Protein AF-0000000085063834 (afdb_homodimer)

Structure (mmCIF, N/CA/C/O backbone):
data_AF-0000000085063834-model_v1
#
loop_
_entity.id
_entity.type
_entity.pdbx_description
1 polymer 'FAD-binding PCMH-type domain-containing protein'
#
loop_
_atom_site.group_PDB
_atom_site.id
_atom_site.type_symbol
_atom_site.label_atom_id
_atom_site.label_alt_id
_atom_site.label_comp_id
_atom_site.label_asym_id
_atom_site.label_entity_id
_atom_site.label_seq_id
_atom_site.pdbx_PDB_ins_code
_atom_site.Cartn_x
_atom_site.Cartn_y
_atom_site.Cartn_z
_atom_site.occupancy
_atom_site.B_iso_or_equiv
_atom_site.auth_seq_id
_atom_site.auth_comp_id
_atom_site.auth_asym_id
_atom_site.auth_atom_id
_atom_site.pdbx_PDB_model_num
ATOM 1 N N . MET A 1 1 ? -72.438 -1.535 16.312 1 21.97 1 MET A N 1
ATOM 2 C CA . MET A 1 1 ? -71.312 -2.232 15.625 1 21.97 1 MET A CA 1
ATOM 3 C C . MET A 1 1 ? -70.562 -1.274 14.742 1 21.97 1 MET A C 1
ATOM 5 O O . MET A 1 1 ? -71 -0.928 13.641 1 21.97 1 MET A O 1
ATOM 9 N N . LYS A 1 2 ? -70.062 -0.234 15.438 1 33.72 2 LYS A N 1
ATOM 10 C CA . LYS A 1 2 ? -69.188 0.801 14.844 1 33.72 2 LYS A CA 1
ATOM 11 C C . LYS A 1 2 ? -68 0.189 14.078 1 33.72 2 LYS A C 1
ATOM 13 O O . LYS A 1 2 ? -67.25 -0.582 14.648 1 33.72 2 LYS A O 1
ATOM 18 N N . SER A 1 3 ? -68.125 0.027 12.75 1 26.25 3 SER A N 1
ATOM 19 C CA . SER A 1 3 ? -67.188 -0.445 11.758 1 26.25 3 SER A CA 1
ATOM 20 C C . SER A 1 3 ? -65.938 0.391 11.781 1 26.25 3 SER A C 1
ATOM 22 O O . SER A 1 3 ? -65.938 1.598 11.531 1 26.25 3 SER A O 1
ATOM 24 N N . THR A 1 4 ? -65 0.09 12.641 1 26.97 4 THR A N 1
ATOM 25 C CA . THR A 1 4 ? -63.656 0.674 12.664 1 26.97 4 THR A CA 1
ATOM 26 C C . THR A 1 4 ? -62.906 0.353 11.375 1 26.97 4 THR A C 1
ATOM 28 O O . THR A 1 4 ? -62.688 -0.816 11.055 1 26.97 4 THR A O 1
ATOM 31 N N . ILE A 1 5 ? -62.938 1.281 10.336 1 27.12 5 ILE A N 1
ATOM 32 C CA . ILE A 1 5 ? -62.125 1.225 9.125 1 27.12 5 ILE A CA 1
ATOM 33 C C . ILE A 1 5 ? -60.656 1.293 9.484 1 27.12 5 ILE A C 1
ATOM 35 O O . ILE A 1 5 ? -60.188 2.277 10.062 1 27.12 5 ILE A O 1
ATOM 39 N N . ILE A 1 6 ? -60.031 0.13 9.633 1 27.23 6 ILE A N 1
ATOM 40 C CA . ILE A 1 6 ? -58.562 0.035 9.727 1 27.23 6 ILE A CA 1
ATOM 41 C C . ILE A 1 6 ? -57.938 0.484 8.406 1 27.23 6 ILE A C 1
ATOM 43 O O . ILE A 1 6 ? -58.156 -0.142 7.367 1 27.23 6 ILE A O 1
ATOM 47 N N . LEU A 1 7 ? -57.719 1.747 8.258 1 27.47 7 LEU A N 1
ATOM 48 C CA . LEU A 1 7 ? -56.875 2.229 7.176 1 27.47 7 LEU A CA 1
ATOM 49 C C . LEU A 1 7 ? -55.5 1.611 7.27 1 27.47 7 LEU A C 1
ATOM 51 O O . LEU A 1 7 ? -54.781 1.837 8.242 1 27.47 7 LEU A O 1
ATOM 55 N N . PHE A 1 8 ? -55.281 0.496 6.621 1 28.59 8 PHE A N 1
ATOM 56 C CA . PHE A 1 8 ? -53.969 -0.04 6.375 1 28.59 8 PHE A CA 1
ATOM 57 C C . PHE A 1 8 ? -53.156 0.919 5.516 1 28.59 8 PHE A C 1
ATOM 59 O O . PHE A 1 8 ? -53.469 1.133 4.344 1 28.59 8 PHE A O 1
ATOM 66 N N . ILE A 1 9 ? -52.625 1.895 6.066 1 27.58 9 ILE A N 1
ATOM 67 C CA . ILE A 1 9 ? -51.594 2.6 5.332 1 27.58 9 ILE A CA 1
ATOM 68 C C . ILE A 1 9 ? -50.469 1.626 4.965 1 27.58 9 ILE A C 1
ATOM 70 O O . ILE A 1 9 ? -49.781 1.085 5.844 1 27.58 9 ILE A O 1
ATOM 74 N N . VAL A 1 10 ? -50.625 0.896 3.92 1 29.36 10 VAL A N 1
ATOM 75 C CA . VAL A 1 10 ? -49.469 0.243 3.322 1 29.36 10 VAL A CA 1
ATOM 76 C C . VAL A 1 10 ? -48.406 1.279 3.029 1 29.36 10 VAL A C 1
ATOM 78 O O . VAL A 1 10 ? -48.594 2.158 2.186 1 29.36 10 VAL A O 1
ATOM 81 N N . GLY A 1 11 ? -47.719 1.734 4.004 1 30.09 11 GLY A N 1
ATOM 82 C CA . GLY A 1 11 ? -46.5 2.461 3.666 1 30.09 11 GLY A CA 1
ATOM 83 C C . GLY A 1 11 ? -45.719 1.794 2.568 1 30.09 11 GLY A C 1
ATOM 84 O O . GLY A 1 11 ? -45.312 0.633 2.699 1 30.09 11 GLY A O 1
ATOM 85 N N . MET A 1 12 ? -46.062 2.094 1.36 1 30.38 12 MET A N 1
ATOM 86 C CA . MET A 1 12 ? -45.156 1.734 0.282 1 30.38 12 MET A CA 1
ATOM 87 C C . MET A 1 12 ? -43.688 2.033 0.671 1 30.38 12 MET A C 1
ATOM 89 O O . MET A 1 12 ? -43.344 3.193 0.875 1 30.38 12 MET A O 1
ATOM 93 N N . LEU A 1 13 ? -43.094 1.219 1.408 1 33.69 13 LEU A N 1
ATOM 94 C CA . LEU A 1 13 ? -41.656 1.314 1.411 1 33.69 13 LEU A CA 1
ATOM 95 C C . LEU A 1 13 ? -41.125 1.522 -0.002 1 33.69 13 LEU A C 1
ATOM 97 O O . LEU A 1 13 ? -41.219 0.634 -0.85 1 33.69 13 LEU A O 1
ATOM 101 N N . VAL A 1 14 ? -41.344 2.625 -0.598 1 35.88 14 VAL A N 1
ATOM 102 C CA . VAL A 1 14 ? -40.562 2.889 -1.805 1 35.88 14 VAL A CA 1
ATOM 103 C C . VAL A 1 14 ? -39.156 2.297 -1.655 1 35.88 14 VAL A C 1
ATOM 105 O O . VAL A 1 14 ? -38.375 2.729 -0.799 1 35.88 14 VAL A O 1
ATOM 108 N N . VAL A 1 15 ? -38.969 1.115 -1.769 1 44.94 15 VAL A N 1
ATOM 109 C CA . VAL A 1 15 ? -37.656 0.524 -1.881 1 44.94 15 VAL A CA 1
ATOM 110 C C . VAL A 1 15 ? -36.781 1.356 -2.832 1 44.94 15 VAL A C 1
ATOM 112 O O . VAL A 1 15 ? -37.031 1.384 -4.039 1 44.94 15 VAL A O 1
ATOM 115 N N . CYS A 1 16 ? -36.469 2.555 -2.576 1 54.75 16 CYS A N 1
ATOM 116 C CA . CYS A 1 16 ? -35.531 3.316 -3.383 1 54.75 16 CYS A CA 1
ATOM 117 C C . CYS A 1 16 ? -34.344 2.449 -3.803 1 54.75 16 CYS A C 1
ATOM 119 O O . CYS A 1 16 ? -33.625 1.896 -2.953 1 54.75 16 CYS A O 1
ATOM 121 N N . ASN A 1 17 ? -34.312 1.91 -5.004 1 79.44 17 ASN A N 1
ATOM 122 C CA . ASN A 1 17 ? -33.281 1.091 -5.648 1 79.44 17 ASN A CA 1
ATOM 123 C C . ASN A 1 17 ? -31.906 1.727 -5.531 1 79.44 17 ASN A C 1
ATOM 125 O O . ASN A 1 17 ? -31.75 2.932 -5.742 1 79.44 17 ASN A O 1
ATOM 129 N N . ALA A 1 18 ? -31.016 1.009 -4.898 1 90.81 18 ALA A N 1
ATOM 130 C CA . ALA A 1 18 ? -29.641 1.456 -4.789 1 90.81 18 ALA A CA 1
ATOM 131 C C . ALA A 1 18 ? -29.109 1.941 -6.137 1 90.81 18 ALA A C 1
ATOM 133 O O . ALA A 1 18 ? -29.391 1.34 -7.176 1 90.81 18 ALA A O 1
ATOM 134 N N . LEU A 1 19 ? -28.547 3.182 -6.16 1 94.38 19 LEU A N 1
ATOM 135 C CA . LEU A 1 19 ? -27.859 3.682 -7.344 1 94.38 19 LEU A CA 1
ATOM 136 C C . LEU A 1 19 ? -26.75 2.725 -7.777 1 94.38 19 LEU A C 1
ATOM 138 O O . LEU A 1 19 ? -25.844 2.424 -6.996 1 94.38 19 LEU A O 1
ATOM 142 N N . THR A 1 20 ? -26.812 2.236 -9.023 1 95.5 20 THR A N 1
ATOM 143 C CA . THR A 1 20 ? -25.797 1.307 -9.508 1 95.5 20 THR A CA 1
ATOM 144 C C . THR A 1 20 ? -24.531 2.051 -9.906 1 95.5 20 THR A C 1
ATOM 146 O O . THR A 1 20 ? -24.562 3.26 -10.141 1 95.5 20 THR A O 1
ATOM 149 N N . LEU A 1 21 ? -23.469 1.318 -9.977 1 96.19 21 LEU A N 1
ATOM 150 C CA . LEU A 1 21 ? -22.203 1.906 -10.414 1 96.19 21 LEU A CA 1
ATOM 151 C C . LEU A 1 21 ? -22.328 2.467 -11.828 1 96.19 21 LEU A C 1
ATOM 153 O O . LEU A 1 21 ? -21.781 3.521 -12.133 1 96.19 21 LEU A O 1
ATOM 157 N N . THR A 1 22 ? -23.047 1.799 -12.688 1 96.06 22 THR A N 1
ATOM 158 C CA . THR A 1 22 ? -23.281 2.256 -14.047 1 96.06 22 THR A CA 1
ATOM 159 C C . THR A 1 22 ? -24.016 3.592 -14.055 1 96.06 22 THR A C 1
ATOM 161 O O . THR A 1 22 ? -23.672 4.5 -14.805 1 96.06 22 THR A O 1
ATOM 164 N N . GLN A 1 23 ? -25 3.686 -13.195 1 96.31 23 GLN A N 1
ATOM 165 C CA . GLN A 1 23 ? -25.75 4.93 -13.078 1 96.31 23 GLN A CA 1
ATOM 166 C C . GLN A 1 23 ? -24.891 6.059 -12.547 1 96.31 23 GLN A C 1
ATOM 168 O O . GLN A 1 23 ? -24.953 7.188 -13.031 1 96.31 23 GLN A O 1
ATOM 173 N N . LEU A 1 24 ? -24.078 5.766 -11.508 1 97.75 24 LEU A N 1
ATOM 174 C CA . LEU A 1 24 ? -23.156 6.766 -10.969 1 97.75 24 LEU A CA 1
ATOM 175 C C . LEU A 1 24 ? -22.25 7.309 -12.055 1 97.75 24 LEU A C 1
ATOM 177 O O . LEU A 1 24 ? -22.109 8.523 -12.211 1 97.75 24 LEU A O 1
ATOM 181 N N . LYS A 1 25 ? -21.656 6.43 -12.836 1 97.25 25 LYS A N 1
ATOM 182 C CA . LYS A 1 25 ? -20.734 6.809 -13.898 1 97.25 25 LYS A CA 1
ATOM 183 C C . LYS A 1 25 ? -21.422 7.648 -14.961 1 97.25 25 LYS A C 1
ATOM 185 O O . LYS A 1 25 ? -20.828 8.57 -15.523 1 97.25 25 LYS A O 1
ATOM 190 N N . ALA A 1 26 ? -22.625 7.344 -15.211 1 96.94 26 ALA A N 1
ATOM 191 C CA . ALA A 1 26 ? -23.391 8.055 -16.234 1 96.94 26 ALA A CA 1
ATOM 192 C C . ALA A 1 26 ? -23.75 9.461 -15.773 1 96.94 26 ALA A C 1
ATOM 194 O O . ALA A 1 26 ? -23.797 10.398 -16.578 1 96.94 26 ALA A O 1
ATOM 195 N N . GLN A 1 27 ? -24 9.633 -14.523 1 97.5 27 GLN A N 1
ATOM 196 C CA . GLN A 1 27 ? -24.531 10.891 -14 1 97.5 27 GLN A CA 1
ATOM 197 C C . GLN A 1 27 ? -23.406 11.797 -13.5 1 97.5 27 GLN A C 1
ATOM 199 O O . GLN A 1 27 ? -23.547 13.023 -13.5 1 97.5 27 GLN A O 1
ATOM 204 N N . LEU A 1 28 ? -22.328 11.188 -13.047 1 97.5 28 LEU A N 1
ATOM 205 C CA . LEU A 1 28 ? -21.219 11.938 -12.453 1 97.5 28 LEU A CA 1
ATOM 206 C C . LEU A 1 28 ? -20.422 12.672 -13.523 1 97.5 28 LEU A C 1
ATOM 208 O O . LEU A 1 28 ? -20.078 12.094 -14.555 1 97.5 28 LEU A O 1
ATOM 212 N N . SER A 1 29 ? -20.172 13.945 -13.32 1 97.81 29 SER A N 1
ATOM 213 C CA . SER A 1 29 ? -19.297 14.688 -14.219 1 97.81 29 SER A CA 1
ATOM 214 C C . SER A 1 29 ? -17.828 14.336 -13.992 1 97.81 29 SER A C 1
ATOM 216 O O . SER A 1 29 ? -17.016 14.414 -14.914 1 97.81 29 SER A O 1
ATOM 218 N N . GLY A 1 30 ? -17.531 13.938 -12.773 1 98.12 30 GLY A N 1
ATOM 219 C CA . GLY A 1 30 ? -16.172 13.656 -12.383 1 98.12 30 GLY A CA 1
ATOM 220 C C . GLY A 1 30 ? -15.711 12.258 -12.75 1 98.12 30 GLY A C 1
ATOM 221 O O . GLY A 1 30 ? -16.172 11.688 -13.742 1 98.12 30 GLY A O 1
ATOM 222 N N . LYS A 1 31 ? -14.742 11.797 -12.086 1 98.06 31 LYS A N 1
ATOM 223 C CA . LYS A 1 31 ? -14.141 10.5 -12.391 1 98.06 31 LYS A CA 1
ATOM 224 C C . LYS A 1 31 ? -14.508 9.461 -11.336 1 98.06 31 LYS A C 1
ATOM 226 O O . LYS A 1 31 ? -14.711 9.797 -10.164 1 98.06 31 LYS A O 1
ATOM 231 N N . VAL A 1 32 ? -14.656 8.266 -11.781 1 98.31 32 VAL A N 1
ATOM 232 C CA . VAL A 1 32 ? -14.828 7.094 -10.922 1 98.31 32 VAL A CA 1
ATOM 233 C C . VAL A 1 32 ? -13.672 6.117 -11.141 1 98.31 32 VAL A C 1
ATOM 235 O O . VAL A 1 32 ? -13.398 5.719 -12.273 1 98.31 32 VAL A O 1
ATOM 238 N N . ILE A 1 33 ? -12.945 5.781 -10.117 1 97.75 33 ILE A N 1
ATOM 239 C CA . ILE A 1 33 ? -11.812 4.867 -10.164 1 97.75 33 ILE A CA 1
ATOM 240 C C . ILE A 1 33 ? -12.117 3.615 -9.344 1 97.75 33 ILE A C 1
ATOM 242 O O . ILE A 1 33 ? -12.25 3.686 -8.125 1 97.75 33 ILE A O 1
ATOM 246 N N . GLY A 1 34 ? -12.258 2.545 -10.008 1 95.69 34 GLY A N 1
ATOM 247 C CA . GLY A 1 34 ? -12.469 1.27 -9.336 1 95.69 34 GLY A CA 1
ATOM 248 C C . GLY A 1 34 ? -11.172 0.561 -8.984 1 95.69 34 GLY A C 1
ATOM 249 O O . GLY A 1 34 ? -10.094 0.992 -9.391 1 95.69 34 GLY A O 1
ATOM 250 N N . GLN A 1 35 ? -11.289 -0.506 -8.219 1 92.81 35 GLN A N 1
ATOM 251 C CA . GLN A 1 35 ? -10.156 -1.248 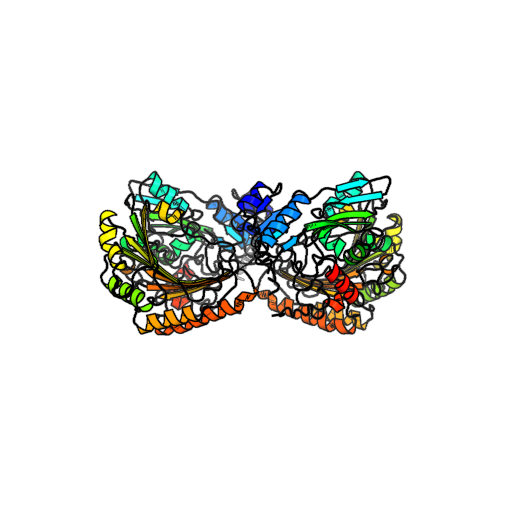-7.676 1 92.81 35 GLN A CA 1
ATOM 252 C C . GLN A 1 35 ? -9.281 -1.816 -8.789 1 92.81 35 GLN A C 1
ATOM 254 O O . GLN A 1 35 ? -8.102 -2.113 -8.57 1 92.81 35 GLN A O 1
ATOM 259 N N . ARG A 1 36 ? -9.789 -2.018 -10.008 1 89.25 36 ARG A N 1
ATOM 260 C CA . ARG A 1 36 ? -9.047 -2.611 -11.117 1 89.25 36 ARG A CA 1
ATOM 261 C C . ARG A 1 36 ? -8.484 -1.535 -12.039 1 89.25 36 ARG A C 1
ATOM 263 O O . ARG A 1 36 ? -7.727 -1.836 -12.961 1 89.25 36 ARG A O 1
ATOM 270 N N . ASP A 1 37 ? -8.852 -0.296 -11.797 1 92.81 37 ASP A N 1
ATOM 271 C CA . ASP A 1 37 ? -8.484 0.789 -12.695 1 92.81 37 ASP A CA 1
ATOM 272 C C . ASP A 1 37 ? -7.055 1.263 -12.438 1 92.81 37 ASP A C 1
ATOM 274 O O . ASP A 1 37 ? -6.605 1.289 -11.289 1 92.81 37 ASP A O 1
ATOM 278 N N . PRO A 1 38 ? -6.293 1.644 -13.562 1 90.5 38 PRO A N 1
ATOM 279 C CA . PRO A 1 38 ? -5.012 2.322 -13.352 1 90.5 38 PRO A CA 1
ATOM 280 C C . PRO A 1 38 ? -5.141 3.578 -12.492 1 90.5 38 PRO A C 1
ATOM 282 O O . PRO A 1 38 ? -6.125 4.312 -12.609 1 90.5 38 PRO A O 1
ATOM 285 N N . GLY A 1 39 ? -4.168 3.793 -11.75 1 94 39 GLY A N 1
ATOM 286 C CA . GLY A 1 39 ? -4.168 4.977 -10.906 1 94 39 GLY A CA 1
ATOM 287 C C . GLY A 1 39 ? -4.789 4.734 -9.539 1 94 39 GLY A C 1
ATOM 288 O O . GLY A 1 39 ? -4.613 5.535 -8.625 1 94 39 GLY A O 1
ATOM 289 N N . TYR A 1 40 ? -5.602 3.574 -9.367 1 96.31 40 TYR A N 1
ATOM 290 C CA . TYR A 1 40 ? -6.25 3.264 -8.094 1 96.31 40 TYR A CA 1
ATOM 291 C C . TYR A 1 40 ? -5.25 3.314 -6.949 1 96.31 40 TYR A C 1
ATOM 293 O O . TYR A 1 40 ? -5.496 3.975 -5.934 1 96.31 40 TYR A O 1
ATOM 301 N N . ASN A 1 41 ? -4.074 2.715 -7.152 1 95.19 41 ASN A N 1
ATOM 302 C CA . ASN A 1 41 ? -3.109 2.621 -6.059 1 95.19 41 ASN A CA 1
ATOM 303 C C . ASN A 1 41 ? -2.428 3.959 -5.797 1 95.19 41 ASN A C 1
ATOM 305 O O . ASN A 1 41 ? -2.088 4.273 -4.652 1 95.19 41 ASN A O 1
ATOM 309 N N . ASP A 1 42 ? -2.225 4.746 -6.758 1 94.44 42 ASP A N 1
ATOM 310 C CA . ASP A 1 42 ? -1.646 6.074 -6.559 1 94.44 42 ASP A CA 1
ATOM 311 C C . ASP A 1 42 ? -2.576 6.961 -5.734 1 94.44 42 ASP A C 1
ATOM 313 O O . ASP A 1 42 ? -2.125 7.684 -4.848 1 94.44 42 ASP A O 1
ATOM 317 N N . VAL A 1 43 ? -3.871 6.809 -6.012 1 95.31 43 VAL A N 1
ATOM 318 C CA . VAL A 1 43 ? -4.828 7.707 -5.375 1 95.31 43 VAL A CA 1
ATOM 319 C C . VAL A 1 43 ? -5.086 7.254 -3.939 1 95.31 43 VAL A C 1
ATOM 321 O O . VAL A 1 43 ? -5.25 8.078 -3.039 1 95.31 43 VAL A O 1
ATOM 324 N N . ARG A 1 44 ? -5.086 5.941 -3.717 1 95.94 44 ARG A N 1
ATOM 325 C CA . ARG A 1 44 ? -5.438 5.465 -2.383 1 95.94 44 ARG A CA 1
ATOM 326 C C . ARG A 1 44 ? -4.254 5.582 -1.429 1 95.94 44 ARG A C 1
ATOM 328 O O . ARG A 1 44 ? -4.402 5.395 -0.219 1 95.94 44 ARG A O 1
ATOM 335 N N . THR A 1 45 ? -3.057 5.77 -2.023 1 93.44 45 THR A N 1
ATOM 336 C CA . THR A 1 45 ? -1.874 5.875 -1.177 1 93.44 45 THR A CA 1
ATOM 337 C C . THR A 1 45 ? -1.711 7.301 -0.655 1 93.44 45 THR A C 1
ATOM 339 O O . THR A 1 45 ? -1.895 8.266 -1.4 1 93.44 45 THR A O 1
ATOM 342 N N . GLY A 1 46 ? -1.45 7.414 0.652 1 91.81 46 GLY A N 1
ATOM 343 C CA . GLY A 1 46 ? -1.208 8.711 1.264 1 91.81 46 GLY A CA 1
ATOM 344 C C . GLY A 1 46 ? 0.261 8.977 1.533 1 91.81 46 GLY A C 1
ATOM 345 O O . GLY A 1 46 ? 1.133 8.328 0.951 1 91.81 46 GLY A O 1
ATOM 346 N N . TYR A 1 47 ? 0.491 10 2.332 1 91.12 47 TYR A N 1
ATOM 347 C CA . TYR A 1 47 ? 1.837 10.422 2.709 1 91.12 47 TYR A CA 1
ATOM 348 C C . TYR A 1 47 ? 2.525 9.352 3.547 1 91.12 47 TYR A C 1
ATOM 350 O O . TYR A 1 47 ? 3.738 9.156 3.443 1 91.12 47 TYR A O 1
ATOM 358 N N . ASN A 1 48 ? 1.801 8.703 4.395 1 94.38 48 ASN A N 1
ATOM 359 C CA . ASN A 1 48 ? 2.305 7.695 5.32 1 94.38 48 ASN A CA 1
ATOM 360 C C . ASN A 1 48 ? 2.076 6.281 4.793 1 94.38 48 ASN A C 1
ATOM 362 O O . ASN A 1 48 ? 0.948 5.785 4.805 1 94.38 48 ASN A O 1
ATOM 366 N N . SER A 1 49 ? 3.145 5.598 4.469 1 93.31 49 SER A N 1
ATOM 367 C CA . SER A 1 49 ? 3.062 4.285 3.836 1 93.31 49 SER A CA 1
ATOM 368 C C . SER A 1 49 ? 2.846 3.188 4.871 1 93.31 49 SER A C 1
ATOM 370 O O . SER A 1 49 ? 2.846 2.002 4.531 1 93.31 49 SER A O 1
ATOM 372 N N . ARG A 1 50 ? 2.67 3.529 6.105 1 92.62 50 ARG A N 1
ATOM 373 C CA . ARG A 1 50 ? 2.27 2.549 7.109 1 92.62 50 ARG A CA 1
ATOM 374 C C . ARG A 1 50 ? 0.883 1.991 6.809 1 92.62 50 ARG A C 1
ATOM 376 O O . ARG A 1 50 ? 0.529 0.908 7.281 1 92.62 50 ARG A O 1
ATOM 383 N N . TYR A 1 51 ? 0.153 2.807 6.09 1 92.56 51 TYR A N 1
ATOM 384 C CA . TYR A 1 51 ? -1.23 2.436 5.816 1 92.56 51 TYR A CA 1
ATOM 385 C C . TYR A 1 51 ? -1.405 2.014 4.363 1 92.56 51 TYR A C 1
ATOM 387 O O . TYR A 1 51 ? -0.894 2.672 3.455 1 92.56 51 TYR A O 1
ATOM 395 N N . SER A 1 52 ? -2.086 0.916 4.145 1 91.62 52 SER A N 1
ATOM 396 C CA . SER A 1 52 ? -2.467 0.409 2.832 1 91.62 52 SER A CA 1
ATOM 397 C C . SER A 1 52 ? -3.93 -0.026 2.811 1 91.62 52 SER A C 1
ATOM 399 O O . SER A 1 52 ? -4.227 -1.207 2.619 1 91.62 52 SER A O 1
ATOM 401 N N . ARG A 1 53 ? -4.793 0.942 2.867 1 93.88 53 ARG A N 1
ATOM 402 C CA . ARG A 1 53 ? -6.219 0.651 2.959 1 93.88 53 ARG A CA 1
ATOM 403 C C . ARG A 1 53 ? -6.832 0.475 1.573 1 93.88 53 ARG A C 1
ATOM 405 O O . ARG A 1 53 ? -6.297 0.977 0.583 1 93.88 53 ARG A O 1
ATOM 412 N N . LEU A 1 54 ? -7.934 -0.222 1.562 1 95.06 54 LEU A N 1
ATOM 413 C CA . LEU A 1 54 ? -8.531 -0.632 0.294 1 95.06 54 LEU A CA 1
ATOM 414 C C . LEU A 1 54 ? -9.969 -0.147 0.188 1 95.06 54 LEU A C 1
ATOM 416 O O . LEU A 1 54 ? -10.906 -0.903 0.459 1 95.06 54 LEU A O 1
ATOM 420 N N . PRO A 1 55 ? -10.133 1.036 -0.334 1 95.81 55 PRO A N 1
ATOM 421 C CA . PRO A 1 55 ? -11.508 1.488 -0.581 1 95.81 55 PRO A CA 1
ATOM 422 C C . PRO A 1 55 ? -12.203 0.694 -1.686 1 95.81 55 PRO A C 1
ATOM 424 O O . PRO A 1 55 ? -11.539 0.178 -2.59 1 95.81 55 PRO A O 1
ATOM 427 N N . THR A 1 56 ? -13.562 0.664 -1.623 1 93.56 56 THR A N 1
ATOM 428 C CA . THR A 1 56 ? -14.352 -0.046 -2.625 1 93.56 56 THR A CA 1
ATOM 429 C C . THR A 1 56 ? -14.398 0.741 -3.932 1 93.56 56 THR A C 1
ATOM 431 O O . THR A 1 56 ? -14.461 0.154 -5.016 1 93.56 56 THR A O 1
ATOM 434 N N . LEU A 1 57 ? -14.391 2.031 -3.734 1 97.19 57 LEU A N 1
ATOM 435 C CA . LEU A 1 57 ? -14.516 2.939 -4.867 1 97.19 57 LEU A CA 1
ATOM 436 C C . LEU A 1 57 ? -13.922 4.305 -4.539 1 97.19 57 LEU A C 1
ATOM 438 O O . LEU A 1 57 ? -13.984 4.75 -3.391 1 97.19 57 LEU A O 1
ATOM 442 N N . ILE A 1 58 ? -13.289 4.898 -5.527 1 98.62 58 ILE A N 1
ATOM 443 C CA . ILE A 1 58 ? -12.812 6.273 -5.398 1 98.62 58 ILE A CA 1
ATOM 444 C C . ILE A 1 58 ? -13.555 7.168 -6.391 1 98.62 58 ILE A C 1
ATOM 446 O O . ILE A 1 58 ? -13.609 6.867 -7.586 1 98.62 58 ILE A O 1
ATOM 450 N N . VAL A 1 59 ? -14.148 8.195 -5.91 1 98.81 59 VAL A N 1
ATOM 451 C CA . VAL A 1 59 ? -14.828 9.188 -6.738 1 98.81 59 VAL A CA 1
ATOM 452 C C . VAL A 1 59 ? -14.062 10.516 -6.676 1 98.81 59 VAL A C 1
ATOM 454 O O . VAL A 1 59 ? -13.734 11 -5.59 1 98.81 59 VAL A O 1
ATOM 457 N N . GLN A 1 60 ? -13.742 11.078 -7.801 1 98.81 60 GLN A N 1
ATOM 458 C CA . GLN A 1 60 ? -13.133 12.398 -7.91 1 98.81 60 GLN A CA 1
ATOM 459 C C . GLN A 1 60 ? -14.109 13.406 -8.516 1 98.81 60 GLN A C 1
ATOM 461 O O . GLN A 1 60 ? -14.188 13.547 -9.734 1 98.81 60 GLN A O 1
ATOM 466 N N . PRO A 1 61 ? -14.789 14.141 -7.664 1 98.81 61 PRO A N 1
ATOM 467 C CA . PRO A 1 61 ? -15.812 15.078 -8.133 1 98.81 61 PRO A CA 1
ATOM 468 C C . PRO A 1 61 ? -15.219 16.297 -8.844 1 98.81 61 PRO A C 1
ATOM 470 O O . PRO A 1 61 ? -14.102 16.719 -8.531 1 98.81 61 PRO A O 1
ATOM 473 N N . TYR A 1 62 ? -16.031 16.844 -9.742 1 98.62 62 TYR A N 1
ATOM 474 C CA . TYR A 1 62 ? -15.672 18.094 -10.398 1 98.62 62 TYR A CA 1
ATOM 475 C C . TYR A 1 62 ? -16.391 19.281 -9.758 1 98.62 62 TYR A C 1
ATOM 477 O O . TYR A 1 62 ? -16.016 20.438 -9.969 1 98.62 62 TYR A O 1
ATOM 485 N N . ASN A 1 63 ? -17.469 18.922 -9.094 1 98.56 63 ASN A N 1
ATOM 486 C CA . ASN A 1 63 ? -18.297 19.953 -8.461 1 98.56 63 ASN A CA 1
ATOM 487 C C . ASN A 1 63 ? -19.094 19.391 -7.293 1 98.56 63 ASN A C 1
ATOM 489 O O . ASN A 1 63 ? -19.031 18.188 -7.008 1 98.56 63 ASN A O 1
ATOM 493 N N . THR A 1 64 ? -19.812 20.266 -6.602 1 98.75 64 THR A N 1
ATOM 494 C CA . THR A 1 64 ? -20.547 19.891 -5.398 1 98.75 64 THR A CA 1
ATOM 495 C C . THR A 1 64 ? -21.656 18.906 -5.738 1 98.75 64 THR A C 1
ATOM 497 O O . THR A 1 64 ? -21.969 18 -4.953 1 98.75 64 THR A O 1
ATOM 500 N N . ALA A 1 65 ? -22.25 19.031 -6.867 1 98.62 65 ALA A N 1
ATOM 501 C CA . ALA A 1 65 ? -23.297 18.094 -7.285 1 98.62 65 ALA A CA 1
ATOM 502 C C . ALA A 1 65 ? -22.75 16.672 -7.371 1 98.62 65 ALA A C 1
ATOM 504 O O . ALA A 1 65 ? -23.438 15.711 -7.02 1 98.62 65 ALA A O 1
ATOM 505 N N . ASP A 1 66 ? -21.531 16.531 -7.895 1 98.75 66 ASP A N 1
ATOM 506 C CA . ASP A 1 66 ? -20.875 15.234 -7.941 1 98.75 66 ASP A CA 1
ATOM 507 C C . ASP A 1 66 ? -20.703 14.656 -6.539 1 98.75 66 ASP A C 1
ATOM 509 O O . ASP A 1 66 ? -20.797 13.445 -6.348 1 98.75 66 ASP A O 1
ATOM 513 N N . VAL A 1 67 ? -20.391 15.508 -5.559 1 98.81 67 VAL A N 1
ATOM 514 C CA . VAL A 1 67 ? -20.234 15.07 -4.176 1 98.81 67 VAL A CA 1
ATOM 515 C C . VAL A 1 67 ? -21.547 14.508 -3.648 1 98.81 67 VAL A C 1
ATOM 517 O O . VAL A 1 67 ? -21.578 13.461 -3 1 98.81 67 VAL A O 1
ATOM 520 N N . VAL A 1 68 ? -22.609 15.195 -3.932 1 98.75 68 VAL A N 1
ATOM 521 C CA . VAL A 1 68 ? -23.938 14.758 -3.52 1 98.75 68 VAL A CA 1
ATOM 522 C C . VAL A 1 68 ? -24.234 13.391 -4.137 1 98.75 68 VAL A C 1
ATOM 524 O O . VAL A 1 68 ? -24.75 12.5 -3.457 1 98.75 68 VAL A O 1
ATOM 527 N N . LEU A 1 69 ? -23.906 13.234 -5.371 1 98.5 69 LEU A N 1
ATOM 528 C CA . LEU A 1 69 ? -24.141 11.977 -6.074 1 98.5 69 LEU A CA 1
ATOM 529 C C . LEU A 1 69 ? -23.297 10.859 -5.477 1 98.5 69 LEU A C 1
ATOM 531 O O . LEU A 1 69 ? -23.766 9.727 -5.348 1 98.5 69 LEU A O 1
ATOM 535 N N . ALA A 1 70 ? -22.062 11.125 -5.211 1 98.62 70 ALA A N 1
ATOM 536 C CA . ALA A 1 70 ? -21.188 10.133 -4.574 1 98.62 70 ALA A CA 1
ATOM 537 C C . ALA A 1 70 ? -21.766 9.688 -3.234 1 98.62 70 ALA A C 1
ATOM 539 O O . ALA A 1 70 ? -21.719 8.492 -2.904 1 98.62 70 ALA A O 1
ATOM 540 N N . LEU A 1 71 ? -22.25 10.625 -2.455 1 98.44 71 LEU A N 1
ATOM 541 C CA . LEU A 1 71 ? -22.859 10.305 -1.17 1 98.44 71 LEU A CA 1
ATOM 542 C C . LEU A 1 71 ? -24.109 9.445 -1.362 1 98.44 71 LEU A C 1
ATOM 544 O O . LEU A 1 71 ? -24.344 8.5 -0.61 1 98.44 71 LEU A O 1
ATOM 548 N N . GLU A 1 72 ? -24.922 9.789 -2.316 1 98.12 72 GLU A N 1
ATOM 549 C CA . GLU A 1 72 ? -26.109 9 -2.613 1 98.12 72 GLU A CA 1
ATOM 550 C C . GLU A 1 72 ? -25.75 7.559 -2.951 1 98.12 72 GLU A C 1
ATOM 552 O O . GLU A 1 72 ? -26.375 6.621 -2.459 1 98.12 72 GLU A O 1
ATOM 557 N N . TYR A 1 73 ? -24.766 7.41 -3.791 1 98.19 73 TYR A N 1
ATOM 558 C CA . TYR A 1 73 ? -24.312 6.07 -4.156 1 98.19 73 TYR A CA 1
ATOM 559 C C . TYR A 1 73 ? -23.891 5.289 -2.922 1 98.19 73 TYR A C 1
ATOM 561 O O . TYR A 1 73 ? -24.297 4.145 -2.729 1 98.19 73 TYR A O 1
ATOM 569 N N . ALA A 1 74 ? -23.016 5.887 -2.156 1 98.12 74 ALA A N 1
ATOM 570 C CA . ALA A 1 74 ? -22.531 5.203 -0.964 1 98.12 74 ALA A CA 1
ATOM 571 C C . ALA A 1 74 ? -23.672 4.801 -0.045 1 98.12 74 ALA A C 1
ATOM 573 O O . ALA A 1 74 ? -23.781 3.637 0.348 1 98.12 74 ALA A O 1
ATOM 574 N N . GLN A 1 75 ? -24.562 5.715 0.214 1 97.62 75 GLN A N 1
ATOM 575 C CA . GLN A 1 75 ? -25.641 5.5 1.166 1 97.62 75 GLN A CA 1
ATOM 576 C C . GLN A 1 75 ? -26.625 4.457 0.65 1 97.62 75 GLN A C 1
ATOM 578 O O . GLN A 1 75 ? -27.047 3.564 1.394 1 97.62 75 GLN A O 1
ATOM 583 N N . SER A 1 76 ? -26.953 4.551 -0.613 1 96.94 76 SER A N 1
ATOM 584 C CA . SER A 1 76 ? -27.938 3.621 -1.172 1 96.94 76 SER A CA 1
ATOM 585 C C . SER A 1 76 ? -27.359 2.213 -1.285 1 96.94 76 SER A C 1
ATOM 587 O O . SER A 1 76 ? -28.094 1.243 -1.444 1 96.94 76 SER A O 1
ATOM 589 N N . ASN A 1 77 ? -26.047 2.154 -1.201 1 94.81 77 ASN A N 1
ATOM 590 C CA . ASN A 1 77 ? -25.406 0.845 -1.256 1 94.81 77 ASN A CA 1
ATOM 591 C C . ASN A 1 77 ? -24.906 0.412 0.117 1 94.81 77 ASN A C 1
ATOM 593 O O . ASN A 1 77 ? -24.094 -0.518 0.221 1 94.81 77 ASN A O 1
ATOM 597 N N . GLY A 1 78 ? -25.297 1.146 1.138 1 93.44 78 GLY A N 1
ATOM 598 C CA . GLY A 1 78 ? -24.953 0.772 2.5 1 93.44 78 GLY A CA 1
ATOM 599 C C . GLY A 1 78 ? -23.484 0.967 2.818 1 93.44 78 GLY A C 1
ATOM 600 O O . GLY A 1 78 ? -22.922 0.268 3.668 1 93.44 78 GLY A O 1
ATOM 601 N N . LEU A 1 79 ? -22.859 1.815 2.1 1 94.69 79 LEU A N 1
ATOM 602 C CA . LEU A 1 79 ? -21.438 2.092 2.305 1 94.69 79 LEU A CA 1
ATOM 603 C C . LEU A 1 79 ? -21.234 3.408 3.049 1 94.69 79 LEU A C 1
ATOM 605 O O . LEU A 1 79 ? -22.078 4.305 2.969 1 94.69 79 LEU A O 1
ATOM 609 N N . GLN A 1 80 ? -20.156 3.479 3.77 1 96.06 80 GLN A N 1
ATOM 610 C CA . GLN A 1 80 ? -19.688 4.742 4.34 1 96.06 80 GLN A CA 1
ATOM 611 C C . GLN A 1 80 ? -18.75 5.469 3.383 1 96.06 80 GLN A C 1
ATOM 613 O O . GLN A 1 80 ? -18.406 4.934 2.328 1 96.06 80 GLN A O 1
ATOM 618 N N . VAL A 1 81 ? -18.359 6.68 3.742 1 98 81 VAL A N 1
ATOM 619 C CA . VAL A 1 81 ? -17.469 7.449 2.889 1 98 81 VAL A CA 1
ATOM 620 C C . VAL A 1 81 ? -16.266 7.914 3.699 1 98 81 VAL A C 1
ATOM 622 O O . VAL A 1 81 ? -16.312 7.961 4.93 1 98 81 VAL A O 1
ATOM 625 N N . SER A 1 82 ? -15.211 8.125 3.125 1 97.56 82 SER A N 1
ATOM 626 C CA . SER A 1 82 ? -14.086 8.906 3.623 1 97.56 82 SER A CA 1
ATOM 627 C C . SER A 1 82 ? -13.703 10.008 2.637 1 97.56 82 SER A C 1
ATOM 629 O O . SER A 1 82 ? -13.961 9.891 1.438 1 97.56 82 SER A O 1
ATOM 631 N N . VAL A 1 83 ? -13.188 11.062 3.141 1 97.94 83 VAL A N 1
ATOM 632 C CA . VAL A 1 83 ? -12.984 12.273 2.359 1 97.94 83 VAL A CA 1
ATOM 633 C C . VAL A 1 83 ? -11.5 12.625 2.33 1 97.94 83 VAL A C 1
ATOM 635 O O . VAL A 1 83 ? -10.852 12.695 3.377 1 97.94 83 VAL A O 1
ATOM 638 N N . LYS A 1 84 ? -11.008 12.844 1.074 1 97.69 84 LYS A N 1
ATOM 639 C CA . LYS A 1 84 ? -9.578 13.109 0.902 1 97.69 84 LYS A CA 1
ATOM 640 C C . LYS A 1 84 ? -9.344 14.453 0.219 1 97.69 84 LYS A C 1
ATOM 642 O O . LYS A 1 84 ? -9.805 14.672 -0.902 1 97.69 84 LYS A O 1
ATOM 647 N N . SER A 1 85 ? -8.672 15.344 0.874 1 96.31 85 SER A N 1
ATOM 648 C CA . SER A 1 85 ? -8.141 16.562 0.267 1 96.31 85 SER A CA 1
ATOM 649 C C . SER A 1 85 ? -6.723 16.344 -0.254 1 96.31 85 SER A C 1
ATOM 651 O O . SER A 1 85 ? -6.527 15.688 -1.278 1 96.31 85 SER A O 1
ATOM 653 N N . GLY A 1 86 ? -5.734 16.547 0.576 1 93.25 86 GLY A N 1
ATOM 654 C CA . GLY A 1 86 ? -4.359 16.391 0.125 1 93.25 86 GLY A CA 1
ATOM 655 C C . GLY A 1 86 ? -3.789 15.008 0.412 1 93.25 86 GLY A C 1
ATOM 656 O O . GLY A 1 86 ? -2.797 14.602 -0.194 1 93.25 86 GLY A O 1
ATOM 657 N N . GLY A 1 87 ? -4.379 14.312 1.355 1 92.5 87 GLY A N 1
ATOM 658 C CA . GLY A 1 87 ? -3.879 12.992 1.699 1 92.5 87 GLY A CA 1
ATOM 659 C C . GLY A 1 87 ? -2.588 13.031 2.494 1 92.5 87 GLY A C 1
ATOM 660 O O . GLY A 1 87 ? -1.829 12.055 2.506 1 92.5 87 GLY A O 1
ATOM 661 N N . HIS A 1 88 ? -2.312 14.086 3.166 1 91.94 88 HIS A N 1
ATOM 662 C CA . HIS A 1 88 ? -1.05 14.297 3.863 1 91.94 88 HIS A CA 1
ATOM 663 C C . HIS A 1 88 ? -1.167 13.93 5.34 1 91.94 88 HIS A C 1
ATOM 665 O O . HIS A 1 88 ? -0.191 14.016 6.086 1 91.94 88 HIS A O 1
ATOM 671 N N . SER A 1 89 ? -2.266 13.359 5.727 1 91.62 89 SER A N 1
ATOM 672 C CA . SER A 1 89 ? -2.504 13.016 7.125 1 91.62 89 SER A CA 1
ATOM 673 C C . SER A 1 89 ? -1.543 11.93 7.594 1 91.62 89 SER A C 1
ATOM 675 O O . SER A 1 89 ? -1.216 11.008 6.84 1 91.62 89 SER A O 1
ATOM 677 N N . ALA A 1 90 ? -1.187 12.023 8.891 1 93.69 90 ALA A N 1
ATOM 678 C CA . ALA A 1 90 ? -0.268 11.062 9.5 1 93.69 90 ALA A CA 1
ATOM 679 C C . ALA A 1 90 ? -0.913 9.688 9.617 1 93.69 90 ALA A C 1
ATOM 681 O O . ALA A 1 90 ? -0.216 8.672 9.703 1 93.69 90 ALA A O 1
ATOM 682 N N . SER A 1 91 ? -2.219 9.609 9.625 1 94 91 SER A N 1
ATOM 683 C CA . SER A 1 91 ? -2.885 8.328 9.844 1 94 91 SER A CA 1
ATOM 684 C C . SER A 1 91 ? -3.717 7.93 8.633 1 94 91 SER A C 1
ATOM 686 O O . SER A 1 91 ? -4.355 6.875 8.625 1 94 91 SER A O 1
ATOM 688 N N . LEU A 1 92 ? -3.758 8.758 7.66 1 94.12 92 LEU A N 1
ATOM 689 C CA . LEU A 1 92 ? -4.469 8.523 6.406 1 94.12 92 LEU A CA 1
ATOM 690 C C . LEU A 1 92 ? -5.914 8.109 6.668 1 94.12 92 LEU A C 1
ATOM 692 O O . LEU A 1 92 ? -6.391 7.113 6.121 1 94.12 92 LEU A O 1
ATOM 696 N N . LEU A 1 93 ? -6.602 8.805 7.492 1 94.56 93 LEU A N 1
ATOM 697 C CA . LEU A 1 93 ? -7.996 8.516 7.797 1 94.56 93 LEU A CA 1
ATOM 698 C C . LEU A 1 93 ? -8.906 9.008 6.676 1 94.56 93 LEU A C 1
ATOM 700 O O . LEU A 1 93 ? -10.109 8.742 6.688 1 94.56 93 LEU A O 1
ATOM 704 N N . SER A 1 94 ? -8.297 9.656 5.664 1 96.31 94 SER A N 1
ATOM 705 C CA . SER A 1 94 ? -9.031 10.102 4.488 1 96.31 94 SER A CA 1
ATOM 706 C C . SER A 1 94 ? -9.289 8.953 3.521 1 96.31 94 SER A C 1
ATOM 708 O O . SER A 1 94 ? -10.102 9.078 2.602 1 96.31 94 SER A O 1
ATOM 710 N N . VAL A 1 95 ? -8.602 7.902 3.654 1 96.62 95 VAL A N 1
ATOM 711 C CA . VAL A 1 95 ? -8.773 6.684 2.871 1 96.62 95 VAL A CA 1
ATOM 712 C C . VAL A 1 95 ? -8.977 5.492 3.807 1 96.62 95 VAL A C 1
ATOM 714 O O . VAL A 1 95 ? -8.062 5.117 4.547 1 96.62 95 VAL A O 1
ATOM 717 N N . LEU A 1 96 ? -10.164 4.875 3.781 1 95.62 96 LEU A N 1
ATOM 718 C CA . LEU A 1 96 ? -10.469 3.77 4.68 1 95.62 96 LEU A CA 1
ATOM 719 C C . LEU A 1 96 ? -10.984 2.562 3.898 1 95.62 96 LEU A C 1
ATOM 721 O O . LEU A 1 96 ? -11.469 2.707 2.773 1 95.62 96 LEU A O 1
ATOM 725 N N . ASP A 1 97 ? -10.828 1.389 4.492 1 94 97 ASP A N 1
ATOM 726 C CA . ASP A 1 97 ? -11.242 0.131 3.885 1 94 97 ASP A CA 1
ATOM 727 C C . ASP A 1 97 ? -12.758 0.095 3.686 1 94 97 ASP A C 1
ATOM 729 O O . ASP A 1 97 ? -13.516 0.58 4.531 1 94 97 ASP A O 1
ATOM 733 N N . ASP A 1 98 ? -13.172 -0.5 2.578 1 93 98 ASP A N 1
ATOM 734 C CA . ASP A 1 98 ? -14.57 -0.86 2.328 1 93 98 ASP A CA 1
ATOM 735 C C . ASP A 1 98 ? -15.461 0.378 2.307 1 93 98 ASP A C 1
ATOM 737 O O . ASP A 1 98 ? -16.594 0.342 2.787 1 93 98 ASP A O 1
ATOM 741 N N . ARG A 1 99 ? -14.875 1.48 1.815 1 96.38 99 ARG A N 1
ATOM 742 C CA . ARG A 1 99 ? -15.625 2.73 1.742 1 96.38 99 ARG A CA 1
ATOM 743 C C . ARG A 1 99 ? -15.547 3.334 0.343 1 96.38 99 ARG A C 1
ATOM 745 O O . ARG A 1 99 ? -14.797 2.848 -0.507 1 96.38 99 ARG A O 1
ATOM 752 N N . VAL A 1 100 ? -16.453 4.285 0.089 1 98.12 100 VAL A N 1
ATOM 753 C CA . VAL A 1 100 ? -16.297 5.184 -1.05 1 98.12 100 VAL A CA 1
ATOM 754 C C . VAL A 1 100 ? -15.438 6.383 -0.647 1 98.12 100 VAL A C 1
ATOM 756 O O . VAL A 1 100 ? -15.789 7.117 0.282 1 98.12 100 VAL A O 1
ATOM 759 N N . VAL A 1 101 ? -14.312 6.539 -1.293 1 98.62 101 VAL A N 1
ATOM 760 C CA . VAL A 1 101 ? -13.461 7.695 -1.029 1 98.62 101 VAL A CA 1
ATOM 761 C C . VAL A 1 101 ? -13.852 8.844 -1.949 1 98.62 101 VAL A C 1
ATOM 763 O O . VAL A 1 101 ? -13.898 8.688 -3.172 1 98.62 101 VAL A O 1
ATOM 766 N N . ILE A 1 102 ? -14.219 9.93 -1.402 1 98.75 102 ILE A N 1
ATOM 767 C CA . ILE A 1 102 ? -14.398 11.164 -2.152 1 98.75 102 ILE A CA 1
ATOM 768 C C . ILE A 1 102 ? -13.094 11.953 -2.18 1 98.75 102 ILE A C 1
ATOM 770 O O . ILE A 1 102 ? -12.688 12.539 -1.173 1 98.75 102 ILE A O 1
ATOM 774 N N . ASP A 1 103 ? -12.398 11.922 -3.295 1 98.69 103 ASP A N 1
ATOM 775 C CA . ASP A 1 103 ? -11.086 12.523 -3.506 1 98.69 103 ASP A CA 1
ATOM 776 C C . ASP A 1 103 ? -11.203 13.852 -4.246 1 98.69 103 ASP A C 1
ATOM 778 O O . ASP A 1 103 ? -11.578 13.891 -5.418 1 98.69 103 ASP A O 1
ATOM 782 N N . PHE A 1 104 ? -10.789 14.922 -3.693 1 98.44 104 PHE A N 1
ATOM 783 C CA . PHE A 1 104 ? -11.055 16.266 -4.191 1 98.44 104 PHE A CA 1
ATOM 784 C C . PHE A 1 104 ? -9.977 16.703 -5.172 1 98.44 104 PHE A C 1
ATOM 786 O O . PHE A 1 104 ? -9.938 17.859 -5.586 1 98.44 104 PHE A O 1
ATOM 793 N N . SER A 1 105 ? -9.156 15.828 -5.594 1 96.94 105 SER A N 1
ATOM 794 C CA . SER A 1 105 ? -7.992 16.172 -6.395 1 96.94 105 SER A CA 1
ATOM 795 C C . SER A 1 105 ? -8.391 16.922 -7.66 1 96.94 105 SER A C 1
ATOM 797 O O . SER A 1 105 ? -7.562 17.578 -8.289 1 96.94 105 SER A O 1
ATOM 799 N N . GLN A 1 106 ? -9.703 16.906 -8.023 1 97.69 106 GLN A N 1
ATOM 800 C CA . GLN A 1 106 ? -10.125 17.562 -9.258 1 97.69 106 GLN A CA 1
ATOM 801 C C . GLN A 1 106 ? -10.867 18.859 -8.969 1 97.69 106 GLN A C 1
ATOM 803 O O . GLN A 1 106 ? -11.188 19.609 -9.891 1 97.69 106 GLN A O 1
ATOM 808 N N . MET A 1 107 ? -11.211 19.141 -7.797 1 98.38 107 MET A N 1
ATOM 809 C CA . MET A 1 107 ? -11.867 20.391 -7.402 1 98.38 107 MET A CA 1
ATOM 810 C C . MET A 1 107 ? -10.844 21.406 -6.887 1 98.38 107 MET A C 1
ATOM 812 O O . MET A 1 107 ? -10.664 21.547 -5.676 1 98.38 107 MET A O 1
ATOM 816 N N . LYS A 1 108 ? -10.281 22.203 -7.816 1 98.06 108 LYS A N 1
ATOM 817 C CA . LYS A 1 108 ? -9.156 23.078 -7.496 1 98.06 108 LYS A CA 1
ATOM 818 C C . LYS A 1 108 ? -9.477 24.531 -7.809 1 98.06 108 LYS A C 1
ATOM 820 O O . LYS A 1 108 ? -8.57 25.359 -7.941 1 98.06 108 LYS A O 1
ATOM 825 N N . GLY A 1 109 ? -10.734 24.844 -7.895 1 98.25 109 GLY A N 1
ATOM 826 C CA . GLY A 1 109 ? -11.125 26.219 -8.156 1 98.25 109 GLY A CA 1
ATOM 827 C C . GLY A 1 109 ? -10.719 27.172 -7.055 1 98.25 109 GLY A C 1
ATOM 828 O O . GLY A 1 109 ? -10.766 26.828 -5.871 1 98.25 109 GLY A O 1
ATOM 829 N N . LYS A 1 110 ? -10.305 28.391 -7.445 1 98 110 LYS A N 1
ATOM 830 C CA . LYS A 1 110 ? -9.984 29.484 -6.539 1 98 110 LYS A CA 1
ATOM 831 C C . LYS A 1 110 ? -10.406 30.828 -7.137 1 98 110 LYS A C 1
ATOM 833 O O . LYS A 1 110 ? -10.242 31.062 -8.336 1 98 110 LYS A O 1
ATOM 838 N N . THR A 1 111 ? -10.93 31.672 -6.305 1 98.56 111 THR A N 1
ATOM 839 C CA . THR A 1 111 ? -11.312 33 -6.754 1 98.56 111 THR A CA 1
ATOM 840 C C . THR A 1 111 ? -10.953 34.062 -5.707 1 98.56 111 THR A C 1
ATOM 842 O O . THR A 1 111 ? -11.305 33.906 -4.531 1 98.56 111 THR A O 1
ATOM 845 N N . PHE A 1 112 ? -10.281 35.125 -6.133 1 98.69 112 PHE A N 1
ATOM 846 C CA . PHE A 1 112 ? -9.914 36.25 -5.273 1 98.69 112 PHE A CA 1
ATOM 847 C C . PHE A 1 112 ? -10.898 37.406 -5.445 1 98.69 112 PHE A C 1
ATOM 849 O O . PHE A 1 112 ? -11.234 37.781 -6.566 1 98.69 112 PHE A O 1
ATOM 856 N N . ASP A 1 113 ? -11.336 37.906 -4.359 1 98.69 113 ASP A N 1
ATOM 857 C CA . ASP A 1 113 ? -12.125 39.125 -4.32 1 98.69 113 ASP A CA 1
ATOM 858 C C . ASP A 1 113 ? -11.344 40.25 -3.658 1 98.69 113 ASP A C 1
ATOM 860 O O . ASP A 1 113 ? -11.227 40.312 -2.432 1 98.69 113 ASP A O 1
ATOM 864 N N . ASN A 1 114 ? -10.961 41.156 -4.41 1 97.88 114 ASN A N 1
ATOM 865 C CA . ASN A 1 114 ? -10.109 42.25 -3.936 1 97.88 114 ASN A CA 1
ATOM 866 C C . ASN A 1 114 ? -10.867 43.188 -2.982 1 97.88 114 ASN A C 1
ATOM 868 O O . ASN A 1 114 ? -10.289 43.688 -2.02 1 97.88 114 ASN A O 1
ATOM 872 N N . ALA A 1 115 ? -12.055 43.438 -3.229 1 98 115 ALA A N 1
ATOM 873 C CA . ALA A 1 115 ? -12.844 44.344 -2.42 1 98 115 ALA A CA 1
ATOM 874 C C . ALA A 1 115 ? -12.984 43.844 -0.989 1 98 115 ALA A C 1
ATOM 876 O O . ALA A 1 115 ? -12.82 44.594 -0.033 1 98 115 ALA A O 1
ATOM 877 N N . SER A 1 116 ? -13.242 42.594 -0.853 1 98.25 116 SER A N 1
ATOM 878 C CA . SER A 1 116 ? -13.461 42.031 0.475 1 98.25 116 SER A CA 1
ATOM 879 C C . SER A 1 116 ? -12.195 41.375 1.012 1 98.25 116 SER A C 1
ATOM 881 O O . SER A 1 116 ? -12.156 40.938 2.162 1 98.25 116 SER A O 1
ATOM 883 N N . MET A 1 117 ? -11.141 41.281 0.212 1 98.62 117 MET A N 1
ATOM 884 C CA . MET A 1 117 ? -9.883 40.625 0.581 1 98.62 117 MET A CA 1
ATOM 885 C C . MET A 1 117 ? -10.125 39.188 1.039 1 98.62 117 MET A C 1
ATOM 887 O O . MET A 1 117 ? -9.695 38.812 2.131 1 98.62 117 MET A O 1
ATOM 891 N N . THR A 1 118 ? -10.727 38.5 0.141 1 98.88 118 THR A N 1
ATOM 892 C CA . THR A 1 118 ? -11.031 37.094 0.426 1 98.88 118 THR A CA 1
ATOM 893 C C . THR A 1 118 ? -10.656 36.219 -0.76 1 98.88 118 THR A C 1
ATOM 895 O O . THR A 1 118 ? -10.609 36.688 -1.899 1 98.88 118 THR A O 1
ATOM 898 N N . ILE A 1 119 ? -10.312 35 -0.499 1 98.88 119 ILE A N 1
ATOM 899 C CA . ILE A 1 119 ? -10.156 33.969 -1.517 1 98.88 119 ILE A CA 1
ATOM 900 C C . ILE A 1 119 ? -11.078 32.812 -1.206 1 98.88 119 ILE A C 1
ATOM 902 O O . ILE A 1 119 ? -11.062 32.25 -0.095 1 98.88 119 ILE A O 1
ATOM 906 N N . THR A 1 120 ? -11.938 32.5 -2.113 1 98.81 120 THR A N 1
ATOM 907 C CA . THR A 1 120 ? -12.742 31.281 -2.061 1 98.81 120 THR A CA 1
ATOM 908 C C . THR A 1 120 ? -12.055 30.141 -2.814 1 98.81 120 THR A C 1
ATOM 910 O O . THR A 1 120 ? -11.68 30.297 -3.979 1 98.81 120 THR A O 1
ATOM 913 N N . ALA A 1 121 ? -11.859 29 -2.146 1 98.75 121 ALA A N 1
ATOM 914 C CA . ALA A 1 121 ? -11.086 27.922 -2.744 1 98.75 121 ALA A CA 1
ATOM 915 C C . ALA A 1 121 ? -11.734 26.562 -2.484 1 98.75 121 ALA A C 1
ATOM 917 O O . ALA A 1 121 ? -12.359 26.359 -1.438 1 98.75 121 ALA A O 1
ATOM 918 N N . GLN A 1 122 ? -11.602 25.672 -3.471 1 98.81 122 GLN A N 1
ATOM 919 C CA . GLN A 1 122 ? -12.055 24.281 -3.334 1 98.81 122 GLN A CA 1
ATOM 920 C C . GLN A 1 122 ? -11 23.422 -2.639 1 98.81 122 GLN A C 1
ATOM 922 O O . GLN A 1 122 ? -9.812 23.75 -2.682 1 98.81 122 GLN A O 1
ATOM 927 N N . PRO A 1 123 ? -11.461 22.359 -1.961 1 97.88 123 PRO A N 1
ATOM 928 C CA . PRO A 1 123 ? -10.578 21.641 -1.045 1 97.88 123 PRO A CA 1
ATOM 929 C C . PRO A 1 123 ? -9.5 20.844 -1.771 1 97.88 123 PRO A C 1
ATOM 931 O O . PRO A 1 123 ? -8.57 20.328 -1.138 1 97.88 123 PRO A O 1
ATOM 934 N N . GLY A 1 124 ? -9.547 20.734 -3.07 1 97.94 124 GLY A N 1
ATOM 935 C CA . GLY A 1 124 ? -8.555 19.984 -3.82 1 97.94 124 GLY A CA 1
ATOM 936 C C . GLY A 1 124 ? -7.238 20.719 -3.969 1 97.94 124 GLY A C 1
ATOM 937 O O . GLY A 1 124 ? -6.234 20.125 -4.379 1 97.94 124 GLY A O 1
ATOM 938 N N . ASN A 1 125 ? -7.172 21.953 -3.582 1 97.81 125 ASN A N 1
ATOM 939 C CA . ASN A 1 125 ? -5.957 22.75 -3.699 1 97.81 125 ASN A CA 1
ATOM 940 C C . ASN A 1 125 ? -4.914 22.344 -2.664 1 97.81 125 ASN A C 1
ATOM 942 O O . ASN A 1 125 ? -5.258 22.031 -1.522 1 97.81 125 ASN A O 1
ATOM 946 N N . ARG A 1 126 ? -3.645 22.359 -3.098 1 96.94 126 ARG A N 1
ATOM 947 C CA . ARG A 1 126 ? -2.508 22.328 -2.184 1 96.94 126 ARG A CA 1
ATOM 948 C C . ARG A 1 126 ? -2.098 23.734 -1.769 1 96.94 126 ARG A C 1
ATOM 950 O O . ARG A 1 126 ? -2.318 24.703 -2.51 1 96.94 126 ARG A O 1
ATOM 957 N N . TRP A 1 127 ? -1.53 23.812 -0.659 1 96.5 127 TRP A N 1
ATOM 958 C CA . TRP A 1 127 ? -1.143 25.125 -0.185 1 96.5 127 TRP A CA 1
ATOM 959 C C . TRP A 1 127 ? -0.123 25.766 -1.124 1 96.5 127 TRP A C 1
ATOM 961 O O . TRP A 1 127 ? -0.136 26.984 -1.33 1 96.5 127 TRP A O 1
ATOM 971 N N . VAL A 1 128 ? 0.804 24.984 -1.719 1 96.5 128 VAL A N 1
ATOM 972 C CA . VAL A 1 128 ? 1.792 25.547 -2.639 1 96.5 128 VAL A CA 1
ATOM 973 C C . VAL A 1 128 ? 1.087 26.172 -3.84 1 96.5 128 VAL A C 1
ATOM 975 O O . VAL A 1 128 ? 1.482 27.234 -4.312 1 96.5 128 VAL A O 1
ATOM 978 N N . ASP A 1 129 ? 0.051 25.578 -4.328 1 96.94 129 ASP A N 1
ATOM 979 C CA . ASP A 1 129 ? -0.73 26.109 -5.441 1 96.94 129 ASP A CA 1
ATOM 980 C C . ASP A 1 129 ? -1.528 27.344 -5.016 1 96.94 129 ASP A C 1
ATOM 982 O O . ASP A 1 129 ? -1.664 28.297 -5.781 1 96.94 129 ASP A O 1
ATOM 986 N N . PHE A 1 130 ? -2.078 27.219 -3.844 1 97.69 130 PHE A N 1
ATOM 987 C CA . PHE A 1 130 ? -2.793 28.359 -3.277 1 97.69 130 PHE A CA 1
ATOM 988 C C . PHE A 1 130 ? -1.885 29.594 -3.197 1 97.69 130 PHE A C 1
ATOM 990 O O . PHE A 1 130 ? -2.256 30.672 -3.646 1 97.69 130 PHE A O 1
ATOM 997 N N . TYR A 1 131 ? -0.694 29.438 -2.686 1 97.81 131 TYR A N 1
ATOM 998 C CA . TYR A 1 131 ? 0.243 30.531 -2.514 1 97.81 131 TYR A CA 1
ATOM 999 C C . TYR A 1 131 ? 0.765 31.031 -3.859 1 97.81 131 TYR A C 1
ATOM 1001 O O . TYR A 1 131 ? 1.019 32.219 -4.039 1 97.81 131 TYR A O 1
ATOM 1009 N N . ASN A 1 132 ? 1.018 30.078 -4.77 1 98.12 132 ASN A N 1
ATOM 1010 C CA . ASN A 1 132 ? 1.381 30.516 -6.117 1 98.12 132 ASN A CA 1
ATOM 1011 C C . ASN A 1 132 ? 0.341 31.469 -6.703 1 98.12 132 ASN A C 1
ATOM 1013 O O . ASN A 1 132 ? 0.689 32.5 -7.242 1 98.12 132 ASN A O 1
ATOM 1017 N N . TYR A 1 133 ? -0.894 31.094 -6.527 1 98.19 133 TYR A N 1
ATOM 1018 C CA . TYR A 1 133 ? -2.01 31.891 -7.023 1 98.19 133 TYR A CA 1
ATOM 1019 C C . TYR A 1 133 ? -2.123 33.219 -6.262 1 98.19 133 TYR A C 1
ATOM 1021 O O . TYR A 1 133 ? -2.197 34.281 -6.867 1 98.19 133 TYR A O 1
ATOM 1029 N N . SER A 1 134 ? -2.125 33.219 -4.953 1 98.38 134 SER A N 1
ATOM 1030 C CA . SER A 1 134 ? -2.453 34.344 -4.121 1 98.38 134 SER A CA 1
ATOM 1031 C C . SER A 1 134 ? -1.282 35.344 -4.039 1 98.38 134 SER A C 1
ATOM 1033 O O . SER A 1 134 ? -1.468 36.531 -4.164 1 98.38 134 SER A O 1
ATOM 1035 N N . ILE A 1 135 ? -0.097 34.812 -3.902 1 98.12 135 ILE A N 1
ATOM 1036 C CA . ILE A 1 135 ? 1.063 35.656 -3.672 1 98.12 135 ILE A CA 1
ATOM 1037 C C . ILE A 1 135 ? 1.596 36.188 -5.004 1 98.12 135 ILE A C 1
ATOM 1039 O O . ILE A 1 135 ? 1.761 37.375 -5.184 1 98.12 135 ILE A O 1
ATOM 1043 N N . ASN A 1 136 ? 1.828 35.312 -5.914 1 97.94 136 ASN A N 1
ATOM 1044 C CA . ASN A 1 136 ? 2.484 35.688 -7.16 1 97.94 136 ASN A CA 1
ATOM 1045 C C . ASN A 1 136 ? 1.56 36.5 -8.047 1 97.94 136 ASN A C 1
ATOM 1047 O O . ASN A 1 136 ? 2.025 37.344 -8.836 1 97.94 136 ASN A O 1
ATOM 1051 N N . THR A 1 137 ? 0.254 36.344 -7.922 1 97.44 137 THR A N 1
ATOM 1052 C CA . THR A 1 137 ? -0.68 37.062 -8.766 1 97.44 137 THR A CA 1
ATOM 1053 C C . THR A 1 137 ? -1.167 38.344 -8.062 1 97.44 137 THR A C 1
ATOM 1055 O O . THR A 1 137 ? -1.363 39.375 -8.703 1 97.44 137 THR A O 1
ATOM 1058 N N . TYR A 1 138 ? -1.383 38.25 -6.703 1 98.19 138 TYR A N 1
ATOM 1059 C CA . TYR A 1 138 ? -2.139 39.344 -6.078 1 98.19 138 TYR A CA 1
ATOM 1060 C C . TYR A 1 138 ? -1.376 39.906 -4.895 1 98.19 138 TYR A C 1
ATOM 1062 O O . TYR A 1 138 ? -1.766 40.969 -4.348 1 98.19 138 TYR A O 1
ATOM 1070 N N . GLY A 1 139 ? -0.298 39.25 -4.438 1 98.06 139 GLY A N 1
ATOM 1071 C CA . GLY A 1 139 ? 0.477 39.75 -3.307 1 98.06 139 GLY A CA 1
ATOM 1072 C C . GLY A 1 139 ? -0.245 39.594 -1.98 1 98.06 139 GLY A C 1
ATOM 1073 O O . GLY A 1 139 ? -0.056 40.406 -1.07 1 98.06 139 GLY A O 1
ATOM 1074 N N . VAL A 1 140 ? -1.132 38.594 -1.888 1 98.56 140 VAL A N 1
ATOM 1075 C CA . VAL A 1 140 ? -1.879 38.375 -0.656 1 98.56 140 VAL A CA 1
ATOM 1076 C C . VAL A 1 140 ? -1.67 36.938 -0.187 1 98.56 140 VAL A C 1
ATOM 1078 O O . VAL A 1 140 ? -1.247 36.062 -0.965 1 98.56 140 VAL A O 1
ATOM 1081 N N . ALA A 1 141 ? -1.898 36.719 1.085 1 98.06 141 ALA A N 1
ATOM 1082 C CA . ALA A 1 141 ? -1.796 35.375 1.627 1 98.06 141 ALA A CA 1
ATOM 1083 C C . ALA A 1 141 ? -2.584 35.25 2.928 1 98.06 141 ALA A C 1
ATOM 1085 O O . ALA A 1 141 ? -3.088 36.25 3.459 1 98.06 141 ALA A O 1
ATOM 1086 N N . THR A 1 142 ? -2.826 34.094 3.32 1 98.06 142 THR A N 1
ATOM 1087 C CA . THR A 1 142 ? -3.371 33.719 4.617 1 98.06 142 THR A CA 1
ATOM 1088 C C . THR A 1 142 ? -2.562 32.594 5.234 1 98.06 142 THR A C 1
ATOM 1090 O O . THR A 1 142 ? -1.761 31.938 4.551 1 98.06 142 THR A O 1
ATOM 1093 N N . PRO A 1 143 ? -2.643 32.438 6.578 1 97.19 143 PRO A N 1
ATOM 1094 C CA . PRO A 1 143 ? -1.912 31.312 7.184 1 97.19 143 PRO A CA 1
ATOM 1095 C C . PRO A 1 143 ? -2.365 29.953 6.656 1 97.19 143 PRO A C 1
ATOM 1097 O O . PRO A 1 143 ? -3.561 29.734 6.434 1 97.19 143 PRO A O 1
ATOM 1100 N N . GLY A 1 144 ? -1.418 29.016 6.461 1 95.75 144 GLY A N 1
ATOM 1101 C CA . GLY A 1 144 ? -1.674 27.688 5.941 1 95.75 144 GLY A CA 1
ATOM 1102 C C . GLY A 1 144 ? -0.563 26.703 6.254 1 95.75 144 GLY A C 1
ATOM 1103 O O . GLY A 1 144 ? -0.089 26.625 7.391 1 95.75 144 GLY A O 1
ATOM 1104 N N . GLY A 1 145 ? -0.313 25.875 5.277 1 92.69 145 GLY A N 1
ATOM 1105 C CA . GLY A 1 145 ? 0.726 24.875 5.473 1 92.69 145 GLY A CA 1
ATOM 1106 C C . GLY A 1 145 ? 2.062 25.281 4.883 1 92.69 145 GLY A C 1
ATOM 1107 O O . GLY A 1 145 ? 2.121 26.125 3.988 1 92.69 145 GLY A O 1
ATOM 1108 N N . ASN A 1 146 ? 3.105 24.656 5.461 1 90.25 146 ASN A N 1
ATOM 1109 C CA . ASN A 1 146 ? 4.438 25 4.98 1 90.25 146 ASN A CA 1
ATOM 1110 C C . ASN A 1 146 ? 5.07 23.844 4.203 1 90.25 146 ASN A C 1
ATOM 1112 O O . ASN A 1 146 ? 6.203 23.969 3.723 1 90.25 146 ASN A O 1
ATOM 1116 N N . CYS A 1 147 ? 4.441 22.734 4.109 1 89.69 147 CYS A N 1
ATOM 1117 C CA . CYS A 1 147 ? 4.871 21.656 3.225 1 89.69 147 CYS A CA 1
ATOM 1118 C C . CYS A 1 147 ? 4.113 21.719 1.902 1 89.69 147 CYS A C 1
ATOM 1120 O O . CYS A 1 147 ? 2.893 21.891 1.888 1 89.69 147 CYS A O 1
ATOM 1122 N N . PRO A 1 148 ? 4.785 21.516 0.855 1 88.25 148 PRO A N 1
ATOM 1123 C CA . PRO A 1 148 ? 4.199 21.734 -0.466 1 88.25 148 PRO A CA 1
ATOM 1124 C C . PRO A 1 148 ? 2.994 20.844 -0.736 1 88.25 148 PRO A C 1
ATOM 1126 O O . PRO A 1 148 ? 2.037 21.266 -1.39 1 88.25 148 PRO A O 1
ATOM 1129 N N . SER A 1 149 ? 2.955 19.641 -0.233 1 89.38 149 SER A N 1
ATOM 1130 C CA . SER A 1 149 ? 1.936 18.688 -0.645 1 89.38 149 SER A CA 1
ATOM 1131 C C . SER A 1 149 ? 0.727 18.734 0.283 1 89.38 149 SER A C 1
ATOM 1133 O O . SER A 1 149 ? -0.261 18.031 0.059 1 89.38 149 SER A O 1
ATOM 1135 N N . VAL A 1 150 ? 0.735 19.578 1.253 1 94.62 150 VAL A N 1
ATOM 1136 C CA . VAL A 1 150 ? -0.377 19.672 2.193 1 94.62 150 VAL A CA 1
ATOM 1137 C C . VAL A 1 150 ? -1.591 20.281 1.502 1 94.62 150 VAL A C 1
ATOM 1139 O O . VAL A 1 150 ? -1.469 21.281 0.795 1 94.62 150 VAL A O 1
ATOM 1142 N N . GLY A 1 151 ? -2.748 19.672 1.642 1 96 151 GLY A N 1
ATOM 1143 C CA . GLY A 1 151 ? -3.996 20.203 1.118 1 96 151 GLY A CA 1
ATOM 1144 C C . GLY A 1 151 ? -4.598 21.281 1.991 1 96 151 GLY A C 1
ATOM 1145 O O . GLY A 1 151 ? -4.359 21.328 3.201 1 96 151 GLY A O 1
ATOM 1146 N N . ILE A 1 152 ? -5.438 22.078 1.387 1 97.31 152 ILE A N 1
ATOM 1147 C CA . ILE A 1 152 ? -5.969 23.203 2.154 1 97.31 152 ILE A CA 1
ATOM 1148 C C . ILE A 1 152 ? -7.109 22.719 3.047 1 97.31 152 ILE A C 1
ATOM 1150 O O . ILE A 1 152 ? -7.379 23.312 4.094 1 97.31 152 ILE A O 1
ATOM 1154 N N . GLY A 1 153 ? -7.766 21.547 2.641 1 96.56 153 GLY A N 1
ATOM 1155 C CA . GLY A 1 153 ? -8.945 21.109 3.367 1 96.56 153 GLY A CA 1
ATOM 1156 C C . GLY A 1 153 ? -8.641 20.641 4.781 1 96.56 153 GLY A C 1
ATOM 1157 O O . GLY A 1 153 ? -8.961 21.344 5.746 1 96.56 153 GLY A O 1
ATOM 1158 N N . GLY A 1 154 ? -7.914 19.562 4.918 1 95.19 154 GLY A N 1
ATOM 1159 C CA . GLY A 1 154 ? -7.621 18.969 6.211 1 95.19 154 GLY A CA 1
ATOM 1160 C C . GLY A 1 154 ? -6.91 19.922 7.156 1 95.19 154 GLY A C 1
ATOM 1161 O O . GLY A 1 154 ? -7.312 20.078 8.312 1 95.19 154 GLY A O 1
ATOM 1162 N N . LEU A 1 155 ? -5.93 20.594 6.668 1 96.62 155 LEU A N 1
ATOM 1163 C CA . LEU A 1 155 ? -5.145 21.484 7.512 1 96.62 155 LEU A CA 1
ATOM 1164 C C . LEU A 1 155 ? -6.016 22.594 8.078 1 96.62 155 LEU A C 1
ATOM 1166 O O . LEU A 1 155 ? -5.98 22.859 9.281 1 96.62 155 LEU A O 1
ATOM 1170 N N . SER A 1 156 ? -6.852 23.203 7.266 1 96.81 156 SER A N 1
ATOM 1171 C CA . SER A 1 156 ? -7.645 24.375 7.668 1 96.81 156 SER A CA 1
ATOM 1172 C C . SER A 1 156 ? -8.711 23.984 8.688 1 96.81 156 SER A C 1
ATOM 1174 O O . SER A 1 156 ? -9.023 24.75 9.594 1 96.81 156 SER A O 1
ATOM 1176 N N . LEU A 1 157 ? -9.211 22.812 8.523 1 97.5 157 LEU A N 1
ATOM 1177 C CA . LEU A 1 157 ? -10.352 22.406 9.336 1 97.5 157 LEU A CA 1
ATOM 1178 C C . LEU A 1 157 ? -9.898 21.922 10.711 1 97.5 157 LEU A C 1
ATOM 1180 O O . LEU A 1 157 ? -10.719 21.766 11.617 1 97.5 157 LEU A O 1
ATOM 1184 N N . GLY A 1 158 ? -8.609 21.688 10.852 1 96.62 158 GLY A N 1
ATOM 1185 C CA . GLY A 1 158 ? -8.094 21.188 12.117 1 96.62 158 GLY A CA 1
ATOM 1186 C C . GLY A 1 158 ? -7.262 22.219 12.867 1 96.62 158 GLY A C 1
ATOM 1187 O O . GLY A 1 158 ? -6.777 21.938 13.969 1 96.62 158 GLY A O 1
ATOM 1188 N N . GLY A 1 159 ? -7.074 23.328 12.336 1 95.88 159 GLY A N 1
ATOM 1189 C CA . GLY A 1 159 ? -6.223 24.375 12.875 1 95.88 159 GLY A CA 1
ATOM 1190 C C . GLY A 1 159 ? -5.391 25.062 11.805 1 95.88 159 GLY A C 1
ATOM 1191 O O . GLY A 1 159 ? -5.883 25.953 11.094 1 95.88 159 GLY A O 1
ATOM 1192 N N . GLY A 1 160 ? -4.266 24.516 11.75 1 91.06 160 GLY A N 1
ATOM 1193 C CA . GLY A 1 160 ? -3.359 25 10.727 1 91.06 160 GLY A CA 1
ATOM 1194 C C . GLY A 1 160 ? -2.504 26.172 11.188 1 91.06 160 GLY A C 1
ATOM 1195 O O . GLY A 1 160 ? -3.025 27.219 11.547 1 91.06 160 GLY A O 1
ATOM 1196 N N . ALA A 1 161 ? -1.195 25.938 11.219 1 86.5 161 ALA A N 1
ATOM 1197 C CA . ALA A 1 161 ? -0.283 27 11.625 1 86.5 161 ALA A CA 1
ATOM 1198 C C . ALA A 1 161 ? 1.039 26.906 10.867 1 86.5 161 ALA A C 1
ATOM 1200 O O . ALA A 1 161 ? 1.684 25.859 10.859 1 86.5 161 ALA A O 1
ATOM 1201 N N . ASN A 1 162 ? 1.322 27.938 10.125 1 89.31 162 ASN A N 1
ATOM 1202 C CA . ASN A 1 162 ? 2.645 28.125 9.539 1 89.31 162 ASN A CA 1
ATOM 1203 C C . ASN A 1 162 ? 3.309 29.406 10.047 1 89.31 162 ASN A C 1
ATOM 1205 O O . ASN A 1 162 ? 2.926 29.938 11.094 1 89.31 162 ASN A O 1
ATOM 1209 N N . GLU A 1 163 ? 4.297 29.875 9.406 1 94.38 163 GLU A N 1
ATOM 1210 C CA . GLU A 1 163 ? 5.078 31.016 9.867 1 94.38 163 GLU A CA 1
ATOM 1211 C C . GLU A 1 163 ? 4.219 32.281 9.945 1 94.38 163 GLU A C 1
ATOM 1213 O O . GLU A 1 163 ? 4.441 33.125 10.805 1 94.38 163 GLU A O 1
ATOM 1218 N N . LEU A 1 164 ? 3.211 32.344 9.141 1 96.06 164 LEU A N 1
ATOM 1219 C CA . LEU A 1 164 ? 2.361 33.531 9.094 1 96.06 164 LEU A CA 1
ATOM 1220 C C . LEU A 1 164 ? 1.401 33.562 10.273 1 96.06 164 LEU A C 1
ATOM 1222 O O . LEU A 1 164 ? 0.839 34.625 10.602 1 96.06 164 LEU A O 1
ATOM 1226 N N . ALA A 1 165 ? 1.234 32.5 10.938 1 96.56 165 ALA A N 1
ATOM 1227 C CA . ALA A 1 165 ? 0.204 32.344 11.961 1 96.56 165 ALA A CA 1
ATOM 1228 C C . ALA A 1 165 ? 0.524 33.188 13.18 1 96.56 165 ALA A C 1
ATOM 1230 O O . ALA A 1 165 ? -0.38 33.594 13.914 1 96.56 165 ALA A O 1
ATOM 1231 N N . SER A 1 166 ? 1.837 33.438 13.438 1 96 166 SER A N 1
ATOM 1232 C CA . SER A 1 166 ? 2.211 34.25 14.609 1 96 166 SER A CA 1
ATOM 1233 C C . SER A 1 166 ? 1.665 35.656 14.516 1 96 166 SER A C 1
ATOM 1235 O O . SER A 1 166 ? 1.485 36.312 15.539 1 96 166 SER A O 1
ATOM 1237 N N . VAL A 1 167 ? 1.363 36.094 13.289 1 96.81 167 VAL A N 1
ATOM 1238 C CA . VAL A 1 167 ? 0.899 37.469 13.086 1 96.81 167 VAL A CA 1
ATOM 1239 C C . VAL A 1 167 ? -0.598 37.469 12.781 1 96.81 167 VAL A C 1
ATOM 1241 O O . VAL A 1 167 ? -1.334 38.344 13.25 1 96.81 167 VAL A O 1
ATOM 1244 N N . TYR A 1 168 ? -1.066 36.469 12.047 1 97.12 168 TYR A N 1
ATOM 1245 C CA . TYR A 1 168 ? -2.418 36.562 11.508 1 97.12 168 TYR A CA 1
ATOM 1246 C C . TYR A 1 168 ? -3.336 35.531 12.172 1 97.12 168 TYR A C 1
ATOM 1248 O O . TYR A 1 168 ? -4.52 35.438 11.836 1 97.12 168 TYR A O 1
ATOM 1256 N N . GLY A 1 169 ? -2.824 34.75 13.117 1 96.81 169 GLY A N 1
ATOM 1257 C CA . GLY A 1 169 ? -3.607 33.688 13.703 1 96.81 169 GLY A CA 1
ATOM 1258 C C . GLY A 1 169 ? -3.557 32.406 12.906 1 96.81 169 GLY A C 1
ATOM 1259 O O . GLY A 1 169 ? -2.982 32.375 11.812 1 96.81 169 GLY A O 1
ATOM 1260 N N . ALA A 1 170 ? -4.18 31.359 13.484 1 97.12 170 ALA A N 1
ATOM 1261 C CA . ALA A 1 170 ? -4.203 30.062 12.812 1 97.12 170 ALA A CA 1
ATOM 1262 C C . ALA A 1 170 ? -5.07 30.109 11.562 1 97.12 170 ALA A C 1
ATOM 1264 O O . ALA A 1 170 ? -5.836 31.047 11.359 1 97.12 170 ALA A O 1
ATOM 1265 N N . ALA A 1 171 ? -4.945 29.109 10.688 1 97.44 171 ALA A N 1
ATOM 1266 C CA . ALA A 1 171 ? -5.758 29.016 9.477 1 97.44 171 ALA A CA 1
ATOM 1267 C C . ALA A 1 171 ? -7.246 29.047 9.805 1 97.44 171 ALA A C 1
ATOM 1269 O O . ALA A 1 171 ? -8.023 29.734 9.133 1 97.44 171 ALA A O 1
ATOM 1270 N N . VAL A 1 172 ? -7.664 28.375 10.82 1 96.62 172 VAL A N 1
ATOM 1271 C CA . VAL A 1 172 ? -9.062 28.281 11.227 1 96.62 172 VAL A CA 1
ATOM 1272 C C . VAL A 1 172 ? -9.594 29.672 11.578 1 96.62 172 VAL A C 1
ATOM 1274 O O . VAL A 1 172 ? -10.781 29.953 11.414 1 96.62 172 VAL A O 1
ATOM 1277 N N . ASP A 1 173 ? -8.773 30.547 12.062 1 97.62 173 ASP A N 1
ATOM 1278 C CA . ASP A 1 173 ? -9.188 31.891 12.461 1 97.62 173 ASP A CA 1
ATOM 1279 C C . ASP A 1 173 ? -9.477 32.781 11.25 1 97.62 173 ASP A C 1
ATOM 1281 O O . ASP A 1 173 ? -10.086 33.844 11.375 1 97.62 173 ASP A O 1
ATOM 1285 N N . ASN A 1 174 ? -9.016 32.281 10.141 1 98.44 174 ASN A N 1
ATOM 1286 C CA . ASN A 1 174 ? -9.117 33.125 8.938 1 98.44 174 ASN A CA 1
ATOM 1287 C C . ASN A 1 174 ? -10.133 32.562 7.957 1 98.44 174 ASN A C 1
ATOM 1289 O O . ASN A 1 174 ? -10.219 33 6.816 1 98.44 174 ASN A O 1
ATOM 1293 N N . ILE A 1 175 ? -10.836 31.547 8.344 1 98.75 175 ILE A N 1
ATOM 1294 C CA . ILE A 1 175 ? -11.961 31.047 7.559 1 98.75 175 ILE A CA 1
ATOM 1295 C C . ILE A 1 175 ? -13.203 31.891 7.84 1 98.75 175 ILE A C 1
ATOM 1297 O O . ILE A 1 175 ? -13.57 32.094 9 1 98.75 175 ILE A O 1
ATOM 1301 N N . LEU A 1 176 ? -13.883 32.281 6.758 1 98.88 176 LEU A N 1
ATOM 1302 C CA . LEU A 1 176 ? -15.031 33.188 6.91 1 98.88 176 LEU A CA 1
ATOM 1303 C C . LEU A 1 176 ? -16.328 32.438 6.574 1 98.88 176 LEU A C 1
ATOM 1305 O O . LEU A 1 176 ? -17.406 32.812 7.031 1 98.88 176 LEU A O 1
ATOM 1309 N N . GLU A 1 177 ? -16.203 31.5 5.758 1 98.81 177 GLU A N 1
ATOM 1310 C CA . GLU A 1 177 ? -17.359 30.75 5.273 1 98.81 177 GLU A CA 1
ATOM 1311 C C . GLU A 1 177 ? -16.953 29.359 4.785 1 98.81 177 GLU A C 1
ATOM 1313 O O . GLU A 1 177 ? -15.875 29.188 4.215 1 98.81 177 GLU A O 1
ATOM 1318 N N . ILE A 1 178 ? -17.875 28.375 5.027 1 98.88 178 ILE A N 1
ATOM 1319 C CA . ILE A 1 178 ? -17.641 27 4.594 1 98.88 178 ILE A CA 1
ATOM 1320 C C . ILE A 1 178 ? -18.906 26.453 3.926 1 98.88 178 ILE A C 1
ATOM 1322 O O . ILE A 1 178 ? -20.016 26.609 4.445 1 98.88 178 ILE A O 1
ATOM 1326 N N . GLU A 1 179 ? -18.781 25.906 2.719 1 98.88 179 GLU A N 1
ATOM 1327 C CA . GLU A 1 179 ? -19.828 25.094 2.121 1 98.88 179 GLU A CA 1
ATOM 1328 C C . GLU A 1 179 ? -19.641 23.625 2.461 1 98.88 179 GLU A C 1
ATOM 1330 O O . GLU A 1 179 ? -18.531 23.094 2.359 1 98.88 179 GLU A O 1
ATOM 1335 N N . ILE A 1 180 ? -20.719 22.953 2.844 1 98.81 180 ILE A N 1
ATOM 1336 C CA . ILE A 1 180 ? -20.609 21.578 3.297 1 98.81 180 ILE A CA 1
ATOM 1337 C C . ILE A 1 180 ? -21.844 20.797 2.865 1 98.81 180 ILE A C 1
ATOM 1339 O O . ILE A 1 180 ? -22.969 21.328 2.869 1 98.81 180 ILE A O 1
ATOM 1343 N N . VAL A 1 181 ? -21.625 19.578 2.375 1 98.88 181 VAL A N 1
ATOM 1344 C CA . VAL A 1 181 ? -22.703 18.625 2.102 1 98.88 181 VAL A CA 1
ATOM 1345 C C . VAL A 1 181 ? -22.953 17.75 3.332 1 98.88 181 VAL A C 1
ATOM 1347 O O . VAL A 1 181 ? -22.047 17.047 3.797 1 98.88 181 VAL A O 1
ATOM 1350 N N . LEU A 1 182 ? -24.156 17.766 3.865 1 98.69 182 LEU A N 1
ATOM 1351 C CA . LEU A 1 182 ? -24.5 17.031 5.086 1 98.69 182 LEU A CA 1
ATOM 1352 C C . LEU A 1 182 ? -24.938 15.609 4.766 1 98.69 182 LEU A C 1
ATOM 1354 O O . LEU A 1 182 ? -25.031 15.234 3.598 1 98.69 182 LEU A O 1
ATOM 1358 N N . ALA A 1 183 ? -25.188 14.812 5.801 1 97.94 183 ALA A N 1
ATOM 1359 C CA . ALA A 1 183 ? -25.531 13.398 5.648 1 97.94 183 ALA A CA 1
ATOM 1360 C C . ALA A 1 183 ? -26.844 13.242 4.895 1 97.94 183 ALA A C 1
ATOM 1362 O O . ALA A 1 183 ? -27.047 12.258 4.176 1 97.94 183 ALA A O 1
ATOM 1363 N N . ASN A 1 184 ? -27.766 14.203 5.047 1 97.5 184 ASN A N 1
ATOM 1364 C CA . ASN A 1 184 ? -29.031 14.148 4.316 1 97.5 184 ASN A CA 1
ATOM 1365 C C . ASN A 1 184 ? -28.875 14.672 2.891 1 97.5 184 ASN A C 1
ATOM 1367 O O . ASN A 1 184 ? -29.859 14.852 2.18 1 97.5 184 ASN A O 1
ATOM 1371 N N . ARG A 1 185 ? -27.656 15.039 2.477 1 97.94 185 ARG A N 1
ATOM 1372 C CA . ARG A 1 185 ? -27.219 15.391 1.128 1 97.94 185 ARG A CA 1
ATOM 1373 C C . ARG A 1 185 ? -27.625 16.828 0.785 1 97.94 185 ARG A C 1
ATOM 1375 O O . ARG A 1 185 ? -27.5 17.25 -0.367 1 97.94 185 ARG A O 1
ATOM 1382 N N . SER A 1 186 ? -28.062 17.594 1.84 1 98.56 186 SER A N 1
ATOM 1383 C CA . SER A 1 186 ? -28.25 19.016 1.628 1 98.56 186 SER A CA 1
ATOM 1384 C C . SER A 1 186 ? -26.906 19.75 1.585 1 98.56 186 SER A C 1
ATOM 1386 O O . SER A 1 186 ? -25.984 19.406 2.32 1 98.56 186 SER A O 1
ATOM 1388 N N . VAL A 1 187 ? -26.875 20.734 0.696 1 98.81 187 VAL A N 1
ATOM 1389 C CA . VAL A 1 187 ? -25.734 21.625 0.627 1 98.81 187 VAL A CA 1
ATOM 1390 C C . VAL A 1 187 ? -26.016 22.891 1.441 1 98.81 187 VAL A C 1
ATOM 1392 O O . VAL A 1 187 ? -26.953 23.625 1.147 1 98.81 187 VAL A O 1
ATOM 1395 N N . VAL A 1 188 ? -25.188 23.172 2.482 1 98.69 188 VAL A N 1
ATOM 1396 C CA . VAL A 1 188 ? -25.453 24.328 3.32 1 98.69 188 VAL A CA 1
ATOM 1397 C C . VAL A 1 188 ? -24.188 25.172 3.461 1 98.69 188 VAL A C 1
ATOM 1399 O O . VAL A 1 188 ? -23.094 24.703 3.166 1 98.69 188 VAL A O 1
ATOM 1402 N N . THR A 1 189 ? -24.406 26.391 3.84 1 98.69 189 THR A N 1
ATOM 1403 C CA . THR A 1 189 ? -23.344 27.328 4.16 1 98.69 189 THR A CA 1
ATOM 1404 C C . THR A 1 189 ? -23.234 27.547 5.668 1 98.69 189 THR A C 1
ATOM 1406 O O . THR A 1 189 ? -24.25 27.656 6.355 1 98.69 189 THR A O 1
ATOM 1409 N N . ALA A 1 190 ? -22.062 27.531 6.18 1 98.81 190 ALA A N 1
ATOM 1410 C CA . ALA A 1 190 ? -21.781 27.859 7.57 1 98.81 190 ALA A CA 1
ATOM 1411 C C . ALA A 1 190 ? -20.875 29.094 7.672 1 98.81 190 ALA A C 1
ATOM 1413 O O . ALA A 1 190 ? -19.859 29.172 6.984 1 98.81 190 ALA A O 1
ATOM 1414 N N . SER A 1 191 ? -21.266 30.031 8.422 1 98.81 191 SER A N 1
ATOM 1415 C CA . SER A 1 191 ? -20.531 31.266 8.703 1 98.81 191 SER A CA 1
ATOM 1416 C C . SER A 1 191 ? -20.875 31.812 10.078 1 98.81 191 SER A C 1
ATOM 1418 O O . SER A 1 191 ? -21.625 31.188 10.836 1 98.81 191 SER A O 1
ATOM 1420 N N . ALA A 1 192 ? -20.312 33 10.367 1 98.31 192 ALA A N 1
ATOM 1421 C CA . ALA A 1 192 ? -20.594 33.594 11.672 1 98.31 192 ALA A CA 1
ATOM 1422 C C . ALA A 1 192 ? -22.078 33.875 11.828 1 98.31 192 ALA A C 1
ATOM 1424 O O . ALA A 1 192 ? -22.609 33.875 12.945 1 98.31 192 ALA A O 1
ATOM 1425 N N . THR A 1 193 ? -22.828 34 10.75 1 98.31 193 THR A N 1
ATOM 1426 C CA . THR A 1 193 ? -24.219 34.406 10.82 1 98.31 193 THR A CA 1
ATOM 1427 C C . THR A 1 193 ? -25.141 33.312 10.305 1 98.31 193 THR A C 1
ATOM 1429 O O . THR A 1 193 ? -26.344 33.312 10.57 1 98.31 193 THR A O 1
ATOM 1432 N N . THR A 1 194 ? -24.656 32.438 9.508 1 98.62 194 THR A N 1
ATOM 1433 C CA . THR A 1 194 ? -25.422 31.328 8.953 1 98.62 194 THR A CA 1
ATOM 1434 C C . THR A 1 194 ? -24.938 30 9.516 1 98.62 194 THR A C 1
ATOM 1436 O O . THR A 1 194 ? -23.797 29.594 9.266 1 98.62 194 THR A O 1
ATOM 1439 N N . ASN A 1 195 ? -25.828 29.281 10.227 1 98.69 195 ASN A N 1
ATOM 1440 C CA . ASN A 1 195 ? -25.453 28.047 10.906 1 98.69 195 ASN A CA 1
ATOM 1441 C C . ASN A 1 195 ? -24.188 28.234 11.742 1 98.69 195 ASN A C 1
ATOM 1443 O O . ASN A 1 195 ? -23.219 27.5 11.586 1 98.69 195 ASN A O 1
ATOM 1447 N N . PRO A 1 196 ? -24.234 29.188 12.711 1 98.75 196 PRO A N 1
ATOM 1448 C CA . PRO A 1 196 ? -23.016 29.578 13.438 1 98.75 196 PRO A CA 1
ATOM 1449 C C . PRO A 1 196 ? -22.469 28.453 14.305 1 98.75 196 PRO A C 1
ATOM 1451 O O . PRO A 1 196 ? -21.25 28.375 14.531 1 98.75 196 PRO A O 1
ATOM 1454 N N . ASP A 1 197 ? -23.328 27.516 14.766 1 98.75 197 ASP A N 1
ATOM 1455 C CA . ASP A 1 197 ? -22.844 26.375 15.555 1 98.75 197 ASP A CA 1
ATOM 1456 C C . ASP A 1 197 ? -22.016 25.422 14.695 1 98.75 197 ASP A C 1
ATOM 1458 O O . ASP A 1 197 ? -20.938 24.984 15.117 1 98.75 197 ASP A O 1
ATOM 1462 N N . LEU A 1 198 ? -22.5 25.141 13.492 1 98.88 198 LEU A N 1
ATOM 1463 C CA . LEU A 1 198 ? -21.75 24.312 12.555 1 98.88 198 LEU A CA 1
ATOM 1464 C C . LEU A 1 198 ? -20.438 24.984 12.164 1 98.88 198 LEU A C 1
ATOM 1466 O O . LEU A 1 198 ? -19.406 24.328 12.07 1 98.88 198 LEU A O 1
ATOM 1470 N N . PHE A 1 199 ? -20.516 26.312 11.93 1 98.81 199 PHE A N 1
ATOM 1471 C CA . PHE A 1 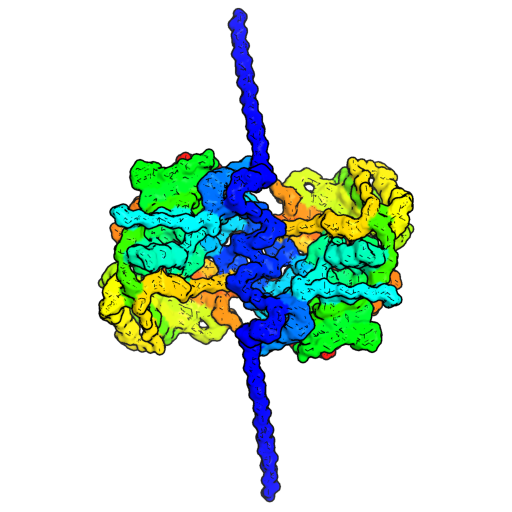199 ? -19.328 27.078 11.594 1 98.81 199 PHE A CA 1
ATOM 1472 C C . PHE A 1 199 ? -18.281 26.953 12.688 1 98.81 199 PHE A C 1
ATOM 1474 O O . PHE A 1 199 ? -17.094 26.75 12.398 1 98.81 199 PHE A O 1
ATOM 1481 N N . TRP A 1 200 ? -18.703 27.078 13.922 1 98.88 200 TRP A N 1
ATOM 1482 C CA . TRP A 1 200 ? -17.812 26.953 15.07 1 98.88 200 TRP A CA 1
ATOM 1483 C C . TRP A 1 200 ? -17.156 25.562 15.109 1 98.88 200 TRP A C 1
ATOM 1485 O O . TRP A 1 200 ? -15.938 25.453 15.25 1 98.88 200 TRP A O 1
ATOM 1495 N N . ALA A 1 201 ? -17.922 2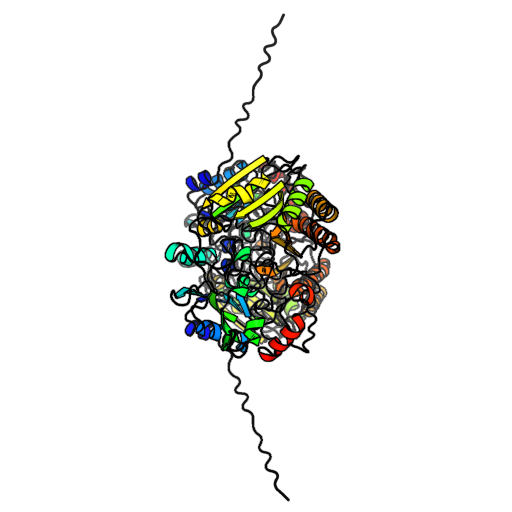4.531 14.922 1 98.81 201 ALA A N 1
ATOM 1496 C CA . ALA A 1 201 ? -17.453 23.156 15.008 1 98.81 201 ALA A CA 1
ATOM 1497 C C . ALA A 1 201 ? -16.453 22.844 13.898 1 98.81 201 ALA A C 1
ATOM 1499 O O . ALA A 1 201 ? -15.43 22.188 14.133 1 98.81 201 ALA A O 1
ATOM 1500 N N . LEU A 1 202 ? -16.719 23.328 12.703 1 98.75 202 LEU A N 1
ATOM 1501 C CA . LEU A 1 202 ? -15.898 23.016 11.539 1 98.75 202 LEU A CA 1
ATOM 1502 C C . LEU A 1 202 ? -14.523 23.672 11.656 1 98.75 202 LEU A C 1
ATOM 1504 O O . LEU A 1 202 ? -13.57 23.234 11 1 98.75 202 LEU A O 1
ATOM 1508 N N . ARG A 1 203 ? -14.453 24.734 12.406 1 98.62 203 ARG A N 1
ATOM 1509 C CA . ARG A 1 203 ? -13.18 25.406 12.617 1 98.62 203 ARG A CA 1
ATOM 1510 C C . ARG A 1 203 ? -12.438 24.812 13.812 1 98.62 203 ARG A C 1
ATOM 1512 O O . ARG A 1 203 ? -12.242 25.484 14.828 1 98.62 203 ARG A O 1
ATOM 1519 N N . GLY A 1 204 ? -11.922 23.688 13.617 1 98 204 GLY A N 1
ATOM 1520 C CA . GLY A 1 204 ? -11.164 22.984 14.633 1 98 204 GLY A CA 1
ATOM 1521 C C . GLY A 1 204 ? -11.531 21.516 14.734 1 98 204 GLY A C 1
ATOM 1522 O O . GLY A 1 204 ? -10.703 20.688 15.133 1 98 204 GLY A O 1
ATOM 1523 N N . ALA A 1 205 ? -12.703 21.141 14.453 1 98 205 ALA A N 1
ATOM 1524 C CA . ALA A 1 205 ? -13.172 19.766 14.477 1 98 205 ALA A CA 1
ATOM 1525 C C . ALA A 1 205 ? -13.852 19.391 13.164 1 98 205 ALA A C 1
ATOM 1527 O O . ALA A 1 205 ? -14.844 18.656 13.148 1 98 205 ALA A O 1
ATOM 1528 N N . GLY A 1 206 ? -13.32 19.828 12.102 1 95.56 206 GLY A N 1
ATOM 1529 C CA . GLY A 1 206 ? -14.016 19.734 10.828 1 95.56 206 GLY A CA 1
ATOM 1530 C C . GLY A 1 206 ? -13.609 18.516 10.023 1 95.56 206 GLY A C 1
ATOM 1531 O O . GLY A 1 206 ? -14.07 18.344 8.891 1 95.56 206 GLY A O 1
ATOM 1532 N N . HIS A 1 207 ? -12.758 17.641 10.594 1 94.06 207 HIS A N 1
ATOM 1533 C CA . HIS A 1 207 ? -12.312 16.469 9.844 1 94.06 207 HIS A CA 1
ATOM 1534 C C . HIS A 1 207 ? -13.43 15.445 9.711 1 94.06 207 HIS A C 1
ATOM 1536 O O . HIS A 1 207 ? -13.586 14.57 10.562 1 94.06 207 HIS A O 1
ATOM 1542 N N . GLN A 1 208 ? -14.141 15.5 8.711 1 92.75 208 GLN A N 1
ATOM 1543 C CA . GLN A 1 208 ? -15.102 14.516 8.227 1 92.75 208 GLN A CA 1
ATOM 1544 C C . GLN A 1 208 ? -16.078 14.117 9.336 1 92.75 208 GLN A C 1
ATOM 1546 O O . GLN A 1 208 ? -16.453 12.945 9.445 1 92.75 208 GLN A O 1
ATOM 1551 N N . SER A 1 209 ? -16.375 14.922 10.258 1 95 209 SER A N 1
ATOM 1552 C CA . SER A 1 209 ? -17.281 14.562 11.336 1 95 209 SER A CA 1
ATOM 1553 C C . SER A 1 209 ? -18.703 15.055 11.047 1 95 209 SER A C 1
ATOM 1555 O O . SER A 1 209 ? -19.672 14.5 11.562 1 95 209 SER A O 1
ATOM 1557 N N . TYR A 1 210 ? -18.828 16.031 10.242 1 98.06 210 TYR A N 1
ATOM 1558 C CA . TYR A 1 210 ? -20.141 16.688 10.133 1 98.06 210 TYR A CA 1
ATOM 1559 C C . TYR A 1 210 ? -20.641 16.656 8.695 1 98.06 210 TYR A C 1
ATOM 1561 O O . TYR A 1 210 ? -21.797 16.984 8.43 1 98.06 210 TYR A O 1
ATOM 1569 N N . GLY A 1 211 ? -19.844 16.328 7.816 1 98.38 211 GLY A N 1
ATOM 1570 C CA . GLY A 1 211 ? -20.188 16.312 6.402 1 98.38 211 GLY A CA 1
ATOM 1571 C C . GLY A 1 211 ? -18.969 16.406 5.496 1 98.38 211 GLY A C 1
ATOM 1572 O O . GLY A 1 211 ? -17.844 16.109 5.914 1 98.38 211 GLY A O 1
ATOM 1573 N N . VAL A 1 212 ? -19.188 16.734 4.23 1 98.75 212 VAL A N 1
ATOM 1574 C CA . VAL A 1 212 ? -18.141 16.875 3.221 1 98.75 212 VAL A CA 1
ATOM 1575 C C . VAL A 1 212 ? -18.016 18.328 2.811 1 98.75 212 VAL A C 1
ATOM 1577 O O . VAL A 1 212 ? -18.859 18.859 2.092 1 98.75 212 VAL A O 1
ATOM 1580 N N . VAL A 1 213 ? -16.938 18.953 3.221 1 98.81 213 VAL A N 1
ATOM 1581 C CA . VAL A 1 213 ? -16.688 20.359 2.908 1 98.81 213 VAL A CA 1
ATOM 1582 C C . VAL A 1 213 ? -16.281 20.5 1.443 1 98.81 213 VAL A C 1
ATOM 1584 O O . VAL A 1 213 ? -15.352 19.828 0.983 1 98.81 213 VAL A O 1
ATOM 1587 N N . THR A 1 214 ? -16.922 21.422 0.707 1 98.81 214 THR A N 1
ATOM 1588 C CA . THR A 1 214 ? -16.688 21.516 -0.728 1 98.81 214 THR A CA 1
ATOM 1589 C C . THR A 1 214 ? -16.078 22.875 -1.08 1 98.81 214 THR A C 1
ATOM 1591 O O . THR A 1 214 ? -15.57 23.062 -2.188 1 98.81 214 THR A O 1
ATOM 1594 N N . GLN A 1 215 ? -16.125 23.797 -0.113 1 98.75 215 GLN A N 1
ATOM 1595 C CA . GLN A 1 215 ? -15.562 25.125 -0.365 1 98.75 215 GLN A CA 1
ATOM 1596 C C . GLN A 1 215 ? -15.203 25.812 0.94 1 98.75 215 GLN A C 1
ATOM 1598 O O . GLN A 1 215 ? -15.922 25.703 1.934 1 98.75 215 GLN A O 1
ATOM 1603 N N . LEU A 1 216 ? -14.125 26.594 0.891 1 98.81 216 LEU A N 1
ATOM 1604 C CA . LEU A 1 216 ? -13.68 27.422 2.01 1 98.81 216 LEU A CA 1
ATOM 1605 C C . LEU A 1 216 ? -13.391 28.844 1.553 1 98.81 216 LEU A C 1
ATOM 1607 O O . LEU A 1 216 ? -12.758 29.047 0.518 1 98.81 216 LEU A O 1
ATOM 1611 N N . LYS A 1 217 ? -13.883 29.812 2.289 1 98.88 217 LYS A N 1
ATOM 1612 C CA . LYS A 1 217 ? -13.562 31.219 2.059 1 98.88 217 LYS A CA 1
ATOM 1613 C C . LYS A 1 217 ? -12.617 31.75 3.129 1 98.88 217 LYS A C 1
ATOM 1615 O O . LYS A 1 217 ? -12.922 31.688 4.32 1 98.88 217 LYS A O 1
ATOM 1620 N N . TYR A 1 218 ? -11.492 32.281 2.646 1 98.81 218 TYR A N 1
ATOM 1621 C CA . TYR A 1 218 ? -10.453 32.75 3.555 1 98.81 218 TYR A CA 1
ATOM 1622 C C . TYR A 1 218 ? -10.344 34.281 3.529 1 98.81 218 TYR A C 1
ATOM 1624 O O . TYR A 1 218 ? -10.445 34.906 2.467 1 98.81 218 TYR A O 1
ATOM 1632 N N . ARG A 1 219 ? -10.117 34.875 4.703 1 98.81 219 ARG A N 1
ATOM 1633 C CA . ARG A 1 219 ? -9.555 36.219 4.766 1 98.81 219 ARG A CA 1
ATOM 1634 C C . ARG A 1 219 ? -8.094 36.219 4.32 1 98.81 219 ARG A C 1
ATOM 1636 O O . ARG A 1 219 ? -7.32 35.344 4.707 1 98.81 219 ARG A O 1
ATOM 1643 N N . VAL A 1 220 ? -7.742 37.188 3.473 1 98.75 220 VAL A N 1
ATOM 1644 C CA . VAL A 1 220 ? -6.348 37.281 3.051 1 98.75 220 VAL A CA 1
ATOM 1645 C C . VAL A 1 220 ? -5.812 38.688 3.377 1 98.75 220 VAL A C 1
ATOM 1647 O O . VAL A 1 220 ? -6.586 39.625 3.611 1 98.75 220 VAL A O 1
ATOM 1650 N N . TYR A 1 221 ? -4.52 38.75 3.422 1 98.38 221 TYR A N 1
ATOM 1651 C CA . TYR A 1 221 ? -3.816 40 3.801 1 98.38 221 TYR A CA 1
ATOM 1652 C C . TYR A 1 221 ? -2.771 40.375 2.758 1 98.38 221 TYR A C 1
ATOM 1654 O O . TYR A 1 221 ? -2.211 39.5 2.09 1 98.38 221 TYR A O 1
ATOM 1662 N N . ASN A 1 222 ? -2.527 41.656 2.693 1 97.69 222 ASN A N 1
ATOM 1663 C CA . ASN A 1 222 ? -1.342 42.062 1.952 1 97.69 222 ASN A CA 1
ATOM 1664 C C . ASN A 1 222 ? -0.06 41.625 2.648 1 97.69 222 ASN A C 1
ATOM 1666 O O . ASN A 1 222 ? 0.108 41.844 3.85 1 97.69 222 ASN A O 1
ATOM 1670 N N . ILE A 1 223 ? 0.762 40.969 1.862 1 96.19 223 ILE A N 1
ATOM 1671 C CA . ILE A 1 223 ? 1.967 40.5 2.518 1 96.19 223 ILE A CA 1
ATOM 1672 C C . ILE A 1 223 ? 3.201 41.125 1.877 1 96.19 223 ILE A C 1
ATOM 1674 O O . ILE A 1 223 ? 3.104 41.75 0.824 1 96.19 223 ILE A O 1
ATOM 1678 N N . ARG A 1 224 ? 4.312 40.969 2.527 1 94.44 224 ARG A N 1
ATOM 1679 C CA . ARG A 1 224 ? 5.582 41.469 2.008 1 94.44 224 ARG A CA 1
ATOM 1680 C C . ARG A 1 224 ? 6.055 40.625 0.828 1 94.44 224 ARG A C 1
ATOM 1682 O O . ARG A 1 224 ? 5.781 39.406 0.769 1 94.44 224 ARG A O 1
ATOM 1689 N N . PRO A 1 225 ? 6.824 41.25 -0.046 1 95.75 225 PRO A N 1
ATOM 1690 C CA . PRO A 1 225 ? 7.316 40.469 -1.192 1 95.75 225 PRO A CA 1
ATOM 1691 C C . PRO A 1 225 ? 8.352 39.438 -0.798 1 95.75 225 PRO A C 1
ATOM 1693 O O . PRO A 1 225 ? 8.484 38.406 -1.473 1 95.75 225 PRO A O 1
ATOM 1696 N N . THR A 1 226 ? 9.07 39.781 0.251 1 96.75 226 THR A N 1
ATOM 1697 C CA . THR A 1 226 ? 10.102 38.844 0.701 1 96.75 226 THR A CA 1
ATOM 1698 C C . THR A 1 226 ? 10.172 38.812 2.225 1 96.75 226 THR A C 1
ATOM 1700 O O . THR A 1 226 ? 9.75 39.781 2.891 1 96.75 226 THR A O 1
ATOM 1703 N N . TYR A 1 227 ? 10.656 37.75 2.672 1 96.25 227 TYR A N 1
ATOM 1704 C CA . TYR A 1 227 ? 10.836 37.531 4.102 1 96.25 227 TYR A CA 1
ATOM 1705 C C . TYR A 1 227 ? 12.234 37 4.398 1 96.25 227 TYR A C 1
ATOM 1707 O O . TYR A 1 227 ? 12.852 36.344 3.555 1 96.25 227 TYR A O 1
ATOM 1715 N N . TYR A 1 228 ? 12.711 37.406 5.605 1 96.62 228 TYR A N 1
ATOM 1716 C CA . TYR A 1 228 ? 13.961 36.844 6.125 1 96.62 228 TYR A CA 1
ATOM 1717 C C . TYR A 1 228 ? 13.727 35.562 6.867 1 96.62 228 TYR A C 1
ATOM 1719 O O . TYR A 1 228 ? 12.852 35.469 7.73 1 96.62 228 TYR A O 1
ATOM 1727 N N . SER A 1 229 ? 14.453 34.5 6.492 1 96.06 229 SER A N 1
ATOM 1728 C CA . SER A 1 229 ? 14.438 33.219 7.195 1 96.06 229 SER A CA 1
ATOM 1729 C C . SER A 1 229 ? 15.852 32.688 7.406 1 96.06 229 SER A C 1
ATOM 1731 O O . SER A 1 229 ? 16.672 32.719 6.48 1 96.06 229 SER A O 1
ATOM 1733 N N . ALA A 1 230 ? 16.188 32.281 8.602 1 96.69 230 ALA A N 1
ATOM 1734 C CA . ALA A 1 230 ? 17.5 31.703 8.906 1 96.69 230 ALA A CA 1
ATOM 1735 C C . ALA A 1 230 ? 17.375 30.234 9.312 1 96.69 230 ALA A C 1
ATOM 1737 O O . ALA A 1 230 ? 16.438 29.844 10.023 1 96.69 230 ALA A O 1
ATOM 1738 N N . TRP A 1 231 ? 18.219 29.422 8.75 1 97.12 231 TRP A N 1
ATOM 1739 C CA . TRP A 1 231 ? 18.453 28.047 9.172 1 97.12 231 TRP A CA 1
ATOM 1740 C C . TRP A 1 231 ? 19.812 27.922 9.867 1 97.12 231 TRP A C 1
ATOM 1742 O O . TRP A 1 231 ? 20.844 28.188 9.258 1 97.12 231 TR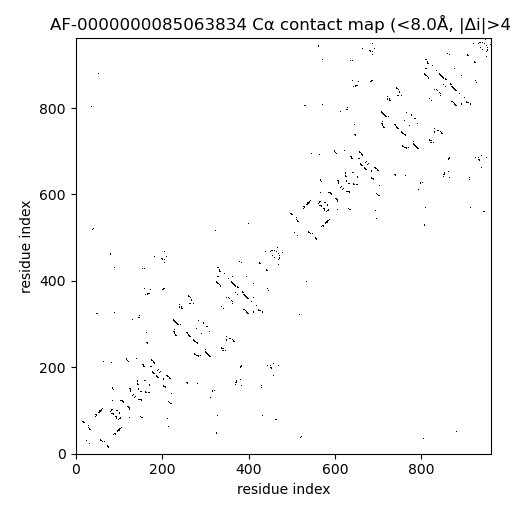P A O 1
ATOM 1752 N N . ILE A 1 232 ? 19.812 27.484 11.094 1 98.25 232 ILE A N 1
ATOM 1753 C CA . ILE A 1 232 ? 21 27.5 11.938 1 98.25 232 ILE A CA 1
ATOM 1754 C C . ILE A 1 232 ? 21.266 26.109 12.492 1 98.25 232 ILE A C 1
ATOM 1756 O O . ILE A 1 232 ? 20.375 25.484 13.07 1 98.25 232 ILE A O 1
ATOM 1760 N N . THR A 1 233 ? 22.469 25.594 12.328 1 98.44 233 THR A N 1
ATOM 1761 C CA . THR A 1 233 ? 22.844 24.297 12.875 1 98.44 233 THR A CA 1
ATOM 1762 C C . THR A 1 233 ? 23.891 24.453 13.977 1 98.44 233 THR A C 1
ATOM 1764 O O . THR A 1 233 ? 24.688 25.391 13.953 1 98.44 233 THR A O 1
ATOM 1767 N N . TYR A 1 234 ? 23.828 23.594 14.953 1 98.31 234 TYR A N 1
ATOM 1768 C CA . TYR A 1 234 ? 24.734 23.594 16.094 1 98.31 234 TYR A CA 1
ATOM 1769 C C . TYR A 1 234 ? 25.344 22.219 16.328 1 98.31 234 TYR A C 1
ATOM 1771 O O . TYR A 1 234 ? 24.922 21.234 15.695 1 98.31 234 TYR A O 1
ATOM 1779 N N . LYS A 1 235 ? 26.359 22.203 17.156 1 97.62 235 LYS A N 1
ATOM 1780 C CA . LYS A 1 235 ? 26.859 20.922 17.656 1 97.62 235 LYS A CA 1
ATOM 1781 C C . LYS A 1 235 ? 25.859 20.266 18.609 1 97.62 235 LYS A C 1
ATOM 1783 O O . LYS A 1 235 ? 25.219 20.969 19.406 1 97.62 235 LYS A O 1
ATOM 1788 N N . TRP A 1 236 ? 25.781 18.969 18.562 1 98.12 236 TRP A N 1
ATOM 1789 C CA . TRP A 1 236 ? 24.875 18.25 19.453 1 98.12 236 TRP A CA 1
ATOM 1790 C C . TRP A 1 236 ? 25.25 18.516 20.922 1 98.12 236 TRP A C 1
ATOM 1792 O O . TRP A 1 236 ? 24.375 18.578 21.781 1 98.12 236 TRP A O 1
ATOM 1802 N N . ALA A 1 237 ? 26.531 18.688 21.141 1 97.38 237 ALA A N 1
ATOM 1803 C CA . ALA A 1 237 ? 27.016 18.938 22.5 1 97.38 237 ALA A CA 1
ATOM 1804 C C . ALA A 1 237 ? 26.375 20.203 23.078 1 97.38 237 ALA A C 1
ATOM 1806 O O . ALA A 1 237 ? 26.281 20.344 24.312 1 97.38 237 ALA A O 1
ATOM 1807 N N . ASP A 1 238 ? 25.906 21.125 22.219 1 97.81 238 ASP A N 1
ATOM 1808 C CA . ASP A 1 238 ? 25.359 22.406 22.656 1 97.81 238 ASP A CA 1
ATOM 1809 C C . ASP A 1 238 ? 23.828 22.359 22.703 1 97.81 238 ASP A C 1
ATOM 1811 O O . ASP A 1 238 ? 23.188 23.391 22.906 1 97.81 238 ASP A O 1
ATOM 1815 N N . PHE A 1 239 ? 23.219 21.234 22.578 1 98.38 239 PHE A N 1
ATOM 1816 C CA . PHE A 1 239 ? 21.781 21.078 22.438 1 98.38 239 PHE A CA 1
ATOM 1817 C C . PHE A 1 239 ? 21.047 21.766 23.578 1 98.38 239 PHE A C 1
ATOM 1819 O O . PHE A 1 239 ? 20.141 22.578 23.344 1 98.38 239 PHE A O 1
ATOM 1826 N N . GLU A 1 240 ? 21.391 21.469 24.812 1 98.19 240 GLU A N 1
ATOM 1827 C CA . GLU A 1 240 ? 20.656 21.984 25.969 1 98.19 240 GLU A CA 1
ATOM 1828 C C . GLU A 1 240 ? 20.797 23.5 26.062 1 98.19 240 GLU A C 1
ATOM 1830 O O . GLU A 1 240 ? 19.812 24.188 26.359 1 98.19 240 GLU A O 1
ATOM 1835 N N . LYS A 1 241 ? 21.984 24.031 25.766 1 97.69 241 LYS A N 1
ATOM 1836 C CA . LYS A 1 241 ? 22.203 25.469 25.812 1 97.69 241 LYS A CA 1
ATOM 1837 C C . LYS A 1 241 ? 21.375 26.188 24.766 1 97.69 241 LYS A C 1
ATOM 1839 O O . LYS A 1 241 ? 20.766 27.234 25.047 1 97.69 241 LYS A O 1
ATOM 1844 N N . VAL A 1 242 ? 21.391 25.625 23.641 1 98.44 242 VAL A N 1
ATOM 1845 C CA . VAL A 1 242 ? 20.688 26.25 22.531 1 98.44 242 VAL A CA 1
ATOM 1846 C C . VAL A 1 242 ? 19.188 26.25 22.797 1 98.44 242 VAL A C 1
ATOM 1848 O O . VAL A 1 242 ? 18.547 27.297 22.688 1 98.44 242 VAL A O 1
ATOM 1851 N N . LEU A 1 243 ? 18.594 25.094 23.172 1 98.69 243 LEU A N 1
ATOM 1852 C CA . LEU A 1 243 ? 17.156 25.016 23.375 1 98.69 243 LEU A CA 1
ATOM 1853 C C . LEU A 1 243 ? 16.719 25.859 24.562 1 98.69 243 LEU A C 1
ATOM 1855 O O . LEU A 1 243 ? 15.633 26.453 24.562 1 98.69 243 LEU A O 1
ATOM 1859 N N . TYR A 1 244 ? 17.562 25.922 25.562 1 98.19 244 TYR A N 1
ATOM 1860 C CA . TYR A 1 244 ? 17.266 26.781 26.703 1 98.19 244 TYR A CA 1
ATOM 1861 C C . TYR A 1 244 ? 17.188 28.25 26.266 1 98.19 244 TYR A C 1
ATOM 1863 O O . TYR A 1 244 ? 16.266 28.969 26.625 1 98.19 244 TYR A O 1
ATOM 1871 N N . PHE A 1 245 ? 18.172 28.703 25.516 1 98 245 PHE A N 1
ATOM 1872 C CA . PHE A 1 245 ? 18.188 30.062 25.016 1 98 245 PHE A CA 1
ATOM 1873 C C . PHE A 1 245 ? 16.953 30.344 24.172 1 98 245 PHE A C 1
ATOM 1875 O O . PHE A 1 245 ? 16.328 31.406 24.281 1 98 245 PHE A O 1
ATOM 1882 N N . VAL A 1 246 ? 16.641 29.406 23.297 1 98.25 246 VAL A N 1
ATOM 1883 C CA . VAL A 1 246 ? 15.453 29.516 22.453 1 98.25 246 VAL A CA 1
ATOM 1884 C C . VAL A 1 246 ? 14.211 29.703 23.328 1 98.25 246 VAL A C 1
ATOM 1886 O O . VAL A 1 246 ? 13.359 30.547 23.047 1 98.25 246 VAL A O 1
ATOM 1889 N N . GLY A 1 247 ? 14.07 28.875 24.359 1 97.81 247 GLY A N 1
ATOM 1890 C CA . GLY A 1 247 ? 12.969 29 25.297 1 97.81 247 GLY A CA 1
ATOM 1891 C C . GLY A 1 247 ? 12.875 30.359 25.938 1 97.81 247 GLY A C 1
ATOM 1892 O O . GLY A 1 247 ? 11.789 30.938 26.031 1 97.81 247 GLY A O 1
ATOM 1893 N N . GLN A 1 248 ? 13.984 30.906 26.344 1 96.75 248 GLN A N 1
ATOM 1894 C CA . GLN A 1 248 ? 14.016 32.219 27 1 96.75 248 GLN A CA 1
ATOM 1895 C C . GLN A 1 248 ? 13.672 33.344 26 1 96.75 248 GLN A C 1
ATOM 1897 O O . GLN A 1 248 ? 12.875 34.219 26.312 1 96.75 248 GLN A O 1
ATOM 1902 N N . TYR A 1 249 ? 14.234 33.25 24.875 1 96.88 249 TYR A N 1
ATOM 1903 C CA . TYR A 1 249 ? 13.977 34.25 23.844 1 96.88 249 TYR A CA 1
ATOM 1904 C C . TYR A 1 249 ? 12.5 34.281 23.469 1 96.88 249 TYR A C 1
ATOM 1906 O O . TYR A 1 249 ? 11.93 35.344 23.266 1 96.88 249 TYR A O 1
ATOM 1914 N N . SER A 1 250 ? 11.859 33.156 23.391 1 96.5 250 SER A N 1
ATOM 1915 C CA . SER A 1 250 ? 10.484 33.031 22.922 1 96.5 250 SER A CA 1
ATOM 1916 C C . SER A 1 250 ? 9.508 33.688 23.906 1 96.5 250 SER A C 1
ATOM 1918 O O . SER A 1 250 ? 8.375 34 23.531 1 96.5 250 SER A O 1
ATOM 1920 N N . LYS A 1 251 ? 9.93 33.906 25.094 1 95.31 251 LYS A N 1
ATOM 1921 C CA . LYS A 1 251 ? 9.055 34.469 26.109 1 95.31 251 LYS A CA 1
ATOM 1922 C C . LYS A 1 251 ? 8.836 35.969 25.859 1 95.31 251 LYS A C 1
ATOM 1924 O O . LYS A 1 251 ? 7.832 36.531 26.297 1 95.31 251 LYS A O 1
ATOM 1929 N N . THR A 1 252 ? 9.773 36.594 25.078 1 94.56 252 THR A N 1
ATOM 1930 C CA . THR A 1 252 ? 9.688 38.062 24.953 1 94.56 252 THR A CA 1
ATOM 1931 C C . THR A 1 252 ? 9.742 38.469 23.484 1 94.56 252 THR A C 1
ATOM 1933 O O . THR A 1 252 ? 9.633 39.656 23.156 1 94.56 252 THR A O 1
ATOM 1936 N N . MET A 1 253 ? 9.922 37.531 22.625 1 94.12 253 MET A N 1
ATOM 1937 C CA . MET A 1 253 ? 10.062 37.875 21.203 1 94.12 253 MET A CA 1
ATOM 1938 C C . MET A 1 253 ? 8.773 38.469 20.672 1 94.12 253 MET A C 1
ATOM 1940 O O . MET A 1 253 ? 7.688 38.219 21.188 1 94.12 253 MET A O 1
ATOM 1944 N N . PRO A 1 254 ? 8.898 39.406 19.672 1 94.56 254 PRO A N 1
ATOM 1945 C CA . PRO A 1 254 ? 7.691 39.969 19.047 1 94.56 254 PRO A CA 1
ATOM 1946 C C . PRO A 1 254 ? 6.934 38.906 18.219 1 94.56 254 PRO A C 1
ATOM 1948 O O . PRO A 1 254 ? 7.512 37.906 17.797 1 94.56 254 PRO A O 1
ATOM 1951 N N . ASN A 1 255 ? 5.688 39.156 17.953 1 93.56 255 ASN A N 1
ATOM 1952 C CA . ASN A 1 255 ? 4.848 38.281 17.141 1 93.56 255 ASN A CA 1
ATOM 1953 C C . ASN A 1 255 ? 5.387 38.125 15.727 1 93.56 255 ASN A C 1
ATOM 1955 O O . ASN A 1 255 ? 5.043 37.156 15.023 1 93.56 255 ASN A O 1
ATOM 1959 N N . ASP A 1 256 ? 6.301 38.969 15.359 1 94 256 ASP A N 1
ATOM 1960 C CA . ASP A 1 256 ? 6.879 38.938 14.016 1 94 256 ASP A CA 1
ATOM 1961 C C . ASP A 1 256 ? 7.828 37.75 13.867 1 94 256 ASP A C 1
ATOM 1963 O O . ASP A 1 256 ? 8.195 37.375 12.75 1 94 256 ASP A O 1
ATOM 1967 N N . VAL A 1 257 ? 8.164 37.188 14.953 1 95.88 257 VAL A N 1
ATOM 1968 C CA . VAL A 1 257 ? 9.125 36.094 14.906 1 95.88 257 VAL A CA 1
ATOM 1969 C C . VAL A 1 257 ? 8.383 34.75 15.008 1 95.88 257 VAL A C 1
ATOM 1971 O O . VAL A 1 257 ? 7.465 34.594 15.82 1 95.88 257 VAL A O 1
ATOM 1974 N N . ASN A 1 258 ? 8.688 33.844 14.133 1 97 258 ASN A N 1
ATOM 1975 C CA . ASN A 1 258 ? 8.281 32.438 14.242 1 97 258 ASN A CA 1
ATOM 1976 C C . ASN A 1 258 ? 9.484 31.516 14.305 1 97 258 ASN A C 1
ATOM 1978 O O . ASN A 1 258 ? 10.445 31.688 13.562 1 97 258 ASN A O 1
ATOM 1982 N N . LEU A 1 259 ? 9.453 30.531 15.203 1 97.75 259 LEU A N 1
ATOM 1983 C CA . LEU A 1 259 ? 10.57 29.625 15.43 1 97.75 259 LEU A CA 1
ATOM 1984 C C . LEU A 1 259 ? 10.164 28.188 15.148 1 97.75 259 LEU A C 1
ATOM 1986 O O . LEU A 1 259 ? 9.008 27.812 15.367 1 97.75 259 LEU A O 1
ATOM 1990 N N . TYR A 1 260 ? 11.039 27.406 14.641 1 97.06 260 TYR A N 1
ATOM 1991 C CA . TYR A 1 260 ? 10.984 25.969 14.469 1 97.06 260 TYR A CA 1
ATOM 1992 C C . TYR A 1 260 ? 12.297 25.312 14.898 1 97.06 260 TYR A C 1
ATOM 1994 O O . TYR A 1 260 ? 13.344 25.562 14.297 1 97.06 260 TYR A O 1
ATOM 2002 N N . PHE A 1 261 ? 12.266 24.578 16.031 1 98.5 261 PHE A N 1
ATOM 2003 C CA . PHE A 1 261 ? 13.438 23.891 16.547 1 98.5 261 PHE A CA 1
ATOM 2004 C C . PHE A 1 261 ? 13.344 22.391 16.297 1 98.5 261 PHE A C 1
ATOM 2006 O O . PHE A 1 261 ? 12.289 21.781 16.484 1 98.5 261 PHE A O 1
ATOM 2013 N N . THR A 1 262 ? 14.484 21.766 15.859 1 98.44 262 THR A N 1
ATOM 2014 C CA . THR A 1 262 ? 14.406 20.344 15.547 1 98.44 262 THR A CA 1
ATOM 2015 C C . THR A 1 262 ? 15.68 19.625 15.977 1 98.44 262 THR A C 1
ATOM 2017 O O . THR A 1 262 ? 16.766 20.203 15.93 1 98.44 262 THR A O 1
ATOM 2020 N N . GLY A 1 263 ? 15.523 18.484 16.531 1 98.5 263 GLY A N 1
ATOM 2021 C CA . GLY A 1 263 ? 16.547 17.484 16.75 1 98.5 263 GLY A CA 1
ATOM 2022 C C . GLY A 1 263 ? 16.219 16.156 16.109 1 98.5 263 GLY A C 1
ATOM 2023 O O . GLY A 1 263 ? 15.07 15.727 16.094 1 98.5 263 GLY A O 1
ATOM 2024 N N . TRP A 1 264 ? 17.25 15.555 15.516 1 97.88 264 TRP A N 1
ATOM 2025 C CA . TRP A 1 264 ? 16.953 14.297 14.844 1 97.88 264 TRP A CA 1
ATOM 2026 C C . TRP A 1 264 ? 18.188 13.422 14.75 1 97.88 264 TRP A C 1
ATOM 2028 O O . TRP A 1 264 ? 19.312 13.906 14.867 1 97.88 264 TRP A O 1
ATOM 2038 N N . ARG A 1 265 ? 17.984 12.18 14.68 1 97.69 265 ARG A N 1
ATOM 2039 C CA . ARG A 1 265 ? 19 11.211 14.297 1 97.69 265 ARG A CA 1
ATOM 2040 C C . ARG A 1 265 ? 18.625 10.484 13.016 1 97.69 265 ARG A C 1
ATOM 2042 O O . ARG A 1 265 ? 17.516 9.953 12.906 1 97.69 265 ARG A O 1
ATOM 2049 N N . SER A 1 266 ? 19.5 10.5 12.07 1 94.81 266 SER A N 1
ATOM 2050 C CA . SER A 1 266 ? 19.297 9.812 10.805 1 94.81 266 SER A CA 1
ATOM 2051 C C . SER A 1 266 ? 20.312 8.695 10.602 1 94.81 266 SER A C 1
ATOM 2053 O O . SER A 1 266 ? 21.5 8.875 10.883 1 94.81 266 SER A O 1
ATOM 2055 N N . GLY A 1 267 ? 19.812 7.613 10.117 1 93.06 267 GLY A N 1
ATOM 2056 C CA . GLY A 1 267 ? 20.703 6.52 9.789 1 93.06 267 GLY A CA 1
ATOM 2057 C C . GLY A 1 267 ? 21.484 6.008 10.977 1 93.06 267 GLY A C 1
ATOM 2058 O O . GLY A 1 267 ? 20.922 5.727 12.031 1 93.06 267 GLY A O 1
ATOM 2059 N N . ASN A 1 268 ? 22.797 5.914 10.766 1 92.81 268 ASN A N 1
ATOM 2060 C CA . ASN A 1 268 ? 23.672 5.395 11.812 1 92.81 268 ASN A CA 1
ATOM 2061 C C . ASN A 1 268 ? 24.562 6.488 12.398 1 92.81 268 ASN A C 1
ATOM 2063 O O . ASN A 1 268 ? 25.656 6.211 12.883 1 92.81 268 ASN A O 1
ATOM 2067 N N . ALA A 1 269 ? 24.062 7.68 12.375 1 95.12 269 ALA A N 1
ATOM 2068 C CA . ALA A 1 269 ? 24.812 8.797 12.93 1 95.12 269 ALA A CA 1
ATOM 2069 C C . ALA A 1 269 ? 25.188 8.531 14.391 1 95.12 269 ALA A C 1
ATOM 2071 O O . ALA A 1 269 ? 24.359 8.008 15.156 1 95.12 269 ALA A O 1
ATOM 2072 N N . THR A 1 270 ? 26.344 8.859 14.789 1 94.94 270 THR A N 1
ATOM 2073 C CA . THR A 1 270 ? 26.828 8.633 16.141 1 94.94 270 THR A CA 1
ATOM 2074 C C . THR A 1 270 ? 26.031 9.453 17.156 1 94.94 270 THR A C 1
ATOM 2076 O O . THR A 1 270 ? 25.703 8.969 18.234 1 94.94 270 THR A O 1
ATOM 2079 N N . THR A 1 271 ? 25.828 10.719 16.812 1 95.94 271 THR A N 1
ATOM 2080 C CA . THR A 1 271 ? 25 11.586 17.641 1 95.94 271 THR A CA 1
ATOM 2081 C C . THR A 1 271 ? 23.875 12.211 16.797 1 95.94 271 THR A C 1
ATOM 2083 O O . THR A 1 271 ? 24 12.328 15.586 1 95.94 271 THR A O 1
ATOM 2086 N N . PRO A 1 272 ? 22.781 12.602 17.469 1 98.12 272 PRO A N 1
ATOM 2087 C CA . PRO A 1 272 ? 21.766 13.359 16.766 1 98.12 272 PRO A CA 1
ATOM 2088 C C . PRO A 1 272 ? 22.25 14.727 16.281 1 98.12 272 PRO A C 1
ATOM 2090 O O . PRO A 1 272 ? 23.375 15.117 16.578 1 98.12 272 PRO A O 1
ATOM 2093 N N . SER A 1 273 ? 21.469 15.32 15.445 1 97.94 273 SER A N 1
ATOM 2094 C CA . SER A 1 273 ? 21.688 16.672 14.945 1 97.94 273 SER A CA 1
ATOM 2095 C C . SER A 1 273 ? 20.656 17.641 15.516 1 97.94 273 SER A C 1
ATOM 2097 O O . SER A 1 273 ? 19.641 17.219 16.062 1 97.94 273 SER A O 1
ATOM 2099 N N . VAL A 1 274 ? 20.984 18.906 15.531 1 98.38 274 VAL A N 1
ATOM 2100 C CA . VAL A 1 274 ? 20.094 19.938 16.047 1 98.38 274 VAL A CA 1
ATOM 2101 C C . VAL A 1 274 ? 20.141 21.156 15.148 1 98.38 274 VAL A C 1
ATOM 2103 O O . VAL A 1 274 ? 21.203 21.531 14.641 1 98.38 274 VAL A O 1
ATOM 2106 N N . ALA A 1 275 ? 18.969 21.734 14.891 1 98.38 275 ALA A N 1
ATOM 2107 C CA . ALA A 1 275 ? 18.859 22.938 14.078 1 98.38 275 ALA A CA 1
ATOM 2108 C C . ALA A 1 275 ? 17.703 23.812 14.562 1 98.38 275 ALA A C 1
ATOM 2110 O O . ALA A 1 275 ? 16.844 23.359 15.312 1 98.38 275 ALA A O 1
ATOM 2111 N N . LEU A 1 276 ? 17.781 25.078 14.211 1 98.38 276 LEU A N 1
ATOM 2112 C CA . LEU A 1 276 ? 16.781 26.094 14.492 1 98.38 276 LEU A CA 1
ATOM 2113 C C . LEU A 1 276 ? 16.438 26.891 13.242 1 98.38 276 LEU A C 1
ATOM 2115 O O . LEU A 1 276 ? 17.344 27.312 12.516 1 98.38 276 LEU A O 1
ATOM 2119 N N . SER A 1 277 ? 15.188 26.953 12.961 1 97.31 277 SER A N 1
ATOM 2120 C CA . SER A 1 277 ? 14.719 27.922 11.969 1 97.31 277 SER A CA 1
ATOM 2121 C C . SER A 1 277 ? 14.109 29.141 12.633 1 97.31 277 SER A C 1
ATOM 2123 O O . SER A 1 277 ? 13.32 29.031 13.57 1 97.31 277 SER A O 1
ATOM 2125 N N . CYS A 1 278 ? 14.523 30.312 12.203 1 97.69 278 CYS A N 1
ATOM 2126 C CA . CYS A 1 278 ? 13.969 31.594 12.633 1 97.69 278 CYS A CA 1
ATOM 2127 C C . CYS A 1 278 ? 13.438 32.375 11.445 1 97.69 278 CYS A C 1
ATOM 2129 O O . CYS A 1 278 ? 14.195 32.719 10.531 1 97.69 278 CYS A O 1
ATOM 2131 N N . PHE A 1 279 ? 12.133 32.594 11.453 1 96.94 279 PHE A N 1
ATOM 2132 C CA . PHE A 1 279 ? 11.445 33.344 10.406 1 96.94 279 PHE A CA 1
ATOM 2133 C C . PHE A 1 279 ? 10.961 34.688 10.922 1 96.94 279 PHE A C 1
ATOM 2135 O O . PHE A 1 279 ? 10.398 34.781 12.016 1 96.94 279 PHE A O 1
ATOM 2142 N N . SER A 1 280 ? 11.164 35.75 10.078 1 95.69 280 SER A N 1
ATOM 2143 C CA . SER A 1 280 ? 10.719 37.094 10.453 1 95.69 280 SER A CA 1
ATOM 2144 C C . SER A 1 280 ? 9.625 37.594 9.516 1 95.69 280 SER A C 1
ATOM 2146 O O . SER A 1 280 ? 9.867 37.781 8.32 1 95.69 280 SER A O 1
ATOM 2148 N N . ASN A 1 281 ? 8.461 37.844 10.023 1 93 281 ASN A N 1
ATOM 2149 C CA . ASN A 1 281 ? 7.328 38.344 9.273 1 93 281 ASN A CA 1
ATOM 2150 C C . ASN A 1 281 ? 7.473 39.844 9.008 1 93 281 ASN A C 1
ATOM 2152 O O . ASN A 1 281 ? 6.715 40.438 8.227 1 93 281 ASN A O 1
ATOM 2156 N N . GLY A 1 282 ? 8.445 40.5 9.555 1 88.94 282 GLY A N 1
ATOM 2157 C CA . GLY A 1 282 ? 8.664 41.906 9.367 1 88.94 282 GLY A CA 1
ATOM 2158 C C . GLY A 1 282 ? 9.555 42.219 8.18 1 88.94 282 GLY A C 1
ATOM 2159 O O . GLY A 1 282 ? 9.734 41.406 7.293 1 88.94 282 GLY A O 1
ATOM 2160 N N . LEU A 1 283 ? 10.039 43.469 8.141 1 89.81 283 LEU A N 1
ATOM 2161 C CA . LEU A 1 283 ? 10.969 43.844 7.082 1 89.81 283 LEU A CA 1
ATOM 2162 C C . LEU A 1 283 ? 12.227 43 7.113 1 89.81 283 LEU A C 1
ATOM 2164 O O . LEU A 1 283 ? 12.781 42.75 8.18 1 89.81 283 LEU A O 1
ATOM 2168 N N . PRO A 1 284 ? 12.57 42.562 5.898 1 88.88 284 PRO A N 1
ATOM 2169 C CA . PRO A 1 284 ? 13.758 41.688 5.863 1 88.88 284 PRO A CA 1
ATOM 2170 C C . PRO A 1 284 ? 14.969 42.344 6.551 1 88.88 284 PRO A C 1
ATOM 2172 O O . PRO A 1 284 ? 15.789 41.625 7.145 1 88.88 284 PRO A O 1
ATOM 2175 N N . GLU A 1 285 ? 15.023 43.625 6.535 1 88.94 285 GLU A N 1
ATOM 2176 C CA . GLU A 1 285 ? 16.141 44.312 7.145 1 88.94 285 GLU A CA 1
ATOM 2177 C C . GLU A 1 285 ? 16.172 44.125 8.656 1 88.94 285 GLU A C 1
ATOM 2179 O O . GLU A 1 285 ? 17.234 44.188 9.281 1 88.94 285 GLU A O 1
ATOM 2184 N N . ASN A 1 286 ? 15.016 43.844 9.172 1 90.25 286 ASN A N 1
ATOM 2185 C CA . ASN A 1 286 ? 14.914 43.625 10.609 1 90.25 286 ASN A CA 1
ATOM 2186 C C . ASN A 1 286 ? 15.211 42.188 10.984 1 90.25 286 ASN A C 1
ATOM 2188 O O . ASN A 1 286 ? 15.398 41.875 12.156 1 90.25 286 ASN A O 1
ATOM 2192 N N . GLY A 1 287 ? 15.227 41.375 9.977 1 92.75 287 GLY A N 1
ATOM 2193 C CA . GLY A 1 287 ? 15.391 39.938 10.219 1 92.75 287 GLY A CA 1
ATOM 2194 C C . GLY A 1 287 ? 16.672 39.594 10.945 1 92.75 287 GLY A C 1
ATOM 2195 O O . GLY A 1 287 ? 16.672 38.781 11.859 1 92.75 287 GLY A O 1
ATOM 2196 N N . GLU A 1 288 ? 17.719 40.312 10.547 1 91.62 288 GLU A N 1
ATOM 2197 C CA . GLU A 1 288 ? 19.016 40.062 11.172 1 91.62 288 GLU A CA 1
ATOM 2198 C C . GLU A 1 288 ? 19.016 40.469 12.641 1 91.62 288 GLU A C 1
ATOM 2200 O O . GLU A 1 288 ? 19.625 39.812 13.484 1 91.62 288 GLU A O 1
ATOM 2205 N N . SER A 1 289 ? 18.328 41.531 12.961 1 93.12 289 SER A N 1
ATOM 2206 C CA . SER A 1 289 ? 18.266 42 14.344 1 93.12 289 SER A CA 1
ATOM 2207 C C . SER A 1 289 ? 17.469 41.031 15.211 1 93.12 289 SER A C 1
ATOM 2209 O O . SER A 1 289 ? 17.734 40.875 16.406 1 93.12 289 SER A O 1
ATOM 2211 N N . LEU A 1 290 ? 16.5 40.344 14.68 1 94.69 290 LEU A N 1
ATOM 2212 C CA . LEU A 1 290 ? 15.633 39.438 15.43 1 94.69 290 LEU A CA 1
ATOM 2213 C C . LEU A 1 290 ? 16.219 38.031 15.469 1 94.69 290 LEU A C 1
ATOM 2215 O O . LEU A 1 290 ? 16.312 37.438 16.531 1 94.69 290 LEU A O 1
ATOM 2219 N N . CYS A 1 291 ? 16.703 37.5 14.32 1 95.75 291 CYS A N 1
ATOM 2220 C CA . CYS A 1 291 ? 17.188 36.125 14.227 1 95.75 291 CYS A CA 1
ATOM 2221 C C . CYS A 1 291 ? 18.688 36.062 14.461 1 95.75 291 CYS A C 1
ATOM 2223 O O . CYS A 1 291 ? 19.219 35 14.789 1 95.75 291 CYS A O 1
ATOM 2225 N N . GLY A 1 292 ? 19.391 37.125 14.32 1 93.94 292 GLY A N 1
ATOM 2226 C CA . GLY A 1 292 ? 20.844 37.156 14.469 1 93.94 292 GLY A CA 1
ATOM 2227 C C . GLY A 1 292 ? 21.297 36.875 15.875 1 93.94 292 GLY A C 1
ATOM 2228 O O . GLY A 1 292 ? 22.469 36.5 16.094 1 93.94 292 GLY A O 1
ATOM 2229 N N . VAL A 1 293 ? 20.453 36.969 16.844 1 94.19 293 VAL A N 1
ATOM 2230 C CA . VAL A 1 293 ? 20.797 36.719 18.234 1 94.19 293 VAL A CA 1
ATOM 2231 C C . VAL A 1 293 ? 21.234 35.25 18.391 1 94.19 293 VAL A C 1
ATOM 2233 O O . VAL A 1 293 ? 22 34.938 19.312 1 94.19 293 VAL A O 1
ATOM 2236 N N . PHE A 1 294 ? 20.797 34.406 17.531 1 96.62 294 PHE A N 1
ATOM 2237 C CA . PHE A 1 294 ? 21.062 32.969 17.641 1 96.62 294 PHE A CA 1
ATOM 2238 C C . PHE A 1 294 ? 22.453 32.625 17.141 1 96.62 294 PHE A C 1
ATOM 2240 O O . PHE A 1 294 ? 22.922 31.5 17.266 1 96.62 294 PHE A O 1
ATOM 2247 N N . ARG A 1 295 ? 23.188 33.625 16.562 1 93.06 295 ARG A N 1
ATOM 2248 C CA . ARG A 1 295 ? 24.578 33.438 16.203 1 93.06 295 ARG A CA 1
ATOM 2249 C C . ARG A 1 295 ? 25.484 33.5 17.438 1 93.06 295 ARG A C 1
ATOM 2251 O O . ARG A 1 295 ? 26.578 32.938 17.422 1 93.06 295 ARG A O 1
ATOM 2258 N N . ASN A 1 296 ? 25.016 34.219 18.406 1 88.44 296 ASN A N 1
ATOM 2259 C CA . ASN A 1 296 ? 25.906 34.531 19.531 1 88.44 296 ASN A CA 1
ATOM 2260 C C . ASN A 1 296 ? 25.359 34 20.844 1 88.44 296 ASN A C 1
ATOM 2262 O O . ASN A 1 296 ? 25.297 34.719 21.844 1 88.44 296 ASN A O 1
ATOM 2266 N N . ILE A 1 297 ? 24.922 32.75 20.797 1 92.44 297 ILE A N 1
ATOM 2267 C CA . ILE A 1 297 ? 24.531 32.125 22.047 1 92.44 297 ILE A CA 1
ATOM 2268 C C . ILE A 1 297 ? 25.781 31.812 22.875 1 92.44 297 ILE A C 1
ATOM 2270 O O . ILE A 1 297 ? 26.703 31.156 22.391 1 92.44 297 ILE A O 1
ATOM 2274 N N . SER A 1 298 ? 25.859 32.344 24.047 1 90.06 298 SER A N 1
ATOM 2275 C CA . SER A 1 298 ? 27.031 32.156 24.891 1 90.06 298 SER A CA 1
ATOM 2276 C C . SER A 1 298 ? 27.375 30.672 25.031 1 90.06 298 SER A C 1
ATOM 2278 O O . SER A 1 298 ? 26.547 29.891 25.484 1 90.06 298 SER A O 1
ATOM 2280 N N . GLY A 1 299 ? 28.578 30.312 24.578 1 89.88 299 GLY A N 1
ATOM 2281 C CA . GLY A 1 299 ? 29.078 28.953 24.719 1 89.88 299 GLY A CA 1
ATOM 2282 C C . GLY A 1 299 ? 28.562 28.016 23.656 1 89.88 299 GLY A C 1
ATOM 2283 O O . GLY A 1 299 ? 28.766 26.797 23.75 1 89.88 299 GLY A O 1
ATOM 2284 N N . ALA A 1 300 ? 27.797 28.469 22.719 1 94.88 300 ALA A N 1
ATOM 2285 C CA . ALA A 1 300 ? 27.281 27.641 21.641 1 94.88 300 ALA A CA 1
ATOM 2286 C C . ALA A 1 300 ? 27.391 28.344 20.297 1 94.88 300 ALA A C 1
ATOM 2288 O O . ALA A 1 300 ? 26.484 29.078 19.906 1 94.88 300 ALA A O 1
ATOM 2289 N N . VAL A 1 301 ? 28.484 28.094 19.594 1 92.56 301 VAL A N 1
ATOM 2290 C CA . VAL A 1 301 ? 28.703 28.688 18.266 1 92.56 301 VAL A CA 1
ATOM 2291 C C . VAL A 1 301 ? 28.062 27.797 17.203 1 92.56 301 VAL A C 1
ATOM 2293 O O . VAL A 1 301 ? 28.297 26.594 17.156 1 92.56 301 VAL A O 1
ATOM 2296 N N . PRO A 1 302 ? 27.281 28.453 16.359 1 97.19 302 PRO A N 1
ATOM 2297 C CA . PRO A 1 302 ? 26.656 27.641 15.312 1 97.19 302 PRO A CA 1
ATOM 2298 C C . PRO A 1 302 ? 27.688 27.016 14.367 1 97.19 302 PRO A C 1
ATOM 2300 O O . PRO A 1 302 ? 28.734 27.625 14.102 1 97.19 302 PRO A O 1
ATOM 2303 N N . LEU A 1 303 ? 27.422 25.781 13.93 1 97.06 303 LEU A N 1
ATOM 2304 C CA . LEU A 1 303 ? 28.188 25.172 12.859 1 97.06 303 LEU A CA 1
ATOM 2305 C C . LEU A 1 303 ? 27.953 25.875 11.531 1 97.06 303 LEU A C 1
ATOM 2307 O O . LEU A 1 303 ? 28.859 26.016 10.719 1 97.06 303 LEU A O 1
ATOM 2311 N N . SER A 1 304 ? 26.703 26.266 11.359 1 97.56 304 SER A N 1
ATOM 2312 C CA . SER A 1 304 ? 26.328 27.031 10.172 1 97.56 304 SER A CA 1
ATOM 2313 C C . SER A 1 304 ? 25.172 27.984 10.477 1 97.56 304 SER A C 1
ATOM 2315 O O . SER A 1 304 ? 24.375 27.719 11.375 1 97.56 304 SER A O 1
ATOM 2317 N N . PHE A 1 305 ? 25.141 29.109 9.805 1 96.69 305 PHE A N 1
ATOM 2318 C CA . PHE A 1 305 ? 24.062 30.094 9.797 1 96.69 305 PHE A CA 1
ATOM 2319 C C . PHE A 1 305 ? 23.734 30.516 8.375 1 96.69 305 PHE A C 1
ATOM 2321 O O . PHE A 1 305 ? 24.359 31.438 7.832 1 96.69 305 PHE A O 1
ATOM 2328 N N . ASP A 1 306 ? 22.719 29.859 7.805 1 96.44 306 ASP A N 1
ATOM 2329 C CA . ASP A 1 306 ? 22.312 30.141 6.434 1 96.44 306 ASP A CA 1
ATOM 2330 C C . ASP A 1 306 ? 21 30.938 6.406 1 96.44 306 ASP A C 1
ATOM 2332 O O . ASP A 1 306 ? 20.031 30.578 7.082 1 96.44 306 ASP A O 1
ATOM 2336 N N . PHE A 1 307 ? 20.969 32.062 5.742 1 95 307 PHE A N 1
ATOM 2337 C CA . PHE A 1 307 ? 19.719 32.812 5.691 1 95 307 PHE A CA 1
ATOM 2338 C C . PHE A 1 307 ? 19.328 33.094 4.25 1 95 307 PHE A C 1
ATOM 2340 O O . PHE A 1 307 ? 20.156 33.062 3.346 1 95 307 PHE A O 1
ATOM 2347 N N . THR A 1 308 ? 18.078 33.25 4.039 1 95.56 308 THR A N 1
ATOM 2348 C CA . THR A 1 308 ? 17.484 33.625 2.756 1 95.56 308 THR A CA 1
ATOM 2349 C C . THR A 1 308 ? 16.594 34.844 2.91 1 95.56 308 THR A C 1
ATOM 2351 O O . THR A 1 308 ? 16.141 35.156 4.016 1 95.56 308 THR A O 1
ATOM 2354 N N . VAL A 1 309 ? 16.484 35.625 1.896 1 96.69 309 VAL A N 1
ATOM 2355 C CA . VAL A 1 309 ? 15.484 36.656 1.707 1 96.69 309 VAL A CA 1
ATOM 2356 C C . VAL A 1 309 ? 14.68 36.375 0.441 1 96.69 309 VAL A C 1
ATOM 2358 O O . VAL A 1 309 ? 15.141 36.656 -0.669 1 96.69 309 VAL A O 1
ATOM 2361 N N . GLN A 1 310 ? 13.516 35.812 0.633 1 96.44 310 GLN A N 1
ATOM 2362 C CA . GLN A 1 310 ? 12.734 35.344 -0.506 1 96.44 310 GLN A CA 1
ATOM 2363 C C . GLN A 1 310 ? 11.234 35.438 -0.213 1 96.44 310 GLN A C 1
ATOM 2365 O O . GLN A 1 310 ? 10.836 35.781 0.899 1 96.44 310 GLN A O 1
ATOM 2370 N N . SER A 1 311 ? 10.406 35.188 -1.313 1 96.81 311 SER A N 1
ATOM 2371 C CA . SER A 1 311 ? 8.961 35.219 -1.144 1 96.81 311 SER A CA 1
ATOM 2372 C C . SER A 1 311 ? 8.484 34.062 -0.27 1 96.81 311 SER A C 1
ATOM 2374 O O . SER A 1 311 ? 9.172 33.031 -0.156 1 96.81 311 SER A O 1
ATOM 2376 N N . TYR A 1 312 ? 7.371 34.281 0.32 1 95.94 312 TYR A N 1
ATOM 2377 C CA . TYR A 1 312 ? 6.832 33.188 1.12 1 95.94 312 TYR A CA 1
ATOM 2378 C C . TYR A 1 312 ? 6.469 32 0.242 1 95.94 312 TYR A C 1
ATOM 2380 O O . TYR A 1 312 ? 6.605 30.844 0.662 1 95.94 312 TYR A O 1
ATOM 2388 N N . TYR A 1 313 ? 6.023 32.219 -1.003 1 96.81 313 TYR A N 1
ATOM 2389 C CA . TYR A 1 313 ? 5.781 31.125 -1.945 1 96.81 313 TYR A CA 1
ATOM 2390 C C . TYR A 1 313 ? 7.039 30.281 -2.143 1 96.81 313 TYR A C 1
ATOM 2392 O O . TYR A 1 313 ? 6.984 29.062 -2.107 1 96.81 313 TYR A O 1
ATOM 2400 N N . THR A 1 314 ? 8.133 30.969 -2.359 1 96.25 314 THR A N 1
ATOM 2401 C CA . THR A 1 314 ? 9.391 30.266 -2.576 1 96.25 314 THR A CA 1
ATOM 2402 C C . THR A 1 314 ? 9.766 29.453 -1.345 1 96.25 314 THR A C 1
ATOM 2404 O O . THR A 1 314 ? 10.25 28.312 -1.466 1 96.25 314 THR A O 1
ATOM 2407 N N . THR A 1 315 ? 9.508 30.031 -0.23 1 92.94 315 THR A N 1
ATOM 2408 C CA . THR A 1 315 ? 9.789 29.344 1.022 1 92.94 315 THR A CA 1
ATOM 2409 C C . THR A 1 315 ? 9.008 28.031 1.103 1 92.94 315 THR A C 1
ATOM 2411 O O . THR A 1 315 ? 9.57 26.984 1.438 1 92.94 315 THR A O 1
ATOM 2414 N N . VAL A 1 316 ? 7.75 28.031 0.772 1 94 316 VAL A N 1
ATOM 2415 C CA . VAL A 1 316 ? 6.887 26.859 0.876 1 94 316 VAL A CA 1
ATOM 2416 C C . VAL A 1 316 ? 7.203 25.891 -0.257 1 94 316 VAL A C 1
ATOM 2418 O O . VAL A 1 316 ? 7.293 24.672 -0.035 1 94 316 VAL A O 1
ATOM 2421 N N . SER A 1 317 ? 7.414 26.328 -1.47 1 94.31 317 SER A N 1
ATOM 2422 C CA . SER A 1 317 ? 7.598 25.5 -2.652 1 94.31 317 SER A CA 1
ATOM 2423 C C . SER A 1 317 ? 8.906 24.719 -2.582 1 94.31 317 SER A C 1
ATOM 2425 O O . SER A 1 317 ? 9.039 23.656 -3.197 1 94.31 317 SER A O 1
ATOM 2427 N N . THR A 1 318 ? 9.812 25.188 -1.82 1 90.5 318 THR A N 1
ATOM 2428 C CA . THR A 1 318 ? 11.117 24.531 -1.742 1 90.5 318 THR A CA 1
ATOM 2429 C C . THR A 1 318 ? 11.227 23.703 -0.466 1 90.5 318 THR A C 1
ATOM 2431 O O . THR A 1 318 ? 12.297 23.172 -0.165 1 90.5 318 THR A O 1
ATOM 2434 N N . GLY A 1 319 ? 10.172 23.625 0.242 1 86.69 319 GLY A N 1
ATOM 2435 C CA . GLY A 1 319 ? 10.164 22.844 1.462 1 86.69 319 GLY A CA 1
ATOM 2436 C C . GLY A 1 319 ? 10.289 21.344 1.207 1 86.69 319 GLY A C 1
ATOM 2437 O O . GLY A 1 319 ? 10.062 20.891 0.086 1 86.69 319 GLY A O 1
ATOM 2438 N N . SER A 1 320 ? 10.695 20.594 2.285 1 79.44 320 SER A N 1
ATOM 2439 C CA . SER A 1 320 ? 10.883 19.141 2.199 1 79.44 320 SER A CA 1
ATOM 2440 C C . SER A 1 320 ? 9.547 18.406 2.242 1 79.44 320 SER A C 1
ATOM 2442 O O . SER A 1 320 ? 8.641 18.797 2.977 1 79.44 320 SER A O 1
ATOM 2444 N N . ASP A 1 321 ? 9.438 17.375 1.407 1 81.56 321 ASP A N 1
ATOM 2445 C CA . ASP A 1 321 ? 8.258 16.516 1.338 1 81.56 321 ASP A CA 1
ATOM 2446 C C . ASP A 1 321 ? 8.641 15.078 1.017 1 81.56 321 ASP A C 1
ATOM 2448 O O . ASP A 1 321 ? 8.391 14.594 -0.087 1 81.56 321 ASP A O 1
ATOM 2452 N N . PRO A 1 322 ? 9.258 14.398 2.068 1 78.62 322 PRO A N 1
ATOM 2453 C CA . PRO A 1 322 ? 9.711 13.039 1.777 1 78.62 322 PRO A CA 1
ATOM 2454 C C . PRO A 1 322 ? 8.555 12.086 1.481 1 78.62 322 PRO A C 1
ATOM 2456 O O . PRO A 1 322 ? 7.488 12.195 2.094 1 78.62 322 PRO A O 1
ATOM 2459 N N . LYS A 1 323 ? 8.805 11.242 0.445 1 81.69 323 LYS A N 1
ATOM 2460 C CA . LYS A 1 323 ? 7.785 10.273 0.043 1 81.69 323 LYS A CA 1
ATOM 2461 C C . LYS A 1 323 ? 8.234 8.844 0.34 1 81.69 323 LYS A C 1
ATOM 2463 O O . LYS A 1 323 ? 9.406 8.609 0.634 1 81.69 323 LYS A O 1
ATOM 2468 N N . ALA A 1 324 ? 7.297 7.957 0.403 1 88.19 324 ALA A N 1
ATOM 2469 C CA . ALA A 1 324 ? 7.531 6.52 0.499 1 88.19 324 ALA A CA 1
ATOM 2470 C C . ALA A 1 324 ? 8.219 6.16 1.812 1 88.19 324 ALA A C 1
ATOM 2472 O O . ALA A 1 324 ? 9.258 5.496 1.813 1 88.19 324 ALA A O 1
ATOM 2473 N N . ARG A 1 325 ? 7.652 6.645 2.857 1 92 325 ARG A N 1
ATOM 2474 C CA . ARG A 1 325 ? 8.109 6.328 4.207 1 92 325 ARG A CA 1
ATOM 2475 C C . ARG A 1 325 ? 6.941 5.902 5.094 1 92 325 ARG A C 1
ATOM 2477 O O . ARG A 1 325 ? 5.801 6.312 4.867 1 92 325 ARG A O 1
ATOM 2484 N N . ARG A 1 326 ? 7.273 5.012 5.965 1 94.62 326 ARG A N 1
ATOM 2485 C CA . ARG A 1 326 ? 6.391 4.738 7.094 1 94.62 326 ARG A CA 1
ATOM 2486 C C . ARG A 1 326 ? 6.719 5.645 8.273 1 94.62 326 ARG A C 1
ATOM 2488 O O . ARG A 1 326 ? 7.883 5.973 8.508 1 94.62 326 ARG A O 1
ATOM 2495 N N . SER A 1 327 ? 5.676 6.078 8.961 1 95.19 327 SER A N 1
ATOM 2496 C CA . SER A 1 327 ? 6.004 6.98 10.062 1 95.19 327 SER A CA 1
ATOM 2497 C C . SER A 1 327 ? 4.984 6.871 11.188 1 95.19 327 SER A C 1
ATOM 2499 O O . SER A 1 327 ? 3.844 6.457 10.969 1 95.19 327 SER A O 1
ATOM 2501 N N . TYR A 1 328 ? 5.445 7.059 12.391 1 96.38 328 TYR A N 1
ATOM 2502 C CA . TYR A 1 328 ? 4.605 7.402 13.531 1 96.38 328 TYR A CA 1
ATOM 2503 C C . TYR A 1 328 ? 4.758 8.875 13.898 1 96.38 328 TYR A C 1
ATOM 2505 O O . TYR A 1 328 ? 5.852 9.438 13.805 1 96.38 328 TYR A O 1
ATOM 2513 N N . THR A 1 329 ? 3.676 9.461 14.195 1 96.94 329 THR A N 1
ATOM 2514 C CA . THR A 1 329 ? 3.656 10.844 14.672 1 96.94 329 THR A CA 1
ATOM 2515 C C . THR A 1 329 ? 2.893 10.953 15.984 1 96.94 329 THR A C 1
ATOM 2517 O O . THR A 1 329 ? 1.794 10.414 16.125 1 96.94 329 THR A O 1
ATOM 2520 N N . LYS A 1 330 ? 3.471 11.555 16.969 1 96.88 330 LYS A N 1
ATOM 2521 C CA . LYS A 1 330 ? 2.84 11.906 18.234 1 96.88 330 LYS A CA 1
ATOM 2522 C C . LYS A 1 330 ? 3.164 13.344 18.625 1 96.88 330 LYS A C 1
ATOM 2524 O O . LYS A 1 330 ? 4.242 13.852 18.312 1 96.88 330 LYS A O 1
ATOM 2529 N N . ASN A 1 331 ? 2.189 13.953 19.219 1 96.5 331 ASN A N 1
ATOM 2530 C CA . ASN A 1 331 ? 2.475 15.336 19.578 1 96.5 331 ASN A CA 1
ATOM 2531 C C . ASN A 1 331 ? 1.807 15.719 20.906 1 96.5 331 ASN A C 1
ATOM 2533 O O . ASN A 1 331 ? 0.889 15.039 21.359 1 96.5 331 ASN A O 1
ATOM 2537 N N . THR A 1 332 ? 2.314 16.75 21.484 1 96.12 332 THR A N 1
ATOM 2538 C CA . THR A 1 332 ? 1.781 17.344 22.719 1 96.12 332 THR A CA 1
ATOM 2539 C C . THR A 1 332 ? 2.234 18.797 22.844 1 96.12 332 THR A C 1
ATOM 2541 O O . THR A 1 332 ? 3.258 19.188 22.281 1 96.12 332 THR A O 1
ATOM 2544 N N . PHE A 1 333 ? 1.437 19.578 23.516 1 96.94 333 PHE A N 1
ATOM 2545 C CA . PHE A 1 333 ? 1.849 20.922 23.875 1 96.94 333 PHE A CA 1
ATOM 2546 C C . PHE A 1 333 ? 2.611 20.938 25.188 1 96.94 333 PHE A C 1
ATOM 2548 O O . PHE A 1 333 ? 2.154 20.359 26.188 1 96.94 333 PHE A O 1
ATOM 2555 N N . LEU A 1 334 ? 3.809 21.578 25.141 1 96.94 334 LEU A N 1
ATOM 2556 C CA . LEU A 1 334 ? 4.637 21.656 26.344 1 96.94 334 LEU A CA 1
ATOM 2557 C C . LEU A 1 334 ? 4.246 22.859 27.203 1 96.94 334 LEU A C 1
ATOM 2559 O O . LEU A 1 334 ? 3.951 23.938 26.672 1 96.94 334 LEU A O 1
ATOM 2563 N N . ARG A 1 335 ? 4.312 22.672 28.5 1 95.31 335 ARG A N 1
ATOM 2564 C CA . ARG A 1 335 ? 4.043 23.766 29.438 1 95.31 335 ARG A CA 1
ATOM 2565 C C . ARG A 1 335 ? 5.152 24.812 29.375 1 95.31 335 ARG A C 1
ATOM 2567 O O . ARG A 1 335 ? 4.883 26.016 29.453 1 95.31 335 ARG A O 1
ATOM 2574 N N . ASP A 1 336 ? 6.34 24.297 29.328 1 94.38 336 ASP A N 1
ATOM 2575 C CA . ASP A 1 336 ? 7.527 25.156 29.312 1 94.38 336 ASP A CA 1
ATOM 2576 C C . ASP A 1 336 ? 8.758 24.359 28.875 1 94.38 336 ASP A C 1
ATOM 2578 O O . ASP A 1 336 ? 8.727 23.141 28.797 1 94.38 336 ASP A O 1
ATOM 2582 N N . LEU A 1 337 ? 9.766 25.156 28.469 1 97.25 337 LEU A N 1
ATOM 2583 C CA . LEU A 1 337 ? 11.062 24.562 28.156 1 97.25 337 LEU A CA 1
ATOM 2584 C C . LEU A 1 337 ? 12.023 24.719 29.328 1 97.25 337 LEU A C 1
ATOM 2586 O O . LEU A 1 337 ? 13.047 25.406 29.203 1 97.25 337 LEU A O 1
ATOM 2590 N N . THR A 1 338 ? 11.781 23.984 30.422 1 97 338 THR A N 1
ATOM 2591 C CA . THR A 1 338 ? 12.648 24 31.594 1 97 338 THR A CA 1
ATOM 2592 C C . THR A 1 338 ? 13.898 23.141 31.344 1 97 338 THR A C 1
ATOM 2594 O O . THR A 1 338 ? 13.93 22.344 30.422 1 97 338 THR A O 1
ATOM 2597 N N . PRO A 1 339 ? 14.898 23.312 32.188 1 97.38 339 PRO A N 1
ATOM 2598 C CA . PRO A 1 339 ? 16.078 22.469 32.031 1 97.38 339 PRO A CA 1
ATOM 2599 C C . PRO A 1 339 ? 15.758 20.984 32.094 1 97.38 339 PRO A C 1
ATOM 2601 O O . PRO A 1 339 ? 16.344 20.188 31.359 1 97.38 339 PRO A O 1
ATOM 2604 N N . LEU A 1 340 ? 14.812 20.641 32.906 1 97.38 340 LEU A N 1
ATOM 2605 C CA . LEU A 1 340 ? 14.445 19.234 33 1 97.38 340 LEU A CA 1
ATOM 2606 C C . LEU A 1 340 ? 13.75 18.766 31.734 1 97.38 340 LEU A C 1
ATOM 2608 O O . LEU A 1 340 ? 14 17.641 31.266 1 97.38 340 LEU A O 1
ATOM 2612 N N . THR A 1 341 ? 12.766 19.578 31.188 1 97.5 341 THR A N 1
ATOM 2613 C CA . THR A 1 341 ? 12.125 19.25 29.922 1 97.5 341 THR A CA 1
ATOM 2614 C C . THR A 1 341 ? 13.172 19.062 28.828 1 97.5 341 THR A C 1
ATOM 2616 O O . THR A 1 341 ? 13.125 18.078 28.078 1 97.5 341 THR A O 1
ATOM 2619 N N . ILE A 1 342 ? 14.117 19.922 28.781 1 98.44 342 ILE A N 1
ATOM 2620 C CA . ILE A 1 342 ? 15.141 19.953 27.734 1 98.44 342 ILE A CA 1
ATOM 2621 C C . ILE A 1 342 ? 16.047 18.734 27.844 1 98.44 342 ILE A C 1
ATOM 2623 O O . ILE A 1 342 ? 16.344 18.078 26.844 1 98.44 342 ILE A O 1
ATOM 2627 N N . ARG A 1 343 ? 16.484 18.422 29 1 98.06 343 ARG A N 1
ATOM 2628 C CA . ARG A 1 343 ? 17.328 17.25 29.219 1 98.06 343 ARG A CA 1
ATOM 2629 C C . ARG A 1 343 ? 16.609 15.961 28.844 1 98.06 343 ARG A C 1
ATOM 2631 O O . ARG A 1 343 ? 17.219 15.039 28.312 1 98.06 343 ARG A O 1
ATOM 2638 N N . THR A 1 344 ? 15.328 15.914 29.188 1 97.75 344 THR A N 1
ATOM 2639 C CA . THR A 1 344 ? 14.531 14.742 28.828 1 97.75 344 THR A CA 1
ATOM 2640 C C . THR A 1 344 ? 14.43 14.586 27.312 1 97.75 344 THR A C 1
ATOM 2642 O O . THR A 1 344 ? 14.531 13.477 26.797 1 97.75 344 THR A O 1
ATOM 2645 N N . ILE A 1 345 ? 14.25 15.68 26.625 1 98.25 345 ILE A N 1
ATOM 2646 C CA . ILE A 1 345 ? 14.211 15.664 25.156 1 98.25 345 ILE A CA 1
ATOM 2647 C C . ILE A 1 345 ? 15.547 15.156 24.625 1 98.25 345 ILE A C 1
ATOM 2649 O O . ILE A 1 345 ? 15.578 14.273 23.766 1 98.25 345 ILE A O 1
ATOM 2653 N N . ARG A 1 346 ? 16.625 15.688 25.156 1 98.5 346 ARG A N 1
ATOM 2654 C CA . ARG A 1 346 ? 17.953 15.289 24.688 1 98.5 346 ARG A CA 1
ATOM 2655 C C . ARG A 1 346 ? 18.172 13.789 24.859 1 98.5 346 ARG A C 1
ATOM 2657 O O . ARG A 1 346 ? 18.609 13.109 23.938 1 98.5 346 ARG A O 1
ATOM 2664 N N . ARG A 1 347 ? 17.875 13.32 26.016 1 97.88 347 ARG A N 1
ATOM 2665 C CA . ARG A 1 347 ? 18.078 11.906 26.312 1 97.88 347 ARG A CA 1
ATOM 2666 C C . ARG A 1 347 ? 17.234 11.016 25.406 1 97.88 347 ARG A C 1
ATOM 2668 O O . ARG A 1 347 ? 17.672 9.945 25 1 97.88 347 ARG A O 1
ATOM 2675 N N . SER A 1 348 ? 16 11.461 25.172 1 97.81 348 SER A N 1
ATOM 2676 C CA . SER A 1 348 ? 15.117 10.711 24.281 1 97.81 348 SER A CA 1
ATOM 2677 C C . SER A 1 348 ? 15.703 10.602 22.875 1 97.81 348 SER A C 1
ATOM 2679 O O . SER A 1 348 ? 15.656 9.531 22.266 1 97.81 348 SER A O 1
ATOM 2681 N N . LEU A 1 349 ? 16.25 11.68 22.375 1 98.5 349 LEU A N 1
ATOM 2682 C CA . LEU A 1 349 ? 16.844 11.688 21.047 1 98.5 349 LEU A CA 1
ATOM 2683 C C . LEU A 1 349 ? 18.109 10.844 21 1 98.5 349 LEU A C 1
ATOM 2685 O O . LEU A 1 349 ? 18.375 10.164 20 1 98.5 349 LEU A O 1
ATOM 2689 N N . GLU A 1 350 ? 18.859 10.844 22.047 1 98 350 GLU A N 1
ATOM 2690 C CA . GLU A 1 350 ? 20.078 10.055 22.109 1 98 350 GLU A CA 1
ATOM 2691 C C . GLU A 1 350 ? 19.766 8.562 22.156 1 98 350 GLU A C 1
ATOM 2693 O O . GLU A 1 350 ? 20.578 7.746 21.719 1 98 350 GLU A O 1
ATOM 2698 N N . ALA A 1 351 ? 18.594 8.219 22.625 1 97.25 351 ALA A N 1
ATOM 2699 C CA . ALA A 1 351 ? 18.188 6.82 22.719 1 97.25 351 ALA A CA 1
ATOM 2700 C C . ALA A 1 351 ? 17.531 6.34 21.438 1 97.25 351 ALA A C 1
ATOM 2702 O O . ALA A 1 351 ? 17.047 5.207 21.359 1 97.25 351 ALA A O 1
ATOM 2703 N N . SER A 1 352 ? 17.484 7.137 20.406 1 97.31 352 SER A N 1
ATOM 2704 C CA . SER A 1 352 ? 16.812 6.801 19.172 1 97.31 352 SER A CA 1
ATOM 2705 C C . SER A 1 352 ? 17.469 5.617 18.469 1 97.31 352 SER A C 1
ATOM 2707 O O . SER A 1 352 ? 18.672 5.395 18.625 1 97.31 352 SER A O 1
ATOM 2709 N N . PRO A 1 353 ? 16.656 4.867 17.719 1 95.31 353 PRO A N 1
ATOM 2710 C CA . PRO A 1 353 ? 17.234 3.744 16.984 1 95.31 353 PRO A CA 1
ATOM 2711 C C . PRO A 1 353 ? 18.188 4.195 15.875 1 95.31 353 PRO A C 1
ATOM 2713 O O . PRO A 1 353 ? 18.141 5.352 15.453 1 95.31 353 PRO A O 1
ATOM 2716 N N . ILE A 1 354 ? 19.031 3.27 15.453 1 92.69 354 ILE A N 1
ATOM 2717 C CA . ILE A 1 354 ? 19.938 3.504 14.344 1 92.69 354 ILE A CA 1
ATOM 2718 C C . ILE A 1 354 ? 19.578 2.592 13.172 1 92.69 354 ILE A C 1
ATOM 2720 O O . ILE A 1 354 ? 18.891 1.58 13.359 1 92.69 354 ILE A O 1
ATOM 2724 N N . SER A 1 355 ? 19.891 3.008 12.039 1 90.25 355 SER A N 1
ATOM 2725 C CA . SER A 1 355 ? 19.641 2.307 10.789 1 90.25 355 SER A CA 1
ATOM 2726 C C . SER A 1 355 ? 20.766 2.562 9.781 1 90.25 355 SER A C 1
ATOM 2728 O O . SER A 1 355 ? 21.422 3.602 9.828 1 90.25 355 SER A O 1
ATOM 2730 N N . PRO A 1 356 ? 21.016 1.593 8.914 1 87.06 356 PRO A N 1
ATOM 2731 C CA . PRO A 1 356 ? 22 1.854 7.871 1 87.06 356 PRO A CA 1
ATOM 2732 C C . PRO A 1 356 ? 21.5 2.836 6.812 1 87.06 356 PRO A C 1
ATOM 2734 O O . PRO A 1 356 ? 22.281 3.289 5.973 1 87.06 356 PRO A O 1
ATOM 2737 N N . PHE A 1 357 ? 20.266 3.158 6.871 1 86.81 357 PHE A N 1
ATOM 2738 C CA . PHE A 1 357 ? 19.703 4.035 5.855 1 86.81 357 PHE A CA 1
ATOM 2739 C C . PHE A 1 357 ? 19.422 5.422 6.43 1 86.81 357 PHE A C 1
ATOM 2741 O O . PHE A 1 357 ? 18.656 5.562 7.379 1 86.81 357 PHE A O 1
ATOM 2748 N N . ASN A 1 358 ? 19.844 6.457 5.742 1 88.25 358 ASN A N 1
ATOM 2749 C CA . ASN A 1 358 ? 19.797 7.816 6.27 1 88.25 358 ASN A CA 1
ATOM 2750 C C . ASN A 1 358 ? 18.391 8.383 6.242 1 88.25 358 ASN A C 1
ATOM 2752 O O . ASN A 1 358 ? 18.094 9.359 6.938 1 88.25 358 ASN A O 1
ATOM 2756 N N . TYR A 1 359 ? 17.609 7.754 5.445 1 87.88 359 TYR A N 1
ATOM 2757 C CA . TYR A 1 359 ? 16.234 8.273 5.375 1 87.88 359 TYR A CA 1
ATOM 2758 C C . TYR A 1 359 ? 15.391 7.734 6.52 1 87.88 359 TYR A C 1
ATOM 2760 O O . TYR A 1 359 ? 14.273 8.203 6.746 1 87.88 359 TYR A O 1
ATOM 2768 N N . ASN A 1 360 ? 15.859 6.742 7.227 1 91.44 360 ASN A N 1
ATOM 2769 C CA . ASN A 1 360 ? 15.25 6.375 8.5 1 91.44 360 ASN A CA 1
ATOM 2770 C C . ASN A 1 360 ? 15.617 7.367 9.602 1 91.44 360 ASN A C 1
ATOM 2772 O O . ASN A 1 360 ? 16.797 7.602 9.867 1 91.44 360 ASN A O 1
ATOM 2776 N N . THR A 1 361 ? 14.57 7.938 10.211 1 95.38 361 THR A N 1
ATOM 2777 C CA . THR A 1 361 ? 14.859 9.055 11.102 1 95.38 361 THR A CA 1
ATOM 2778 C C . THR A 1 361 ? 14 8.977 12.359 1 95.38 361 THR A C 1
ATOM 2780 O O . THR A 1 361 ? 12.898 8.414 12.328 1 95.38 361 THR A O 1
ATOM 2783 N N . ALA A 1 362 ? 14.539 9.391 13.5 1 97.5 362 ALA A N 1
ATOM 2784 C CA . ALA A 1 362 ? 13.844 9.773 14.727 1 97.5 362 ALA A CA 1
ATOM 2785 C C . ALA A 1 362 ? 14.023 11.258 15.023 1 97.5 362 ALA A C 1
ATOM 2787 O O . ALA A 1 362 ? 15.148 11.758 15.07 1 97.5 362 ALA A O 1
ATOM 2788 N N . ARG A 1 363 ? 12.883 11.906 15.203 1 97.62 363 ARG A N 1
ATOM 2789 C CA . ARG A 1 363 ? 12.969 13.359 15.164 1 97.62 363 ARG A CA 1
ATOM 2790 C C . ARG A 1 363 ? 12.008 13.992 16.156 1 97.62 363 ARG A C 1
ATOM 2792 O O . ARG A 1 363 ? 10.938 13.453 16.438 1 97.62 363 ARG A O 1
ATOM 2799 N N . LEU A 1 364 ? 12.445 15.086 16.734 1 98.12 364 LEU A N 1
ATOM 2800 C CA . LEU A 1 364 ? 11.57 16.047 17.406 1 98.12 364 LEU A CA 1
ATOM 2801 C C . LEU A 1 364 ? 11.477 17.344 16.609 1 98.12 364 LEU A C 1
ATOM 2803 O O . LEU A 1 364 ? 12.492 17.891 16.188 1 98.12 364 LEU A O 1
ATOM 2807 N N . ASN A 1 365 ? 10.305 17.766 16.375 1 97.25 365 ASN A N 1
ATOM 2808 C CA . ASN A 1 365 ? 10.023 19.109 15.891 1 97.25 365 ASN A CA 1
ATOM 2809 C C . ASN A 1 365 ? 9.273 19.938 16.938 1 97.25 365 ASN A C 1
ATOM 2811 O O . ASN A 1 365 ? 8.203 19.531 17.391 1 97.25 365 ASN A O 1
ATOM 2815 N N . LEU A 1 366 ? 9.844 20.984 17.344 1 97.75 366 LEU A N 1
ATOM 2816 C CA . LEU A 1 366 ? 9.164 21.984 18.172 1 97.75 366 LEU A CA 1
ATOM 2817 C C . LEU A 1 366 ? 8.688 23.156 17.344 1 97.75 366 LEU A C 1
ATOM 2819 O O . LEU A 1 366 ? 9.492 24 16.906 1 97.75 366 LEU A O 1
ATOM 2823 N N . TYR A 1 367 ? 7.426 23.203 17.219 1 97.19 367 TYR A N 1
ATOM 2824 C CA . TYR A 1 367 ? 6.832 24.281 16.438 1 97.19 367 TYR A CA 1
ATOM 2825 C C . TYR A 1 367 ? 6.297 25.391 17.344 1 97.19 367 TYR A C 1
ATOM 2827 O O . TYR A 1 367 ? 5.578 25.125 18.297 1 97.19 367 TYR A O 1
ATOM 2835 N N . TRP A 1 368 ? 6.656 26.578 16.984 1 96.69 368 TRP A N 1
ATOM 2836 C CA . TRP A 1 368 ? 6.086 27.734 17.688 1 96.69 368 TRP A CA 1
ATOM 2837 C C . TRP A 1 368 ? 4.668 28.016 17.203 1 96.69 368 TRP A C 1
ATOM 2839 O O . TRP A 1 368 ? 4.469 28.422 16.047 1 96.69 368 TRP A O 1
ATOM 2849 N N . THR A 1 369 ? 3.729 27.75 18.062 1 94.62 369 THR A N 1
ATOM 2850 C CA . THR A 1 369 ? 2.328 28.078 17.812 1 94.62 369 THR A CA 1
ATOM 2851 C C . THR A 1 369 ? 1.859 29.203 18.75 1 94.62 369 THR A C 1
ATOM 2853 O O . THR A 1 369 ? 0.888 29.031 19.484 1 94.62 369 THR A O 1
ATOM 2856 N N . GLY A 1 370 ? 2.531 30.328 18.641 1 94.38 370 GLY A N 1
ATOM 2857 C CA . GLY A 1 370 ? 2.256 31.469 19.516 1 94.38 370 GLY A CA 1
ATOM 2858 C C . GLY A 1 370 ? 1.815 32.719 18.766 1 94.38 370 GLY A C 1
ATOM 2859 O O . GLY A 1 370 ? 1.215 32.625 17.688 1 94.38 370 GLY A O 1
ATOM 2860 N N . GLY A 1 371 ? 2.035 33.844 19.469 1 95 371 GLY A N 1
ATOM 2861 C CA . GLY A 1 371 ? 1.62 35.094 18.859 1 95 371 GLY A CA 1
ATOM 2862 C C . GLY A 1 371 ? 0.113 35.25 18.781 1 95 371 GLY A C 1
ATOM 2863 O O . GLY A 1 371 ? -0.598 35.031 19.75 1 95 371 GLY A O 1
ATOM 2864 N N . ALA A 1 372 ? -0.317 35.625 17.609 1 96.19 372 ALA A N 1
ATOM 2865 C CA . ALA A 1 372 ? -1.729 35.938 17.391 1 96.19 372 ALA A CA 1
ATOM 2866 C C . ALA A 1 372 ? -2.596 34.688 17.609 1 96.19 372 ALA A C 1
ATOM 2868 O O . ALA A 1 372 ? -3.787 34.812 17.906 1 96.19 372 ALA A O 1
ATOM 2869 N N . VAL A 1 373 ? -2.049 33.531 17.562 1 96.06 373 VAL A N 1
ATOM 2870 C CA . VAL A 1 373 ? -2.799 32.312 17.781 1 96.06 373 VAL A CA 1
ATOM 2871 C C . VAL A 1 373 ? -3.314 32.281 19.219 1 96.06 373 VAL A C 1
ATOM 2873 O O . VAL A 1 373 ? -4.402 31.75 19.484 1 96.06 373 VAL A O 1
ATOM 2876 N N . LEU A 1 374 ? -2.559 32.844 20.109 1 95.88 374 LEU A N 1
ATOM 2877 C CA . LEU A 1 374 ? -2.883 32.781 21.531 1 95.88 374 LEU A CA 1
ATOM 2878 C C . LEU A 1 374 ? -3.785 33.938 21.938 1 95.88 374 LEU A C 1
ATOM 2880 O O . LEU A 1 374 ? -4.25 34 23.078 1 95.88 374 LEU A O 1
ATOM 2884 N N . ASP A 1 375 ? -4.09 34.844 21.047 1 95.62 375 ASP A N 1
ATOM 2885 C CA . ASP A 1 375 ? -4.816 36.062 21.391 1 95.62 375 ASP A CA 1
ATOM 2886 C C . ASP A 1 375 ? -6.32 35.781 21.453 1 95.62 375 ASP A C 1
ATOM 2888 O O . ASP A 1 375 ? -7.086 36.656 21.859 1 95.62 375 ASP A O 1
ATOM 2892 N N . LYS A 1 376 ? -6.766 34.688 21.047 1 95.88 376 LYS A N 1
ATOM 2893 C CA . LYS A 1 376 ? -8.18 34.344 21.078 1 95.88 376 LYS A CA 1
ATOM 2894 C C . LYS A 1 376 ? -8.477 33.344 22.203 1 95.88 376 LYS A C 1
ATOM 2896 O O . LYS A 1 376 ? -7.617 32.562 22.594 1 95.88 376 LYS A O 1
ATOM 2901 N N . PRO A 1 377 ? -9.664 33.5 22.75 1 97 377 PRO A N 1
ATOM 2902 C CA . PRO A 1 377 ? -10.008 32.531 23.797 1 97 377 PRO A CA 1
ATOM 2903 C C . PRO A 1 377 ? -10.094 31.109 23.25 1 97 377 PRO A C 1
ATOM 2905 O O . PRO A 1 377 ? -10.242 30.906 22.047 1 97 377 PRO A O 1
ATOM 2908 N N . ARG A 1 378 ? -10.047 30.109 24.125 1 97.56 378 ARG A N 1
ATOM 2909 C CA . ARG A 1 378 ? -9.977 28.688 23.797 1 97.56 378 ARG A CA 1
ATOM 2910 C C . ARG A 1 378 ? -11.266 28.219 23.109 1 97.56 378 ARG A C 1
ATOM 2912 O O . ARG A 1 378 ? -11.289 27.172 22.469 1 97.56 378 ARG A O 1
ATOM 2919 N N . ASN A 1 379 ? -12.375 28.953 23.219 1 97.69 379 ASN A N 1
ATOM 2920 C CA . ASN A 1 379 ? -13.633 28.562 22.625 1 97.69 379 ASN A CA 1
ATOM 2921 C C . ASN A 1 379 ? -14.016 29.484 21.469 1 97.69 379 ASN A C 1
ATOM 2923 O O . ASN A 1 379 ? -15.172 29.5 21.031 1 97.69 379 ASN A O 1
ATOM 2927 N N . TYR A 1 380 ? -13.055 30.281 20.984 1 97.56 380 TYR A N 1
ATOM 2928 C CA . TYR A 1 380 ? -13.305 31.141 19.828 1 97.56 380 TYR A CA 1
ATOM 2929 C C . TYR A 1 380 ? -13.727 30.328 18.609 1 97.56 380 TYR A C 1
ATOM 2931 O O . TYR A 1 380 ? -14.609 30.75 17.859 1 97.56 380 TYR A O 1
ATOM 2939 N N . THR A 1 381 ? -13.109 29.281 18.359 1 97.69 381 THR A N 1
ATOM 2940 C CA . THR A 1 381 ? -13.445 28.172 17.469 1 97.69 381 THR A CA 1
ATOM 2941 C C . THR A 1 381 ? -13.336 26.844 18.188 1 97.69 381 THR A C 1
ATOM 2943 O O . THR A 1 381 ? -13.047 26.797 19.391 1 97.69 381 THR A O 1
ATOM 2946 N N . ALA A 1 382 ? -13.586 25.797 17.469 1 98.31 382 ALA A N 1
ATOM 2947 C CA . ALA A 1 382 ? -13.438 24.469 18.094 1 98.31 382 ALA A CA 1
ATOM 2948 C C . ALA A 1 382 ? -11.969 24.141 18.328 1 98.31 382 ALA A C 1
ATOM 2950 O O . ALA A 1 382 ? -11.648 23.203 19.062 1 98.31 382 ALA A O 1
ATOM 2951 N N . PHE A 1 383 ? -11.055 24.812 17.672 1 97.94 383 PHE A N 1
ATOM 2952 C CA . PHE A 1 383 ? -9.625 24.672 17.938 1 97.94 383 PHE A CA 1
ATOM 2953 C C . PHE A 1 383 ? -9.273 25.219 19.312 1 97.94 383 PHE A C 1
ATOM 2955 O O . PHE A 1 383 ? -9.266 26.422 19.516 1 97.94 383 PHE A O 1
ATOM 2962 N N . VAL A 1 384 ? -8.852 24.391 20.219 1 97.88 384 VAL A N 1
ATOM 2963 C CA . VAL A 1 384 ? -8.828 24.719 21.625 1 97.88 384 VAL A CA 1
ATOM 2964 C C . VAL A 1 384 ? -7.398 25.031 22.062 1 97.88 384 VAL A C 1
ATOM 2966 O O . VAL A 1 384 ? -7.18 25.625 23.125 1 97.88 384 VAL A O 1
ATOM 2969 N N . HIS A 1 385 ? -6.402 24.766 21.266 1 96.75 385 HIS A N 1
ATOM 2970 C CA . HIS A 1 385 ? -5 24.828 21.672 1 96.75 385 HIS A CA 1
ATOM 2971 C C . HIS A 1 385 ? -4.457 26.25 21.578 1 96.75 385 HIS A C 1
ATOM 2973 O O . HIS A 1 385 ? -3.689 26.562 20.672 1 96.75 385 HIS A O 1
ATOM 2979 N N . ARG A 1 386 ? -4.82 27.031 22.609 1 96.31 386 ARG A N 1
ATOM 2980 C CA . ARG A 1 386 ? -4.504 28.453 22.578 1 96.31 386 ARG A CA 1
ATOM 2981 C C . ARG A 1 386 ? -3.863 28.906 23.891 1 96.31 386 ARG A C 1
ATOM 2983 O O . ARG A 1 386 ? -3.934 30.094 24.234 1 96.31 386 ARG A O 1
ATOM 2990 N N . THR A 1 387 ? -3.234 28.047 24.562 1 95.5 387 THR A N 1
ATOM 2991 C CA . THR A 1 387 ? -2.68 28.391 25.859 1 95.5 387 THR A CA 1
ATOM 2992 C C . THR A 1 387 ? -1.158 28.281 25.844 1 95.5 387 THR A C 1
ATOM 2994 O O . THR A 1 387 ? -0.465 29.141 26.391 1 95.5 387 THR A O 1
ATOM 2997 N N . TYR A 1 388 ? -0.645 27.234 25.359 1 94.81 388 TYR A N 1
ATOM 2998 C CA . TYR A 1 388 ? 0.789 26.969 25.344 1 94.81 388 TYR A CA 1
ATOM 2999 C C . TYR A 1 388 ? 1.343 27.016 23.922 1 94.81 388 TYR A C 1
ATOM 3001 O O . TYR A 1 388 ? 0.787 26.406 23 1 94.81 388 TYR A O 1
ATOM 3009 N N . PRO A 1 389 ? 2.459 27.656 23.734 1 95.19 389 PRO A N 1
ATOM 3010 C CA . PRO A 1 389 ? 2.891 27.984 22.375 1 95.19 389 PRO A CA 1
ATOM 3011 C C . PRO A 1 389 ? 3.73 26.875 21.734 1 95.19 389 PRO A C 1
ATOM 3013 O O . PRO A 1 389 ? 3.879 26.844 20.516 1 95.19 389 PRO A O 1
ATOM 3016 N N . TRP A 1 390 ? 4.395 26.016 22.547 1 96.69 390 TRP A N 1
ATOM 3017 C CA . TRP A 1 390 ? 5.32 25.047 21.969 1 96.69 390 TRP A CA 1
ATOM 3018 C C . TRP A 1 390 ? 4.621 23.703 21.734 1 96.69 390 TRP A C 1
ATOM 3020 O O . TRP A 1 390 ? 4.305 22.984 22.688 1 96.69 390 TRP A O 1
ATOM 3030 N N . ASN A 1 391 ? 4.387 23.375 20.469 1 96.94 391 ASN A N 1
ATOM 3031 C CA . ASN A 1 391 ? 3.904 22.062 20.062 1 96.94 391 ASN A CA 1
ATOM 3032 C C . ASN A 1 391 ? 5.059 21.109 19.766 1 96.94 391 ASN A C 1
ATOM 3034 O O . ASN A 1 391 ? 5.793 21.281 18.797 1 96.94 391 ASN A O 1
ATOM 3038 N N . ALA A 1 392 ? 5.258 20.141 20.609 1 97.69 392 ALA A N 1
ATOM 3039 C CA . ALA A 1 392 ? 6.289 19.125 20.406 1 97.69 392 ALA A CA 1
ATOM 3040 C C . ALA A 1 392 ? 5.762 17.953 19.578 1 97.69 392 ALA A C 1
ATOM 3042 O O . ALA A 1 392 ? 4.895 17.203 20.016 1 97.69 392 ALA A O 1
ATOM 3043 N N . VAL A 1 393 ? 6.25 17.812 18.375 1 97.12 393 VAL A N 1
ATOM 3044 C CA . VAL A 1 393 ? 5.852 16.75 17.469 1 97.12 393 VAL A CA 1
ATOM 3045 C C . VAL A 1 393 ? 6.988 15.75 17.312 1 97.12 393 VAL A C 1
ATOM 3047 O O . VAL A 1 393 ? 8.055 16.078 16.797 1 97.12 393 VAL A O 1
ATOM 3050 N N . TRP A 1 394 ? 6.75 14.609 17.781 1 97.5 394 TRP A N 1
ATOM 3051 C CA . TRP A 1 394 ? 7.688 13.508 17.609 1 97.5 394 TRP A CA 1
ATOM 3052 C C . TRP A 1 394 ? 7.367 12.719 16.344 1 97.5 394 TRP A C 1
ATOM 3054 O O . TRP A 1 394 ? 6.199 12.43 16.062 1 97.5 394 TRP A O 1
ATOM 3064 N N . LEU A 1 395 ? 8.422 12.438 15.625 1 96.75 395 LEU A N 1
ATOM 3065 C CA . LEU A 1 395 ? 8.273 11.711 14.375 1 96.75 395 LEU A CA 1
ATOM 3066 C C . LEU A 1 395 ? 9.32 10.602 14.266 1 96.75 395 LEU A C 1
ATOM 3068 O O . LEU A 1 395 ? 10.5 10.828 14.508 1 96.75 395 LEU A O 1
ATOM 3072 N N . SER A 1 396 ? 8.906 9.406 14.023 1 96.56 396 SER A N 1
ATOM 3073 C CA . SER A 1 396 ? 9.781 8.328 13.562 1 96.56 396 SER A CA 1
ATOM 3074 C C . SER A 1 396 ? 9.43 7.895 12.141 1 96.56 396 SER A C 1
ATOM 3076 O O . SER A 1 396 ? 8.25 7.777 11.797 1 96.56 396 SER A O 1
ATOM 3078 N N . SER A 1 397 ? 10.398 7.766 11.289 1 95 397 SER A N 1
ATOM 3079 C CA . SER A 1 397 ? 10.188 7.441 9.883 1 95 397 SER A CA 1
ATOM 3080 C C . SER A 1 397 ? 11.18 6.379 9.414 1 95 397 SER A C 1
ATOM 3082 O O . SER A 1 397 ? 12.367 6.441 9.742 1 95 397 SER A O 1
ATOM 3084 N N . TRP A 1 398 ? 10.641 5.41 8.656 1 92.69 398 TRP A N 1
ATOM 3085 C CA . TRP A 1 398 ? 11.469 4.32 8.148 1 92.69 398 TRP A CA 1
ATOM 3086 C C . TRP A 1 398 ? 10.859 3.721 6.887 1 92.69 398 TRP A C 1
ATOM 3088 O O . TRP A 1 398 ? 9.688 3.955 6.582 1 92.69 398 TRP A O 1
ATOM 3098 N N . ALA A 1 399 ? 11.695 2.996 6.125 1 86.06 399 ALA A N 1
ATOM 3099 C CA . ALA A 1 399 ? 11.164 2.305 4.949 1 86.06 399 ALA A CA 1
ATOM 3100 C C . ALA A 1 399 ? 10.938 0.825 5.242 1 86.06 399 ALA A C 1
ATOM 3102 O O . ALA A 1 399 ? 9.805 0.34 5.176 1 86.06 399 ALA A O 1
ATOM 3103 N N . SER A 1 400 ? 11.977 0.181 5.707 1 81.06 400 SER A N 1
ATOM 3104 C CA . SER A 1 400 ? 11.953 -1.272 5.832 1 81.06 400 SER A CA 1
ATOM 3105 C C . SER A 1 400 ? 11.102 -1.712 7.02 1 81.06 400 SER A C 1
ATOM 3107 O O . SER A 1 400 ? 11.227 -1.164 8.117 1 81.06 400 SER A O 1
ATOM 3109 N N . GLY A 1 401 ? 10.328 -2.672 6.801 1 75.44 401 GLY A N 1
ATOM 3110 C CA . GLY A 1 401 ? 9.422 -3.178 7.824 1 75.44 401 GLY A CA 1
ATOM 3111 C C . GLY A 1 401 ? 10.148 -3.75 9.023 1 75.44 401 GLY A C 1
ATOM 3112 O O . GLY A 1 401 ? 9.602 -3.773 10.133 1 75.44 401 GLY A O 1
ATOM 3113 N N . ASP A 1 402 ? 11.375 -4.145 8.859 1 75.88 402 ASP A N 1
ATOM 3114 C CA . ASP A 1 402 ? 12.109 -4.766 9.953 1 75.88 402 ASP A CA 1
ATOM 3115 C C . ASP A 1 402 ? 12.492 -3.738 11.016 1 75.88 402 ASP A C 1
ATOM 3117 O O . ASP A 1 402 ? 12.906 -4.098 12.117 1 75.88 402 ASP A O 1
ATOM 3121 N N . LYS A 1 403 ? 12.211 -2.557 10.734 1 82.69 403 LYS A N 1
ATOM 3122 C CA . LYS A 1 403 ? 12.562 -1.485 11.664 1 82.69 403 LYS A CA 1
ATOM 3123 C C . LYS A 1 403 ? 11.32 -0.974 12.398 1 82.69 403 LYS A C 1
ATOM 3125 O O . LYS A 1 403 ? 11.43 -0.14 13.297 1 82.69 403 LYS A O 1
ATOM 3130 N N . SER A 1 404 ? 10.273 -1.541 12.148 1 88.81 404 SER A N 1
ATOM 3131 C CA . SER A 1 404 ? 8.992 -1.02 12.625 1 88.81 404 SER A CA 1
ATOM 3132 C C . SER A 1 404 ? 8.93 -1.024 14.148 1 88.81 404 SER A C 1
ATOM 3134 O O . SER A 1 404 ? 8.594 -0.008 14.758 1 88.81 404 SER A O 1
ATOM 3136 N N . ASP A 1 405 ? 9.336 -2.064 14.766 1 92.62 405 ASP A N 1
ATOM 3137 C CA . ASP A 1 405 ? 9.203 -2.186 16.219 1 92.62 405 ASP A CA 1
ATOM 3138 C C . ASP A 1 405 ? 10.125 -1.205 16.938 1 92.62 405 ASP A C 1
ATOM 3140 O O . ASP A 1 405 ? 9.719 -0.545 17.891 1 92.62 405 ASP A O 1
ATOM 3144 N N . ALA A 1 406 ? 11.359 -1.079 16.438 1 95 406 ALA A N 1
ATOM 3145 C CA . ALA A 1 406 ? 12.336 -0.202 17.094 1 95 406 ALA A CA 1
ATOM 3146 C C . ALA A 1 406 ? 11.875 1.252 17.047 1 95 406 ALA A C 1
ATOM 3148 O O . ALA A 1 406 ? 11.922 1.954 18.062 1 95 406 ALA A O 1
ATOM 3149 N N . TYR A 1 407 ? 11.43 1.694 15.977 1 96.38 407 TYR A N 1
ATOM 3150 C CA . TYR A 1 407 ? 11.008 3.08 15.812 1 96.38 407 TYR A CA 1
ATOM 3151 C C . TYR A 1 407 ? 9.688 3.332 16.531 1 96.38 407 TYR A C 1
ATOM 3153 O O . TYR A 1 407 ? 9.461 4.418 17.062 1 96.38 407 TYR A O 1
ATOM 3161 N N . HIS A 1 408 ? 8.836 2.338 16.516 1 97.12 408 HIS A N 1
ATOM 3162 C CA . HIS A 1 408 ? 7.578 2.443 17.25 1 97.12 408 HIS A CA 1
ATOM 3163 C C . HIS A 1 408 ? 7.82 2.525 18.75 1 97.12 408 HIS A C 1
ATOM 3165 O O . HIS A 1 408 ? 7.254 3.387 19.438 1 97.12 408 HIS A O 1
ATOM 3171 N N . ASP A 1 409 ? 8.656 1.614 19.281 1 97.44 409 ASP A N 1
ATOM 3172 C CA . ASP A 1 409 ? 8.953 1.596 20.719 1 97.44 409 ASP A CA 1
ATOM 3173 C C . ASP A 1 409 ? 9.586 2.912 21.156 1 97.44 409 ASP A C 1
ATOM 3175 O O . ASP A 1 409 ? 9.273 3.43 22.234 1 97.44 409 ASP A O 1
ATOM 3179 N N . TRP A 1 410 ? 10.43 3.395 20.328 1 98 410 TRP A N 1
ATOM 3180 C CA . TRP A 1 410 ? 11.102 4.648 20.656 1 98 410 TRP A CA 1
ATOM 3181 C C . TRP A 1 410 ? 10.094 5.785 20.797 1 98 410 TRP A C 1
ATOM 3183 O O . TRP A 1 410 ? 10.117 6.535 21.766 1 98 410 TRP A O 1
ATOM 3193 N N . ILE A 1 411 ? 9.242 5.926 19.844 1 97.88 411 ILE A N 1
ATOM 3194 C CA . ILE A 1 411 ? 8.352 7.078 19.875 1 97.88 411 ILE A CA 1
ATOM 3195 C C . ILE A 1 411 ? 7.352 6.938 21.016 1 97.88 411 ILE A C 1
ATOM 3197 O O . ILE A 1 411 ? 6.957 7.934 21.625 1 97.88 411 ILE A O 1
ATOM 3201 N N . LEU A 1 412 ? 6.918 5.703 21.312 1 97.06 412 LEU A N 1
ATOM 3202 C CA . LEU A 1 412 ? 6.039 5.477 22.453 1 97.06 412 LEU A CA 1
ATOM 3203 C C . LEU A 1 412 ? 6.734 5.859 23.75 1 97.06 412 LEU A C 1
ATOM 3205 O O . LEU A 1 412 ? 6.137 6.516 24.609 1 97.06 412 LEU A O 1
ATOM 3209 N N . GLY A 1 413 ? 7.949 5.406 23.844 1 96.69 413 GLY A N 1
ATOM 3210 C CA . GLY A 1 413 ? 8.727 5.738 25.031 1 96.69 413 GLY A CA 1
ATOM 3211 C C . GLY A 1 413 ? 8.938 7.23 25.203 1 96.69 413 GLY A C 1
ATOM 3212 O O . GLY A 1 413 ? 8.82 7.754 26.312 1 96.69 413 GLY A O 1
ATOM 3213 N N . THR A 1 414 ? 9.25 7.902 24.141 1 96.25 414 THR A N 1
ATOM 3214 C CA . THR A 1 414 ? 9.5 9.344 24.188 1 96.25 414 THR A CA 1
ATOM 3215 C C . THR A 1 414 ? 8.219 10.102 24.531 1 96.25 414 THR A C 1
ATOM 3217 O O . THR A 1 414 ? 8.242 11.031 25.328 1 96.25 414 THR A O 1
ATOM 3220 N N . TYR A 1 415 ? 7.184 9.719 23.844 1 94.94 415 TYR A N 1
ATOM 3221 C CA . TYR A 1 415 ? 5.895 10.344 24.141 1 94.94 415 TYR A CA 1
ATOM 3222 C C . TYR A 1 415 ? 5.516 10.148 25.594 1 94.94 415 TYR A C 1
ATOM 3224 O O . TYR A 1 415 ? 5.035 11.078 26.25 1 94.94 415 TYR A O 1
ATOM 3232 N N . GLY A 1 416 ? 5.707 8.969 26.141 1 94.06 416 GLY A N 1
ATOM 3233 C CA . GLY A 1 416 ? 5.457 8.695 27.547 1 94.06 416 GLY A CA 1
ATOM 3234 C C . GLY A 1 416 ? 6.301 9.547 28.469 1 94.06 416 GLY A C 1
ATOM 3235 O O . GLY A 1 416 ? 5.805 10.039 29.484 1 94.06 416 GLY A O 1
ATOM 3236 N N . ALA A 1 417 ? 7.512 9.781 28.109 1 94.19 417 ALA A N 1
ATOM 3237 C CA . ALA A 1 417 ? 8.43 10.57 28.938 1 94.19 417 ALA A CA 1
ATOM 3238 C C . ALA A 1 417 ? 8.008 12.031 28.984 1 94.19 417 ALA A C 1
ATOM 3240 O O . ALA A 1 417 ? 8.266 12.734 29.969 1 94.19 417 ALA A O 1
ATOM 3241 N N . MET A 1 418 ? 7.383 12.516 27.938 1 93.56 418 MET A N 1
ATOM 3242 C CA . MET A 1 418 ? 7.02 13.922 27.828 1 93.56 418 MET A CA 1
ATOM 3243 C C . MET A 1 418 ? 5.738 14.211 28.609 1 93.56 418 MET A C 1
ATOM 3245 O O . MET A 1 418 ? 5.398 15.375 28.844 1 93.56 418 MET A O 1
ATOM 3249 N N . ARG A 1 419 ? 5.066 13.211 29.031 1 90.5 419 ARG A N 1
ATOM 3250 C CA . ARG A 1 419 ? 3.775 13.367 29.688 1 90.5 419 ARG A CA 1
ATOM 3251 C C . ARG A 1 419 ? 3.883 14.305 30.891 1 90.5 419 ARG A C 1
ATOM 3253 O O . ARG A 1 419 ? 2.965 15.078 31.156 1 90.5 419 ARG A O 1
ATOM 3260 N N . LEU A 1 420 ? 4.992 14.234 31.578 1 90.94 420 LEU A N 1
ATOM 3261 C CA . LEU A 1 420 ? 5.188 15.023 32.781 1 90.94 420 LEU A CA 1
ATOM 3262 C C . LEU A 1 420 ? 5.27 16.516 32.469 1 90.94 420 LEU A C 1
ATOM 3264 O O . LEU A 1 420 ? 5.051 17.344 33.344 1 90.94 420 LEU A O 1
ATOM 3268 N N . PHE A 1 421 ? 5.52 16.828 31.266 1 93.19 421 PHE A N 1
ATOM 3269 C CA . PHE A 1 421 ? 5.785 18.203 30.906 1 93.19 421 PHE A CA 1
ATOM 3270 C C . PHE A 1 421 ? 4.684 18.75 30 1 93.19 421 PHE A C 1
ATOM 3272 O O . PHE A 1 421 ? 4.719 19.922 29.609 1 93.19 421 PHE A O 1
ATOM 3279 N N . SER A 1 422 ? 3.74 17.922 29.719 1 89.75 422 SER A N 1
ATOM 3280 C CA . SER A 1 422 ? 2.691 18.25 28.75 1 89.75 422 SER A CA 1
ATOM 3281 C C . SER A 1 422 ? 1.398 18.641 29.453 1 89.75 422 SER A C 1
ATOM 3283 O O . SER A 1 422 ? 1.208 18.344 30.625 1 89.75 422 SER A O 1
ATOM 3285 N N . VAL A 1 423 ? 0.505 19.422 28.828 1 87.88 423 VAL A N 1
ATOM 3286 C CA . VAL A 1 423 ? -0.791 19.844 29.344 1 87.88 423 VAL A CA 1
ATOM 3287 C C . VAL A 1 423 ? -1.871 18.859 28.906 1 87.88 423 VAL A C 1
ATOM 3289 O O . VAL A 1 423 ? -3.064 19.156 28.969 1 87.88 423 VAL A O 1
ATOM 3292 N N . ARG A 1 424 ? -1.559 17.688 28.391 1 87.44 424 ARG A N 1
ATOM 3293 C CA . ARG A 1 424 ? -2.467 16.641 27.922 1 87.44 424 ARG A CA 1
ATOM 3294 C C . ARG A 1 424 ? -3.355 17.156 26.797 1 87.44 424 ARG A C 1
ATOM 3296 O O . ARG A 1 424 ? -4.578 17.016 26.844 1 87.44 424 ARG A O 1
ATOM 3303 N N . GLU A 1 425 ? -2.887 17.891 25.984 1 95.12 425 GLU A N 1
ATOM 3304 C CA . GLU A 1 425 ? -3.49 18.328 24.734 1 95.12 425 GLU A CA 1
ATOM 3305 C C . GLU A 1 425 ? -2.615 17.938 23.547 1 95.12 425 GLU A C 1
ATOM 3307 O O . GLU A 1 425 ? -1.387 17.922 23.656 1 95.12 425 GLU A O 1
ATOM 3312 N N . ALA A 1 426 ? -3.256 17.562 22.531 1 96.31 426 ALA A N 1
ATOM 3313 C CA . ALA A 1 426 ? -2.582 17.156 21.297 1 96.31 426 ALA A CA 1
ATOM 3314 C C . ALA A 1 426 ? -3.236 17.812 20.078 1 96.31 426 ALA A C 1
ATOM 3316 O O . ALA A 1 426 ? -4.461 17.922 20 1 96.31 426 ALA A O 1
ATOM 3317 N N . TYR A 1 427 ? -2.396 18.281 19.234 1 96.38 427 TYR A N 1
ATOM 3318 C CA . TYR A 1 427 ? -2.84 18.953 18.016 1 96.38 427 TYR A CA 1
ATOM 3319 C C . TYR A 1 427 ? -3.424 17.938 17.031 1 96.38 427 TYR A C 1
ATOM 3321 O O . TYR A 1 427 ? -2.725 17.031 16.562 1 96.38 427 TYR A O 1
ATOM 3329 N N . GLN A 1 428 ? -4.648 18.078 16.609 1 95.44 428 GLN A N 1
ATOM 3330 C CA . GLN A 1 428 ? -5.41 17.062 15.898 1 95.44 428 GLN A CA 1
ATOM 3331 C C . GLN A 1 428 ? -4.977 16.969 14.438 1 95.44 428 GLN A C 1
ATOM 3333 O O . GLN A 1 428 ? -5.32 16.016 13.742 1 95.44 428 GLN A O 1
ATOM 3338 N N . ASN A 1 429 ? -4.262 17.984 13.898 1 96.12 429 ASN A N 1
ATOM 3339 C CA . ASN A 1 429 ? -3.74 17.859 12.539 1 96.12 429 ASN A CA 1
ATOM 3340 C C . ASN A 1 429 ? -2.553 16.906 12.477 1 96.12 429 ASN A C 1
ATOM 3342 O O . ASN A 1 429 ? -2.141 16.484 11.391 1 96.12 429 ASN A O 1
ATOM 3346 N N . TYR A 1 430 ? -1.951 16.625 13.578 1 94.81 430 TYR A N 1
ATOM 3347 C CA . TYR A 1 430 ? -1.003 15.523 13.68 1 94.81 430 TYR A CA 1
ATOM 3348 C C . TYR A 1 430 ? -1.669 14.289 14.273 1 94.81 430 TYR A C 1
ATOM 3350 O O . TYR A 1 430 ? -1.385 13.906 15.414 1 94.81 430 TYR A O 1
ATOM 3358 N N . GLN A 1 431 ? -2.422 13.734 13.469 1 93.69 431 GLN A N 1
ATOM 3359 C CA . GLN A 1 431 ? -3.287 12.648 13.906 1 93.69 431 GLN A CA 1
ATOM 3360 C C . GLN A 1 431 ? -2.467 11.438 14.359 1 93.69 431 GLN A C 1
ATOM 3362 O O . GLN A 1 431 ? -1.463 11.102 13.734 1 93.69 431 GLN A O 1
ATOM 3367 N N . ASP A 1 432 ? -2.84 10.914 15.445 1 95.56 432 ASP A N 1
ATOM 3368 C CA . ASP A 1 432 ? -2.277 9.719 16.062 1 95.56 432 ASP A CA 1
ATOM 3369 C C . ASP A 1 432 ? -3.348 8.641 16.25 1 95.56 432 ASP A C 1
ATOM 3371 O O . ASP A 1 432 ? -4.168 8.734 17.156 1 95.56 432 ASP A O 1
ATOM 3375 N N . ASP A 1 433 ? -3.271 7.652 15.422 1 93 433 ASP A N 1
ATOM 3376 C CA . ASP A 1 433 ? -4.32 6.637 15.438 1 93 433 ASP A CA 1
ATOM 3377 C C . ASP A 1 433 ? -4.215 5.762 16.688 1 93 433 ASP A C 1
ATOM 3379 O O . ASP A 1 433 ? -5.137 5.004 17 1 93 433 ASP A O 1
ATOM 3383 N N . GLU A 1 434 ? -3.18 5.898 17.484 1 93.25 434 GLU A N 1
ATOM 3384 C CA . GLU A 1 434 ? -3 5.129 18.703 1 93.25 434 GLU A CA 1
ATOM 3385 C C . GLU A 1 434 ? -3.375 5.949 19.938 1 93.25 434 GLU A C 1
ATOM 3387 O O . GLU A 1 434 ? -3.279 5.469 21.062 1 93.25 434 GLU A O 1
ATOM 3392 N N . LEU A 1 435 ? -3.73 7.156 19.688 1 93.12 435 LEU A N 1
ATOM 3393 C CA . LEU A 1 435 ? -4.027 8.055 20.797 1 93.12 435 LEU A CA 1
ATOM 3394 C C . LEU A 1 435 ? -5.293 7.625 21.516 1 93.12 435 LEU A C 1
ATOM 3396 O O . LEU A 1 435 ? -6.387 7.672 20.953 1 93.12 435 LEU A O 1
ATOM 3400 N N . ARG A 1 436 ? -4.992 7.258 22.781 1 88.06 436 ARG A N 1
ATOM 3401 C CA . ARG A 1 436 ? -6.137 6.98 23.641 1 88.06 436 ARG A CA 1
ATOM 3402 C C . ARG A 1 436 ? -6.715 8.266 24.219 1 88.06 436 ARG A C 1
ATOM 3404 O O . ARG A 1 436 ? -6.031 9.289 24.266 1 88.06 436 ARG A O 1
ATOM 3411 N N . ASP A 1 437 ? -7.934 8.43 24.484 1 92.75 437 ASP A N 1
ATOM 3412 C CA . ASP A 1 437 ? -8.609 9.602 25.047 1 92.75 437 ASP A CA 1
ATOM 3413 C C . ASP A 1 437 ? -8.523 10.789 24.094 1 92.75 437 ASP A C 1
ATOM 3415 O O . ASP A 1 437 ? -8.289 11.922 24.516 1 92.75 437 ASP A O 1
ATOM 3419 N N . TRP A 1 438 ? -8.484 10.539 22.797 1 95.69 438 TRP A N 1
ATOM 3420 C CA . TRP A 1 438 ? -8.312 11.57 21.781 1 95.69 438 TRP A CA 1
ATOM 3421 C C . TRP A 1 438 ? -9.352 12.672 21.938 1 95.69 438 TRP A C 1
ATOM 3423 O O . TRP A 1 438 ? -9.086 13.836 21.625 1 95.69 438 TRP A O 1
ATOM 3433 N N . GLU A 1 439 ? -10.562 12.391 22.453 1 96.19 439 GLU A N 1
ATOM 3434 C CA . GLU A 1 439 ? -11.617 13.383 22.641 1 96.19 439 GLU A CA 1
ATOM 3435 C C . GLU A 1 439 ? -11.156 14.516 23.547 1 96.19 439 GLU A C 1
ATOM 3437 O O . GLU A 1 439 ? -11.328 15.695 23.203 1 96.19 439 GLU A O 1
ATOM 3442 N N . GLN A 1 440 ? -10.57 14.094 24.609 1 95.56 440 GLN A N 1
ATOM 3443 C CA . GLN A 1 440 ? -10.047 15.07 25.547 1 95.56 440 GLN A CA 1
ATOM 3444 C C . GLN A 1 440 ? -8.789 15.75 25.016 1 95.56 440 GLN A C 1
ATOM 3446 O O . GLN A 1 440 ? -8.625 16.969 25.141 1 95.56 440 GLN A O 1
ATOM 3451 N N . LEU A 1 441 ? -7.949 14.992 24.453 1 96.62 441 LEU A N 1
ATOM 3452 C CA . LEU A 1 441 ? -6.648 15.516 24.047 1 96.62 441 LEU A CA 1
ATOM 3453 C C . LEU A 1 441 ? -6.797 16.453 22.844 1 96.62 441 LEU A C 1
ATOM 3455 O O . LEU A 1 441 ? -6.098 17.469 22.766 1 96.62 441 LEU A O 1
ATOM 3459 N N . TYR A 1 442 ? -7.707 16.172 21.953 1 97.5 442 TYR A N 1
ATOM 3460 C CA . TYR A 1 442 ? -7.867 16.969 20.75 1 97.5 442 TYR A CA 1
ATOM 3461 C C . TYR A 1 442 ? -8.766 18.172 21 1 97.5 442 TYR A C 1
ATOM 3463 O O . TYR A 1 442 ? -8.562 19.25 20.438 1 97.5 442 TYR A O 1
ATOM 3471 N N . TYR A 1 443 ? -9.766 18.016 21.891 1 97.88 443 TYR A N 1
ATOM 3472 C CA . TYR A 1 443 ? -10.812 19.031 21.891 1 97.88 443 TYR A CA 1
ATOM 3473 C C . TYR A 1 443 ? -11.023 19.594 23.297 1 97.88 443 TYR A C 1
ATOM 3475 O O . TYR A 1 443 ? -11.672 20.641 23.453 1 97.88 443 TYR A O 1
ATOM 3483 N N . ALA A 1 444 ? -10.492 18.953 24.312 1 97.19 444 ALA A N 1
ATOM 3484 C CA . ALA A 1 444 ? -10.57 19.422 25.688 1 97.19 444 ALA A CA 1
ATOM 3485 C C . ALA A 1 444 ? -12 19.812 26.062 1 97.19 444 ALA A C 1
ATOM 3487 O O . ALA A 1 444 ? -12.93 19.031 25.875 1 97.19 444 ALA A O 1
ATOM 3488 N N . GLU A 1 445 ? -12.203 21.016 26.625 1 97.88 445 GLU A N 1
ATOM 3489 C CA . GLU A 1 445 ? -13.492 21.438 27.156 1 97.88 445 GLU A CA 1
ATOM 3490 C C . GLU A 1 445 ? -14.508 21.672 26.047 1 97.88 445 GLU A C 1
ATOM 3492 O O . GLU A 1 445 ? -15.703 21.828 26.312 1 97.88 445 GLU A O 1
ATOM 3497 N N . ASN A 1 446 ? -14.094 21.641 24.812 1 98.31 446 ASN A N 1
ATOM 3498 C CA . ASN A 1 446 ? -14.992 21.938 23.703 1 98.31 446 ASN A CA 1
ATOM 3499 C C . ASN A 1 446 ? -15.734 20.688 23.219 1 98.31 446 ASN A C 1
ATOM 3501 O O . ASN A 1 446 ? -16.703 20.781 22.484 1 98.31 446 ASN A O 1
ATOM 3505 N N . TYR A 1 447 ? -15.336 19.469 23.625 1 98 447 TYR A N 1
ATOM 3506 C CA . TYR A 1 447 ? -15.836 18.234 23.047 1 98 447 TYR A CA 1
ATOM 3507 C C . TYR A 1 447 ? -17.328 18.062 23.328 1 98 447 TYR A C 1
ATOM 3509 O O . TYR A 1 447 ? -18.094 17.672 22.438 1 98 447 TYR A O 1
ATOM 3517 N N . PRO A 1 448 ? -17.844 18.375 24.531 1 97.81 448 PRO A N 1
ATOM 3518 C CA . PRO A 1 448 ? -19.266 18.203 24.766 1 97.81 448 PRO A CA 1
ATOM 3519 C C . PRO A 1 448 ? -20.125 19 23.797 1 97.81 448 PRO A C 1
ATOM 3521 O O . PRO A 1 448 ? -21.141 18.5 23.281 1 97.81 448 PRO A O 1
ATOM 3524 N N . GLN A 1 449 ? -19.719 20.172 23.547 1 98.38 449 GLN A N 1
ATOM 3525 C CA . GLN A 1 449 ? -20.484 21 22.625 1 98.38 449 GLN A CA 1
ATOM 3526 C C . GLN A 1 449 ? -20.391 20.438 21.203 1 98.38 449 GLN A C 1
ATOM 3528 O O . GLN A 1 449 ? -21.359 20.516 20.438 1 98.38 449 GLN A O 1
ATOM 3533 N N . LEU A 1 450 ? -19.25 19.906 20.844 1 98.62 450 LEU A N 1
ATOM 3534 C CA . LEU A 1 450 ? -19.078 19.297 19.531 1 98.62 450 LEU A CA 1
ATOM 3535 C C . LEU A 1 450 ? -20.062 18.141 19.344 1 98.62 450 LEU A C 1
ATOM 3537 O O . LEU A 1 450 ? -20.625 17.953 18.266 1 98.62 450 LEU A O 1
ATOM 3541 N N . ARG A 1 451 ? -20.312 17.406 20.344 1 98.12 451 ARG A N 1
ATOM 3542 C CA . ARG A 1 451 ? -21.219 16.266 20.297 1 98.12 451 ARG A CA 1
ATOM 3543 C C . ARG A 1 451 ? -22.656 16.734 20.094 1 98.12 451 ARG A C 1
ATOM 3545 O O . ARG A 1 451 ? -23.438 16.094 19.375 1 98.12 451 ARG A O 1
ATOM 3552 N N . VAL A 1 452 ? -22.984 17.828 20.734 1 98.44 452 VAL A N 1
ATOM 3553 C CA . VAL A 1 452 ? -24.312 18.391 20.578 1 98.44 452 VAL A CA 1
ATOM 3554 C C . VAL A 1 452 ? -24.531 18.812 19.125 1 98.44 452 VAL A C 1
ATOM 3556 O O . VAL A 1 452 ? -25.562 18.516 18.531 1 98.44 452 VAL A O 1
ATOM 3559 N N . ILE A 1 453 ? -23.578 19.375 18.578 1 98.69 453 ILE A N 1
ATOM 3560 C CA . ILE A 1 453 ? -23.656 19.844 17.203 1 98.69 453 ILE A CA 1
ATOM 3561 C C . ILE A 1 453 ? -23.703 18.641 16.266 1 98.69 453 ILE A C 1
ATOM 3563 O O . ILE A 1 453 ? -24.469 18.641 15.289 1 98.69 453 ILE A O 1
ATOM 3567 N N . LYS A 1 454 ? -22.922 17.625 16.531 1 98.44 454 LYS A N 1
ATOM 3568 C CA . LYS A 1 454 ? -22.969 16.391 15.766 1 98.44 454 LYS A CA 1
ATOM 3569 C C . LYS A 1 454 ? -24.375 15.789 15.773 1 98.44 454 LYS A C 1
ATOM 3571 O O . LYS A 1 454 ? -24.875 15.352 14.734 1 98.44 454 LYS A O 1
ATOM 3576 N N . SER A 1 455 ? -25 15.805 16.859 1 97.81 455 SER A N 1
ATOM 3577 C CA . SER A 1 455 ? -26.344 15.258 17 1 97.81 455 SER A CA 1
ATOM 3578 C C . SER A 1 455 ? -27.344 16.016 16.141 1 97.81 455 SER A C 1
ATOM 3580 O O . SER A 1 455 ? -28.312 15.445 15.641 1 97.81 455 SER A O 1
ATOM 3582 N N . LYS A 1 456 ? -27.078 17.219 16.016 1 97.81 456 LYS A N 1
ATOM 3583 C CA . LYS A 1 456 ? -27.969 18.078 15.227 1 97.81 456 LYS A CA 1
ATOM 3584 C C . LYS A 1 456 ? -27.812 17.812 13.734 1 97.81 456 LYS A C 1
ATOM 3586 O O . LYS A 1 456 ? -28.797 17.734 13 1 97.81 456 LYS A O 1
ATOM 3591 N N . TYR A 1 457 ? -26.609 17.672 13.242 1 98.12 457 TYR A N 1
ATOM 3592 C CA . TYR A 1 457 ? -26.359 17.688 11.805 1 98.12 457 TYR A CA 1
ATOM 3593 C C . TYR A 1 457 ? -26.141 16.281 11.266 1 98.12 457 TYR A C 1
ATOM 3595 O O . TYR A 1 457 ? -26.266 16.047 10.062 1 98.12 457 TYR A O 1
ATOM 3603 N N . ASP A 1 458 ? -25.812 15.391 12.062 1 97.38 458 ASP A N 1
ATOM 3604 C CA . ASP A 1 458 ? -25.594 13.992 11.703 1 97.38 458 ASP A CA 1
ATOM 3605 C C . ASP A 1 458 ? -26.031 13.062 12.828 1 97.38 458 ASP A C 1
ATOM 3607 O O . ASP A 1 458 ? -25.219 12.32 13.383 1 97.38 458 ASP A O 1
ATOM 3611 N N . PRO A 1 459 ? -27.297 13.055 13.117 1 95.69 459 PRO A N 1
ATOM 3612 C CA . PRO A 1 459 ? -27.812 12.32 14.273 1 95.69 459 PRO A CA 1
ATOM 3613 C C . PRO A 1 459 ? -27.578 10.812 14.156 1 95.69 459 PRO A C 1
ATOM 3615 O O . PRO A 1 459 ? -27.484 10.117 15.172 1 95.69 459 PRO A O 1
ATOM 3618 N N . MET A 1 460 ? -27.453 10.297 12.93 1 95.06 460 MET A N 1
ATOM 3619 C CA . MET A 1 460 ? -27.281 8.859 12.742 1 95.06 460 MET A CA 1
ATOM 3620 C C . MET A 1 460 ? -25.797 8.492 12.688 1 95.06 460 MET A C 1
ATOM 3622 O O . MET A 1 460 ? -25.453 7.332 12.445 1 95.06 460 MET A O 1
ATOM 3626 N N . ASN A 1 461 ? -24.953 9.438 12.875 1 96.69 461 ASN A N 1
ATOM 3627 C CA . ASN A 1 461 ? -23.516 9.227 12.898 1 96.69 461 ASN A CA 1
ATOM 3628 C C . ASN A 1 461 ? -23.016 8.578 11.609 1 96.69 461 ASN A C 1
ATOM 3630 O O . ASN A 1 461 ? -22.219 7.641 11.648 1 96.69 461 ASN A O 1
ATOM 3634 N N . TYR A 1 462 ? -23.531 9.039 10.492 1 97 462 TYR A N 1
ATOM 3635 C CA . TYR A 1 462 ? -23.109 8.508 9.195 1 97 462 TYR A CA 1
ATOM 3636 C C . TYR A 1 462 ? -21.625 8.781 8.953 1 97 462 TYR A C 1
ATOM 3638 O O . TYR A 1 462 ? -20.891 7.895 8.531 1 97 462 TYR A O 1
ATOM 3646 N N . PHE A 1 463 ? -21.234 10.031 9.109 1 97.44 463 PHE A N 1
ATOM 3647 C CA . PHE A 1 463 ? -19.812 10.359 9.016 1 97.44 463 PHE A CA 1
ATOM 3648 C C . PHE A 1 463 ? -19.078 9.914 10.266 1 97.44 463 PHE A C 1
ATOM 3650 O O . PHE A 1 463 ? -19.047 10.625 11.273 1 97.44 463 PHE A O 1
ATOM 3657 N N . SER A 1 464 ? -18.516 8.75 10.148 1 95 464 SER A N 1
ATOM 3658 C CA . SER A 1 464 ? -17.875 8.148 11.312 1 95 464 SER A CA 1
ATOM 3659 C C . SER A 1 464 ? -16.562 7.473 10.938 1 95 464 SER A C 1
ATOM 3661 O O . SER A 1 464 ? -16.438 6.875 9.867 1 95 464 SER A O 1
ATOM 3663 N N . TYR A 1 465 ? -15.555 7.625 11.781 1 92.94 465 TYR A N 1
ATOM 3664 C CA . TYR A 1 465 ? -14.258 6.961 11.727 1 92.94 465 TYR A CA 1
ATOM 3665 C C . TYR A 1 465 ? -13.594 6.934 13.094 1 92.94 465 TYR A C 1
ATOM 3667 O O . TYR A 1 465 ? -14.18 7.395 14.078 1 92.94 465 TYR A O 1
ATOM 3675 N N . LEU A 1 466 ? -12.469 6.277 13.398 1 89.38 466 LEU A N 1
ATOM 3676 C CA . LEU A 1 466 ? -11.758 5.996 14.641 1 89.38 466 LEU A CA 1
ATOM 3677 C C . LEU A 1 466 ? -11.703 7.238 15.523 1 89.38 466 LEU A C 1
ATOM 3679 O O . LEU A 1 466 ? -11.805 7.141 16.75 1 89.38 466 LEU A O 1
ATOM 3683 N N . GLN A 1 467 ? -11.664 8.484 15.055 1 93.75 467 GLN A N 1
ATOM 3684 C CA . GLN A 1 467 ? -11.5 9.703 15.844 1 93.75 467 GLN A CA 1
ATOM 3685 C C . GLN A 1 467 ? -12.461 10.797 15.375 1 93.75 467 GLN A C 1
ATOM 3687 O O . GLN A 1 467 ? -12.133 11.984 15.414 1 93.75 467 GLN A O 1
ATOM 3692 N N . SER A 1 468 ? -13.602 10.328 14.93 1 95 468 SER A N 1
ATOM 3693 C CA . SER A 1 468 ? -14.633 11.289 14.562 1 95 468 SER A CA 1
ATOM 3694 C C . SER A 1 468 ? -15.492 11.672 15.766 1 95 468 SER A C 1
ATOM 3696 O O . SER A 1 468 ? -15.695 10.859 16.672 1 95 468 SER A O 1
ATOM 3698 N N . VAL A 1 469 ? -16.016 12.883 15.766 1 97.25 469 VAL A N 1
ATOM 3699 C CA . VAL A 1 469 ? -16.938 13.32 16.797 1 97.25 469 VAL A CA 1
ATOM 3700 C C . VAL A 1 469 ? -18.188 12.445 16.781 1 97.25 469 VAL A C 1
ATOM 3702 O O . VAL A 1 469 ? -18.719 12.148 15.703 1 97.25 469 VAL A O 1
ATOM 3705 N N . ARG A 1 470 ? -18.719 12.078 17.953 1 95.19 470 ARG A N 1
ATOM 3706 C CA . ARG A 1 470 ? -19.906 11.242 18.078 1 95.19 470 ARG A CA 1
ATOM 3707 C C . ARG A 1 470 ? -21.094 12.047 18.609 1 95.19 470 ARG A C 1
ATOM 3709 O O . ARG A 1 470 ? -20.922 12.953 19.422 1 95.19 470 ARG A O 1
ATOM 3716 N N . PRO A 1 471 ? -22.188 11.648 18.125 1 96.44 471 PRO A N 1
ATOM 3717 C CA . PRO A 1 471 ? -23.359 12.32 18.688 1 96.44 471 PRO A CA 1
ATOM 3718 C C . PRO A 1 471 ? -23.578 11.992 20.172 1 96.44 471 PRO A C 1
ATOM 3720 O O . PRO A 1 471 ? -23.031 11.016 20.672 1 96.44 471 PRO A O 1
ATOM 3723 N N . VAL A 1 472 ? -24.375 12.867 20.766 1 94.12 472 VAL A N 1
ATOM 3724 C CA . VAL A 1 472 ? -24.703 12.625 22.172 1 94.12 472 VAL A CA 1
ATOM 3725 C C . VAL A 1 472 ? -25.469 11.312 22.297 1 94.12 472 VAL A C 1
ATOM 3727 O O . VAL A 1 472 ? -26.375 11.023 21.5 1 94.12 472 VAL A O 1
ATOM 3730 N N . GLY A 1 473 ? -25.125 10.422 23.203 1 84.56 473 GLY A N 1
ATOM 3731 C CA . GLY A 1 473 ? -25.781 9.148 23.438 1 84.56 473 GLY A CA 1
ATOM 3732 C C . GLY A 1 473 ? -25.141 7.992 22.703 1 84.56 473 GLY A C 1
ATOM 3733 O O . GLY A 1 473 ? -25.422 6.828 23 1 84.56 473 GLY A O 1
ATOM 3734 N N . ALA A 1 474 ? -24.469 8.211 21.578 1 71.25 474 ALA A N 1
ATOM 3735 C CA . ALA A 1 474 ? -23.797 7.148 20.828 1 71.25 474 ALA A CA 1
ATOM 3736 C C . ALA A 1 474 ? -22.484 6.75 21.5 1 71.25 474 ALA A C 1
ATOM 3738 O O . ALA A 1 474 ? -21.578 7.57 21.625 1 71.25 474 ALA A O 1
ATOM 3739 N N . GLU A 1 475 ? -22.516 5.859 22.531 1 64.12 475 GLU A N 1
ATOM 3740 C CA . GLU A 1 475 ? -21.25 5.445 23.141 1 64.12 475 GLU A CA 1
ATOM 3741 C C . GLU A 1 475 ? -20.625 4.297 22.359 1 64.12 475 GLU A C 1
ATOM 3743 O O . GLU A 1 475 ? -21.281 3.291 22.078 1 64.12 475 GLU A O 1
ATOM 3748 N N . TYR A 1 476 ? -20.203 4.527 21.141 1 54.69 476 TYR A N 1
ATOM 3749 C CA . TYR A 1 476 ? -19.641 3.357 20.469 1 54.69 476 TYR A CA 1
ATOM 3750 C C . TYR A 1 476 ? -18.219 3.104 20.938 1 54.69 476 TYR A C 1
ATOM 3752 O O . TYR A 1 476 ? -17.469 4.047 21.203 1 54.69 476 TYR A O 1
ATOM 3760 N N . GLU A 1 477 ? -18.016 1.97 21.5 1 48.41 477 GLU A N 1
ATOM 3761 C CA . GLU A 1 477 ? -16.656 1.512 21.797 1 48.41 477 GLU A CA 1
ATOM 3762 C C . GLU A 1 477 ? -15.914 1.112 20.531 1 48.41 477 GLU A C 1
ATOM 3764 O O . GLU A 1 477 ? -16.375 0.245 19.781 1 48.41 477 GLU A O 1
ATOM 3769 N N . TRP A 1 478 ? -15.281 2.043 19.797 1 45.25 478 TRP A N 1
ATOM 3770 C CA . TRP A 1 478 ? -14.359 1.537 18.797 1 45.25 478 TRP A CA 1
ATOM 3771 C C . TRP A 1 478 ? -13.352 0.571 19.406 1 45.25 478 TRP A C 1
ATOM 3773 O O . TRP A 1 478 ? -12.781 0.851 20.469 1 45.25 478 TRP A O 1
ATOM 3783 N N . ASP A 1 479 ? -13.531 -0.597 19.219 1 39.5 479 ASP A N 1
ATOM 3784 C CA . ASP A 1 479 ? -12.531 -1.557 19.688 1 39.5 479 ASP A CA 1
ATOM 3785 C C . ASP A 1 479 ? -11.148 -1.224 19.125 1 39.5 479 ASP A C 1
ATOM 3787 O O . ASP A 1 479 ? -10.945 -1.233 17.922 1 39.5 479 ASP A O 1
ATOM 3791 N N . PHE A 1 480 ? -10.367 -0.432 19.875 1 36.69 480 PHE A N 1
ATOM 3792 C CA . PHE A 1 480 ? -8.938 -0.281 19.609 1 36.69 480 PHE A CA 1
ATOM 3793 C C . PHE A 1 480 ? -8.242 -1.638 19.594 1 36.69 480 PHE A C 1
ATOM 3795 O O . PHE A 1 480 ? -8.195 -2.33 20.609 1 36.69 480 PHE A O 1
ATOM 3802 N N . TYR A 1 481 ? -8.5 -2.449 18.609 1 30.45 481 TYR A N 1
ATOM 3803 C CA . TYR A 1 481 ? -7.664 -3.645 18.625 1 30.45 481 TYR A CA 1
ATOM 3804 C C . TYR A 1 481 ? -6.219 -3.305 18.281 1 30.45 481 TYR A C 1
ATOM 3806 O O . TYR A 1 481 ? -5.957 -2.379 17.516 1 30.45 481 TYR A O 1
ATOM 3814 N N . MET B 1 1 ? 74.438 -7.965 -0.007 1 22.44 1 MET B N 1
ATOM 3815 C CA . MET B 1 1 ? 73.375 -7.035 0.321 1 22.44 1 MET B CA 1
ATOM 3816 C C . MET B 1 1 ? 72.312 -7.055 -0.754 1 22.44 1 MET B C 1
ATOM 3818 O O . MET B 1 1 ? 72.438 -6.434 -1.808 1 22.44 1 MET B O 1
ATOM 3822 N N . LYS B 1 2 ? 71.75 -8.281 -0.958 1 31.72 2 LYS B N 1
ATOM 3823 C CA . LYS B 1 2 ? 70.625 -8.539 -1.888 1 31.72 2 LYS B CA 1
ATOM 3824 C C . LYS B 1 2 ? 69.438 -7.621 -1.597 1 31.72 2 LYS B C 1
ATOM 3826 O O . LYS B 1 2 ? 68.938 -7.613 -0.481 1 31.72 2 LYS B O 1
ATOM 3831 N N . SER B 1 3 ? 69.375 -6.496 -2.316 1 26.84 3 SER B N 1
ATOM 3832 C CA . SER B 1 3 ? 68.312 -5.492 -2.336 1 26.84 3 SER B CA 1
ATOM 3833 C C . SER B 1 3 ? 67 -6.125 -2.668 1 26.84 3 SER B C 1
ATOM 3835 O O . SER B 1 3 ? 66.812 -6.715 -3.738 1 26.84 3 SER B O 1
ATOM 3837 N N . THR B 1 4 ? 66.312 -6.637 -1.682 1 29.64 4 THR B N 1
ATOM 3838 C CA . THR B 1 4 ? 64.938 -7.09 -1.788 1 29.64 4 THR B CA 1
ATOM 3839 C C . THR B 1 4 ? 64 -5.949 -2.24 1 29.64 4 THR B C 1
ATOM 3841 O O . THR B 1 4 ? 63.906 -4.938 -1.548 1 29.64 4 THR B O 1
ATOM 3844 N N . ILE B 1 5 ? 63.812 -5.75 -3.561 1 28.47 5 ILE B N 1
ATOM 3845 C CA . ILE B 1 5 ? 62.844 -4.848 -4.164 1 28.47 5 ILE B CA 1
ATOM 3846 C C . ILE B 1 5 ? 61.438 -5.234 -3.711 1 28.47 5 ILE B C 1
ATOM 3848 O O . ILE B 1 5 ? 60.969 -6.34 -3.99 1 28.47 5 ILE B O 1
ATOM 3852 N N . ILE B 1 6 ? 60.969 -4.68 -2.6 1 29.73 6 ILE B N 1
ATOM 3853 C CA . ILE B 1 6 ? 59.562 -4.746 -2.203 1 29.73 6 ILE B CA 1
ATOM 3854 C C . ILE B 1 6 ? 58.719 -4.035 -3.244 1 29.73 6 ILE B C 1
ATOM 3856 O O . ILE B 1 6 ? 58.844 -2.824 -3.441 1 29.73 6 ILE B O 1
ATOM 3860 N N . LEU B 1 7 ? 58.344 -4.723 -4.273 1 27.92 7 LEU B N 1
ATOM 3861 C CA . LEU B 1 7 ? 57.312 -4.215 -5.164 1 27.92 7 LEU B CA 1
ATOM 3862 C C . LEU B 1 7 ? 56.031 -3.961 -4.398 1 27.92 7 LEU B C 1
ATOM 3864 O O . LEU B 1 7 ? 55.438 -4.891 -3.855 1 27.92 7 LEU B O 1
ATOM 3868 N N . PHE B 1 8 ? 55.875 -2.775 -3.906 1 29.09 8 PHE B N 1
ATOM 3869 C CA . PHE B 1 8 ? 54.562 -2.305 -3.418 1 29.09 8 PHE B CA 1
ATOM 3870 C C . PHE B 1 8 ? 53.531 -2.285 -4.539 1 29.09 8 PHE B C 1
ATOM 3872 O O . PHE B 1 8 ? 53.656 -1.493 -5.48 1 29.09 8 PHE B O 1
ATOM 3879 N N . ILE B 1 9 ? 53 -3.344 -4.848 1 27.88 9 ILE B N 1
ATOM 3880 C CA . ILE B 1 9 ? 51.781 -3.273 -5.672 1 27.88 9 ILE B CA 1
ATOM 3881 C C . ILE B 1 9 ? 50.719 -2.42 -4.973 1 27.88 9 ILE B C 1
ATOM 3883 O O . ILE B 1 9 ? 50.219 -2.787 -3.91 1 27.88 9 ILE B O 1
ATOM 3887 N N . VAL B 1 10 ? 50.844 -1.134 -5.082 1 29.91 10 VAL B N 1
ATOM 3888 C CA . VAL B 1 10 ? 49.688 -0.302 -4.766 1 29.91 10 VAL B CA 1
ATOM 3889 C C . VAL B 1 10 ? 48.469 -0.778 -5.562 1 29.91 10 VAL B C 1
ATOM 3891 O O . VAL B 1 10 ? 48.438 -0.681 -6.793 1 29.91 10 VAL B O 1
ATOM 3894 N N . GLY B 1 11 ? 47.875 -1.832 -5.168 1 29.88 11 GLY B N 1
ATOM 3895 C CA . GLY B 1 11 ? 46.562 -2.096 -5.73 1 29.88 11 GLY B CA 1
ATOM 3896 C C . GLY B 1 11 ? 45.688 -0.861 -5.793 1 29.88 11 GLY B C 1
ATOM 3897 O O . GLY B 1 11 ? 45.406 -0.235 -4.77 1 29.88 11 GLY B O 1
ATOM 3898 N N . MET B 1 12 ? 45.875 -0.086 -6.816 1 30.16 12 MET B N 1
ATOM 3899 C CA . MET B 1 12 ? 44.844 0.924 -7.086 1 30.16 12 MET B CA 1
ATOM 3900 C C . MET B 1 12 ? 43.469 0.355 -6.879 1 30.16 12 MET B C 1
ATOM 3902 O O . MET B 1 12 ? 43.031 -0.554 -7.602 1 30.16 12 MET B O 1
ATOM 3906 N N . LEU B 1 13 ? 43.031 0.261 -5.707 1 33.59 13 LEU B N 1
ATOM 3907 C CA . LEU B 1 13 ? 41.594 0.131 -5.578 1 33.59 13 LEU B CA 1
ATOM 3908 C C . LEU B 1 13 ? 40.875 1.074 -6.539 1 33.59 13 LEU B C 1
ATOM 3910 O O . LEU B 1 13 ? 40.969 2.295 -6.395 1 33.59 13 LEU B O 1
ATOM 3914 N N . VAL B 1 14 ? 40.938 0.857 -7.812 1 35.94 14 VAL B N 1
ATOM 3915 C CA . VAL B 1 14 ? 40 1.585 -8.656 1 35.94 14 VAL B CA 1
ATOM 3916 C C . VAL B 1 14 ? 38.688 1.789 -7.91 1 35.94 14 VAL B C 1
ATOM 3918 O O . VAL B 1 14 ? 37.969 0.823 -7.594 1 35.94 14 VAL B O 1
ATOM 3921 N N . VAL B 1 15 ? 38.625 2.619 -7.031 1 44.66 15 VAL B N 1
ATOM 3922 C CA . VAL B 1 15 ? 37.344 3.031 -6.48 1 44.66 15 VAL B CA 1
ATOM 3923 C C . VAL B 1 15 ? 36.312 3.203 -7.609 1 44.66 15 VAL B C 1
ATOM 3925 O O . VAL B 1 15 ? 36.438 4.133 -8.414 1 44.66 15 VAL B O 1
ATOM 3928 N N . CYS B 1 16 ? 35.969 2.227 -8.352 1 54.72 16 CYS B N 1
ATOM 3929 C CA . CYS B 1 16 ? 34.875 2.326 -9.328 1 54.72 16 CYS B CA 1
ATOM 3930 C C . CYS B 1 16 ? 33.719 3.135 -8.766 1 54.72 16 CYS B C 1
ATOM 3932 O O . CYS B 1 16 ? 33.156 2.785 -7.73 1 54.72 16 CYS B O 1
ATOM 3934 N N . ASN B 1 17 ? 33.562 4.41 -9.078 1 79.06 17 ASN B N 1
ATOM 3935 C CA . ASN B 1 17 ? 32.531 5.363 -8.719 1 79.06 17 ASN B CA 1
ATOM 3936 C C . ASN B 1 17 ? 31.141 4.797 -8.961 1 79.06 17 ASN B C 1
ATOM 3938 O O . ASN B 1 17 ? 30.891 4.188 -10 1 79.06 17 ASN B O 1
ATOM 3942 N N . ALA B 1 18 ? 30.391 4.695 -7.895 1 90.75 18 ALA B N 1
ATOM 3943 C CA . ALA B 1 18 ? 29 4.25 -8 1 90.75 18 ALA B CA 1
ATOM 3944 C C . ALA B 1 18 ? 28.281 4.957 -9.148 1 90.75 18 ALA B C 1
ATOM 3946 O O . ALA B 1 18 ? 28.469 6.156 -9.359 1 90.75 18 ALA B O 1
ATOM 3947 N N . LEU B 1 19 ? 27.641 4.164 -10.047 1 94.25 19 LEU B N 1
ATOM 3948 C CA . LEU B 1 19 ? 26.781 4.727 -11.078 1 94.25 19 LEU B CA 1
ATOM 3949 C C . LEU B 1 19 ? 25.703 5.598 -10.469 1 94.25 19 LEU B C 1
ATOM 3951 O O . LEU B 1 19 ? 24.906 5.125 -9.641 1 94.25 19 LEU B O 1
ATOM 3955 N N . THR B 1 20 ? 25.641 6.879 -10.875 1 95.5 20 THR B N 1
ATOM 3956 C CA . THR B 1 20 ? 24.625 7.777 -10.328 1 95.5 20 THR B CA 1
ATOM 3957 C C . THR B 1 20 ? 23.281 7.539 -10.992 1 95.5 20 THR B C 1
ATOM 3959 O O . THR B 1 20 ? 23.203 6.961 -12.078 1 95.5 20 THR B O 1
ATOM 3962 N N . LEU B 1 21 ? 22.266 7.988 -10.336 1 96.19 21 LEU B N 1
ATOM 3963 C CA . LEU B 1 21 ? 20.922 7.887 -10.898 1 96.19 21 LEU B CA 1
ATOM 3964 C C . LEU B 1 21 ? 20.844 8.633 -12.227 1 96.19 21 LEU B C 1
ATOM 3966 O O . LEU B 1 21 ? 20.188 8.172 -13.164 1 96.19 21 LEU B O 1
ATOM 3970 N N . THR B 1 22 ? 21.484 9.766 -12.328 1 96 22 THR B N 1
ATOM 3971 C CA . THR B 1 22 ? 21.516 10.555 -13.562 1 96 22 THR B CA 1
ATOM 3972 C C . THR B 1 22 ? 22.172 9.75 -14.688 1 96 22 THR B C 1
ATOM 3974 O O . THR B 1 22 ? 21.672 9.742 -15.812 1 96 22 THR B O 1
ATOM 3977 N N . GLN B 1 23 ? 23.234 9.078 -14.352 1 96.31 23 GLN B N 1
ATOM 3978 C CA . GLN B 1 23 ? 23.938 8.25 -15.336 1 96.31 23 GLN B CA 1
ATOM 3979 C C . GLN B 1 23 ? 23.062 7.07 -15.766 1 96.31 23 GLN B C 1
ATOM 3981 O O . GLN B 1 23 ? 23 6.734 -16.953 1 96.31 23 GLN B O 1
ATOM 3986 N N . LEU B 1 24 ? 22.406 6.402 -14.797 1 97.75 24 LEU B N 1
ATOM 3987 C CA . LEU B 1 24 ? 21.516 5.301 -15.117 1 97.75 24 LEU B CA 1
ATOM 3988 C C . LEU B 1 24 ? 20.438 5.75 -16.109 1 97.75 24 LEU B C 1
ATOM 3990 O O . LEU B 1 24 ? 20.219 5.098 -17.125 1 97.75 24 LEU B O 1
ATOM 3994 N N . LYS B 1 25 ? 19.812 6.875 -15.836 1 97.19 25 LYS B N 1
ATOM 3995 C CA . LYS B 1 25 ? 18.734 7.402 -16.672 1 97.19 25 LYS B CA 1
ATOM 3996 C C . LYS B 1 25 ? 19.234 7.738 -18.062 1 97.19 25 LYS B C 1
ATOM 3998 O O . LYS B 1 25 ? 18.516 7.562 -19.047 1 97.19 25 LYS B O 1
ATOM 4003 N N . ALA B 1 26 ? 20.422 8.211 -18.141 1 96.94 26 ALA B N 1
ATOM 4004 C CA . ALA B 1 26 ? 21 8.602 -19.422 1 96.94 26 ALA B CA 1
ATOM 4005 C C . ALA B 1 26 ? 21.328 7.371 -20.266 1 96.94 26 ALA B C 1
ATOM 4007 O O . ALA B 1 26 ? 21.219 7.41 -21.5 1 96.94 26 ALA B O 1
ATOM 4008 N N . GLN B 1 27 ? 21.719 6.297 -19.656 1 97.5 27 GLN B N 1
ATOM 4009 C CA . GLN B 1 27 ? 22.234 5.133 -20.375 1 97.5 27 GLN B CA 1
ATOM 4010 C C . GLN B 1 27 ? 21.141 4.109 -20.625 1 97.5 27 GLN B C 1
ATOM 4012 O O . GLN B 1 27 ? 21.188 3.352 -21.594 1 97.5 27 GLN B O 1
ATOM 4017 N N . LEU B 1 28 ? 20.156 4.082 -19.734 1 97.44 28 LEU B N 1
ATOM 4018 C CA . LEU B 1 28 ? 19.094 3.086 -19.812 1 97.44 28 LEU B CA 1
ATOM 4019 C C . LEU B 1 28 ? 18.109 3.408 -20.938 1 97.44 28 LEU B C 1
ATOM 4021 O O . LEU B 1 28 ? 17.688 4.555 -21.078 1 97.44 28 LEU B O 1
ATOM 4025 N N . SER B 1 29 ? 17.812 2.43 -21.766 1 97.81 29 SER B N 1
ATOM 4026 C CA . SER B 1 29 ? 16.797 2.613 -22.797 1 97.81 29 SER B CA 1
ATOM 4027 C C . SER B 1 29 ? 15.391 2.57 -22.188 1 97.81 29 SER B C 1
ATOM 4029 O O . SER B 1 29 ? 14.461 3.186 -22.719 1 97.81 29 SER B O 1
ATOM 4031 N N . GLY B 1 30 ? 15.273 1.869 -21.094 1 98.12 30 GLY B N 1
ATOM 4032 C CA . GLY B 1 30 ? 13.984 1.66 -20.453 1 98.12 30 GLY B CA 1
ATOM 4033 C C . GLY B 1 30 ? 13.57 2.799 -19.547 1 98.12 30 GLY B C 1
ATOM 4034 O O . GLY B 1 30 ? 13.938 3.953 -19.781 1 98.12 30 GLY B O 1
ATOM 4035 N N . LYS B 1 31 ? 12.734 2.512 -18.641 1 98.06 31 LYS B N 1
ATOM 4036 C CA . LYS B 1 31 ? 12.18 3.527 -17.75 1 98.06 31 LYS B CA 1
ATOM 4037 C C . LYS B 1 31 ? 12.734 3.383 -16.344 1 98.06 31 LYS B C 1
ATOM 4039 O O . LYS B 1 31 ? 13.062 2.275 -15.906 1 98.06 31 LYS B O 1
ATOM 4044 N N . VAL B 1 32 ? 12.891 4.492 -15.711 1 98.38 32 VAL B N 1
ATOM 4045 C CA . VAL B 1 32 ? 13.242 4.57 -14.289 1 98.38 32 VAL B CA 1
ATOM 4046 C C . VAL B 1 32 ? 12.133 5.289 -13.523 1 98.38 32 VAL B C 1
ATOM 4048 O O . VAL B 1 32 ? 11.742 6.402 -13.883 1 98.38 32 VAL B O 1
ATOM 4051 N N . ILE B 1 33 ? 11.555 4.668 -12.539 1 97.81 33 ILE B N 1
ATOM 4052 C CA . ILE B 1 33 ? 10.484 5.219 -11.719 1 97.81 33 ILE B CA 1
ATOM 4053 C C . ILE B 1 33 ? 10.961 5.387 -10.281 1 97.81 33 ILE B C 1
ATOM 4055 O O . ILE B 1 33 ? 11.234 4.398 -9.594 1 97.81 33 ILE B O 1
ATOM 4059 N N . GLY B 1 34 ? 11.094 6.586 -9.875 1 95.69 34 GLY B N 1
ATOM 4060 C CA . GLY B 1 34 ? 11.469 6.879 -8.5 1 95.69 34 GLY B CA 1
ATOM 4061 C C . GLY B 1 34 ? 10.273 6.98 -7.574 1 95.69 34 GLY B C 1
ATOM 4062 O O . GLY B 1 34 ? 9.125 6.969 -8.023 1 95.69 34 GLY B O 1
ATOM 4063 N N . GLN B 1 35 ? 10.539 7.062 -6.281 1 92.81 35 GLN B N 1
ATOM 4064 C CA . GLN B 1 35 ? 9.531 7.047 -5.223 1 92.81 35 GLN B CA 1
ATOM 4065 C C . GLN B 1 35 ? 8.57 8.219 -5.363 1 92.81 35 GLN B C 1
ATOM 4067 O O . GLN B 1 35 ? 7.445 8.172 -4.855 1 92.81 35 GLN B O 1
ATOM 4072 N N . ARG B 1 36 ? 8.938 9.328 -6.016 1 89.31 36 ARG B N 1
ATOM 4073 C CA . ARG B 1 36 ? 8.109 10.523 -6.152 1 89.31 36 ARG B CA 1
ATOM 4074 C C . ARG B 1 36 ? 7.375 10.531 -7.488 1 89.31 36 ARG B C 1
ATOM 4076 O O . ARG B 1 36 ? 6.527 11.398 -7.73 1 89.31 36 ARG B O 1
ATOM 4083 N N . ASP B 1 37 ? 7.68 9.57 -8.344 1 92.81 37 ASP B N 1
ATOM 4084 C CA . ASP B 1 37 ? 7.141 9.57 -9.703 1 92.81 37 ASP B CA 1
ATOM 4085 C C . ASP B 1 37 ? 5.73 8.992 -9.734 1 92.81 37 ASP B C 1
ATOM 4087 O O . ASP B 1 37 ? 5.418 8.062 -8.984 1 92.81 37 ASP B O 1
ATOM 4091 N N . PRO B 1 38 ? 4.809 9.57 -10.617 1 90.56 38 PRO B N 1
ATOM 4092 C CA . PRO B 1 38 ? 3.523 8.914 -10.859 1 90.56 38 PRO B CA 1
ATOM 4093 C C . PRO B 1 38 ? 3.676 7.465 -11.312 1 90.56 38 PRO B C 1
ATOM 4095 O O . PRO B 1 38 ? 4.59 7.145 -12.078 1 90.56 38 PRO B O 1
ATOM 4098 N N . GLY B 1 39 ? 2.791 6.707 -10.898 1 94 39 GLY B N 1
ATOM 4099 C CA . GLY B 1 39 ? 2.816 5.305 -11.289 1 94 39 GLY B CA 1
ATOM 4100 C C . GLY B 1 39 ? 3.615 4.434 -10.336 1 94 39 GLY B C 1
ATOM 4101 O O . GLY B 1 39 ? 3.5 3.207 -10.367 1 94 39 GLY B O 1
ATOM 4102 N N . TYR B 1 40 ? 4.512 5.074 -9.422 1 96.31 40 TYR B N 1
ATOM 4103 C CA . TYR B 1 40 ? 5.328 4.32 -8.484 1 96.31 40 TYR B CA 1
ATOM 4104 C C . TYR B 1 40 ? 4.48 3.338 -7.684 1 96.31 40 TYR B C 1
ATOM 4106 O O . TYR B 1 40 ? 4.805 2.15 -7.605 1 96.31 40 TYR B O 1
ATOM 4114 N N . ASN B 1 41 ? 3.32 3.797 -7.203 1 95.12 41 ASN B N 1
ATOM 4115 C CA . ASN B 1 41 ? 2.51 2.951 -6.332 1 95.12 41 ASN B CA 1
ATOM 4116 C C . ASN B 1 41 ? 1.786 1.865 -7.125 1 95.12 41 ASN B C 1
ATOM 4118 O O . ASN B 1 41 ? 1.575 0.76 -6.621 1 95.12 41 ASN B O 1
ATOM 4122 N N . ASP B 1 42 ? 1.422 2.105 -8.305 1 94.5 42 ASP B N 1
ATOM 4123 C CA . ASP B 1 42 ? 0.796 1.084 -9.141 1 94.5 42 ASP B CA 1
ATOM 4124 C C . ASP B 1 42 ? 1.767 -0.059 -9.43 1 94.5 42 ASP B C 1
ATOM 4126 O O . ASP B 1 42 ? 1.387 -1.23 -9.383 1 94.5 42 ASP B O 1
ATOM 4130 N N . VAL B 1 43 ? 3.023 0.325 -9.648 1 95.31 43 VAL B N 1
ATOM 4131 C CA . VAL B 1 43 ? 3.992 -0.679 -10.078 1 95.31 43 VAL B CA 1
ATOM 4132 C C . VAL B 1 43 ? 4.457 -1.49 -8.867 1 95.31 43 VAL B C 1
ATOM 4134 O O . VAL B 1 43 ? 4.684 -2.697 -8.977 1 95.31 43 VAL B O 1
ATOM 4137 N N . ARG B 1 44 ? 4.566 -0.831 -7.715 1 95.88 44 ARG B N 1
ATOM 4138 C CA . ARG B 1 44 ? 5.109 -1.543 -6.562 1 95.88 44 ARG B CA 1
ATOM 4139 C C . ARG B 1 44 ? 4.051 -2.432 -5.918 1 95.88 44 ARG B C 1
ATOM 4141 O O . ARG B 1 44 ? 4.363 -3.246 -5.047 1 95.88 44 ARG B O 1
ATOM 4148 N N . THR B 1 45 ? 2.773 -2.154 -6.262 1 93.5 45 THR B N 1
ATOM 4149 C CA . THR B 1 45 ? 1.703 -2.947 -5.668 1 93.5 45 THR B CA 1
ATOM 4150 C C . THR B 1 45 ? 1.512 -4.254 -6.43 1 93.5 45 THR B C 1
ATOM 4152 O O . THR B 1 45 ? 1.516 -4.27 -7.66 1 93.5 45 THR B O 1
ATOM 4155 N N . GLY B 1 46 ? 1.428 -5.352 -5.676 1 91.88 46 GLY B N 1
ATOM 4156 C CA . GLY B 1 46 ? 1.186 -6.656 -6.27 1 91.88 46 GLY B CA 1
ATOM 4157 C C . GLY B 1 46 ? -0.25 -7.121 -6.121 1 91.88 46 GLY B C 1
ATOM 4158 O O . GLY B 1 46 ? -1.146 -6.316 -5.863 1 91.88 46 GLY B O 1
ATOM 4159 N N . TYR B 1 47 ? -0.442 -8.406 -6.391 1 91 47 TYR B N 1
ATOM 4160 C CA . TYR B 1 47 ? -1.751 -9.039 -6.312 1 91 47 TYR B CA 1
ATOM 4161 C C . TYR B 1 47 ? -2.266 -9.055 -4.879 1 91 47 TYR B C 1
ATOM 4163 O O . TYR B 1 47 ? -3.469 -8.922 -4.641 1 91 47 TYR B O 1
ATOM 4171 N N . ASN B 1 48 ? -1.401 -9.25 -3.943 1 94.44 48 ASN B N 1
ATOM 4172 C CA . ASN B 1 48 ? -1.725 -9.367 -2.525 1 94.44 48 ASN B CA 1
ATOM 4173 C C . ASN B 1 48 ? -1.478 -8.055 -1.786 1 94.44 48 ASN B C 1
ATOM 4175 O O . ASN B 1 48 ? -0.329 -7.688 -1.536 1 94.44 48 ASN B O 1
ATOM 4179 N N . SER B 1 49 ? -2.535 -7.438 -1.322 1 93.38 49 SER B N 1
ATOM 4180 C CA . SER B 1 49 ? -2.453 -6.117 -0.707 1 93.38 49 SER B CA 1
ATOM 4181 C C . SER B 1 49 ? -2.039 -6.215 0.757 1 93.38 49 SER B C 1
ATOM 4183 O O . SER B 1 49 ? -2 -5.207 1.465 1 93.38 49 SER B O 1
ATOM 4185 N N . ARG B 1 50 ? -1.737 -7.371 1.234 1 92.62 50 ARG B N 1
ATOM 4186 C CA . ARG B 1 50 ? -1.154 -7.512 2.564 1 92.62 50 ARG B CA 1
ATOM 4187 C C . ARG B 1 50 ? 0.216 -6.848 2.635 1 92.62 50 ARG B C 1
ATOM 4189 O O . ARG B 1 50 ? 0.693 -6.508 3.721 1 92.62 50 ARG B O 1
ATOM 4196 N N . TYR B 1 51 ? 0.797 -6.762 1.463 1 92.62 51 TYR B N 1
ATOM 4197 C CA . TYR B 1 51 ? 2.156 -6.234 1.403 1 92.62 51 TYR B CA 1
ATOM 4198 C C . TYR B 1 51 ? 2.172 -4.832 0.803 1 92.62 51 TYR B C 1
ATOM 4200 O O . TYR B 1 51 ? 1.522 -4.578 -0.213 1 92.62 51 TYR B O 1
ATOM 4208 N N . SER B 1 52 ? 2.869 -3.932 1.438 1 91.69 52 SER B N 1
ATOM 4209 C CA . SER B 1 52 ? 3.115 -2.574 0.966 1 91.69 52 SER B CA 1
ATOM 4210 C C . SER B 1 52 ? 4.59 -2.201 1.102 1 91.69 52 SER B C 1
ATOM 4212 O O . SER B 1 52 ? 4.938 -1.3 1.866 1 91.69 52 SER B O 1
ATOM 4214 N N . ARG B 1 53 ? 5.395 -2.793 0.276 1 93.81 53 ARG B N 1
ATOM 4215 C CA . ARG B 1 53 ? 6.84 -2.604 0.371 1 93.81 53 ARG B CA 1
ATOM 4216 C C . ARG B 1 53 ? 7.285 -1.382 -0.426 1 93.81 53 ARG B C 1
ATOM 4218 O O . ARG B 1 53 ? 6.598 -0.958 -1.358 1 93.81 53 ARG B O 1
ATOM 4225 N N . LEU B 1 54 ? 8.414 -0.877 -0.031 1 95 54 LEU B N 1
ATOM 4226 C CA . LEU B 1 54 ? 8.867 0.397 -0.575 1 95 54 LEU B CA 1
ATOM 4227 C C . LEU B 1 54 ? 10.258 0.257 -1.196 1 95 54 LEU B C 1
ATOM 4229 O O . LEU B 1 54 ? 11.258 0.582 -0.561 1 95 54 LEU B O 1
ATOM 4233 N N . PRO B 1 55 ? 10.289 -0.084 -2.451 1 95.62 55 PRO B N 1
ATOM 4234 C CA . PRO B 1 55 ? 11.586 -0.1 -3.125 1 95.62 55 PRO B CA 1
ATOM 4235 C C . PRO B 1 55 ? 12.18 1.296 -3.287 1 95.62 55 PRO B C 1
ATOM 4237 O O . PRO B 1 55 ? 11.445 2.281 -3.373 1 95.62 55 PRO B O 1
ATOM 4240 N N . THR B 1 56 ? 13.547 1.345 -3.393 1 93.44 56 THR B N 1
ATOM 4241 C CA . THR B 1 56 ? 14.242 2.615 -3.564 1 93.44 56 THR B CA 1
ATOM 4242 C C . THR B 1 56 ? 14.086 3.131 -4.992 1 93.44 56 THR B C 1
ATOM 4244 O O . THR B 1 56 ? 14.047 4.344 -5.219 1 93.44 56 THR B O 1
ATOM 4247 N N . LEU B 1 57 ? 14.023 2.176 -5.863 1 97.12 57 LEU B N 1
ATOM 4248 C CA . LEU B 1 5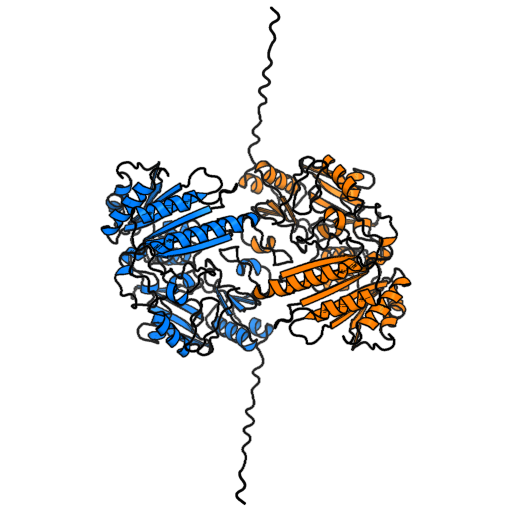7 ? 13.945 2.488 -7.289 1 97.12 57 LEU B CA 1
ATOM 4249 C C . LEU B 1 57 ? 13.32 1.337 -8.062 1 97.12 57 LEU B C 1
ATOM 4251 O O . LEU B 1 57 ? 13.5 0.17 -7.707 1 97.12 57 LEU B O 1
ATOM 4255 N N . ILE B 1 58 ? 12.523 1.686 -9.055 1 98.62 58 ILE B N 1
ATOM 4256 C CA . ILE B 1 58 ? 11.984 0.691 -9.977 1 98.62 58 ILE B CA 1
ATOM 4257 C C . ILE B 1 58 ? 12.539 0.94 -11.383 1 98.62 58 ILE B C 1
ATOM 4259 O O . ILE B 1 58 ? 12.453 2.057 -11.898 1 98.62 58 ILE B O 1
ATOM 4263 N N . VAL B 1 59 ? 13.141 -0.036 -11.945 1 98.81 59 VAL B N 1
ATOM 4264 C CA . VAL B 1 59 ? 13.648 0.018 -13.312 1 98.81 59 VAL B CA 1
ATOM 4265 C C . VAL B 1 59 ? 12.82 -0.908 -14.203 1 98.81 59 VAL B C 1
ATOM 4267 O O . VAL B 1 59 ? 12.602 -2.072 -13.867 1 98.81 59 VAL B O 1
ATOM 4270 N N . GLN B 1 60 ? 12.312 -0.411 -15.297 1 98.81 60 GLN B N 1
ATOM 4271 C CA . GLN B 1 60 ? 11.617 -1.194 -16.312 1 98.81 60 GLN B CA 1
ATOM 4272 C C . GLN B 1 60 ? 12.445 -1.303 -17.594 1 98.81 60 GLN B C 1
ATOM 4274 O O . GLN B 1 60 ? 12.359 -0.442 -18.469 1 98.81 60 GLN B O 1
ATOM 4279 N N . PRO B 1 61 ? 13.188 -2.379 -17.719 1 98.81 61 PRO B N 1
ATOM 4280 C CA . PRO B 1 61 ? 14.086 -2.541 -18.859 1 98.81 61 PRO B CA 1
ATOM 4281 C C . PRO B 1 61 ? 13.336 -2.799 -20.172 1 98.81 61 PRO B C 1
ATOM 4283 O O . PRO B 1 61 ? 12.242 -3.375 -20.156 1 98.81 61 PRO B O 1
ATOM 4286 N N . TYR B 1 62 ? 14 -2.396 -21.266 1 98.62 62 TYR B N 1
ATOM 4287 C CA . TYR B 1 62 ? 13.477 -2.697 -22.594 1 98.62 62 TYR B CA 1
ATOM 4288 C C . TYR B 1 62 ? 14.188 -3.898 -23.203 1 98.62 62 TYR B C 1
ATOM 4290 O O . TYR B 1 62 ? 13.719 -4.484 -24.172 1 98.62 62 TYR B O 1
ATOM 4298 N N . ASN B 1 63 ? 15.367 -4.129 -22.641 1 98.56 63 ASN B N 1
ATOM 4299 C CA . ASN B 1 63 ? 16.203 -5.211 -23.156 1 98.56 63 ASN B CA 1
ATOM 4300 C C . ASN B 1 63 ? 17.172 -5.719 -22.094 1 98.56 63 ASN B C 1
ATOM 4302 O O . ASN B 1 63 ? 17.219 -5.191 -20.984 1 98.56 63 ASN B O 1
ATOM 4306 N N . THR B 1 64 ? 17.906 -6.773 -22.453 1 98.75 64 THR B N 1
ATOM 4307 C CA . THR B 1 64 ? 18.812 -7.422 -21.516 1 98.75 64 THR B CA 1
ATOM 4308 C C . THR B 1 64 ? 19.938 -6.48 -21.094 1 98.75 64 THR B C 1
ATOM 4310 O O . THR B 1 64 ? 20.391 -6.5 -19.953 1 98.75 64 THR B O 1
ATOM 4313 N N . ALA B 1 65 ? 20.375 -5.641 -21.969 1 98.62 65 ALA B N 1
ATOM 4314 C CA . ALA B 1 65 ? 21.406 -4.672 -21.625 1 98.62 65 ALA B CA 1
ATOM 4315 C C . ALA B 1 65 ? 20.953 -3.74 -20.516 1 98.62 65 ALA B C 1
ATOM 4317 O O . ALA B 1 65 ? 21.75 -3.371 -19.641 1 98.62 65 ALA B O 1
ATOM 4318 N N . ASP B 1 66 ? 19.688 -3.326 -20.578 1 98.75 66 ASP B N 1
ATOM 4319 C CA . ASP B 1 66 ? 19.109 -2.508 -19.516 1 98.75 66 ASP B CA 1
ATOM 4320 C C . ASP B 1 66 ? 19.141 -3.24 -18.172 1 98.75 66 ASP B C 1
ATOM 4322 O O . ASP B 1 66 ? 19.344 -2.621 -17.125 1 98.75 66 ASP B O 1
ATOM 4326 N N . VAL B 1 67 ? 18.906 -4.555 -18.203 1 98.81 67 VAL B N 1
ATOM 4327 C CA . VAL B 1 67 ? 18.938 -5.355 -16.984 1 98.81 67 VAL B CA 1
ATOM 4328 C C . VAL B 1 67 ? 20.344 -5.336 -16.391 1 98.81 67 VAL B C 1
ATOM 4330 O O . VAL B 1 67 ? 20.516 -5.176 -15.172 1 98.81 67 VAL B O 1
ATOM 4333 N N . VAL B 1 68 ? 21.312 -5.488 -17.219 1 98.75 68 VAL B N 1
ATOM 4334 C CA . VAL B 1 68 ? 22.719 -5.449 -16.797 1 98.75 68 VAL B CA 1
ATOM 4335 C C . VAL B 1 68 ? 23.016 -4.094 -16.156 1 98.75 68 VAL B C 1
ATOM 4337 O O . VAL B 1 68 ? 23.656 -4.027 -15.109 1 98.75 68 VAL B O 1
ATOM 4340 N N . LEU B 1 69 ? 22.547 -3.061 -16.766 1 98.5 69 LEU B N 1
ATOM 4341 C CA . LEU B 1 69 ? 22.766 -1.71 -16.25 1 98.5 69 LEU B CA 1
ATOM 4342 C C . LEU B 1 69 ? 22.078 -1.519 -14.906 1 98.5 69 LEU B C 1
ATOM 4344 O O . LEU B 1 69 ? 22.641 -0.879 -14.008 1 98.5 69 LEU B O 1
ATOM 4348 N N . ALA B 1 70 ? 20.859 -1.963 -14.789 1 98.56 70 ALA B N 1
ATOM 4349 C CA . ALA B 1 70 ? 20.141 -1.887 -13.523 1 98.56 70 ALA B CA 1
ATOM 4350 C C . ALA B 1 70 ? 20.906 -2.609 -12.414 1 98.56 70 ALA B C 1
ATOM 4352 O O . ALA B 1 70 ? 20.984 -2.117 -11.281 1 98.56 70 ALA B O 1
ATOM 4353 N N . LEU B 1 71 ? 21.438 -3.771 -12.719 1 98.38 71 LEU B N 1
ATOM 4354 C CA . LEU B 1 71 ? 22.219 -4.531 -11.758 1 98.38 71 LEU B CA 1
ATOM 4355 C C . LEU B 1 71 ? 23.484 -3.771 -11.375 1 98.38 71 LEU B C 1
ATOM 4357 O O . LEU B 1 71 ? 23.859 -3.742 -10.195 1 98.38 71 LEU B O 1
ATOM 4361 N N . GLU B 1 72 ? 24.141 -3.201 -12.32 1 98.12 72 GLU B N 1
ATOM 4362 C CA . GLU B 1 72 ? 25.328 -2.406 -12.047 1 98.12 72 GLU B CA 1
ATOM 4363 C C . GLU B 1 72 ? 25.031 -1.254 -11.094 1 98.12 72 GLU B C 1
ATOM 4365 O O . GLU B 1 72 ? 25.766 -1.009 -10.148 1 98.12 72 GLU B O 1
ATOM 4370 N N . TYR B 1 73 ? 23.953 -0.569 -11.383 1 98.12 73 TYR B N 1
ATOM 4371 C CA . TYR B 1 73 ? 23.547 0.529 -10.516 1 98.12 73 TYR B CA 1
ATOM 4372 C C . TYR B 1 73 ? 23.328 0.043 -9.086 1 98.12 73 TYR B C 1
ATOM 4374 O O . TYR B 1 73 ? 23.828 0.639 -8.133 1 98.12 73 TYR B O 1
ATOM 4382 N N . ALA B 1 74 ? 22.531 -0.977 -8.961 1 98.12 74 ALA B N 1
ATOM 4383 C CA . ALA B 1 74 ? 22.234 -1.498 -7.633 1 98.12 74 ALA B CA 1
ATOM 4384 C C . ALA B 1 74 ? 23.5 -1.886 -6.895 1 98.12 74 ALA B C 1
ATOM 4386 O O . ALA B 1 74 ? 23.734 -1.449 -5.766 1 98.12 74 ALA B O 1
ATOM 4387 N N . GLN B 1 75 ? 24.359 -2.607 -7.551 1 97.62 75 GLN B N 1
ATOM 4388 C CA . GLN B 1 75 ? 25.562 -3.145 -6.934 1 97.62 75 GLN B CA 1
ATOM 4389 C C . GLN B 1 75 ? 26.531 -2.029 -6.57 1 97.62 75 GLN B C 1
ATOM 4391 O O . GLN B 1 75 ? 27.094 -2.02 -5.469 1 97.62 75 GLN B O 1
ATOM 4396 N N . SER B 1 76 ? 26.688 -1.089 -7.469 1 96.94 76 SER B N 1
ATOM 4397 C CA . SER B 1 76 ? 27.641 -0.012 -7.223 1 96.94 76 SER B CA 1
ATOM 4398 C C . SER B 1 76 ? 27.141 0.929 -6.129 1 96.94 76 SER B C 1
ATOM 4400 O O . SER B 1 76 ? 27.922 1.708 -5.57 1 96.94 76 SER B O 1
ATOM 4402 N N . ASN B 1 77 ? 25.875 0.827 -5.867 1 94.69 77 ASN B N 1
ATOM 4403 C CA . ASN B 1 77 ? 25.312 1.657 -4.805 1 94.69 77 ASN B CA 1
ATOM 4404 C C . ASN B 1 77 ? 25 0.838 -3.555 1 94.69 77 ASN B C 1
ATOM 4406 O O . ASN B 1 77 ? 24.281 1.297 -2.666 1 94.69 77 ASN B O 1
ATOM 4410 N N . GLY B 1 78 ? 25.484 -0.392 -3.541 1 93.31 78 GLY B N 1
ATOM 4411 C CA . GLY B 1 78 ? 25.344 -1.231 -2.363 1 93.31 78 GLY B CA 1
ATOM 4412 C C . GLY B 1 78 ? 23.906 -1.687 -2.129 1 93.31 78 GLY B C 1
ATOM 4413 O O . GLY B 1 78 ? 23.516 -1.941 -0.991 1 93.31 78 GLY B O 1
ATOM 4414 N N . LEU B 1 79 ? 23.141 -1.702 -3.15 1 94.56 79 LEU B N 1
ATOM 4415 C CA . LEU B 1 79 ? 21.734 -2.119 -3.059 1 94.56 79 LEU B CA 1
ATOM 4416 C C . LEU B 1 79 ? 21.562 -3.539 -3.588 1 94.56 79 LEU B C 1
ATOM 4418 O O . LEU B 1 79 ? 22.344 -3.994 -4.43 1 94.56 79 LEU B O 1
ATOM 4422 N N . GLN B 1 80 ? 20.578 -4.199 -3.059 1 96 80 GLN B N 1
ATOM 4423 C CA . GLN B 1 80 ? 20.109 -5.465 -3.619 1 96 80 GLN B CA 1
ATOM 4424 C C . GLN B 1 80 ? 19.016 -5.242 -4.66 1 96 80 GLN B C 1
ATOM 4426 O O . GLN B 1 80 ? 18.562 -4.113 -4.859 1 96 80 GLN B O 1
ATOM 4431 N N . VAL B 1 81 ? 18.609 -6.309 -5.328 1 98 81 VAL B N 1
ATOM 4432 C CA . VAL B 1 81 ? 17.578 -6.191 -6.344 1 98 81 VAL B CA 1
ATOM 4433 C C . VAL B 1 81 ? 16.453 -7.184 -6.051 1 98 81 VAL B C 1
ATOM 4435 O O . VAL B 1 81 ? 16.656 -8.164 -5.332 1 98 81 VAL B O 1
ATOM 4438 N N . SER B 1 82 ? 15.32 -6.93 -6.434 1 97.56 82 SER B N 1
ATOM 4439 C CA . SER B 1 82 ? 14.227 -7.875 -6.598 1 97.56 82 SER B CA 1
ATOM 4440 C C . SER B 1 82 ? 13.648 -7.824 -8.008 1 97.56 82 SER B C 1
ATOM 4442 O O . SER B 1 82 ? 13.766 -6.805 -8.695 1 97.56 82 SER B O 1
ATOM 4444 N N . VAL B 1 83 ? 13.133 -8.906 -8.453 1 97.94 83 VAL B N 1
ATOM 4445 C CA . VAL B 1 83 ? 12.758 -9.078 -9.852 1 97.94 83 VAL B CA 1
ATOM 4446 C C . VAL B 1 83 ? 11.266 -9.359 -9.953 1 97.94 83 VAL B C 1
ATOM 4448 O O . VAL B 1 83 ? 10.75 -10.258 -9.281 1 97.94 83 VAL B O 1
ATOM 4451 N N . LYS B 1 84 ? 10.602 -8.562 -10.844 1 97.69 84 LYS B N 1
ATOM 4452 C CA . LYS B 1 84 ? 9.156 -8.672 -10.969 1 97.69 84 LYS B CA 1
ATOM 4453 C C . LYS B 1 84 ? 8.75 -9 -12.398 1 97.69 84 LYS B C 1
ATOM 4455 O O . LYS B 1 84 ? 9.047 -8.242 -13.328 1 97.69 84 LYS B O 1
ATOM 4460 N N . SER B 1 85 ? 8.117 -10.109 -12.594 1 96.31 85 SER B N 1
ATOM 4461 C CA . SER B 1 85 ? 7.434 -10.438 -13.844 1 96.31 85 SER B CA 1
ATOM 4462 C C . SER B 1 85 ? 5.98 -9.977 -13.812 1 96.31 85 SER B C 1
ATOM 4464 O O . SER B 1 85 ? 5.699 -8.781 -13.898 1 96.31 85 SER B O 1
ATOM 4466 N N . GLY B 1 86 ? 5.09 -10.812 -13.352 1 93.19 86 GLY B N 1
ATOM 4467 C CA . GLY B 1 86 ? 3.682 -10.445 -13.328 1 93.19 86 GLY B CA 1
ATOM 4468 C C . GLY B 1 86 ? 3.244 -9.828 -12.016 1 93.19 86 GLY B C 1
ATOM 4469 O O . GLY B 1 86 ? 2.213 -9.156 -11.953 1 93.19 86 GLY B O 1
ATOM 4470 N N . GLY B 1 87 ? 3.992 -10.078 -10.961 1 92.44 87 GLY B N 1
ATOM 4471 C CA . GLY B 1 87 ? 3.621 -9.539 -9.664 1 92.44 87 GLY B CA 1
ATOM 4472 C C . GLY B 1 87 ? 2.439 -10.258 -9.039 1 92.44 87 GLY B C 1
ATOM 4473 O O . GLY B 1 87 ? 1.752 -9.703 -8.18 1 92.44 87 GLY B O 1
ATOM 4474 N N . HIS B 1 88 ? 2.18 -11.445 -9.406 1 91.94 88 HIS B N 1
ATOM 4475 C CA . HIS B 1 88 ? 1.002 -12.195 -8.977 1 91.94 88 HIS B CA 1
ATOM 4476 C C . HIS B 1 88 ? 1.326 -13.102 -7.793 1 91.94 88 HIS B C 1
ATOM 4478 O O . HIS B 1 88 ? 0.45 -13.812 -7.293 1 91.94 88 HIS B O 1
ATOM 4484 N N . SER B 1 89 ? 2.492 -12.984 -7.246 1 91.62 89 SER B N 1
ATOM 4485 C CA . SER B 1 89 ? 2.924 -13.836 -6.141 1 91.62 89 SER B CA 1
ATOM 4486 C C . SER B 1 89 ? 2.1 -13.57 -4.887 1 91.62 89 SER B C 1
ATOM 4488 O O . SER B 1 89 ? 1.744 -12.43 -4.598 1 91.62 89 SER B O 1
ATOM 4490 N N . ALA B 1 90 ? 1.899 -14.664 -4.113 1 93.75 90 ALA B N 1
ATOM 4491 C CA . ALA B 1 90 ? 1.124 -14.578 -2.877 1 93.75 90 ALA B CA 1
ATOM 4492 C C . ALA B 1 90 ? 1.861 -13.766 -1.818 1 93.75 90 ALA B C 1
ATOM 4494 O O . ALA B 1 90 ? 1.242 -13.234 -0.896 1 93.75 90 ALA B O 1
ATOM 4495 N N . SER B 1 91 ? 3.166 -13.664 -1.916 1 94 91 SER B N 1
ATOM 4496 C CA . SER B 1 91 ? 3.932 -12.984 -0.875 1 94 91 SER B CA 1
ATOM 4497 C C . SER B 1 91 ? 4.633 -11.75 -1.423 1 94 91 SER B C 1
ATOM 4499 O O . SER B 1 91 ? 5.332 -11.047 -0.687 1 94 91 SER B O 1
ATOM 4501 N N . LEU B 1 92 ? 4.5 -11.508 -2.674 1 94.19 92 LEU B N 1
ATOM 4502 C CA . LEU B 1 92 ? 5.062 -10.352 -3.354 1 94.19 92 LEU B CA 1
ATOM 4503 C C . LEU B 1 92 ? 6.551 -10.219 -3.055 1 94.19 92 LEU B C 1
ATOM 4505 O O . LEU B 1 92 ? 7.02 -9.133 -2.682 1 94.19 92 LEU B O 1
ATOM 4509 N N . LEU B 1 93 ? 7.297 -11.242 -3.182 1 94.56 93 LEU B N 1
ATOM 4510 C CA . LEU B 1 93 ? 8.734 -11.219 -2.943 1 94.56 93 LEU B CA 1
ATOM 4511 C C . LEU B 1 93 ? 9.469 -10.609 -4.133 1 94.56 93 LEU B C 1
ATOM 4513 O O . LEU B 1 93 ? 10.688 -10.391 -4.07 1 94.56 93 LEU B O 1
ATOM 4517 N N . SER B 1 94 ? 8.703 -10.258 -5.18 1 96.25 94 SER B N 1
ATOM 4518 C CA . SER B 1 94 ? 9.258 -9.594 -6.352 1 96.25 94 SER B CA 1
ATOM 4519 C C . SER B 1 94 ? 9.461 -8.102 -6.09 1 96.25 94 SER B C 1
ATOM 4521 O O . SER B 1 94 ? 10.148 -7.422 -6.859 1 96.25 94 SER B O 1
ATOM 4523 N N . VAL B 1 95 ? 8.852 -7.586 -5.105 1 96.62 95 VAL B N 1
ATOM 4524 C CA . VAL B 1 95 ? 9.008 -6.203 -4.668 1 96.62 95 VAL B CA 1
ATOM 4525 C C . VAL B 1 95 ? 9.391 -6.168 -3.189 1 96.62 95 VAL B C 1
ATOM 4527 O O . VAL B 1 95 ? 8.602 -6.559 -2.328 1 96.62 95 VAL B O 1
ATOM 4530 N N . LEU B 1 96 ? 10.602 -5.684 -2.881 1 95.62 96 LEU B N 1
ATOM 4531 C CA . LEU B 1 96 ? 11.086 -5.664 -1.505 1 95.62 96 LEU B CA 1
ATOM 4532 C C . LEU B 1 96 ? 11.57 -4.27 -1.119 1 95.62 96 LEU B C 1
ATOM 4534 O O . LEU B 1 96 ? 11.898 -3.461 -1.988 1 95.62 96 LEU B O 1
ATOM 4538 N N . ASP B 1 97 ? 11.555 -3.998 0.181 1 93.88 97 ASP B N 1
ATOM 4539 C CA . ASP B 1 97 ? 11.969 -2.709 0.725 1 93.88 97 ASP B CA 1
ATOM 4540 C C . ASP B 1 97 ? 13.445 -2.441 0.44 1 93.88 97 ASP B C 1
ATOM 4542 O O . ASP B 1 97 ? 14.266 -3.355 0.499 1 93.88 97 ASP B O 1
ATOM 4546 N N . ASP B 1 98 ? 13.75 -1.193 0.16 1 92.75 98 ASP B N 1
ATOM 4547 C CA . ASP B 1 98 ? 15.117 -0.688 0.108 1 92.75 98 ASP B CA 1
ATOM 4548 C C . ASP B 1 98 ? 15.922 -1.399 -0.977 1 92.75 98 ASP B C 1
ATOM 4550 O O . ASP B 1 98 ? 17.109 -1.683 -0.792 1 92.75 98 ASP B O 1
ATOM 4554 N N . ARG B 1 99 ? 15.211 -1.746 -2.062 1 96.31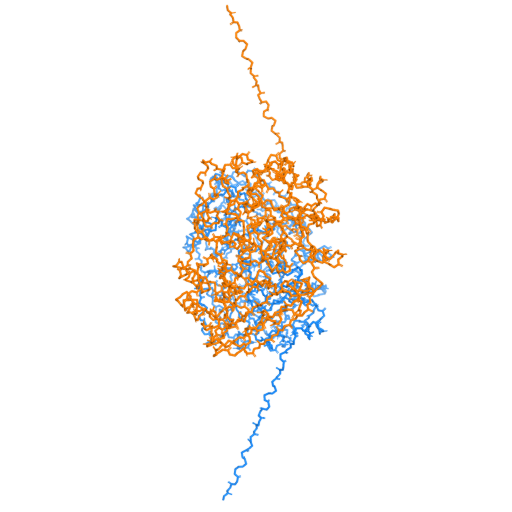 99 ARG B N 1
ATOM 4555 C CA . ARG B 1 99 ? 15.867 -2.434 -3.17 1 96.31 99 ARG B CA 1
ATOM 4556 C C . ARG B 1 99 ? 15.578 -1.735 -4.496 1 96.31 99 ARG B C 1
ATOM 4558 O O . ARG B 1 99 ? 14.758 -0.817 -4.555 1 96.31 99 ARG B O 1
ATOM 4565 N N . VAL B 1 100 ? 16.406 -2.082 -5.496 1 98.06 100 VAL B N 1
ATOM 4566 C CA . VAL B 1 100 ? 16.047 -1.778 -6.883 1 98.06 100 VAL B CA 1
ATOM 4567 C C . VAL B 1 100 ? 15.18 -2.896 -7.449 1 98.06 100 VAL B C 1
ATOM 4569 O O . VAL B 1 100 ? 15.594 -4.059 -7.484 1 98.06 100 VAL B O 1
ATOM 4572 N N . VAL B 1 101 ? 13.969 -2.561 -7.832 1 98.62 101 VAL B N 1
ATOM 4573 C CA . VAL B 1 101 ? 13.094 -3.543 -8.453 1 98.62 101 VAL B CA 1
ATOM 4574 C C . VAL B 1 101 ? 13.297 -3.531 -9.969 1 98.62 101 VAL B C 1
ATOM 4576 O O . VAL B 1 101 ? 13.195 -2.482 -10.609 1 98.62 101 VAL B O 1
ATOM 4579 N N . ILE B 1 102 ? 13.656 -4.617 -10.508 1 98.75 102 ILE B N 1
ATOM 4580 C CA . ILE B 1 102 ? 13.672 -4.805 -11.953 1 98.75 102 ILE B CA 1
ATOM 4581 C C . ILE B 1 102 ? 12.32 -5.355 -12.414 1 98.75 102 ILE B C 1
ATOM 4583 O O . ILE B 1 102 ? 12.016 -6.527 -12.195 1 98.75 102 ILE B O 1
ATOM 4587 N N . ASP B 1 103 ? 11.5 -4.508 -13 1 98.69 103 ASP B N 1
ATOM 4588 C CA . ASP B 1 103 ? 10.133 -4.801 -13.43 1 98.69 103 ASP B CA 1
ATOM 4589 C C . ASP B 1 103 ? 10.078 -5.059 -14.938 1 98.69 103 ASP B C 1
ATOM 4591 O O . ASP B 1 103 ? 10.297 -4.145 -15.734 1 98.69 103 ASP B O 1
ATOM 4595 N N . PHE B 1 104 ? 9.664 -6.184 -15.367 1 98.44 104 PHE B N 1
ATOM 4596 C CA . PHE B 1 104 ? 9.789 -6.629 -16.75 1 98.44 104 PHE B CA 1
ATOM 4597 C C . PHE B 1 104 ? 8.562 -6.207 -17.562 1 98.44 104 PHE B C 1
ATOM 4599 O O . PHE B 1 104 ? 8.406 -6.613 -18.719 1 98.44 104 PHE B O 1
ATOM 4606 N N . SER B 1 105 ? 7.754 -5.391 -17.047 1 96.94 105 SER B N 1
ATOM 4607 C CA . SER B 1 105 ? 6.477 -5.055 -17.656 1 96.94 105 SER B CA 1
ATOM 4608 C C . SER B 1 105 ? 6.668 -4.52 -19.078 1 96.94 105 SER B C 1
ATOM 4610 O O . SER B 1 105 ? 5.727 -4.5 -19.875 1 96.94 105 SER B O 1
ATOM 4612 N N . GLN B 1 106 ? 7.926 -4.148 -19.438 1 97.62 106 GLN B N 1
ATOM 4613 C CA . GLN B 1 106 ? 8.148 -3.57 -20.766 1 97.62 106 GLN B CA 1
ATOM 4614 C C . GLN B 1 106 ? 8.844 -4.566 -21.688 1 97.62 106 GLN B C 1
ATOM 4616 O O . GLN B 1 106 ? 8.992 -4.305 -22.875 1 97.62 106 GLN B O 1
ATOM 4621 N N . MET B 1 107 ? 9.312 -5.645 -21.219 1 98.31 107 MET B N 1
ATOM 4622 C CA . MET B 1 107 ? 9.938 -6.691 -22.031 1 98.31 107 MET B CA 1
ATOM 4623 C C . MET B 1 107 ? 8.93 -7.785 -22.375 1 98.31 107 MET B C 1
ATOM 4625 O O . MET B 1 107 ? 8.883 -8.82 -21.703 1 98.31 107 MET B O 1
ATOM 4629 N N . LYS B 1 108 ? 8.203 -7.605 -23.5 1 98.06 108 LYS B N 1
ATOM 4630 C CA . LYS B 1 108 ? 7.066 -8.461 -23.828 1 98.06 108 LYS B CA 1
ATOM 4631 C C . LYS B 1 108 ? 7.254 -9.125 -25.188 1 98.06 108 LYS B C 1
ATOM 4633 O O . LYS B 1 108 ? 6.289 -9.578 -25.812 1 98.06 108 LYS B O 1
ATOM 4638 N N . GLY B 1 109 ? 8.477 -9.18 -25.641 1 98.25 109 GLY B N 1
ATOM 4639 C CA . GLY B 1 109 ? 8.742 -9.82 -26.922 1 98.25 109 GLY B CA 1
ATOM 4640 C C . GLY B 1 109 ? 8.422 -11.305 -26.922 1 98.25 109 GLY B C 1
ATOM 4641 O O . GLY B 1 109 ? 8.633 -11.992 -25.922 1 98.25 109 GLY B O 1
ATOM 4642 N N . LYS B 1 110 ? 7.879 -11.797 -28.062 1 98 110 LYS B N 1
ATOM 4643 C CA . LYS B 1 110 ? 7.609 -13.203 -28.312 1 98 110 LYS B CA 1
ATOM 4644 C C . LYS B 1 110 ? 7.871 -13.562 -29.766 1 98 110 LYS B C 1
ATOM 4646 O O . LYS B 1 110 ? 7.551 -12.789 -30.672 1 98 110 LYS B O 1
ATOM 4651 N N . THR B 1 111 ? 8.445 -14.703 -29.984 1 98.56 111 THR B N 1
ATOM 4652 C CA . THR B 1 111 ? 8.688 -15.172 -31.344 1 98.56 111 THR B CA 1
ATOM 4653 C C . THR B 1 111 ? 8.398 -16.672 -31.453 1 98.56 111 THR B C 1
ATOM 4655 O O . THR B 1 111 ? 8.906 -17.469 -30.672 1 98.56 111 THR B O 1
ATOM 4658 N N . PHE B 1 112 ? 7.602 -17.062 -32.469 1 98.69 112 PHE B N 1
ATOM 4659 C CA . PHE B 1 112 ? 7.277 -18.453 -32.75 1 98.69 112 PHE B CA 1
ATOM 4660 C C . PHE B 1 112 ? 8.156 -18.984 -33.875 1 98.69 112 PHE B C 1
ATOM 4662 O O . PHE B 1 112 ? 8.328 -18.328 -34.906 1 98.69 112 PHE B O 1
ATOM 4669 N N . ASP B 1 113 ? 8.703 -20.109 -33.625 1 98.69 113 ASP B N 1
ATOM 4670 C CA . ASP B 1 113 ? 9.414 -20.875 -34.656 1 98.69 113 ASP B CA 1
ATOM 4671 C C . ASP B 1 113 ? 8.656 -22.141 -35.031 1 98.69 113 ASP B C 1
ATOM 4673 O O . ASP B 1 113 ? 8.68 -23.125 -34.281 1 98.69 113 ASP B O 1
ATOM 4677 N N . ASN B 1 114 ? 8.109 -22.156 -36.156 1 97.81 114 ASN B N 1
ATOM 4678 C CA . ASN B 1 114 ? 7.262 -23.25 -36.594 1 97.81 114 ASN B CA 1
ATOM 4679 C C . ASN B 1 114 ? 8.07 -24.531 -36.812 1 97.81 114 ASN B C 1
ATOM 4681 O O . ASN B 1 114 ? 7.59 -25.641 -36.562 1 97.81 114 ASN B O 1
ATOM 4685 N N . ALA B 1 115 ? 9.211 -24.438 -37.344 1 98 115 ALA B N 1
ATOM 4686 C CA . ALA B 1 115 ? 10.039 -25.594 -37.656 1 98 115 ALA B CA 1
ATOM 4687 C C . ALA B 1 115 ? 10.391 -26.375 -36.375 1 98 115 ALA B C 1
ATOM 4689 O O . ALA B 1 115 ? 10.305 -27.609 -36.344 1 98 115 ALA B O 1
ATOM 4690 N N . SER B 1 116 ? 10.727 -25.672 -35.344 1 98.25 116 SER B N 1
ATOM 4691 C CA . SER B 1 116 ? 11.141 -26.344 -34.094 1 98.25 116 SER B CA 1
ATOM 4692 C C . SER B 1 116 ? 9.992 -26.406 -33.094 1 98.25 116 SER B C 1
ATOM 4694 O O . SER B 1 116 ? 10.125 -27.031 -32.062 1 98.25 116 SER B O 1
ATOM 4696 N N . MET B 1 117 ? 8.859 -25.797 -33.406 1 98.62 117 MET B N 1
ATOM 4697 C CA . MET B 1 117 ? 7.703 -25.75 -32.5 1 98.62 117 MET B CA 1
ATOM 4698 C C . MET B 1 117 ? 8.086 -25.172 -31.141 1 98.62 117 MET B C 1
ATOM 4700 O O . MET B 1 117 ? 7.824 -25.797 -30.109 1 98.62 117 MET B O 1
ATOM 4704 N N . THR B 1 118 ? 8.625 -24.016 -31.234 1 98.88 118 THR B N 1
ATOM 4705 C CA . THR B 1 118 ? 9.047 -23.328 -30.016 1 98.88 118 THR B CA 1
ATOM 4706 C C . THR B 1 118 ? 8.586 -21.875 -30.016 1 98.88 118 THR B C 1
ATOM 4708 O O . THR B 1 118 ? 8.375 -21.281 -31.078 1 98.88 118 THR B O 1
ATOM 4711 N N . ILE B 1 119 ? 8.344 -21.328 -28.875 1 98.88 119 ILE B N 1
ATOM 4712 C CA . ILE B 1 119 ? 8.125 -19.906 -28.688 1 98.88 119 ILE B CA 1
ATOM 4713 C C . ILE B 1 119 ? 9.156 -19.344 -27.703 1 98.88 119 ILE B C 1
ATOM 4715 O O . ILE B 1 119 ? 9.305 -19.875 -26.594 1 98.88 119 ILE B O 1
ATOM 4719 N N . THR B 1 120 ? 9.922 -18.406 -28.141 1 98.81 120 THR B N 1
ATOM 4720 C CA . THR B 1 120 ? 10.797 -17.641 -27.281 1 98.81 120 THR B CA 1
ATOM 4721 C C . THR B 1 120 ? 10.094 -16.375 -26.781 1 98.81 120 THR B C 1
ATOM 4723 O O . THR B 1 120 ? 9.57 -15.602 -27.578 1 98.81 120 THR B O 1
ATOM 4726 N N . ALA B 1 121 ? 10.055 -16.188 -25.453 1 98.75 121 ALA B N 1
ATOM 4727 C CA . ALA B 1 121 ? 9.273 -15.094 -24.891 1 98.75 121 ALA B CA 1
ATOM 4728 C C . ALA B 1 121 ? 10.039 -14.406 -23.766 1 98.75 121 ALA B C 1
ATOM 4730 O O . ALA B 1 121 ? 10.797 -15.047 -23.031 1 98.75 121 ALA B O 1
ATOM 4731 N N . GLN B 1 122 ? 9.844 -13.078 -23.656 1 98.81 122 GLN B N 1
ATOM 4732 C CA . GLN B 1 122 ? 10.398 -12.289 -22.562 1 98.81 122 GLN B CA 1
ATOM 4733 C C . GLN B 1 122 ? 9.492 -12.352 -21.328 1 98.81 122 GLN B C 1
ATOM 4735 O O . GLN B 1 122 ? 8.289 -12.594 -21.453 1 98.81 122 GLN B O 1
ATOM 4740 N N . PRO B 1 123 ? 10.094 -12.172 -20.141 1 97.88 123 PRO B N 1
ATOM 4741 C CA . PRO B 1 123 ? 9.391 -12.477 -18.891 1 97.88 123 PRO B CA 1
ATOM 4742 C C . PRO B 1 123 ? 8.273 -11.477 -18.594 1 97.88 123 PRO B C 1
ATOM 4744 O O . PRO B 1 123 ? 7.469 -11.695 -17.688 1 97.88 123 PRO B O 1
ATOM 4747 N N . GLY B 1 124 ? 8.164 -10.398 -19.312 1 97.94 124 GLY B N 1
ATOM 4748 C CA . GLY B 1 124 ? 7.133 -9.406 -19.078 1 97.94 124 GLY B CA 1
ATOM 4749 C C . GLY B 1 124 ? 5.766 -9.828 -19.578 1 97.94 124 GLY B C 1
ATOM 4750 O O . GLY B 1 124 ? 4.754 -9.203 -19.234 1 97.94 124 GLY B O 1
ATOM 4751 N N . ASN B 1 125 ? 5.672 -10.914 -20.281 1 97.81 125 ASN B N 1
ATOM 4752 C CA . ASN B 1 125 ? 4.402 -11.391 -20.812 1 97.81 125 ASN B CA 1
ATOM 4753 C C . ASN B 1 125 ? 3.525 -12 -19.734 1 97.81 125 ASN B C 1
ATOM 4755 O O . ASN B 1 125 ? 4.027 -12.672 -18.828 1 97.81 125 ASN B O 1
ATOM 4759 N N . ARG B 1 126 ? 2.211 -11.75 -19.859 1 96.94 126 ARG B N 1
ATOM 4760 C CA . ARG B 1 126 ? 1.203 -12.5 -19.125 1 96.94 126 ARG B CA 1
ATOM 4761 C C . ARG B 1 126 ? 0.76 -13.734 -19.906 1 96.94 126 ARG B C 1
ATOM 4763 O O . ARG B 1 126 ? 0.829 -13.75 -21.125 1 96.94 126 ARG B O 1
ATOM 4770 N N . TRP B 1 127 ? 0.333 -14.672 -19.188 1 96.5 127 TRP B N 1
ATOM 4771 C CA . TRP B 1 127 ? -0.073 -15.891 -19.875 1 96.5 127 TRP B CA 1
ATOM 4772 C C . TRP B 1 127 ? -1.239 -15.625 -20.812 1 96.5 127 TRP B C 1
ATOM 4774 O O . TRP B 1 127 ? -1.328 -16.234 -21.891 1 96.5 127 TRP B O 1
ATOM 4784 N N . VAL B 1 128 ? -2.182 -14.727 -20.453 1 96.5 128 VAL B N 1
ATOM 4785 C CA . VAL B 1 128 ? -3.309 -14.422 -21.344 1 96.5 128 VAL B CA 1
ATOM 4786 C C . VAL B 1 128 ? -2.797 -13.852 -22.656 1 96.5 128 VAL B C 1
ATOM 4788 O O . VAL B 1 128 ? -3.314 -14.18 -23.719 1 96.5 128 VAL B O 1
ATOM 4791 N N . ASP B 1 129 ? -1.795 -13.039 -22.625 1 96.94 129 ASP B N 1
ATOM 4792 C CA . ASP B 1 129 ? -1.192 -12.469 -23.828 1 96.94 129 ASP B CA 1
ATOM 4793 C C . ASP B 1 129 ? -0.427 -13.523 -24.625 1 96.94 129 ASP B C 1
ATOM 4795 O O . ASP B 1 129 ? -0.449 -13.531 -25.859 1 96.94 129 ASP B O 1
ATOM 4799 N N . PHE B 1 130 ? 0.269 -14.328 -23.875 1 97.69 130 PHE B N 1
ATOM 4800 C CA . PHE B 1 130 ? 0.974 -15.445 -24.5 1 97.69 130 PHE B CA 1
ATOM 4801 C C . PHE B 1 130 ? 0.007 -16.328 -25.281 1 97.69 130 PHE B C 1
ATOM 4803 O O . PHE B 1 130 ? 0.249 -16.641 -26.453 1 97.69 130 PHE B O 1
ATOM 4810 N N . TYR B 1 131 ? -1.1 -16.703 -24.688 1 97.81 131 TYR B N 1
ATOM 4811 C CA . TYR B 1 131 ? -2.076 -17.578 -25.328 1 97.81 131 TYR B CA 1
ATOM 4812 C C . TYR B 1 131 ? -2.789 -16.875 -26.469 1 97.81 131 TYR B C 1
ATOM 4814 O O . TYR B 1 131 ? -3.137 -17.5 -27.469 1 97.81 131 TYR B O 1
ATOM 4822 N N . ASN B 1 132 ? -3.092 -15.594 -26.266 1 98.06 132 ASN B N 1
ATOM 4823 C CA . ASN B 1 132 ? -3.643 -14.836 -27.391 1 98.06 132 ASN B CA 1
ATOM 4824 C C . ASN B 1 132 ? -2.746 -14.922 -28.625 1 98.06 132 ASN B C 1
ATOM 4826 O O . ASN B 1 132 ? -3.223 -15.195 -29.719 1 98.06 132 ASN B O 1
ATOM 4830 N N . TYR B 1 133 ? -1.479 -14.766 -28.391 1 98.19 133 TYR B N 1
ATOM 4831 C CA . TYR B 1 133 ? -0.485 -14.82 -29.453 1 98.19 133 TYR B CA 1
ATOM 4832 C C . TYR B 1 133 ? -0.362 -16.234 -30.016 1 98.19 133 TYR B C 1
ATOM 4834 O O . TYR B 1 133 ? -0.433 -16.438 -31.234 1 98.19 133 TYR B O 1
ATOM 4842 N N . SER B 1 134 ? -0.201 -17.234 -29.203 1 98.38 134 SER B N 1
ATOM 4843 C CA . SER B 1 134 ? 0.155 -18.594 -29.625 1 98.38 134 SER B CA 1
ATOM 4844 C C . SER B 1 134 ? -1.055 -19.328 -30.172 1 98.38 134 SER B C 1
ATOM 4846 O O . SER B 1 134 ? -0.962 -19.984 -31.219 1 98.38 134 SER B O 1
ATOM 4848 N N . ILE B 1 135 ? -2.188 -19.156 -29.531 1 98.12 135 ILE B N 1
ATOM 4849 C CA . ILE B 1 135 ? -3.361 -19.953 -29.906 1 98.12 135 ILE B CA 1
ATOM 4850 C C . ILE B 1 135 ? -4.086 -19.266 -31.062 1 98.12 135 ILE B C 1
ATOM 4852 O O . ILE B 1 135 ? -4.352 -19.906 -32.094 1 98.12 135 ILE B O 1
ATOM 4856 N N . ASN B 1 136 ? -4.371 -18.031 -30.922 1 97.88 136 ASN B N 1
ATOM 4857 C CA . ASN B 1 136 ? -5.199 -17.344 -31.906 1 97.88 136 ASN B CA 1
ATOM 4858 C C . ASN B 1 136 ? -4.445 -17.125 -33.219 1 97.88 136 ASN B C 1
ATOM 4860 O O . ASN B 1 136 ? -5.055 -17.062 -34.281 1 97.88 136 ASN B O 1
ATOM 4864 N N . THR B 1 137 ? -3.117 -17.047 -33.156 1 97.38 137 THR B N 1
ATOM 4865 C CA . THR B 1 137 ? -2.344 -16.797 -34.375 1 97.38 137 THR B CA 1
ATOM 4866 C C . THR B 1 137 ? -1.856 -18.109 -34.969 1 97.38 137 THR B C 1
ATOM 4868 O O . THR B 1 137 ? -1.812 -18.25 -36.219 1 97.38 137 THR B O 1
ATOM 4871 N N . TYR B 1 138 ? -1.467 -19.094 -34.125 1 98.19 138 TYR B N 1
ATOM 4872 C CA . TYR B 1 138 ? -0.711 -20.219 -34.656 1 98.19 138 TYR B CA 1
ATOM 4873 C C . TYR B 1 138 ? -1.359 -21.547 -34.281 1 98.19 138 TYR B C 1
ATOM 4875 O O . TYR B 1 138 ? -0.974 -22.594 -34.781 1 98.19 138 TYR B O 1
ATOM 4883 N N . GLY B 1 139 ? -2.316 -21.547 -33.344 1 98.06 139 GLY B N 1
ATOM 4884 C CA . GLY B 1 139 ? -2.975 -22.766 -32.938 1 98.06 139 GLY B CA 1
ATOM 4885 C C . GLY B 1 139 ? -2.086 -23.656 -32.094 1 98.06 139 GLY B C 1
ATOM 4886 O O . GLY B 1 139 ? -2.209 -24.891 -32.125 1 98.06 139 GLY B O 1
ATOM 4887 N N . VAL B 1 140 ? -1.142 -23.062 -31.359 1 98.56 140 VAL B N 1
ATOM 4888 C CA . VAL B 1 140 ? -0.234 -23.828 -30.516 1 98.56 140 VAL B CA 1
ATOM 4889 C C . VAL B 1 140 ? -0.293 -23.297 -29.078 1 98.56 140 VAL B C 1
ATOM 4891 O O . VAL B 1 140 ? -0.757 -22.172 -28.844 1 98.56 140 VAL B O 1
ATOM 4894 N N . ALA B 1 141 ? 0.095 -24.141 -28.172 1 98.06 141 ALA B N 1
ATOM 4895 C CA . ALA B 1 141 ? 0.143 -23.719 -26.766 1 98.06 141 ALA B CA 1
ATOM 4896 C C . ALA B 1 141 ? 1.097 -24.594 -25.969 1 98.06 141 ALA B C 1
ATOM 4898 O O . ALA B 1 141 ? 1.602 -25.594 -26.469 1 98.06 141 ALA B O 1
ATOM 4899 N N . THR B 1 142 ? 1.46 -24.156 -24.875 1 98 142 THR B N 1
ATOM 4900 C CA . THR B 1 142 ? 2.188 -24.891 -23.844 1 98 142 THR B CA 1
ATOM 4901 C C . THR B 1 142 ? 1.536 -24.688 -22.469 1 98 142 THR B C 1
ATOM 4903 O O . THR B 1 142 ? 0.694 -23.812 -22.297 1 98 142 THR B O 1
ATOM 4906 N N . PRO B 1 143 ? 1.801 -25.641 -21.531 1 97.12 143 PRO B N 1
ATOM 4907 C CA . PRO B 1 143 ? 1.221 -25.453 -20.188 1 97.12 143 PRO B CA 1
ATOM 4908 C C . PRO B 1 143 ? 1.686 -24.156 -19.531 1 97.12 143 PRO B C 1
ATOM 4910 O O . PRO B 1 143 ? 2.854 -23.781 -19.641 1 97.12 143 PRO B O 1
ATOM 4913 N N . GLY B 1 144 ? 0.785 -23.469 -18.812 1 95.69 144 GLY B N 1
ATOM 4914 C CA . GLY B 1 144 ? 1.056 -22.219 -18.125 1 95.69 144 GLY B CA 1
ATOM 4915 C C . GLY B 1 144 ? 0.053 -21.906 -17.031 1 95.69 144 GLY B C 1
ATOM 4916 O O . GLY B 1 144 ? -0.276 -22.766 -16.219 1 95.69 144 GLY B O 1
ATOM 4917 N N . GLY B 1 145 ? -0.264 -20.656 -16.953 1 92.69 145 GLY B N 1
ATOM 4918 C CA . GLY B 1 145 ? -1.21 -20.234 -15.93 1 92.69 145 GLY B CA 1
ATOM 4919 C C . GLY B 1 145 ? -2.631 -20.109 -16.453 1 92.69 145 GLY B C 1
ATOM 4920 O O . GLY B 1 145 ? -2.85 -19.953 -17.656 1 92.69 145 GLY B O 1
ATOM 4921 N N . ASN B 1 146 ? -3.564 -20.219 -15.469 1 90.38 146 ASN B N 1
ATOM 4922 C CA . ASN B 1 146 ? -4.965 -20.141 -15.875 1 90.38 146 ASN B CA 1
ATOM 4923 C C . ASN B 1 146 ? -5.617 -18.844 -15.383 1 90.38 146 ASN B C 1
ATOM 4925 O O . ASN B 1 146 ? -6.805 -18.625 -15.617 1 90.38 146 ASN B O 1
ATOM 4929 N N . CYS B 1 147 ? -4.938 -18.047 -14.664 1 89.75 147 CYS B N 1
ATOM 4930 C CA . CYS B 1 147 ? -5.398 -16.703 -14.32 1 89.75 147 CYS B CA 1
ATOM 4931 C C . CYS B 1 147 ? -4.812 -15.672 -15.273 1 89.75 147 CYS B C 1
ATOM 4933 O O . CYS B 1 147 ? -3.617 -15.703 -15.57 1 89.75 147 CYS B O 1
ATOM 4935 N N . PRO B 1 148 ? -5.598 -14.773 -15.68 1 88.44 148 PRO B N 1
ATOM 4936 C CA . PRO B 1 148 ? -5.191 -13.859 -16.75 1 88.44 148 PRO B CA 1
ATOM 4937 C C . PRO B 1 148 ? -3.975 -13.016 -16.375 1 88.44 148 PRO B C 1
ATOM 4939 O O . PRO B 1 148 ? -3.133 -12.727 -17.234 1 88.44 148 PRO B O 1
ATOM 4942 N N . SER B 1 149 ? -3.805 -12.641 -15.141 1 89.5 149 SER B N 1
ATOM 4943 C CA . SER B 1 149 ? -2.787 -11.656 -14.789 1 89.5 149 SER B CA 1
ATOM 4944 C C . SER B 1 149 ? -1.478 -12.328 -14.398 1 89.5 149 SER B C 1
ATOM 4946 O O . SER B 1 149 ? -0.484 -11.656 -14.117 1 89.5 149 SER B O 1
ATOM 4948 N N . VAL B 1 150 ? -1.409 -13.617 -14.453 1 94.56 150 VAL B N 1
ATOM 4949 C CA . VAL B 1 150 ? -0.197 -14.336 -14.078 1 94.56 150 VAL B CA 1
ATOM 4950 C C . VAL B 1 150 ? 0.88 -14.117 -15.133 1 94.56 150 VAL B C 1
ATOM 4952 O O . VAL B 1 150 ? 0.607 -14.219 -16.328 1 94.56 150 VAL B O 1
ATOM 4955 N N . GLY B 1 151 ? 2.078 -13.773 -14.727 1 96 151 GLY B N 1
ATOM 4956 C CA . GLY B 1 151 ? 3.215 -13.633 -15.617 1 96 151 GLY B CA 1
ATOM 4957 C C . GLY B 1 151 ? 3.852 -14.953 -15.992 1 96 151 GLY B C 1
ATOM 4958 O O . GLY B 1 151 ? 3.771 -15.922 -15.234 1 96 151 GLY B O 1
ATOM 4959 N N . ILE B 1 152 ? 4.562 -14.938 -17.094 1 97.25 152 ILE B N 1
ATOM 4960 C CA . ILE B 1 152 ? 5.121 -16.203 -17.547 1 97.25 152 ILE B CA 1
ATOM 4961 C C . ILE B 1 152 ? 6.395 -16.516 -16.766 1 97.25 152 ILE B C 1
ATOM 4963 O O . ILE B 1 152 ? 6.758 -17.688 -16.609 1 97.25 152 ILE B O 1
ATOM 4967 N N . GLY B 1 153 ? 7.059 -15.438 -16.203 1 96.56 153 GLY B N 1
ATOM 4968 C CA . GLY B 1 153 ? 8.344 -15.648 -15.562 1 96.56 153 GLY B CA 1
ATOM 4969 C C . GLY B 1 153 ? 8.242 -16.469 -14.289 1 96.56 153 GLY B C 1
ATOM 4970 O O . GLY B 1 153 ? 8.641 -17.641 -14.266 1 96.56 153 GLY B O 1
ATOM 4971 N N . GLY B 1 154 ? 7.605 -15.938 -13.273 1 95.19 154 GLY B N 1
ATOM 4972 C CA . GLY B 1 154 ? 7.516 -16.578 -11.969 1 95.19 154 GLY B CA 1
ATOM 4973 C C . GLY B 1 154 ? 6.867 -17.953 -12.031 1 95.19 154 GLY B C 1
ATOM 4974 O O . GLY B 1 154 ? 7.402 -18.922 -11.492 1 95.19 154 GLY B O 1
ATOM 4975 N N . LEU B 1 155 ? 5.793 -18.047 -12.719 1 96.62 155 LEU B N 1
ATOM 4976 C CA . LEU B 1 155 ? 5.066 -19.312 -12.781 1 96.62 155 LEU B CA 1
ATOM 4977 C C . LEU B 1 155 ? 5.926 -20.406 -13.406 1 96.62 155 LEU B C 1
ATOM 4979 O O . LEU B 1 155 ? 6.027 -21.516 -12.867 1 96.62 155 LEU B O 1
ATOM 4983 N N . SER B 1 156 ? 6.617 -20.109 -14.5 1 96.81 156 SER B N 1
ATOM 4984 C CA . SER B 1 156 ? 7.375 -21.109 -15.25 1 96.81 156 SER B CA 1
ATOM 4985 C C . SER B 1 156 ? 8.586 -21.594 -14.461 1 96.81 156 SER B C 1
ATOM 4987 O O . SER B 1 156 ? 8.961 -22.766 -14.539 1 96.81 156 SER B O 1
ATOM 4989 N N . LEU B 1 157 ? 9.125 -20.703 -13.719 1 97.5 157 LEU B N 1
ATOM 4990 C CA . LEU B 1 157 ? 10.383 -21.016 -13.047 1 97.5 157 LEU B CA 1
ATOM 4991 C C . LEU B 1 157 ? 10.133 -21.797 -11.758 1 97.5 157 LEU B C 1
ATOM 4993 O O . LEU B 1 157 ? 11.07 -22.359 -11.172 1 97.5 157 LEU B O 1
ATOM 4997 N N . GLY B 1 158 ? 8.891 -21.859 -11.336 1 96.62 158 GLY B N 1
ATOM 4998 C CA . GLY B 1 158 ? 8.562 -22.547 -10.094 1 96.62 158 GLY B CA 1
ATOM 4999 C C . GLY B 1 158 ? 7.77 -23.812 -10.312 1 96.62 158 GLY B C 1
ATOM 5000 O O . GLY B 1 158 ? 7.426 -24.516 -9.359 1 96.62 158 GLY B O 1
ATOM 5001 N N . GLY B 1 159 ? 7.457 -24.125 -11.477 1 95.88 159 GLY B N 1
ATOM 5002 C CA . GLY B 1 159 ? 6.609 -25.25 -11.852 1 95.88 159 GLY B CA 1
ATOM 5003 C C . GLY B 1 159 ? 5.613 -24.906 -12.938 1 95.88 159 GLY B C 1
ATOM 5004 O O . GLY B 1 159 ? 5.961 -24.875 -14.125 1 95.88 159 GLY B O 1
ATOM 5005 N N . GLY B 1 160 ? 4.527 -24.562 -12.414 1 91 160 GLY B N 1
ATOM 5006 C CA . GLY B 1 160 ? 3.473 -24.125 -13.32 1 91 160 GLY B CA 1
ATOM 5007 C C . GLY B 1 160 ? 2.609 -25.281 -13.82 1 91 160 GLY B C 1
ATOM 5008 O O . GLY B 1 160 ? 3.104 -26.188 -14.484 1 91 160 GLY B O 1
ATOM 5009 N N . ALA B 1 161 ? 1.345 -25.234 -13.445 1 86.56 161 ALA B N 1
ATOM 5010 C CA . ALA B 1 161 ? 0.427 -26.281 -13.898 1 86.56 161 ALA B CA 1
ATOM 5011 C C . ALA B 1 161 ? -0.973 -25.719 -14.125 1 86.56 161 ALA B C 1
ATOM 5013 O O . ALA B 1 161 ? -1.557 -25.109 -13.227 1 86.56 161 ALA B O 1
ATOM 5014 N N . ASN B 1 162 ? -1.41 -25.797 -15.352 1 89.44 162 ASN B N 1
ATOM 5015 C CA . ASN B 1 162 ? -2.807 -25.531 -15.688 1 89.44 162 ASN B CA 1
ATOM 5016 C C . ASN B 1 162 ? -3.48 -26.766 -16.281 1 89.44 162 ASN B C 1
ATOM 5018 O O . ASN B 1 162 ? -3.002 -27.891 -16.094 1 89.44 162 ASN B O 1
ATOM 5022 N N . GLU B 1 163 ? -4.57 -26.625 -16.906 1 94.31 163 GLU B N 1
ATOM 5023 C CA . GLU B 1 163 ? -5.355 -27.734 -17.406 1 94.31 163 GLU B CA 1
ATOM 5024 C C . GLU B 1 163 ? -4.578 -28.547 -18.453 1 94.31 163 GLU B C 1
ATOM 5026 O O . GLU B 1 163 ? -4.75 -29.766 -18.562 1 94.31 163 GLU B O 1
ATOM 5031 N N . LEU B 1 164 ? -3.672 -27.906 -19.125 1 96 164 LEU B N 1
ATOM 5032 C CA . LEU B 1 164 ? -2.916 -28.562 -20.188 1 96 164 LEU B CA 1
ATOM 5033 C C . LEU B 1 164 ? -1.819 -29.453 -19.594 1 96 164 LEU B C 1
ATOM 5035 O O . LEU B 1 164 ? -1.291 -30.328 -20.281 1 96 164 LEU B O 1
ATOM 5039 N N . ALA B 1 165 ? -1.502 -29.266 -18.391 1 96.5 165 ALA B N 1
ATOM 5040 C CA . ALA B 1 165 ? -0.343 -29.922 -17.781 1 96.5 165 ALA B CA 1
ATOM 5041 C C . ALA B 1 165 ? -0.56 -31.422 -17.641 1 96.5 165 ALA B C 1
ATOM 5043 O O . ALA B 1 165 ? 0.4 -32.188 -17.625 1 96.5 165 ALA B O 1
ATOM 5044 N N . SER B 1 166 ? -1.844 -31.859 -17.5 1 95.88 166 SER B N 1
ATOM 5045 C CA . SER B 1 166 ? -2.117 -33.281 -17.344 1 95.88 166 SER B CA 1
ATOM 5046 C C . SER B 1 166 ? -1.677 -34.062 -18.562 1 95.88 166 SER B C 1
ATOM 5048 O O . SER B 1 166 ? -1.41 -35.281 -18.469 1 95.88 166 SER B O 1
ATOM 5050 N N . VAL B 1 167 ? -1.564 -33.375 -19.703 1 96.69 167 VAL B N 1
ATOM 5051 C CA . VAL B 1 167 ? -1.213 -34.062 -20.953 1 96.69 167 VAL B CA 1
ATOM 5052 C C . VAL B 1 167 ? 0.231 -33.719 -21.328 1 96.69 167 VAL B C 1
ATOM 5054 O O . VAL B 1 167 ? 0.966 -34.594 -21.797 1 96.69 167 VAL B O 1
ATOM 5057 N N . TYR B 1 168 ? 0.667 -32.531 -21.062 1 97.06 168 TYR B N 1
ATOM 5058 C CA . TYR B 1 168 ? 1.931 -32.062 -21.641 1 97.06 168 TYR B CA 1
ATOM 5059 C C . TYR B 1 168 ? 2.986 -31.891 -20.547 1 97.06 168 TYR B C 1
ATOM 5061 O O . TYR B 1 168 ? 4.121 -31.5 -20.844 1 97.06 168 TYR B O 1
ATOM 5069 N N . GLY B 1 169 ? 2.65 -32.156 -19.297 1 96.81 169 GLY B N 1
ATOM 5070 C CA . GLY B 1 169 ? 3.564 -31.891 -18.203 1 96.81 169 GLY B CA 1
ATOM 5071 C C . GLY B 1 169 ? 3.492 -30.469 -17.688 1 96.81 169 GLY B C 1
ATOM 5072 O O . GLY B 1 169 ? 2.779 -29.625 -18.266 1 96.81 169 GLY B O 1
ATOM 5073 N N . ALA B 1 170 ? 4.238 -30.219 -16.609 1 97.06 170 ALA B N 1
ATOM 5074 C CA . ALA B 1 170 ? 4.262 -28.891 -16.016 1 97.06 170 ALA B CA 1
ATOM 5075 C C . ALA B 1 170 ? 4.961 -27.891 -16.938 1 97.06 170 ALA B C 1
ATOM 5077 O O . ALA B 1 170 ? 5.633 -28.281 -17.891 1 97.06 170 ALA B O 1
ATOM 5078 N N . ALA B 1 171 ? 4.793 -26.594 -16.703 1 97.38 171 ALA B N 1
ATOM 5079 C CA . ALA B 1 171 ? 5.449 -25.547 -17.484 1 97.38 171 ALA B CA 1
ATOM 5080 C C . ALA B 1 171 ? 6.965 -25.734 -17.484 1 97.38 171 ALA B C 1
ATOM 5082 O O . ALA B 1 171 ? 7.605 -25.594 -18.531 1 97.38 171 ALA B O 1
ATOM 5083 N N . VAL B 1 172 ? 7.547 -26.094 -16.391 1 96.62 172 VAL B N 1
ATOM 5084 C CA . VAL B 1 172 ? 8.992 -26.266 -16.25 1 96.62 172 VAL B CA 1
ATOM 5085 C C . VAL B 1 172 ? 9.469 -27.375 -17.172 1 96.62 172 VAL B C 1
ATOM 5087 O O . VAL B 1 172 ? 10.617 -27.359 -17.641 1 96.62 172 VAL B O 1
ATOM 5090 N N . ASP B 1 173 ? 8.672 -28.344 -17.453 1 97.62 173 ASP B N 1
ATOM 5091 C CA . ASP B 1 173 ? 9.039 -29.484 -18.297 1 97.62 173 ASP B CA 1
ATOM 5092 C C . ASP B 1 173 ? 9.125 -29.078 -19.766 1 97.62 173 ASP B C 1
ATOM 5094 O O . ASP B 1 173 ? 9.664 -29.812 -20.594 1 97.62 173 ASP B O 1
ATOM 5098 N N . ASN B 1 174 ? 8.555 -27.938 -20.016 1 98.44 174 ASN B N 1
ATOM 5099 C CA . ASN B 1 174 ? 8.453 -27.516 -21.422 1 98.44 174 ASN B CA 1
ATOM 5100 C C . ASN B 1 174 ? 9.383 -26.344 -21.719 1 98.44 174 ASN B C 1
ATOM 5102 O O . ASN B 1 174 ? 9.297 -25.75 -22.797 1 98.44 174 ASN B O 1
ATOM 5106 N N . ILE B 1 175 ? 10.188 -25.969 -20.781 1 98.75 175 ILE B N 1
ATOM 5107 C CA . ILE B 1 175 ? 11.227 -24.984 -21.031 1 98.75 175 ILE B CA 1
ATOM 5108 C C . ILE B 1 175 ? 12.445 -25.656 -21.656 1 98.75 175 ILE B C 1
ATOM 5110 O O . ILE B 1 175 ? 12.945 -26.656 -21.141 1 98.75 175 ILE B O 1
ATOM 5114 N N . LEU B 1 176 ? 12.961 -25.047 -22.734 1 98.88 176 LEU B N 1
ATOM 5115 C CA . LEU B 1 176 ? 14.062 -25.641 -23.469 1 98.88 176 LEU B CA 1
ATOM 5116 C C . LEU B 1 176 ? 15.344 -24.844 -23.281 1 98.88 176 LEU B C 1
ATOM 5118 O O . LEU B 1 176 ? 16.453 -25.391 -23.422 1 98.88 176 LEU B O 1
ATOM 5122 N N . GLU B 1 177 ? 15.172 -23.625 -23.047 1 98.81 177 GLU B N 1
ATOM 5123 C CA . GLU B 1 177 ? 16.312 -22.703 -22.922 1 98.81 177 GLU B CA 1
ATOM 5124 C C . GLU B 1 177 ? 15.938 -21.484 -22.094 1 98.81 177 GLU B C 1
ATOM 5126 O O . GLU B 1 177 ? 14.812 -20.984 -22.172 1 98.81 177 GLU B O 1
ATOM 5131 N N . ILE B 1 178 ? 16.922 -21 -21.281 1 98.88 178 ILE B N 1
ATOM 5132 C CA . ILE B 1 178 ? 16.734 -19.812 -20.453 1 98.88 178 ILE B CA 1
ATOM 5133 C C . ILE B 1 178 ? 17.938 -18.875 -20.609 1 98.88 178 ILE B C 1
ATOM 5135 O O . ILE B 1 178 ? 19.078 -19.312 -20.547 1 98.88 178 ILE B O 1
ATOM 5139 N N . GLU B 1 179 ? 17.703 -17.609 -20.922 1 98.88 179 GLU B N 1
ATOM 5140 C CA . GLU B 1 179 ? 18.719 -16.562 -20.781 1 98.88 179 GLU B CA 1
ATOM 5141 C C . GLU B 1 179 ? 18.672 -15.906 -19.406 1 98.88 179 GLU B C 1
ATOM 5143 O O . GLU B 1 179 ? 17.594 -15.562 -18.922 1 98.88 179 GLU B O 1
ATOM 5148 N N . ILE B 1 180 ? 19.828 -15.734 -18.797 1 98.81 180 ILE B N 1
ATOM 5149 C CA . ILE B 1 180 ? 19.859 -15.219 -17.422 1 98.81 180 ILE B CA 1
ATOM 5150 C C . ILE B 1 180 ? 21.078 -14.32 -17.25 1 98.81 180 ILE B C 1
ATOM 5152 O O . ILE B 1 180 ? 22.141 -14.602 -17.781 1 98.81 180 ILE B O 1
ATOM 5156 N N . VAL B 1 181 ? 20.875 -13.18 -16.578 1 98.88 181 VAL B N 1
ATOM 5157 C CA . VAL B 1 181 ? 21.953 -12.305 -16.141 1 98.88 181 VAL B CA 1
ATOM 5158 C C . VAL B 1 181 ? 22.406 -12.695 -14.742 1 98.88 181 VAL B C 1
ATOM 5160 O O . VAL B 1 181 ? 21.609 -12.672 -13.797 1 98.88 181 VAL B O 1
ATOM 5163 N N . LEU B 1 182 ? 23.672 -13.039 -14.562 1 98.69 182 LEU B N 1
ATOM 5164 C CA . LEU B 1 182 ? 24.219 -13.508 -13.297 1 98.69 182 LEU B CA 1
ATOM 5165 C C . LEU B 1 182 ? 24.688 -12.336 -12.438 1 98.69 182 LEU B C 1
ATOM 5167 O O . LEU B 1 182 ? 24.656 -11.188 -12.883 1 98.69 182 LEU B O 1
ATOM 5171 N N . ALA B 1 183 ? 25.094 -12.633 -11.219 1 97.94 183 ALA B N 1
ATOM 5172 C CA . ALA B 1 183 ? 25.516 -11.602 -10.266 1 97.94 183 ALA B CA 1
ATOM 5173 C C . ALA B 1 183 ? 26.734 -10.844 -10.773 1 97.94 183 ALA B C 1
ATOM 5175 O O . ALA B 1 183 ? 26.891 -9.656 -10.477 1 97.94 183 ALA B O 1
ATOM 5176 N N . ASN B 1 184 ? 27.609 -11.5 -11.531 1 97.56 184 ASN B N 1
ATOM 5177 C CA . ASN B 1 184 ? 28.766 -10.836 -12.094 1 97.56 184 ASN B CA 1
ATOM 5178 C C . ASN B 1 184 ? 28.406 -10.062 -13.367 1 97.56 184 ASN B C 1
ATOM 5180 O O . ASN B 1 184 ? 29.297 -9.578 -14.07 1 97.56 184 ASN B O 1
ATOM 5184 N N . ARG B 1 185 ? 27.109 -10.062 -13.758 1 98.06 185 ARG B N 1
ATOM 5185 C CA . ARG B 1 185 ? 26.484 -9.266 -14.812 1 98.06 185 ARG B CA 1
ATOM 5186 C C . ARG B 1 185 ? 26.75 -9.875 -16.188 1 98.06 185 ARG B C 1
ATOM 5188 O O . ARG B 1 185 ? 26.469 -9.258 -17.219 1 98.06 185 ARG B O 1
ATOM 5195 N N . SER B 1 186 ? 27.297 -11.141 -16.188 1 98.56 186 SER B N 1
ATOM 5196 C CA . SER B 1 186 ? 27.359 -11.867 -17.453 1 98.56 186 SER B CA 1
ATOM 5197 C C . SER B 1 186 ? 25.984 -12.375 -17.875 1 98.56 186 SER B C 1
ATOM 5199 O O . SER B 1 186 ? 25.188 -12.781 -17.031 1 98.56 186 SER B O 1
ATOM 5201 N N . VAL B 1 187 ? 25.781 -12.305 -19.188 1 98.81 187 VAL B N 1
ATOM 5202 C CA . VAL B 1 187 ? 24.594 -12.883 -19.781 1 98.81 187 VAL B CA 1
ATOM 5203 C C . VAL B 1 187 ? 24.891 -14.289 -20.281 1 98.81 187 VAL B C 1
ATOM 5205 O O . VAL B 1 187 ? 25.734 -14.477 -21.156 1 98.81 187 VAL B O 1
ATOM 5208 N N . VAL B 1 188 ? 24.188 -15.312 -19.75 1 98.69 188 VAL B N 1
ATOM 5209 C CA . VAL B 1 188 ? 24.484 -16.672 -20.156 1 98.69 188 VAL B CA 1
ATOM 5210 C C . VAL B 1 188 ? 23.203 -17.391 -20.562 1 98.69 188 VAL B C 1
ATOM 5212 O O . VAL B 1 188 ? 22.109 -16.938 -20.25 1 98.69 188 VAL B O 1
ATOM 5215 N N . THR B 1 189 ? 23.375 -18.453 -21.312 1 98.69 189 THR B N 1
ATOM 5216 C CA . THR B 1 189 ? 22.297 -19.344 -21.703 1 98.69 189 THR B CA 1
ATOM 5217 C C . THR B 1 189 ? 22.375 -20.656 -20.922 1 98.69 189 THR B C 1
ATOM 5219 O O . THR B 1 189 ? 23.453 -21.203 -20.703 1 98.69 189 THR B O 1
ATOM 5222 N N . ALA B 1 190 ? 21.266 -21.109 -20.438 1 98.81 190 ALA B N 1
ATOM 5223 C CA . ALA B 1 190 ? 21.141 -22.422 -19.797 1 98.81 190 ALA B CA 1
ATOM 5224 C C . ALA B 1 190 ? 20.188 -23.312 -20.578 1 98.81 190 ALA B C 1
ATOM 5226 O O . ALA B 1 190 ? 19.094 -22.906 -20.938 1 98.81 190 ALA B O 1
ATOM 5227 N N . SER B 1 191 ? 20.609 -24.469 -20.891 1 98.81 191 SER B N 1
ATOM 5228 C CA . SER B 1 191 ? 19.844 -25.516 -21.578 1 98.81 191 SER B CA 1
ATOM 5229 C C . SER B 1 191 ? 20.328 -26.906 -21.203 1 98.81 191 SER B C 1
ATOM 5231 O O . SER B 1 191 ? 21.188 -27.047 -20.328 1 98.81 191 SER B O 1
ATOM 5233 N N . ALA B 1 192 ? 19.719 -27.906 -21.859 1 98.31 192 ALA B N 1
ATOM 5234 C CA . ALA B 1 192 ? 20.125 -29.266 -21.562 1 98.31 192 ALA B CA 1
ATOM 5235 C C . ALA B 1 192 ? 21.609 -29.484 -21.875 1 98.31 192 ALA B C 1
ATOM 5237 O O . ALA B 1 192 ? 22.266 -30.328 -21.25 1 98.31 192 ALA B O 1
ATOM 5238 N N . THR B 1 193 ? 22.203 -28.688 -22.719 1 98.31 193 THR B N 1
ATOM 5239 C CA . THR B 1 193 ? 23.562 -28.922 -23.172 1 98.31 193 THR B CA 1
ATOM 5240 C C . THR B 1 193 ? 24.469 -27.766 -22.75 1 98.31 193 THR B C 1
ATOM 5242 O O . THR B 1 193 ? 25.703 -27.906 -22.75 1 98.31 193 THR B O 1
ATOM 5245 N N . THR B 1 194 ? 23.953 -26.641 -22.516 1 98.62 194 THR B N 1
ATOM 5246 C CA . THR B 1 194 ? 24.719 -25.453 -22.094 1 98.62 194 THR B CA 1
ATOM 5247 C C . THR B 1 194 ? 24.391 -25.094 -20.641 1 98.62 194 THR B C 1
ATOM 5249 O O . THR B 1 194 ? 23.25 -24.703 -20.344 1 98.62 194 THR B O 1
ATOM 5252 N N . ASN B 1 195 ? 25.391 -25.125 -19.766 1 98.69 195 ASN B N 1
ATOM 5253 C CA . ASN B 1 195 ? 25.172 -24.906 -18.328 1 98.69 195 ASN B CA 1
ATOM 5254 C C . ASN B 1 195 ? 24.016 -25.734 -17.812 1 98.69 195 ASN B C 1
ATOM 5256 O O . ASN B 1 195 ? 23.078 -25.203 -17.219 1 98.69 195 ASN B O 1
ATOM 5260 N N . PRO B 1 196 ? 24.125 -27.078 -17.953 1 98.75 196 PRO B N 1
ATOM 5261 C CA . PRO B 1 196 ? 22.984 -27.969 -17.656 1 98.75 196 PRO B CA 1
ATOM 5262 C C . PRO B 1 196 ? 22.609 -27.953 -16.172 1 98.75 196 PRO B C 1
ATOM 5264 O O . PRO B 1 196 ? 21.453 -28.156 -15.828 1 98.75 196 PRO B O 1
ATOM 5267 N N . ASP B 1 197 ? 23.594 -27.672 -15.273 1 98.75 197 ASP B N 1
ATOM 5268 C CA . ASP B 1 197 ? 23.281 -27.594 -13.844 1 98.75 197 ASP B CA 1
ATOM 5269 C C . ASP B 1 197 ? 22.422 -26.391 -13.531 1 98.75 197 ASP B C 1
ATOM 5271 O O . ASP B 1 197 ? 21.438 -26.5 -12.789 1 98.75 197 ASP B O 1
ATOM 5275 N N . LEU B 1 198 ? 22.766 -25.25 -14.117 1 98.88 198 LEU B N 1
ATOM 5276 C CA . LEU B 1 198 ? 21.953 -24.047 -13.961 1 98.88 198 LEU B CA 1
ATOM 5277 C C . LEU B 1 198 ? 20.562 -24.234 -14.562 1 98.88 198 LEU B C 1
ATOM 5279 O O . LEU B 1 198 ? 19.578 -23.812 -13.977 1 98.88 198 LEU B O 1
ATOM 5283 N N . PHE B 1 199 ? 20.531 -24.891 -15.734 1 98.81 199 PHE B N 1
ATOM 5284 C CA . PHE B 1 199 ? 19.266 -25.188 -16.391 1 98.81 199 PHE B CA 1
ATOM 5285 C C . PHE B 1 199 ? 18.375 -26.016 -15.484 1 98.81 199 PHE B C 1
ATOM 5287 O O . PHE B 1 199 ? 17.188 -25.719 -15.352 1 98.81 199 PHE B O 1
ATOM 5294 N N . TRP B 1 200 ? 18.938 -27.016 -14.859 1 98.88 200 TRP B N 1
ATOM 5295 C CA . TRP B 1 200 ? 18.219 -27.875 -13.938 1 98.88 200 TRP B CA 1
ATOM 5296 C C . TRP B 1 200 ? 17.656 -27.078 -12.766 1 98.88 200 TRP B C 1
ATOM 5298 O O . TRP B 1 200 ? 16.469 -27.172 -12.445 1 98.88 200 TRP B O 1
ATOM 5308 N N . ALA B 1 201 ? 18.453 -26.234 -12.18 1 98.88 201 ALA B N 1
ATOM 5309 C CA . ALA B 1 201 ? 18.078 -25.469 -10.992 1 98.88 201 ALA B CA 1
ATOM 5310 C C . ALA B 1 201 ? 16.969 -24.469 -11.312 1 98.88 201 ALA B C 1
ATOM 5312 O O . ALA B 1 201 ? 16.031 -24.297 -10.531 1 98.88 201 ALA B O 1
ATOM 5313 N N . LEU B 1 202 ? 17.047 -23.844 -12.469 1 98.75 202 LEU B N 1
ATOM 5314 C CA . LEU B 1 202 ? 16.125 -22.781 -12.852 1 98.75 202 LEU B CA 1
ATOM 5315 C C . LEU B 1 202 ? 14.727 -23.359 -13.109 1 98.75 202 LEU B C 1
ATOM 5317 O O . LEU B 1 202 ? 13.734 -22.641 -13.062 1 98.75 202 LEU B O 1
ATOM 5321 N N . ARG B 1 203 ? 14.688 -24.609 -13.461 1 98.62 203 ARG B N 1
ATOM 5322 C CA . ARG B 1 203 ? 13.414 -25.281 -13.688 1 98.62 203 ARG B CA 1
ATOM 5323 C C . ARG B 1 203 ? 12.867 -25.875 -12.398 1 98.62 203 ARG B C 1
ATOM 5325 O O . ARG B 1 203 ? 12.766 -27.109 -12.266 1 98.62 203 ARG B O 1
ATOM 5332 N N . GLY B 1 204 ? 12.398 -25.047 -11.586 1 98 204 GLY B N 1
ATOM 5333 C CA . GLY B 1 204 ? 11.82 -25.438 -10.305 1 98 204 GLY B CA 1
ATOM 5334 C C . GLY B 1 204 ? 12.281 -24.562 -9.148 1 98 204 GLY B C 1
ATOM 5335 O O . GLY B 1 204 ? 11.562 -24.406 -8.164 1 98 204 GLY B O 1
ATOM 5336 N N . ALA B 1 205 ? 13.43 -24.047 -9.195 1 98 205 ALA B N 1
ATOM 5337 C CA . ALA B 1 205 ? 13.984 -23.172 -8.172 1 98 205 ALA B CA 1
ATOM 5338 C C . ALA B 1 205 ? 14.523 -21.875 -8.789 1 98 205 ALA B C 1
ATOM 5340 O O . ALA B 1 205 ? 15.555 -21.359 -8.359 1 98 205 ALA B O 1
ATOM 5341 N N . GLY B 1 206 ? 13.836 -21.359 -9.719 1 95.69 206 GLY B N 1
ATOM 5342 C CA . GLY B 1 206 ? 14.367 -20.281 -10.523 1 95.69 206 GLY B CA 1
ATOM 5343 C C . GLY B 1 206 ? 13.945 -18.906 -10.031 1 95.69 206 GLY B C 1
ATOM 5344 O O . GLY B 1 206 ? 14.258 -17.891 -10.656 1 95.69 206 GLY B O 1
ATOM 5345 N N . HIS B 1 207 ? 13.227 -18.844 -8.875 1 94.25 207 HIS B N 1
ATOM 5346 C CA . HIS B 1 207 ? 12.766 -17.547 -8.375 1 94.25 207 HIS B CA 1
ATOM 5347 C C . HIS B 1 207 ? 13.922 -16.734 -7.809 1 94.25 207 HIS B C 1
ATOM 5349 O O . HIS B 1 207 ? 14.234 -16.828 -6.617 1 94.25 207 HIS B O 1
ATOM 5355 N N . GLN B 1 208 ? 14.5 -15.953 -8.562 1 92.88 208 GLN B N 1
ATOM 5356 C CA . GLN B 1 208 ? 15.461 -14.906 -8.227 1 92.88 208 GLN B CA 1
ATOM 5357 C C . GLN B 1 208 ? 16.594 -15.453 -7.355 1 92.88 208 GLN B C 1
ATOM 5359 O O . GLN B 1 208 ? 17.031 -14.781 -6.426 1 92.88 208 GLN B O 1
ATOM 5364 N N . SER B 1 209 ? 16.938 -16.672 -7.441 1 95.06 209 SER B N 1
ATOM 5365 C CA . SER B 1 209 ? 18 -17.219 -6.609 1 95.06 209 SER B CA 1
ATOM 5366 C C . SER B 1 209 ? 19.344 -17.219 -7.348 1 95.06 209 SER B C 1
ATOM 5368 O O . SER B 1 209 ? 20.406 -17.219 -6.723 1 95.06 209 SER B O 1
ATOM 5370 N N . TYR B 1 210 ? 19.297 -17.203 -8.617 1 98.06 210 TYR B N 1
ATOM 5371 C CA . TYR B 1 210 ? 20.531 -17.453 -9.359 1 98.06 210 TYR B CA 1
ATOM 5372 C C . TYR B 1 210 ? 20.859 -16.297 -10.281 1 98.06 210 TYR B C 1
ATOM 5374 O O . TYR B 1 210 ? 21.953 -16.234 -10.859 1 98.06 210 TYR B O 1
ATOM 5382 N N . GLY B 1 211 ? 19.984 -15.453 -10.469 1 98.38 211 GLY B N 1
ATOM 5383 C CA . GLY B 1 211 ? 20.141 -14.336 -11.383 1 98.38 211 GLY B CA 1
ATOM 5384 C C . GLY B 1 211 ? 18.828 -13.766 -11.867 1 98.38 211 GLY B C 1
ATOM 5385 O O . GLY B 1 211 ? 17.781 -13.969 -11.234 1 98.38 211 GLY B O 1
ATOM 5386 N N . VAL B 1 212 ? 18.859 -12.977 -12.93 1 98.75 212 VAL B N 1
ATOM 5387 C CA . VAL B 1 212 ? 17.688 -12.344 -13.523 1 98.75 212 VAL B CA 1
ATOM 5388 C C . VAL B 1 212 ? 17.422 -12.953 -14.891 1 98.75 212 VAL B C 1
ATOM 5390 O O . VAL B 1 212 ? 18.141 -12.688 -15.859 1 98.75 212 VAL B O 1
ATOM 5393 N N . VAL B 1 213 ? 16.359 -13.719 -14.992 1 98.81 213 VAL B N 1
ATOM 5394 C CA . VAL B 1 213 ? 15.984 -14.383 -16.234 1 98.81 213 VAL B CA 1
ATOM 5395 C C . VAL B 1 213 ? 15.391 -13.359 -17.203 1 98.81 213 VAL B C 1
ATOM 5397 O O . VAL B 1 213 ? 14.461 -12.625 -16.844 1 98.81 213 VAL B O 1
ATOM 5400 N N . THR B 1 214 ? 15.898 -13.328 -18.453 1 98.81 214 THR B N 1
ATOM 5401 C CA . THR B 1 214 ? 15.469 -12.297 -19.391 1 98.81 214 THR B CA 1
ATOM 5402 C C . THR B 1 214 ? 14.734 -12.906 -20.578 1 98.81 214 THR B C 1
ATOM 5404 O O . THR B 1 214 ? 14.086 -12.203 -21.344 1 98.81 214 THR B O 1
ATOM 5407 N N . GLN B 1 215 ? 14.852 -14.234 -20.703 1 98.75 215 GLN B N 1
ATOM 5408 C CA . GLN B 1 215 ? 14.188 -14.906 -21.812 1 98.75 215 GLN B CA 1
ATOM 5409 C C . GLN B 1 215 ? 13.945 -16.375 -21.5 1 98.75 215 GLN B C 1
ATOM 5411 O O . GLN B 1 215 ? 14.789 -17.031 -20.875 1 98.75 215 GLN B O 1
ATOM 5416 N N . LEU B 1 216 ? 12.82 -16.891 -21.984 1 98.81 216 LEU B N 1
ATOM 5417 C CA . LEU B 1 216 ? 12.469 -18.297 -21.875 1 98.81 216 LEU B CA 1
ATOM 5418 C C . LEU B 1 216 ? 12.039 -18.859 -23.234 1 98.81 216 LEU B C 1
ATOM 5420 O O . LEU B 1 216 ? 11.266 -18.234 -23.953 1 98.81 216 LEU B O 1
ATOM 5424 N N . LYS B 1 217 ? 12.555 -20.016 -23.578 1 98.88 217 LYS B N 1
ATOM 5425 C CA . LYS B 1 217 ? 12.125 -20.75 -24.766 1 98.88 217 LYS B CA 1
ATOM 5426 C C . LYS B 1 217 ? 11.289 -21.969 -24.406 1 98.88 217 LYS B C 1
ATOM 5428 O O . LYS B 1 217 ? 11.742 -22.828 -23.656 1 98.88 217 LYS B O 1
ATOM 5433 N N . TYR B 1 218 ? 10.078 -22 -24.969 1 98.81 218 TYR B N 1
ATOM 5434 C CA . TYR B 1 218 ? 9.125 -23.047 -24.641 1 98.81 218 TYR B CA 1
ATOM 5435 C C . TYR B 1 218 ? 8.93 -24 -25.812 1 98.81 218 TYR B C 1
ATOM 5437 O O . TYR B 1 218 ? 8.852 -23.562 -26.969 1 98.81 218 TYR B O 1
ATOM 5445 N N . ARG B 1 219 ? 8.812 -25.297 -25.516 1 98.81 219 ARG B N 1
ATOM 5446 C CA . ARG B 1 219 ? 8.172 -26.219 -26.453 1 98.81 219 ARG B CA 1
ATOM 5447 C C . ARG B 1 219 ? 6.676 -25.969 -26.531 1 98.81 219 ARG B C 1
ATOM 5449 O O . ARG B 1 219 ? 6.016 -25.75 -25.516 1 98.81 219 ARG B O 1
ATOM 5456 N N . VAL B 1 220 ? 6.16 -25.938 -27.781 1 98.75 220 VAL B N 1
ATOM 5457 C CA . VAL B 1 220 ? 4.719 -25.75 -27.953 1 98.75 220 VAL B CA 1
ATOM 5458 C C . VAL B 1 220 ? 4.145 -26.922 -28.75 1 98.75 220 VAL B C 1
ATOM 5460 O O . VAL B 1 220 ? 4.879 -27.641 -29.422 1 98.75 220 VAL B O 1
ATOM 5463 N N . TYR B 1 221 ? 2.867 -27.078 -28.625 1 98.31 221 TYR B N 1
ATOM 5464 C CA . TYR B 1 221 ? 2.143 -28.188 -29.234 1 98.31 221 TYR B CA 1
ATOM 5465 C C . TYR B 1 221 ? 0.956 -27.672 -30.047 1 98.31 221 TYR B C 1
ATOM 5467 O O . TYR B 1 221 ? 0.367 -26.641 -29.719 1 98.31 221 TYR B O 1
ATOM 5475 N N . ASN B 1 222 ? 0.629 -28.453 -31.062 1 97.62 222 ASN B N 1
ATOM 5476 C CA . ASN B 1 222 ? -0.663 -28.219 -31.703 1 97.62 222 ASN B CA 1
ATOM 5477 C C . ASN B 1 222 ? -1.818 -28.547 -30.75 1 97.62 222 ASN B C 1
ATOM 5479 O O . ASN B 1 222 ? -1.847 -29.625 -30.156 1 97.62 222 ASN B O 1
ATOM 5483 N N . ILE B 1 223 ? -2.695 -27.594 -30.641 1 96 223 ILE B N 1
ATOM 5484 C CA . ILE B 1 223 ? -3.777 -27.859 -29.703 1 96 223 ILE B CA 1
ATOM 5485 C C . ILE B 1 223 ? -5.117 -27.828 -30.438 1 96 223 ILE B C 1
ATOM 5487 O O . ILE B 1 223 ? -5.188 -27.406 -31.594 1 96 223 ILE B O 1
ATOM 5491 N N . ARG B 1 224 ? -6.129 -28.297 -29.766 1 94.19 224 ARG B N 1
ATOM 5492 C CA . ARG B 1 224 ? -7.484 -28.281 -30.312 1 94.19 224 ARG B CA 1
ATOM 5493 C C . ARG B 1 224 ? -8.039 -26.859 -30.328 1 94.19 224 ARG B C 1
ATOM 5495 O O . ARG B 1 224 ? -7.703 -26.031 -29.469 1 94.19 224 ARG B O 1
ATOM 5502 N N . PRO B 1 225 ? -8.953 -26.609 -31.281 1 95.62 225 PRO B N 1
ATOM 5503 C CA . PRO B 1 225 ? -9.531 -25.266 -31.328 1 95.62 225 PRO B CA 1
ATOM 5504 C C . PRO B 1 225 ? -10.445 -24.969 -30.141 1 95.62 225 PRO B C 1
ATOM 5506 O O . PRO B 1 225 ? -10.586 -23.812 -29.75 1 95.62 225 PRO B O 1
ATOM 5509 N N . THR B 1 226 ? -11.047 -26.031 -29.672 1 96.69 226 THR B N 1
ATOM 5510 C CA . THR B 1 226 ? -11.945 -25.859 -28.547 1 96.69 226 THR B CA 1
ATOM 5511 C C . THR B 1 226 ? -11.828 -27.031 -27.562 1 96.69 226 THR B C 1
ATOM 5513 O O . THR B 1 226 ? -11.391 -28.109 -27.938 1 96.69 226 THR B O 1
ATOM 5516 N N . TYR B 1 227 ? -12.18 -26.719 -26.375 1 96.19 227 TYR B N 1
ATOM 5517 C CA . TYR B 1 227 ? -12.172 -27.703 -25.297 1 96.19 227 TYR B CA 1
ATOM 5518 C C . TYR B 1 227 ? -13.484 -27.688 -24.531 1 96.19 227 TYR B C 1
ATOM 5520 O O . TYR B 1 227 ? -14.164 -26.656 -24.469 1 96.19 227 TYR B O 1
ATOM 5528 N N . TYR B 1 228 ? -13.828 -28.906 -24.047 1 96.56 228 TYR B N 1
ATOM 5529 C CA . TYR B 1 228 ? -14.969 -29.031 -23.141 1 96.56 228 TYR B CA 1
ATOM 5530 C C . TYR B 1 228 ? -14.562 -28.766 -21.703 1 96.56 228 TYR B C 1
ATOM 5532 O O . TYR B 1 228 ? -13.578 -29.328 -21.219 1 96.56 228 TYR B O 1
ATOM 5540 N N . SER B 1 229 ? -15.258 -27.875 -21.031 1 96 229 SER B N 1
ATOM 5541 C CA . SER B 1 229 ? -15.078 -27.609 -19.609 1 96 229 SER B CA 1
ATOM 5542 C C . SER B 1 229 ? -16.422 -27.516 -18.891 1 96 229 SER B C 1
ATOM 5544 O O . SER B 1 229 ? -17.344 -26.859 -19.375 1 96 229 SER B O 1
ATOM 5546 N N . ALA B 1 230 ? -16.578 -28.188 -17.766 1 96.69 230 ALA B N 1
ATOM 5547 C CA . ALA B 1 230 ? -17.797 -28.141 -16.969 1 96.69 230 ALA B CA 1
ATOM 5548 C C . ALA B 1 230 ? -17.547 -27.531 -15.602 1 96.69 230 ALA B C 1
ATOM 5550 O O . ALA B 1 230 ? -16.5 -27.781 -14.984 1 96.69 230 ALA B O 1
ATOM 5551 N N . TRP B 1 231 ? -18.391 -26.641 -15.219 1 97.12 231 TRP B N 1
ATOM 5552 C CA . TRP B 1 231 ? -18.484 -26.109 -13.859 1 97.12 231 TRP B CA 1
ATOM 5553 C C . TRP B 1 231 ? -19.734 -26.641 -13.156 1 97.12 231 TRP B C 1
ATOM 5555 O O . TRP B 1 231 ? -20.859 -26.391 -13.609 1 97.12 231 TRP B O 1
ATOM 5565 N N . ILE B 1 232 ? -19.562 -27.312 -12.062 1 98.25 232 ILE B N 1
ATOM 5566 C CA . ILE B 1 232 ? -20.641 -28.047 -11.398 1 98.25 232 ILE B CA 1
ATOM 5567 C C . ILE B 1 232 ? -20.734 -27.609 -9.945 1 98.25 232 ILE B C 1
ATOM 5569 O O . ILE B 1 232 ? -19.75 -27.625 -9.211 1 98.25 232 ILE B O 1
ATOM 5573 N N . THR B 1 233 ? -21.938 -27.234 -9.508 1 98.5 233 THR B N 1
ATOM 5574 C CA . THR B 1 233 ? -22.156 -26.859 -8.117 1 98.5 233 THR B CA 1
ATOM 5575 C C . THR B 1 233 ? -23.062 -27.875 -7.418 1 98.5 233 THR B C 1
ATOM 5577 O O . THR B 1 233 ? -23.906 -28.5 -8.062 1 98.5 233 THR B O 1
ATOM 5580 N N . TYR B 1 234 ? -22.812 -28.078 -6.141 1 98.31 234 TYR B N 1
ATOM 5581 C CA . TYR B 1 234 ? -23.578 -29.031 -5.324 1 98.31 234 TYR B CA 1
ATOM 5582 C C . TYR B 1 234 ? -24.062 -28.359 -4.039 1 98.31 234 TYR B C 1
ATOM 5584 O O . TYR B 1 234 ? -23.656 -27.234 -3.723 1 98.31 234 TYR B O 1
ATOM 5592 N N . LYS B 1 235 ? -24.969 -29.062 -3.379 1 97.62 235 LYS B N 1
ATOM 5593 C CA . LYS B 1 235 ? -25.328 -28.672 -2.016 1 97.62 235 LYS B CA 1
ATOM 5594 C C . LYS B 1 235 ? -24.172 -28.938 -1.052 1 97.62 235 LYS B C 1
ATOM 5596 O O . LYS B 1 235 ? -23.484 -29.953 -1.175 1 97.62 235 LYS B O 1
ATOM 5601 N N . TRP B 1 236 ? -24.016 -28.078 -0.087 1 98.12 236 TRP B N 1
ATOM 5602 C CA . TRP B 1 236 ? -22.969 -28.281 0.915 1 98.12 236 TRP B CA 1
ATOM 5603 C C . TRP B 1 236 ? -23.172 -29.594 1.66 1 98.12 236 TRP B C 1
ATOM 5605 O O . TRP B 1 236 ? -22.203 -30.25 2.039 1 98.12 236 TRP B O 1
ATOM 5615 N N . ALA B 1 237 ? -24.422 -29.938 1.841 1 97.44 237 ALA B N 1
ATOM 5616 C CA . ALA B 1 237 ? -24.75 -31.188 2.541 1 97.44 237 ALA B CA 1
ATOM 5617 C C . ALA B 1 237 ? -24.125 -32.375 1.847 1 97.44 237 ALA B C 1
ATOM 5619 O O . ALA B 1 237 ? -23.891 -33.438 2.477 1 97.44 237 ALA B O 1
ATOM 5620 N N . ASP B 1 238 ? -23.828 -32.281 0.534 1 97.81 238 ASP B N 1
ATOM 5621 C CA . ASP B 1 238 ? -23.312 -33.406 -0.253 1 97.81 238 ASP B CA 1
ATOM 5622 C C . ASP B 1 238 ? -21.781 -33.312 -0.383 1 97.81 238 ASP B C 1
ATOM 5624 O O . ASP B 1 238 ? -21.188 -34.094 -1.131 1 97.81 238 ASP B O 1
ATOM 5628 N N . PHE B 1 239 ? -21.125 -32.469 0.321 1 98.38 239 PHE B N 1
ATOM 5629 C CA . PHE B 1 239 ? -19.703 -32.188 0.177 1 98.38 239 PHE B CA 1
ATOM 5630 C C . PHE B 1 239 ? -18.891 -33.469 0.262 1 98.38 239 PHE B C 1
ATOM 5632 O O . PHE B 1 239 ? -18.078 -33.75 -0.625 1 98.38 239 PHE B O 1
ATOM 5639 N N . GLU B 1 240 ? -19.047 -34.25 1.3 1 98.19 240 GLU B N 1
ATOM 5640 C CA . GLU B 1 240 ? -18.219 -35.438 1.525 1 98.19 240 GLU B CA 1
ATOM 5641 C C . GLU B 1 240 ? -18.438 -36.469 0.428 1 98.19 240 GLU B C 1
ATOM 5643 O O . GLU B 1 240 ? -17.469 -37.062 -0.048 1 98.19 240 GLU B O 1
ATOM 5648 N N . LYS B 1 241 ? -19.688 -36.625 -0.007 1 97.69 241 LYS B N 1
ATOM 5649 C CA . LYS B 1 241 ? -19.984 -37.594 -1.067 1 97.69 241 LYS B CA 1
ATOM 5650 C C . LYS B 1 241 ? -19.328 -37.188 -2.383 1 97.69 241 LYS B C 1
ATOM 5652 O O . LYS B 1 241 ? -18.766 -38.031 -3.084 1 97.69 241 LYS B O 1
ATOM 5657 N N . VAL B 1 242 ? -19.453 -35.969 -2.631 1 98.44 242 VAL B N 1
ATOM 5658 C CA . VAL B 1 242 ? -18.938 -35.438 -3.896 1 98.44 242 VAL B CA 1
ATOM 5659 C C . VAL B 1 242 ? -17.422 -35.562 -3.926 1 98.44 242 VAL B C 1
ATOM 5661 O O . VAL B 1 242 ? -16.859 -36.094 -4.879 1 98.44 242 VAL B O 1
ATOM 5664 N N . LEU B 1 243 ? -16.719 -35.094 -2.875 1 98.69 243 LEU B N 1
ATOM 5665 C CA . LEU B 1 243 ? -15.258 -35.125 -2.871 1 98.69 243 LEU B CA 1
ATOM 5666 C C . LEU B 1 243 ? -14.742 -36.562 -2.842 1 98.69 243 LEU B C 1
ATOM 5668 O O . LEU B 1 243 ? -13.703 -36.844 -3.438 1 98.69 243 LEU B O 1
ATOM 5672 N N . TYR B 1 244 ? -15.453 -37.406 -2.162 1 98.19 244 TYR B N 1
ATOM 5673 C CA . TYR B 1 244 ? -15.07 -38.812 -2.176 1 98.19 244 TYR B CA 1
ATOM 5674 C C . TYR B 1 244 ? -15.141 -39.406 -3.586 1 98.19 244 TYR B C 1
ATOM 5676 O O . TYR B 1 244 ? -14.219 -40.094 -4.031 1 98.19 244 TYR B O 1
ATOM 5684 N N . PHE B 1 245 ? -16.234 -39.156 -4.273 1 98 245 PHE B N 1
ATOM 5685 C CA . PHE B 1 245 ? -16.391 -39.656 -5.641 1 98 245 PHE B CA 1
ATOM 5686 C C . PHE B 1 245 ? -15.297 -39.094 -6.539 1 98 245 PHE B C 1
ATOM 5688 O O . PHE B 1 245 ? -14.734 -39.812 -7.363 1 98 245 PHE B O 1
ATOM 5695 N N . VAL B 1 246 ? -15.039 -37.812 -6.391 1 98.19 246 VAL B N 1
ATOM 5696 C CA . VAL B 1 246 ? -13.977 -37.156 -7.148 1 98.19 246 VAL B CA 1
ATOM 5697 C C . VAL B 1 246 ? -12.648 -37.875 -6.906 1 98.19 246 VAL B C 1
ATOM 5699 O O . VAL B 1 246 ? -11.898 -38.125 -7.844 1 98.19 246 VAL B O 1
ATOM 5702 N N . GLY B 1 247 ? -12.328 -38.156 -5.637 1 97.81 247 GLY B N 1
ATOM 5703 C CA . GLY B 1 247 ? -11.125 -38.875 -5.293 1 97.81 247 GLY B CA 1
ATOM 5704 C C . GLY B 1 247 ? -11.047 -40.25 -5.965 1 97.81 247 GLY B C 1
ATOM 5705 O O . GLY B 1 247 ? -10 -40.625 -6.496 1 97.81 247 GLY B O 1
ATOM 5706 N N . GLN B 1 248 ? -12.117 -40.969 -6 1 96.75 248 GLN B N 1
ATOM 5707 C CA . GLN B 1 248 ? -12.148 -42.281 -6.609 1 96.75 248 GLN B CA 1
ATOM 5708 C C . GLN B 1 248 ? -12 -42.219 -8.125 1 96.75 248 GLN B C 1
ATOM 5710 O O . GLN B 1 248 ? -11.227 -42.969 -8.719 1 96.75 248 GLN B O 1
ATOM 5715 N N . TYR B 1 249 ? -12.688 -41.312 -8.688 1 96.88 249 TYR B N 1
ATOM 5716 C CA . TYR B 1 249 ? -12.617 -41.125 -10.133 1 96.88 249 TYR B CA 1
ATOM 5717 C C . TYR B 1 249 ? -11.203 -40.781 -10.578 1 96.88 249 TYR B C 1
ATOM 5719 O O . TYR B 1 249 ? -10.727 -41.25 -11.602 1 96.88 249 TYR B O 1
ATOM 5727 N N . SER B 1 250 ? -10.516 -39.969 -9.828 1 96.5 250 SER B N 1
ATOM 5728 C CA . SER B 1 250 ? -9.203 -39.438 -10.195 1 96.5 250 SER B CA 1
ATOM 5729 C C . SER B 1 250 ? -8.156 -40.562 -10.219 1 96.5 250 SER B C 1
ATOM 5731 O O . SER B 1 250 ? -7.098 -40.406 -10.828 1 96.5 250 SER B O 1
ATOM 5733 N N . LYS B 1 251 ? -8.438 -41.625 -9.609 1 95.31 251 LYS B N 1
ATOM 5734 C CA . LYS B 1 251 ? -7.484 -42.75 -9.539 1 95.31 251 LYS B CA 1
ATOM 5735 C C . LYS B 1 251 ? -7.383 -43.469 -10.875 1 95.31 251 LYS B C 1
ATOM 5737 O O . LYS B 1 251 ? -6.371 -44.125 -11.164 1 95.31 251 LYS B O 1
ATOM 5742 N N . THR B 1 252 ? -8.445 -43.312 -11.727 1 94.56 252 THR B N 1
ATOM 5743 C CA . THR B 1 252 ? -8.461 -44.125 -12.945 1 94.56 252 THR B CA 1
ATOM 5744 C C . THR B 1 252 ? -8.727 -43.25 -14.172 1 94.56 252 THR B C 1
ATOM 5746 O O . THR B 1 252 ? -8.727 -43.75 -15.297 1 94.56 252 THR B O 1
ATOM 5749 N N . MET B 1 253 ? -8.961 -42 -13.945 1 94.06 253 MET B N 1
ATOM 5750 C CA . MET B 1 253 ? -9.297 -41.125 -15.07 1 94.06 253 MET B CA 1
ATOM 5751 C C . MET B 1 253 ? -8.125 -41.031 -16.047 1 94.06 253 MET B C 1
ATOM 5753 O O . MET B 1 253 ? -6.973 -41.219 -15.648 1 94.06 253 MET B O 1
ATOM 5757 N N . PRO B 1 254 ? -8.43 -40.844 -17.359 1 94.5 254 PRO B N 1
ATOM 5758 C CA . PRO B 1 254 ? -7.348 -40.625 -18.328 1 94.5 254 PRO B CA 1
ATOM 5759 C C . PRO B 1 254 ? -6.633 -39.312 -18.141 1 94.5 254 PRO B C 1
ATOM 5761 O O . PRO B 1 254 ? -7.195 -38.375 -17.547 1 94.5 254 PRO B O 1
ATOM 5764 N N . ASN B 1 255 ? -5.445 -39.188 -18.641 1 93.62 255 ASN B N 1
ATOM 5765 C CA . ASN B 1 255 ? -4.66 -37.969 -18.562 1 93.62 255 ASN B CA 1
ATOM 5766 C C . ASN B 1 255 ? -5.359 -36.781 -19.25 1 93.62 255 ASN B C 1
ATOM 5768 O O . ASN B 1 255 ? -5.043 -35.625 -18.984 1 93.62 255 ASN B O 1
ATOM 5772 N N . ASP B 1 256 ? -6.363 -37.062 -20.016 1 93.81 256 ASP B N 1
ATOM 5773 C CA . ASP B 1 256 ? -7.098 -36.031 -20.75 1 93.81 256 ASP B CA 1
ATOM 5774 C C . ASP B 1 256 ? -7.984 -35.219 -19.797 1 93.81 256 ASP B C 1
ATOM 5776 O O . ASP B 1 256 ? -8.469 -34.156 -20.172 1 93.81 256 ASP B O 1
ATOM 5780 N N . VAL B 1 257 ? -8.141 -35.75 -18.656 1 95.75 257 VAL B N 1
ATOM 5781 C CA . VAL B 1 257 ? -9.023 -35.062 -17.703 1 95.75 257 VAL B CA 1
ATOM 5782 C C . VAL B 1 257 ? -8.203 -34.25 -16.703 1 95.75 257 VAL B C 1
ATOM 5784 O O . VAL B 1 257 ? -7.188 -34.75 -16.203 1 95.75 257 VAL B O 1
ATOM 5787 N N . ASN B 1 258 ? -8.562 -33.031 -16.5 1 96.94 258 ASN B N 1
ATOM 5788 C CA . ASN B 1 258 ? -8.055 -32.219 -15.406 1 96.94 258 ASN B CA 1
ATOM 5789 C C . ASN B 1 258 ? -9.18 -31.75 -14.492 1 96.94 258 ASN B C 1
ATOM 5791 O O . ASN B 1 258 ? -10.234 -31.328 -14.969 1 96.94 258 ASN B O 1
ATOM 5795 N N . LEU B 1 259 ? -8.977 -31.828 -13.188 1 97.75 259 LEU B N 1
ATOM 5796 C CA . LEU B 1 259 ? -10 -31.5 -12.203 1 97.75 259 LEU B CA 1
ATOM 5797 C C . LEU B 1 259 ? -9.539 -30.344 -11.312 1 97.75 259 LEU B C 1
ATOM 5799 O O . LEU B 1 259 ? -8.352 -30.203 -11.031 1 97.75 259 LEU B O 1
ATOM 5803 N N . TYR B 1 260 ? -10.438 -29.516 -10.922 1 97.06 260 TYR B N 1
ATOM 5804 C CA . TYR B 1 260 ? -10.312 -28.469 -9.906 1 97.06 260 TYR B CA 1
ATOM 5805 C C . TYR B 1 260 ? -11.523 -28.469 -8.977 1 97.06 260 TYR B C 1
ATOM 5807 O O . TYR B 1 260 ? -12.648 -28.219 -9.406 1 97.06 260 TYR B O 1
ATOM 5815 N N . PHE B 1 261 ? -11.312 -28.875 -7.707 1 98.5 261 PHE B N 1
ATOM 5816 C CA . PHE B 1 261 ? -12.359 -28.922 -6.695 1 98.5 261 PHE B CA 1
ATOM 5817 C C . PHE B 1 261 ? -12.203 -27.766 -5.711 1 98.5 261 PHE B C 1
ATOM 5819 O O . PHE B 1 261 ? -11.094 -27.469 -5.262 1 98.5 261 PHE B O 1
ATOM 5826 N N . THR B 1 262 ? -13.344 -27.109 -5.344 1 98.44 262 THR B N 1
ATOM 5827 C CA . THR B 1 262 ? -13.219 -25.969 -4.445 1 98.44 262 THR B CA 1
ATOM 5828 C C . THR B 1 262 ? -14.383 -25.922 -3.461 1 98.44 262 THR B C 1
ATOM 5830 O O . THR B 1 262 ? -15.508 -26.312 -3.801 1 98.44 262 THR B O 1
ATOM 5833 N N . GLY B 1 263 ? -14.094 -25.641 -2.262 1 98.5 263 GLY B N 1
ATOM 5834 C CA . GLY B 1 263 ? -15.016 -25.234 -1.216 1 98.5 263 GLY B CA 1
ATOM 5835 C C . GLY B 1 263 ? -14.695 -23.875 -0.627 1 98.5 263 GLY B C 1
ATOM 5836 O O . GLY B 1 263 ? -13.523 -23.531 -0.447 1 98.5 263 GLY B O 1
ATOM 5837 N N . TRP B 1 264 ? -15.742 -23.094 -0.415 1 97.88 264 TRP B N 1
ATOM 5838 C CA . TRP B 1 264 ? -15.445 -21.766 0.105 1 97.88 264 TRP B CA 1
ATOM 5839 C C . TRP B 1 264 ? -16.641 -21.203 0.886 1 97.88 264 TRP B C 1
ATOM 5841 O O . TRP B 1 264 ? -17.766 -21.672 0.72 1 97.88 264 TRP B O 1
ATOM 5851 N N . ARG B 1 265 ? -16.359 -20.344 1.777 1 97.75 265 ARG B N 1
ATOM 5852 C CA . ARG B 1 265 ? -17.359 -19.5 2.418 1 97.75 265 ARG B CA 1
ATOM 5853 C C . ARG B 1 265 ? -17.094 -18.031 2.137 1 97.75 265 ARG B C 1
ATOM 5855 O O . ARG B 1 265 ? -15.977 -17.547 2.332 1 97.75 265 ARG B O 1
ATOM 5862 N N . SER B 1 266 ? -18.094 -17.359 1.646 1 94.88 266 SER B N 1
ATOM 5863 C CA . SER B 1 266 ? -18.016 -15.938 1.362 1 94.88 266 SER B CA 1
ATOM 5864 C C . SER B 1 266 ? -18.969 -15.141 2.238 1 94.88 266 SER B C 1
ATOM 5866 O O . SER B 1 266 ? -20.125 -15.531 2.428 1 94.88 266 SER B O 1
ATOM 5868 N N . GLY B 1 267 ? -18.453 -14.062 2.709 1 93.19 267 GLY B N 1
ATOM 5869 C CA . GLY B 1 267 ? -19.312 -13.164 3.467 1 93.19 267 GLY B CA 1
ATOM 5870 C C . GLY B 1 267 ? -19.906 -13.812 4.703 1 93.19 267 GLY B C 1
ATOM 5871 O O . GLY B 1 267 ? -19.188 -14.414 5.5 1 93.19 267 GLY B O 1
ATOM 5872 N N . ASN B 1 268 ? -21.219 -13.656 4.797 1 92.94 268 ASN B N 1
ATOM 5873 C CA . ASN B 1 268 ? -21.922 -14.188 5.961 1 92.94 268 ASN B CA 1
ATOM 5874 C C . ASN B 1 268 ? -22.797 -15.383 5.59 1 92.94 268 ASN B C 1
ATOM 5876 O O . ASN B 1 268 ? -23.812 -15.641 6.246 1 92.94 268 ASN B O 1
ATOM 5880 N N . ALA B 1 269 ? -22.375 -16.078 4.586 1 95.19 269 ALA B N 1
ATOM 5881 C CA . ALA B 1 269 ? -23.141 -17.266 4.172 1 95.19 269 ALA B CA 1
ATOM 5882 C C . ALA B 1 269 ? -23.297 -18.25 5.324 1 95.19 269 ALA B C 1
ATOM 5884 O O . ALA B 1 269 ? -22.359 -18.469 6.102 1 95.19 269 ALA B O 1
ATOM 5885 N N . THR B 1 270 ? -24.406 -18.812 5.473 1 95 270 THR B N 1
ATOM 5886 C CA . THR B 1 270 ? -24.703 -19.75 6.551 1 95 270 THR B CA 1
ATOM 5887 C C . THR B 1 270 ? -23.844 -21 6.438 1 95 270 THR B C 1
ATOM 5889 O O . THR B 1 270 ? -23.359 -21.531 7.441 1 95 270 THR B O 1
ATOM 5892 N N . THR B 1 271 ? -23.766 -21.531 5.215 1 96.06 271 THR B N 1
ATOM 5893 C CA . THR B 1 271 ? -22.891 -22.672 4.949 1 96.06 271 THR B CA 1
ATOM 5894 C C . THR B 1 271 ? -21.922 -22.359 3.809 1 96.06 271 THR B C 1
ATOM 5896 O O . THR B 1 271 ? -22.203 -21.484 2.973 1 96.06 271 THR B O 1
ATOM 5899 N N . PRO B 1 272 ? -20.781 -23.062 3.797 1 98.12 272 PRO B N 1
ATOM 5900 C CA . PRO B 1 272 ? -19.906 -22.922 2.637 1 98.12 272 PRO B CA 1
ATOM 5901 C C . PRO B 1 272 ? -20.547 -23.438 1.349 1 98.12 272 PRO B C 1
ATOM 5903 O O . PRO B 1 272 ? -21.641 -23.984 1.377 1 98.12 272 PRO B O 1
ATOM 5906 N N . SER B 1 273 ? -19.922 -23.125 0.27 1 97.94 273 SER B N 1
ATOM 5907 C CA . SER B 1 273 ? -20.281 -23.609 -1.062 1 97.94 273 SER B CA 1
ATOM 5908 C C . SER B 1 273 ? -19.25 -24.609 -1.587 1 97.94 273 SER B C 1
ATOM 5910 O O . SER B 1 273 ? -18.141 -24.703 -1.06 1 97.94 273 SER B O 1
ATOM 5912 N N . VAL B 1 274 ? -19.656 -25.422 -2.508 1 98.44 274 VAL B N 1
ATOM 5913 C CA . VAL B 1 274 ? -18.766 -26.422 -3.096 1 98.44 274 VAL B CA 1
ATOM 5914 C C . VAL B 1 274 ? -19 -26.5 -4.602 1 98.44 274 VAL B C 1
ATOM 5916 O O . VAL B 1 274 ? -20.141 -26.406 -5.066 1 98.44 274 VAL B O 1
ATOM 5919 N N . ALA B 1 275 ? -17.906 -26.578 -5.355 1 98.44 275 ALA B N 1
ATOM 5920 C CA . ALA B 1 275 ? -17.984 -26.719 -6.809 1 98.44 275 ALA B CA 1
ATOM 5921 C C . ALA B 1 275 ? -16.828 -27.578 -7.34 1 98.44 275 ALA B C 1
ATOM 5923 O O . ALA B 1 275 ? -15.852 -27.812 -6.629 1 98.44 275 ALA B O 1
ATOM 5924 N N . LEU B 1 276 ? -17.016 -28.094 -8.516 1 98.38 276 LEU B N 1
ATOM 5925 C CA . LEU B 1 276 ? -16.047 -28.891 -9.25 1 98.38 276 LEU B CA 1
ATOM 5926 C C . LEU B 1 276 ? -15.93 -28.422 -10.695 1 98.38 276 LEU B C 1
ATOM 5928 O O . LEU B 1 276 ? -16.938 -28.172 -11.359 1 98.38 276 LEU B O 1
ATOM 5932 N N . SER B 1 277 ? -14.719 -28.156 -11.078 1 97.38 277 SER B N 1
ATOM 5933 C CA . SER B 1 277 ? -14.438 -27.969 -12.5 1 97.38 277 SER B CA 1
ATOM 5934 C C . SER B 1 277 ? -13.828 -29.219 -13.117 1 97.38 277 SER B C 1
ATOM 5936 O O . SER B 1 277 ? -12.93 -29.844 -12.531 1 97.38 277 SER B O 1
ATOM 5938 N N . CYS B 1 278 ? -14.352 -29.656 -14.234 1 97.69 278 CYS B N 1
ATOM 5939 C CA . CYS B 1 278 ? -13.836 -30.766 -15.023 1 97.69 278 CYS B CA 1
ATOM 5940 C C . CYS B 1 278 ? -13.508 -30.312 -16.438 1 97.69 278 CYS B C 1
ATOM 5942 O O . CYS B 1 278 ? -14.391 -29.859 -17.172 1 97.69 278 CYS B O 1
ATOM 5944 N N . PHE B 1 279 ? -12.219 -30.375 -16.781 1 96.88 279 PHE B N 1
ATOM 5945 C CA . PHE B 1 279 ? -11.719 -29.984 -18.094 1 96.88 279 PHE B CA 1
ATOM 5946 C C . PHE B 1 279 ? -11.258 -31.219 -18.875 1 96.88 279 PHE B C 1
ATOM 5948 O O . PHE B 1 279 ? -10.578 -32.094 -18.328 1 96.88 279 PHE B O 1
ATOM 5955 N N . SER B 1 280 ? -11.633 -31.234 -20.188 1 95.44 280 SER B N 1
ATOM 5956 C CA . SER B 1 280 ? -11.227 -32.344 -21.047 1 95.44 280 SER B CA 1
ATOM 5957 C C . SER B 1 280 ? -10.289 -31.875 -22.156 1 95.44 280 SER B C 1
ATOM 5959 O O . SER B 1 280 ? -10.68 -31.078 -23.016 1 95.44 280 SER B O 1
ATOM 5961 N N . ASN B 1 281 ? -9.094 -32.344 -22.172 1 92.44 281 ASN B N 1
ATOM 5962 C CA . ASN B 1 281 ? -8.086 -32.031 -23.188 1 92.44 281 ASN B CA 1
ATOM 5963 C C . ASN B 1 281 ? -8.352 -32.781 -24.484 1 92.44 281 ASN B C 1
ATOM 5965 O O . ASN B 1 281 ? -7.719 -32.531 -25.5 1 92.44 281 ASN B O 1
ATOM 5969 N N . GLY B 1 282 ? -9.297 -33.656 -24.547 1 88.31 282 GLY B N 1
ATOM 5970 C CA . GLY B 1 282 ? -9.617 -34.406 -25.734 1 88.31 282 GLY B CA 1
ATOM 5971 C C . GLY B 1 282 ? -10.672 -33.75 -26.609 1 88.31 282 GLY B C 1
ATOM 5972 O O . GLY B 1 282 ? -10.906 -32.531 -26.484 1 88.31 282 GLY B O 1
ATOM 5973 N N . LEU B 1 283 ? -11.242 -34.531 -27.516 1 89.25 283 LEU B N 1
ATOM 5974 C CA . LEU B 1 283 ? -12.32 -34 -28.359 1 89.25 283 LEU B CA 1
ATOM 5975 C C . LEU B 1 283 ? -13.508 -33.562 -27.516 1 89.25 283 LEU B C 1
ATOM 5977 O O . LEU B 1 283 ? -13.906 -34.281 -26.578 1 89.25 283 LEU B O 1
ATOM 5981 N N . PRO B 1 284 ? -13.977 -32.375 -27.875 1 88.38 284 PRO B N 1
ATOM 5982 C CA . PRO B 1 284 ? -15.109 -31.875 -27.078 1 88.38 284 PRO B CA 1
ATOM 5983 C C . PRO B 1 284 ? -16.25 -32.875 -27 1 88.38 284 PRO B C 1
ATOM 5985 O O . PRO B 1 284 ? -16.953 -32.938 -25.969 1 88.38 284 PRO B O 1
ATOM 5988 N N . GLU B 1 285 ? -16.375 -33.656 -27.984 1 88.62 285 GLU B N 1
ATOM 5989 C CA . GLU B 1 285 ? -17.453 -34.656 -28.016 1 88.62 285 GLU B CA 1
ATOM 5990 C C . GLU B 1 285 ? -17.266 -35.688 -26.922 1 88.62 285 GLU B C 1
ATOM 5992 O O . GLU B 1 285 ? -18.25 -36.281 -26.453 1 88.62 285 GLU B O 1
ATOM 5997 N N . ASN B 1 286 ? -16.047 -35.844 -26.531 1 90 286 ASN B N 1
ATOM 5998 C CA . ASN B 1 286 ? -15.75 -36.812 -25.484 1 90 286 ASN B CA 1
ATOM 5999 C C . ASN B 1 286 ? -15.914 -36.219 -24.094 1 90 286 ASN B C 1
ATOM 6001 O O . ASN B 1 286 ? -15.922 -36.938 -23.094 1 90 286 ASN B O 1
ATOM 6005 N N . GLY B 1 287 ? -16 -34.938 -24.094 1 92.62 287 GLY B N 1
ATOM 6006 C CA . GLY B 1 287 ? -16.047 -34.219 -22.812 1 92.62 287 GLY B CA 1
ATOM 6007 C C . GLY B 1 287 ? -17.219 -34.656 -21.938 1 92.62 287 GLY B C 1
ATOM 6008 O O . GLY B 1 287 ? -17.047 -34.844 -20.734 1 92.62 287 GLY B O 1
ATOM 6009 N N . GLU B 1 288 ? -18.344 -34.844 -22.594 1 91.44 288 GLU B N 1
ATOM 6010 C CA . GLU B 1 288 ? -19.531 -35.25 -21.859 1 91.44 288 GLU B CA 1
ATOM 6011 C C . GLU B 1 288 ? -19.375 -36.656 -21.281 1 91.44 288 GLU B C 1
ATOM 6013 O O . GLU B 1 288 ? -19.844 -36.938 -20.172 1 91.44 288 GLU B O 1
ATOM 6018 N N . SER B 1 289 ? -18.719 -37.531 -21.984 1 93 289 SER B N 1
ATOM 6019 C CA . SER B 1 289 ? -18.516 -38.875 -21.5 1 93 289 SER B CA 1
ATOM 6020 C C . SER B 1 289 ? -17.562 -38.906 -20.297 1 93 289 SER B C 1
ATOM 6022 O O . SER B 1 289 ? -17.672 -39.75 -19.422 1 93 289 SER B O 1
ATOM 6024 N N . LEU B 1 290 ? -16.625 -38 -20.234 1 94.56 290 LEU B N 1
ATOM 6025 C CA . LEU B 1 290 ? -15.617 -37.969 -19.172 1 94.56 290 LEU B CA 1
ATOM 6026 C C . LEU B 1 290 ? -16.109 -37.125 -17.984 1 94.56 290 LEU B C 1
ATOM 6028 O O . LEU B 1 290 ? -16.016 -37.594 -16.844 1 94.56 290 LEU B O 1
ATOM 6032 N N . CYS B 1 291 ? -16.703 -35.969 -18.219 1 95.75 291 CYS B N 1
ATOM 6033 C CA . CYS B 1 291 ? -17.109 -35.031 -17.156 1 95.75 291 CYS B CA 1
ATOM 6034 C C . CYS B 1 291 ? -18.562 -35.281 -16.766 1 95.75 291 CYS B C 1
ATOM 6036 O O . CYS B 1 291 ? -18.984 -34.875 -15.672 1 95.75 291 CYS B O 1
ATOM 6038 N N . GLY B 1 292 ? -19.344 -35.875 -17.594 1 93.81 292 GLY B N 1
ATOM 6039 C CA . GLY B 1 292 ? -20.75 -36.094 -17.344 1 93.81 292 GLY B CA 1
ATOM 6040 C C . GLY B 1 292 ? -21.031 -37.031 -16.172 1 93.81 292 GLY B C 1
ATOM 6041 O O . GLY B 1 292 ? -22.125 -37 -15.609 1 93.81 292 GLY B O 1
ATOM 6042 N N . VAL B 1 293 ? -20.062 -37.781 -15.758 1 94.19 293 VAL B N 1
ATOM 6043 C CA . VAL B 1 293 ? -20.203 -38.719 -14.641 1 94.19 293 VAL B CA 1
ATOM 6044 C C . VAL B 1 293 ? -20.531 -37.969 -13.367 1 94.19 293 VAL B C 1
ATOM 6046 O O . VAL B 1 293 ? -21.156 -38.5 -12.453 1 94.19 293 VAL B O 1
ATOM 6049 N N . PHE B 1 294 ? -20.172 -36.719 -13.297 1 96.62 294 PHE B N 1
ATOM 6050 C CA . PHE B 1 294 ? -20.328 -35.906 -12.086 1 96.62 294 PHE B CA 1
ATOM 6051 C C . PHE B 1 294 ? -21.75 -35.406 -11.969 1 96.62 294 PHE B C 1
ATOM 6053 O O . PHE B 1 294 ? -22.125 -34.812 -10.953 1 96.62 294 PHE B O 1
ATOM 6060 N N . ARG B 1 295 ? -22.594 -35.625 -12.992 1 93 295 ARG B N 1
ATOM 6061 C CA . ARG B 1 295 ? -24.031 -35.312 -12.93 1 93 295 ARG B CA 1
ATOM 6062 C C . ARG B 1 295 ? -24.766 -36.344 -12.07 1 93 295 ARG B C 1
ATOM 6064 O O . ARG B 1 295 ? -25.812 -36.031 -11.508 1 93 295 ARG B O 1
ATOM 6071 N N . ASN B 1 296 ? -24.219 -37.531 -12.07 1 88.38 296 ASN B N 1
ATOM 6072 C CA . ASN B 1 296 ? -24.984 -38.656 -11.516 1 88.38 296 ASN B CA 1
ATOM 6073 C C . ASN B 1 296 ? -24.266 -39.312 -10.344 1 88.38 296 ASN B C 1
ATOM 6075 O O . ASN B 1 296 ? -24.109 -40.531 -10.297 1 88.38 296 ASN B O 1
ATOM 6079 N N . ILE B 1 297 ? -23.75 -38.469 -9.477 1 92.5 297 ILE B N 1
ATOM 6080 C CA . ILE B 1 297 ? -23.172 -39 -8.258 1 92.5 297 ILE B CA 1
ATOM 6081 C C . ILE B 1 297 ? -24.281 -39.531 -7.348 1 92.5 297 ILE B C 1
ATOM 6083 O O . ILE B 1 297 ? -25.219 -38.781 -7.016 1 92.5 297 ILE B O 1
ATOM 6087 N N . SER B 1 298 ? -24.234 -40.781 -7.023 1 90.19 298 SER B N 1
ATOM 6088 C CA . SER B 1 298 ? -25.281 -41.375 -6.195 1 90.19 298 SER B CA 1
ATOM 6089 C C . SER B 1 298 ? -25.516 -40.562 -4.926 1 90.19 298 SER B C 1
ATOM 6091 O O . SER B 1 298 ? -24.578 -40.344 -4.133 1 90.19 298 SER B O 1
ATOM 6093 N N . GLY B 1 299 ? -26.734 -40.031 -4.766 1 90 299 GLY B N 1
ATOM 6094 C CA . GLY B 1 299 ? -27.125 -39.344 -3.559 1 90 299 GLY B CA 1
ATOM 6095 C C . GLY B 1 299 ? -26.688 -37.875 -3.557 1 90 299 GLY B C 1
ATOM 6096 O O . GLY B 1 299 ? -26.812 -37.188 -2.537 1 90 299 GLY B O 1
ATOM 6097 N N . ALA B 1 300 ? -26.094 -37.406 -4.594 1 95.06 300 ALA B N 1
ATOM 6098 C CA . ALA B 1 300 ? -25.672 -36 -4.688 1 95.06 300 ALA B CA 1
ATOM 6099 C C . ALA B 1 300 ? -25.984 -35.438 -6.059 1 95.06 300 ALA B C 1
ATOM 6101 O O . ALA B 1 300 ? -25.188 -35.531 -6.992 1 95.06 300 ALA B O 1
ATOM 6102 N N . VAL B 1 301 ? -27.141 -34.781 -6.172 1 92.69 301 VAL B N 1
ATOM 6103 C CA . VAL B 1 301 ? -27.562 -34.125 -7.422 1 92.69 301 VAL B CA 1
ATOM 6104 C C . VAL B 1 301 ? -27 -32.719 -7.484 1 92.69 301 VAL B C 1
ATOM 6106 O O . VAL B 1 301 ? -27.156 -31.938 -6.543 1 92.69 301 VAL B O 1
ATOM 6109 N N . PRO B 1 302 ? -26.359 -32.438 -8.609 1 97.25 302 PRO B N 1
ATOM 6110 C CA . PRO B 1 302 ? -25.828 -31.094 -8.711 1 97.25 302 PRO B CA 1
ATOM 6111 C C . PRO B 1 302 ? -26.922 -30.016 -8.688 1 97.25 302 PRO B C 1
ATOM 6113 O O . PRO B 1 302 ? -28.016 -30.25 -9.195 1 97.25 302 PRO B O 1
ATOM 6116 N N . LEU B 1 303 ? -26.641 -28.891 -8.031 1 97.12 303 LEU B N 1
ATOM 6117 C CA . LEU B 1 303 ? -27.5 -27.719 -8.117 1 97.12 303 LEU B CA 1
ATOM 6118 C C . LEU B 1 303 ? -27.469 -27.125 -9.523 1 97.12 303 LEU B C 1
ATOM 6120 O O . LEU B 1 303 ? -28.484 -26.625 -10.008 1 97.12 303 LEU B O 1
ATOM 6124 N N . SER B 1 304 ? -26.281 -27.156 -10.086 1 97.62 304 SER B N 1
ATOM 6125 C CA . SER B 1 304 ? -26.094 -26.688 -11.461 1 97.62 304 SER B CA 1
ATOM 6126 C C . SER B 1 304 ? -24.984 -27.469 -12.148 1 97.62 304 SER B C 1
ATOM 6128 O O . SER B 1 304 ? -24.062 -27.953 -11.492 1 97.62 304 SER B O 1
ATOM 6130 N N . PHE B 1 305 ? -25.078 -27.656 -13.438 1 96.75 305 PHE B N 1
ATOM 6131 C CA . PHE B 1 305 ? -24.078 -28.203 -14.344 1 96.75 305 PHE B CA 1
ATOM 6132 C C . PHE B 1 305 ? -23.953 -27.344 -15.602 1 96.75 305 PHE B C 1
ATOM 6134 O O . PHE B 1 305 ? -24.703 -27.547 -16.562 1 96.75 305 PHE B O 1
ATOM 6141 N N . ASP B 1 306 ? -23 -26.422 -15.562 1 96.38 306 ASP B N 1
ATOM 6142 C CA . ASP B 1 306 ? -22.766 -25.516 -16.688 1 96.38 306 ASP B CA 1
ATOM 6143 C C . ASP B 1 306 ? -21.531 -25.922 -17.469 1 96.38 306 ASP B C 1
ATOM 6145 O O . ASP B 1 306 ? -20.469 -26.156 -16.906 1 96.38 306 ASP B O 1
ATOM 6149 N N . PHE B 1 307 ? -21.656 -26.141 -18.781 1 94.94 307 PHE B N 1
ATOM 6150 C CA . PHE B 1 307 ? -20.469 -26.5 -19.547 1 94.94 307 PHE B CA 1
ATOM 6151 C C . PHE B 1 307 ? -20.266 -25.531 -20.719 1 94.94 307 PHE B C 1
ATOM 6153 O O . PHE B 1 307 ? -21.203 -24.859 -21.141 1 94.94 307 PHE B O 1
ATOM 6160 N N . THR B 1 308 ? -19.062 -25.391 -21.109 1 95.5 308 THR B N 1
ATOM 6161 C CA . THR B 1 308 ? -18.672 -24.594 -22.281 1 95.5 308 THR B CA 1
ATOM 6162 C C . THR B 1 308 ? -17.844 -25.438 -23.25 1 95.5 308 THR B C 1
ATOM 6164 O O . THR B 1 308 ? -17.281 -26.469 -22.859 1 95.5 308 THR B O 1
ATOM 6167 N N . VAL B 1 309 ? -17.922 -25.141 -24.484 1 96.62 309 VAL B N 1
ATOM 6168 C CA . VAL B 1 309 ? -17.016 -25.594 -25.531 1 96.62 309 VAL B CA 1
ATOM 6169 C C . VAL B 1 309 ? -16.359 -24.391 -26.203 1 96.62 309 VAL B C 1
ATOM 6171 O O . VAL B 1 309 ? -16.969 -23.734 -27.062 1 96.62 309 VAL B O 1
ATOM 6174 N N . GLN B 1 310 ? -15.156 -24.109 -25.797 1 96.44 310 GLN B N 1
ATOM 6175 C CA . GLN B 1 310 ? -14.492 -22.891 -26.234 1 96.44 310 GLN B CA 1
ATOM 6176 C C . GLN B 1 310 ? -12.977 -23.078 -26.297 1 96.44 310 GLN B C 1
ATOM 6178 O O . GLN B 1 310 ? -12.461 -24.125 -25.938 1 96.44 310 GLN B O 1
ATOM 6183 N N . SER B 1 311 ? -12.281 -22.031 -26.906 1 96.75 311 SER B N 1
ATOM 6184 C CA . SER B 1 311 ? -10.828 -22.094 -27.016 1 96.75 311 SER B CA 1
ATOM 6185 C C . SER B 1 311 ? -10.18 -22.016 -25.625 1 96.75 311 SER B C 1
ATOM 6187 O O . SER B 1 311 ? -10.773 -21.5 -24.688 1 96.75 311 SER B O 1
ATOM 6189 N N . TYR B 1 312 ? -9.008 -22.547 -25.578 1 95.94 312 TYR B N 1
ATOM 6190 C CA . TYR B 1 312 ? -8.305 -22.438 -24.297 1 95.94 312 TYR B CA 1
ATOM 6191 C C . TYR B 1 312 ? -7.977 -21 -23.969 1 95.94 312 TYR B C 1
ATOM 6193 O O . TYR B 1 312 ? -7.98 -20.609 -22.797 1 95.94 312 TYR B O 1
ATOM 6201 N N . TYR B 1 313 ? -7.707 -20.125 -24.969 1 96.88 313 TYR B N 1
ATOM 6202 C CA . TYR B 1 313 ? -7.516 -18.703 -24.734 1 96.88 313 TYR B CA 1
ATOM 6203 C C . TYR B 1 313 ? -8.727 -18.094 -24.047 1 96.88 313 TYR B C 1
ATOM 6205 O O . TYR B 1 313 ? -8.594 -17.344 -23.078 1 96.88 313 TYR B O 1
ATOM 6213 N N . THR B 1 314 ? -9.891 -18.422 -24.578 1 96.31 314 THR B N 1
ATOM 6214 C CA . THR B 1 314 ? -11.117 -17.891 -24 1 96.31 314 THR B CA 1
ATOM 6215 C C . THR B 1 314 ? -11.289 -18.344 -22.562 1 96.31 314 THR B C 1
ATOM 6217 O O . THR B 1 314 ? -11.703 -17.562 -21.688 1 96.31 314 THR B O 1
ATOM 6220 N N . THR B 1 315 ? -10.93 -19.562 -22.359 1 93 315 THR B N 1
ATOM 6221 C CA . THR B 1 315 ? -11 -20.109 -21 1 93 315 THR B CA 1
ATOM 6222 C C . THR B 1 315 ? -10.141 -19.312 -20.047 1 93 315 THR B C 1
ATOM 6224 O O . THR B 1 315 ? -10.594 -18.938 -18.953 1 93 315 THR B O 1
ATOM 6227 N N . VAL B 1 316 ? -8.93 -18.984 -20.406 1 94.06 316 VAL B N 1
ATOM 6228 C CA . VAL B 1 316 ? -7.988 -18.281 -19.547 1 94.06 316 VAL B CA 1
ATOM 6229 C C . VAL B 1 316 ? -8.383 -16.812 -19.453 1 94.06 316 VAL B C 1
ATOM 6231 O O . VAL B 1 316 ? -8.383 -16.219 -18.375 1 94.06 316 VAL B O 1
ATOM 6234 N N . SER B 1 317 ? -8.781 -16.156 -20.531 1 94.31 317 SER B N 1
ATOM 6235 C CA . SER B 1 317 ? -9.055 -14.727 -20.594 1 94.31 317 SER B CA 1
ATOM 6236 C C . SER B 1 317 ? -10.297 -14.367 -19.781 1 94.31 317 SER B C 1
ATOM 6238 O O . SER B 1 317 ? -10.43 -13.227 -19.328 1 94.31 317 SER B O 1
ATOM 6240 N N . THR B 1 318 ? -11.133 -15.305 -19.562 1 90.69 318 THR B N 1
ATOM 6241 C CA . THR B 1 318 ? -12.367 -15.031 -18.844 1 90.69 318 THR B CA 1
ATOM 6242 C C . THR B 1 318 ? -12.273 -15.5 -17.391 1 90.69 318 THR B C 1
ATOM 6244 O O . THR B 1 318 ? -13.258 -15.453 -16.656 1 90.69 318 THR B O 1
ATOM 6247 N N . GLY B 1 319 ? -11.141 -15.945 -17.031 1 86.88 319 GLY B N 1
ATOM 6248 C CA . GLY B 1 319 ? -10.938 -16.391 -15.656 1 86.88 319 GLY B CA 1
ATOM 6249 C C . GLY B 1 319 ? -10.992 -15.266 -14.648 1 86.88 319 GLY B C 1
ATOM 6250 O O . GLY B 1 319 ? -10.906 -14.094 -15.016 1 86.88 319 GLY B O 1
ATOM 6251 N N . SER B 1 320 ? -11.203 -15.641 -13.344 1 79.5 320 SER B N 1
ATOM 6252 C CA . SER B 1 320 ? -11.312 -14.68 -12.25 1 79.5 320 SER B CA 1
ATOM 6253 C C . SER B 1 320 ? -9.938 -14.172 -11.82 1 79.5 320 SER B C 1
ATOM 6255 O O . SER B 1 320 ? -8.977 -14.938 -11.781 1 79.5 320 SER B O 1
ATOM 6257 N N . ASP B 1 321 ? -9.867 -12.867 -11.562 1 81.75 321 ASP B N 1
ATOM 6258 C CA . ASP B 1 321 ? -8.648 -12.211 -11.086 1 81.75 321 ASP B CA 1
ATOM 6259 C C . ASP B 1 321 ? -8.992 -11.078 -10.117 1 81.75 321 ASP B C 1
ATOM 6261 O O . ASP B 1 321 ? -8.844 -9.898 -10.453 1 81.75 321 ASP B O 1
ATOM 6265 N N . PRO B 1 322 ? -9.422 -11.508 -8.859 1 78.81 322 PRO B N 1
ATOM 6266 C CA . PRO B 1 322 ? -9.82 -10.453 -7.926 1 78.81 322 PRO B CA 1
ATOM 6267 C C . PRO B 1 322 ? -8.656 -9.555 -7.512 1 78.81 322 PRO B C 1
ATOM 6269 O O . PRO B 1 322 ? -7.535 -10.031 -7.348 1 78.81 322 PRO B O 1
ATOM 6272 N N . LYS B 1 323 ? -8.992 -8.234 -7.473 1 81.5 323 LYS B N 1
ATOM 6273 C CA . LYS B 1 323 ? -7.973 -7.254 -7.098 1 81.5 323 LYS B CA 1
ATOM 6274 C C . LYS B 1 323 ? -8.297 -6.609 -5.754 1 81.5 323 LYS B C 1
ATOM 6276 O O . LYS B 1 323 ? -9.406 -6.758 -5.238 1 81.5 323 LYS B O 1
ATOM 6281 N N . ALA B 1 324 ? -7.316 -6.035 -5.137 1 88.12 324 ALA B N 1
ATOM 6282 C CA . ALA B 1 324 ? -7.453 -5.211 -3.939 1 88.12 324 ALA B CA 1
ATOM 6283 C C . ALA B 1 324 ? -7.945 -6.043 -2.758 1 88.12 324 ALA B C 1
ATOM 6285 O O . ALA B 1 324 ? -8.93 -5.688 -2.111 1 88.12 324 ALA B O 1
ATOM 6286 N N . ARG B 1 325 ? -7.27 -7.109 -2.551 1 92.06 325 ARG B N 1
ATOM 6287 C CA . ARG B 1 325 ? -7.527 -7.977 -1.407 1 92.06 325 ARG B CA 1
ATOM 6288 C C . ARG B 1 325 ? -6.234 -8.328 -0.679 1 92.06 325 ARG B C 1
ATOM 6290 O O . ARG B 1 325 ? -5.16 -8.336 -1.283 1 92.06 325 ARG B O 1
ATOM 6297 N N . ARG B 1 326 ? -6.398 -8.461 0.593 1 94.75 326 ARG B N 1
ATOM 6298 C CA . ARG B 1 326 ? -5.367 -9.117 1.39 1 94.75 326 ARG B CA 1
ATOM 6299 C C . ARG B 1 326 ? -5.602 -10.625 1.454 1 94.75 326 ARG B C 1
ATOM 6301 O O . ARG B 1 326 ? -6.746 -11.078 1.492 1 94.75 326 ARG B O 1
ATOM 6308 N N . SER B 1 327 ? -4.512 -11.367 1.408 1 95.31 327 SER B N 1
ATOM 6309 C CA . SER B 1 327 ? -4.754 -12.805 1.425 1 95.31 327 SER B CA 1
ATOM 6310 C C . SER B 1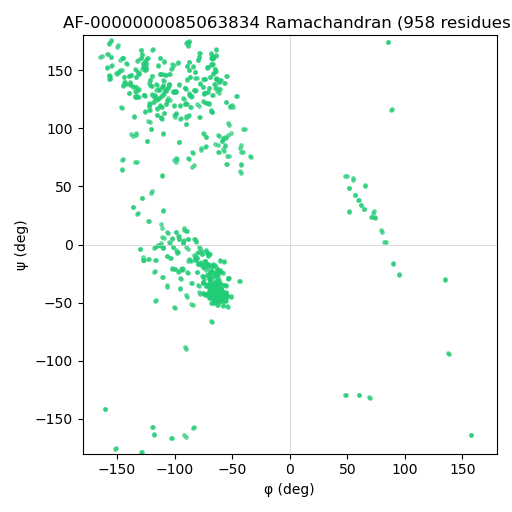 327 ? -3.598 -13.555 2.076 1 95.31 327 SER B C 1
ATOM 6312 O O . SER B 1 327 ? -2.471 -13.055 2.111 1 95.31 327 SER B O 1
ATOM 6314 N N . TYR B 1 328 ? -3.922 -14.633 2.734 1 96.38 328 TYR B N 1
ATOM 6315 C CA . TYR B 1 328 ? -2.969 -15.68 3.068 1 96.38 328 TYR B CA 1
ATOM 6316 C C . TYR B 1 328 ? -3.164 -16.906 2.174 1 96.38 328 TYR B C 1
ATOM 6318 O O . TYR B 1 328 ? -4.293 -17.234 1.815 1 96.38 328 TYR B O 1
ATOM 6326 N N . THR B 1 329 ? -2.094 -17.438 1.761 1 97 329 THR B N 1
ATOM 6327 C CA . THR B 1 329 ? -2.104 -18.672 0.983 1 97 329 THR B CA 1
ATOM 6328 C C . THR B 1 329 ? -1.19 -19.719 1.618 1 97 329 THR B C 1
ATOM 6330 O O . THR B 1 329 ? -0.05 -19.422 1.977 1 97 329 THR B O 1
ATOM 6333 N N . LYS B 1 330 ? -1.679 -20.891 1.843 1 96.88 330 LYS B N 1
ATOM 6334 C CA . LYS B 1 330 ? -0.918 -22.062 2.279 1 96.88 330 LYS B CA 1
ATOM 6335 C C . LYS B 1 330 ? -1.279 -23.297 1.453 1 96.88 330 LYS B C 1
ATOM 6337 O O . LYS B 1 330 ? -2.422 -23.438 1.012 1 96.88 330 LYS B O 1
ATOM 6342 N N . ASN B 1 331 ? -0.27 -24.078 1.227 1 96.56 331 ASN B N 1
ATOM 6343 C CA . ASN B 1 331 ? -0.593 -25.25 0.415 1 96.56 331 ASN B CA 1
ATOM 6344 C C . ASN B 1 331 ? 0.209 -26.469 0.849 1 96.56 331 ASN B C 1
ATOM 6346 O O . ASN B 1 331 ? 1.22 -26.344 1.543 1 96.56 331 ASN B O 1
ATOM 6350 N N . THR B 1 332 ? -0.288 -27.594 0.473 1 96.19 332 THR B N 1
ATOM 6351 C CA . THR B 1 332 ? 0.357 -28.891 0.699 1 96.19 332 THR B CA 1
ATOM 6352 C C . THR B 1 332 ? -0.166 -29.938 -0.281 1 96.19 332 THR B C 1
ATOM 6354 O O . THR B 1 332 ? -1.271 -29.797 -0.809 1 96.19 332 THR B O 1
ATOM 6357 N N . PHE B 1 333 ? 0.658 -30.906 -0.561 1 96.94 333 PHE B N 1
ATOM 6358 C CA . PHE B 1 333 ? 0.21 -32.062 -1.338 1 96.94 333 PHE B CA 1
ATOM 6359 C C . PHE B 1 333 ? -0.382 -33.125 -0.429 1 96.94 333 PHE B C 1
ATOM 6361 O O . PHE B 1 333 ? 0.229 -33.5 0.573 1 96.94 333 PHE B O 1
ATOM 6368 N N . LEU B 1 334 ? -1.61 -33.562 -0.805 1 96.94 334 LEU B N 1
ATOM 6369 C CA . LEU B 1 334 ? -2.283 -34.594 -0.019 1 96.94 334 LEU B CA 1
ATOM 6370 C C . LEU B 1 334 ? -1.863 -35.969 -0.474 1 96.94 334 LEU B C 1
ATOM 6372 O O . LEU B 1 334 ? -1.707 -36.219 -1.672 1 96.94 334 LEU B O 1
ATOM 6376 N N . ARG B 1 335 ? -1.749 -36.906 0.495 1 95.31 335 ARG B N 1
ATOM 6377 C CA . ARG B 1 335 ? -1.435 -38.281 0.184 1 95.31 335 ARG B CA 1
ATOM 6378 C C . ARG B 1 335 ? -2.602 -38.969 -0.523 1 95.31 335 ARG B C 1
ATOM 6380 O O . ARG B 1 335 ? -2.398 -39.781 -1.435 1 95.31 335 ARG B O 1
ATOM 6387 N N . ASP B 1 336 ? -3.756 -38.688 -0.001 1 94.19 336 ASP B N 1
ATOM 6388 C CA . ASP B 1 336 ? -4.988 -39.281 -0.517 1 94.19 336 ASP B CA 1
ATOM 6389 C C . ASP B 1 336 ? -6.215 -38.5 -0.029 1 94.19 336 ASP B C 1
ATOM 6391 O O . ASP B 1 336 ? -6.109 -37.656 0.869 1 94.19 336 ASP B O 1
ATOM 6395 N N . LEU B 1 337 ? -7.309 -38.75 -0.766 1 97.25 337 LEU B N 1
ATOM 6396 C CA . LEU B 1 337 ? -8.594 -38.188 -0.333 1 97.25 337 LEU B CA 1
ATOM 6397 C C . LEU B 1 337 ? -9.414 -39.281 0.386 1 97.25 337 LEU B C 1
ATOM 6399 O O . LEU B 1 337 ? -10.484 -39.656 -0.087 1 97.25 337 LEU B O 1
ATOM 6403 N N . THR B 1 338 ? -8.992 -39.625 1.611 1 97 338 THR B N 1
ATOM 6404 C CA . THR B 1 338 ? -9.711 -40.594 2.441 1 97 338 THR B CA 1
ATOM 6405 C C . THR B 1 338 ? -10.922 -39.938 3.104 1 97 338 THR B C 1
ATOM 6407 O O . THR B 1 338 ? -11.023 -38.719 3.15 1 97 338 THR B O 1
ATOM 6410 N N . PRO B 1 339 ? -11.82 -40.781 3.627 1 97.38 339 PRO B N 1
ATOM 6411 C CA . PRO B 1 339 ? -12.961 -40.188 4.34 1 97.38 339 PRO B CA 1
ATOM 6412 C C . PRO B 1 339 ? -12.539 -39.281 5.484 1 97.38 339 PRO B C 1
ATOM 6414 O O . PRO B 1 339 ? -13.172 -38.25 5.715 1 97.38 339 PRO B O 1
ATOM 6417 N N . LEU B 1 340 ? -11.484 -39.625 6.121 1 97.38 340 LEU B N 1
ATOM 6418 C CA . LEU B 1 340 ? -11.008 -38.812 7.227 1 97.38 340 LEU B CA 1
ATOM 6419 C C . LEU B 1 340 ? -10.453 -37.469 6.719 1 97.38 340 LEU B C 1
ATOM 6421 O O . LEU B 1 340 ? -10.695 -36.438 7.324 1 97.38 340 LEU B O 1
ATOM 6425 N N . THR B 1 341 ? -9.602 -37.531 5.629 1 97.5 341 THR B N 1
ATOM 6426 C CA . THR B 1 341 ? -9.102 -36.281 5.016 1 97.5 341 THR B CA 1
ATOM 6427 C C . THR B 1 341 ? -10.266 -35.375 4.609 1 97.5 341 THR B C 1
ATOM 6429 O O . THR B 1 341 ? -10.25 -34.188 4.906 1 97.5 341 THR B O 1
ATOM 6432 N N . ILE B 1 342 ? -11.266 -35.938 4.051 1 98.44 342 ILE B N 1
ATOM 6433 C CA . ILE B 1 342 ? -12.414 -35.219 3.5 1 98.44 342 ILE B CA 1
ATOM 6434 C C . ILE B 1 342 ? -13.219 -34.594 4.633 1 98.44 342 ILE B C 1
ATOM 6436 O O . ILE B 1 342 ? -13.602 -33.406 4.551 1 98.44 342 ILE B O 1
ATOM 6440 N N . ARG B 1 343 ? -13.484 -35.312 5.645 1 98.06 343 ARG B N 1
ATOM 6441 C CA . ARG B 1 343 ? -14.227 -34.781 6.789 1 98.06 343 ARG B CA 1
ATOM 6442 C C . ARG B 1 343 ? -13.477 -33.656 7.457 1 98.06 343 ARG B C 1
ATOM 6444 O O . ARG B 1 343 ? -14.086 -32.688 7.918 1 98.06 343 ARG B O 1
ATOM 6451 N N . THR B 1 344 ? -12.156 -33.781 7.555 1 97.75 344 THR B N 1
ATOM 6452 C CA . THR B 1 344 ? -11.336 -32.75 8.148 1 97.75 344 THR B CA 1
ATOM 6453 C C . THR B 1 344 ? -11.422 -31.469 7.312 1 97.75 344 THR B C 1
ATOM 6455 O O . THR B 1 344 ? -11.516 -30.359 7.859 1 97.75 344 THR B O 1
ATOM 6458 N N . ILE B 1 345 ? -11.398 -31.609 6.008 1 98.19 345 ILE B N 1
ATOM 6459 C CA . ILE B 1 345 ? -11.539 -30.453 5.109 1 98.19 345 ILE B CA 1
ATOM 6460 C C . ILE B 1 345 ? -12.898 -29.797 5.332 1 98.19 345 ILE B C 1
ATOM 6462 O O . ILE B 1 345 ? -12.984 -28.578 5.488 1 98.19 345 ILE B O 1
ATOM 6466 N N . ARG B 1 346 ? -13.938 -30.594 5.383 1 98.5 346 ARG B N 1
ATOM 6467 C CA . ARG B 1 346 ? -15.289 -30.062 5.57 1 98.5 346 ARG B CA 1
ATOM 6468 C C . ARG B 1 346 ? -15.391 -29.266 6.867 1 98.5 346 ARG B C 1
ATOM 6470 O O . ARG B 1 346 ? -15.898 -28.156 6.871 1 98.5 346 ARG B O 1
ATOM 6477 N N . ARG B 1 347 ? -14.914 -29.844 7.91 1 97.88 347 ARG B N 1
ATOM 6478 C CA . ARG B 1 347 ? -14.992 -29.203 9.219 1 97.88 347 ARG B CA 1
ATOM 6479 C C . ARG B 1 347 ? -14.211 -27.891 9.234 1 97.88 347 ARG B C 1
ATOM 6481 O O . ARG B 1 347 ? -14.625 -26.922 9.859 1 97.88 347 ARG B O 1
ATOM 6488 N N . SER B 1 348 ? -13.039 -27.922 8.586 1 97.81 348 SER B N 1
ATOM 6489 C CA . SER B 1 348 ? -12.227 -26.719 8.508 1 97.81 348 SER B CA 1
ATOM 6490 C C . SER B 1 348 ? -12.977 -25.594 7.793 1 97.81 348 SER B C 1
ATOM 6492 O O . SER B 1 348 ? -12.945 -24.438 8.234 1 97.81 348 SER B O 1
ATOM 6494 N N . LEU B 1 349 ? -13.664 -25.906 6.723 1 98.5 349 LEU B N 1
ATOM 6495 C CA . LEU B 1 349 ? -14.406 -24.906 5.965 1 98.5 349 LEU B CA 1
ATOM 6496 C C . LEU B 1 349 ? -15.617 -24.422 6.75 1 98.5 349 LEU B C 1
ATOM 6498 O O . LEU B 1 349 ? -15.969 -23.234 6.695 1 98.5 349 LEU B O 1
ATOM 6502 N N . GLU B 1 350 ? -16.234 -25.266 7.484 1 98 350 GLU B N 1
ATOM 6503 C CA . GLU B 1 350 ? -17.391 -24.891 8.289 1 98 350 GLU B CA 1
ATOM 6504 C C . GLU B 1 350 ? -16.984 -23.969 9.438 1 98 350 GLU B C 1
ATOM 6506 O O . GLU B 1 350 ? -17.781 -23.156 9.898 1 98 350 GLU B O 1
ATOM 6511 N N . ALA B 1 351 ? -15.734 -24.047 9.844 1 97.25 351 ALA B N 1
ATOM 6512 C CA . ALA B 1 351 ? -15.234 -23.219 10.938 1 97.25 351 ALA B CA 1
ATOM 6513 C C . ALA B 1 351 ? -14.711 -21.875 10.43 1 97.25 351 ALA B C 1
ATOM 6515 O O . ALA B 1 351 ? -14.18 -21.078 11.195 1 97.25 351 ALA B O 1
ATOM 6516 N N . SER B 1 352 ? -14.852 -21.594 9.172 1 97.38 352 SER B N 1
ATOM 6517 C CA . SER B 1 352 ? -14.305 -20.375 8.57 1 97.38 352 SER B CA 1
ATOM 6518 C C . SER B 1 352 ? -14.977 -19.125 9.133 1 97.38 352 SER B C 1
ATOM 6520 O O . SER B 1 352 ? -16.141 -19.188 9.547 1 97.38 352 SER B O 1
ATOM 6522 N N . PRO B 1 353 ? -14.219 -18.016 9.156 1 95.44 353 PRO B N 1
ATOM 6523 C CA . PRO B 1 353 ? -14.812 -16.781 9.633 1 95.44 353 PRO B CA 1
ATOM 6524 C C . PRO B 1 353 ? -15.914 -16.25 8.719 1 95.44 353 PRO B C 1
ATOM 6526 O O . PRO B 1 353 ? -16 -16.656 7.559 1 95.44 353 PRO B O 1
ATOM 6529 N N . ILE B 1 354 ? -16.75 -15.391 9.273 1 92.81 354 ILE B N 1
ATOM 6530 C CA . ILE B 1 354 ? -17.812 -14.734 8.516 1 92.81 354 ILE B CA 1
ATOM 6531 C C . ILE B 1 354 ? -17.531 -13.227 8.453 1 92.81 354 ILE B C 1
ATOM 6533 O O . ILE B 1 354 ? -16.781 -12.695 9.266 1 92.81 354 ILE B O 1
ATOM 6537 N N . SER B 1 355 ? -18.016 -12.633 7.484 1 90.56 355 SER B N 1
ATOM 6538 C CA . SER B 1 355 ? -17.891 -11.203 7.219 1 90.56 355 SER B CA 1
ATOM 6539 C C . SER B 1 355 ? -19.125 -10.656 6.531 1 90.56 355 SER B C 1
ATOM 6541 O O . SER B 1 355 ? -19.844 -11.391 5.848 1 90.56 355 SER B O 1
ATOM 6543 N N . PRO B 1 356 ? -19.422 -9.383 6.773 1 87.38 356 PRO B N 1
ATOM 6544 C CA . PRO B 1 356 ? -20.547 -8.797 6.051 1 87.38 356 PRO B CA 1
ATOM 6545 C C . PRO B 1 356 ? -20.25 -8.57 4.57 1 87.38 356 PRO B C 1
ATOM 6547 O O . PRO B 1 356 ? -21.156 -8.25 3.795 1 87.38 356 PRO B O 1
ATOM 6550 N N . PHE B 1 357 ? -19.047 -8.773 4.191 1 87.12 357 PHE B N 1
ATOM 6551 C CA . PHE B 1 357 ? -18.672 -8.5 2.811 1 87.12 357 PHE B CA 1
ATOM 6552 C C . PHE B 1 357 ? -18.406 -9.805 2.059 1 87.12 357 PHE B C 1
ATOM 6554 O O . PHE B 1 357 ? -17.531 -10.586 2.441 1 87.12 357 PHE B O 1
ATOM 6561 N N . ASN B 1 358 ? -18.969 -9.938 0.881 1 88.5 358 ASN B N 1
ATOM 6562 C CA . ASN B 1 358 ? -18.938 -11.195 0.147 1 88.5 358 ASN B CA 1
ATOM 6563 C C . ASN B 1 358 ? -17.578 -11.453 -0.481 1 88.5 358 ASN B C 1
ATOM 6565 O O . ASN B 1 358 ? -17.25 -12.586 -0.84 1 88.5 358 ASN B O 1
ATOM 6569 N N . TYR B 1 359 ? -16.859 -10.391 -0.595 1 88.12 359 TYR B N 1
ATOM 6570 C CA . TYR B 1 359 ? -15.555 -10.586 -1.207 1 88.12 359 TYR B CA 1
ATOM 6571 C C . TYR B 1 359 ? -14.539 -11.086 -0.181 1 88.12 359 TYR B C 1
ATOM 6573 O O . TYR B 1 359 ? -13.43 -11.492 -0.539 1 88.12 359 TYR B O 1
ATOM 6581 N N . ASN B 1 360 ? -14.859 -11.023 1.082 1 91.75 360 ASN B N 1
ATOM 6582 C CA . ASN B 1 360 ? -14.078 -11.742 2.084 1 91.75 360 ASN B CA 1
ATOM 6583 C C . ASN B 1 360 ? -14.359 -13.242 2.045 1 91.75 360 ASN B C 1
ATOM 6585 O O . ASN B 1 360 ? -15.508 -13.664 2.176 1 91.75 360 ASN B O 1
ATOM 6589 N N . THR B 1 361 ? -13.289 -14.016 1.849 1 95.5 361 THR B N 1
ATOM 6590 C CA . THR B 1 361 ? -13.531 -15.43 1.576 1 95.5 361 THR B CA 1
ATOM 6591 C C . THR B 1 361 ? -12.516 -16.297 2.305 1 95.5 361 THR B C 1
ATOM 6593 O O . THR B 1 361 ? -11.398 -15.859 2.588 1 95.5 361 THR B O 1
ATOM 6596 N N . ALA B 1 362 ? -12.938 -17.484 2.762 1 97.56 362 ALA B N 1
ATOM 6597 C CA . ALA B 1 362 ? -12.125 -18.625 3.15 1 97.56 362 ALA B CA 1
ATOM 6598 C C . ALA B 1 362 ? -12.352 -19.797 2.205 1 97.56 362 ALA B C 1
ATOM 6600 O O . ALA B 1 362 ? -13.492 -20.219 1.987 1 97.56 362 ALA B O 1
ATOM 6601 N N . ARG B 1 363 ? -11.234 -20.281 1.668 1 97.69 363 ARG B N 1
ATOM 6602 C CA . ARG B 1 363 ? -11.414 -21.172 0.526 1 97.69 363 ARG B CA 1
ATOM 6603 C C . ARG B 1 363 ? -10.375 -22.297 0.537 1 97.69 363 ARG B C 1
ATOM 6605 O O . ARG B 1 363 ? -9.242 -22.094 0.983 1 97.69 363 ARG B O 1
ATOM 6612 N N . LEU B 1 364 ? -10.805 -23.453 0.111 1 98.12 364 LEU B N 1
ATOM 6613 C CA . LEU B 1 364 ? -9.914 -24.516 -0.327 1 98.12 364 LEU B CA 1
ATOM 6614 C C . LEU B 1 364 ? -10 -24.719 -1.838 1 98.12 364 LEU B C 1
ATOM 6616 O O . LEU B 1 364 ? -11.094 -24.797 -2.396 1 98.12 364 LEU B O 1
ATOM 6620 N N . ASN B 1 365 ? -8.898 -24.734 -2.455 1 97.31 365 ASN B N 1
ATOM 6621 C CA . ASN B 1 365 ? -8.758 -25.188 -3.832 1 97.31 365 ASN B CA 1
ATOM 6622 C C . ASN B 1 365 ? -7.945 -26.484 -3.916 1 97.31 365 ASN B C 1
ATOM 6624 O O . ASN B 1 365 ? -6.801 -26.531 -3.455 1 97.31 365 ASN B O 1
ATOM 6628 N N . LEU B 1 366 ? -8.516 -27.484 -4.414 1 97.75 366 LEU B N 1
ATOM 6629 C CA . LEU B 1 366 ? -7.805 -28.719 -4.746 1 97.75 366 LEU B CA 1
ATOM 6630 C C . LEU B 1 366 ? -7.508 -28.781 -6.242 1 97.75 366 LEU B C 1
ATOM 6632 O O . LEU B 1 366 ? -8.406 -29.031 -7.047 1 97.75 366 LEU B O 1
ATOM 6636 N N . TYR B 1 367 ? -6.281 -28.672 -6.516 1 97.19 367 TYR B N 1
ATOM 6637 C CA . TYR B 1 367 ? -5.859 -28.703 -7.91 1 97.19 367 TYR B CA 1
ATOM 6638 C C . TYR B 1 367 ? -5.289 -30.062 -8.273 1 97.19 367 TYR B C 1
ATOM 6640 O O . TYR B 1 367 ? -4.438 -30.594 -7.559 1 97.19 367 TYR B O 1
ATOM 6648 N N . TRP B 1 368 ? -5.746 -30.562 -9.375 1 96.69 368 TRP B N 1
ATOM 6649 C CA . TRP B 1 368 ? -5.168 -31.781 -9.898 1 96.69 368 TRP B CA 1
ATOM 6650 C C . TRP B 1 368 ? -3.844 -31.516 -10.602 1 96.69 368 TRP B C 1
ATOM 6652 O O . TRP B 1 368 ? -3.816 -30.859 -11.656 1 96.69 368 TRP B O 1
ATOM 6662 N N . THR B 1 369 ? -2.793 -31.953 -9.992 1 94.69 369 THR B N 1
ATOM 6663 C CA . THR B 1 369 ? -1.46 -31.891 -10.586 1 94.69 369 THR B CA 1
ATOM 6664 C C . THR B 1 369 ? -0.948 -33.281 -10.93 1 94.69 369 THR B C 1
ATOM 6666 O O . THR B 1 369 ? 0.124 -33.688 -10.477 1 94.69 369 THR B O 1
ATOM 6669 N N . GLY B 1 370 ? -1.7 -33.969 -11.781 1 94.38 370 GLY B N 1
ATOM 6670 C CA . GLY B 1 370 ? -1.386 -35.344 -12.148 1 94.38 370 GLY B CA 1
ATOM 6671 C C . GLY B 1 370 ? -1.117 -35.531 -13.633 1 94.38 370 GLY B C 1
ATOM 6672 O O . GLY B 1 370 ? -0.659 -34.594 -14.297 1 94.38 370 GLY B O 1
ATOM 6673 N N . GLY B 1 371 ? -1.306 -36.781 -14.047 1 95 371 GLY B N 1
ATOM 6674 C CA . GLY B 1 371 ? -1.045 -37.094 -15.438 1 95 371 GLY B CA 1
ATOM 6675 C C . GLY B 1 371 ? 0.427 -37.031 -15.805 1 95 371 GLY B C 1
ATOM 6676 O O . GLY B 1 371 ? 1.268 -37.594 -15.109 1 95 371 GLY B O 1
ATOM 6677 N N . ALA B 1 372 ? 0.686 -36.344 -16.875 1 96.25 372 ALA B N 1
ATOM 6678 C CA . ALA B 1 372 ? 2.037 -36.281 -17.422 1 96.25 372 ALA B CA 1
ATOM 6679 C C . ALA B 1 372 ? 3 -35.625 -16.438 1 96.25 372 ALA B C 1
ATOM 6681 O O . ALA B 1 372 ? 4.211 -35.844 -16.5 1 96.25 372 ALA B O 1
ATOM 6682 N N . VAL B 1 373 ? 2.52 -34.875 -15.508 1 96.06 373 VAL B N 1
ATOM 6683 C CA . VAL B 1 373 ? 3.365 -34.25 -14.508 1 96.06 373 VAL B CA 1
ATOM 6684 C C . VAL B 1 373 ? 4.055 -35.312 -13.656 1 96.06 373 VAL B C 1
ATOM 6686 O O . VAL B 1 373 ? 5.199 -35.125 -13.227 1 96.06 373 VAL B O 1
ATOM 6689 N N . LEU B 1 374 ? 3.389 -36.406 -13.461 1 95.94 374 LEU B N 1
ATOM 6690 C CA . LEU B 1 374 ? 3.891 -37.438 -12.562 1 95.94 374 LEU B CA 1
ATOM 6691 C C . LEU B 1 374 ? 4.762 -38.438 -13.328 1 95.94 374 LEU B C 1
ATOM 6693 O O . LEU B 1 374 ? 5.367 -39.312 -12.719 1 95.94 374 LEU B O 1
ATOM 6697 N N . ASP B 1 375 ? 4.891 -38.281 -14.594 1 95.69 375 ASP B N 1
ATOM 6698 C CA . ASP B 1 375 ? 5.578 -39.281 -15.422 1 95.69 375 ASP B CA 1
ATOM 6699 C C . ASP B 1 375 ? 7.09 -39.062 -15.375 1 95.69 375 ASP B C 1
ATOM 6701 O O . ASP B 1 375 ? 7.848 -39.906 -15.883 1 95.69 375 ASP B O 1
ATOM 6705 N N . LYS B 1 376 ? 7.551 -38.031 -14.836 1 95.88 376 LYS B N 1
ATOM 6706 C CA . LYS B 1 376 ? 8.984 -37.75 -14.727 1 95.88 376 LYS B CA 1
ATOM 6707 C C . LYS B 1 376 ? 9.477 -38 -13.305 1 95.88 376 LYS B C 1
ATOM 6709 O O . LYS B 1 376 ? 8.727 -37.844 -12.344 1 95.88 376 LYS B O 1
ATOM 6714 N N . PRO B 1 377 ? 10.711 -38.438 -13.242 1 97.06 377 PRO B N 1
ATOM 6715 C CA . PRO B 1 377 ? 11.25 -38.594 -11.891 1 97.06 377 PRO B CA 1
ATOM 6716 C C . PRO B 1 377 ? 11.359 -37.281 -11.133 1 97.06 377 PRO B C 1
ATOM 6718 O O . PRO B 1 377 ? 11.359 -36.219 -11.75 1 97.06 377 PRO B O 1
ATOM 6721 N N . ARG B 1 378 ? 11.477 -37.344 -9.805 1 97.62 378 ARG B N 1
ATOM 6722 C CA . ARG B 1 378 ? 11.445 -36.188 -8.906 1 97.62 378 ARG B CA 1
ATOM 6723 C C . ARG B 1 378 ? 12.664 -35.281 -9.117 1 97.62 378 ARG B C 1
ATOM 6725 O O . ARG B 1 378 ? 12.672 -34.125 -8.711 1 97.62 378 ARG B O 1
ATOM 6732 N N . ASN B 1 379 ? 13.734 -35.781 -9.75 1 97.75 379 ASN B N 1
ATOM 6733 C CA . ASN B 1 379 ? 14.938 -34.969 -9.969 1 97.75 379 ASN B CA 1
ATOM 6734 C C . ASN B 1 379 ? 15.117 -34.656 -11.453 1 97.75 379 ASN B C 1
ATOM 6736 O O . ASN B 1 379 ? 16.203 -34.25 -11.875 1 97.75 379 ASN B O 1
ATOM 6740 N N . TYR B 1 380 ? 14.047 -34.812 -12.25 1 97.62 380 TYR B N 1
ATOM 6741 C CA . TYR B 1 380 ? 14.102 -34.469 -13.664 1 97.62 380 TYR B CA 1
ATOM 6742 C C . TYR B 1 380 ? 14.422 -33 -13.844 1 97.62 380 TYR B C 1
ATOM 6744 O O . TYR B 1 380 ? 15.172 -32.625 -14.742 1 97.62 380 TYR B O 1
ATOM 6752 N N . THR B 1 381 ? 13.836 -32.156 -13.117 1 97.75 381 THR B N 1
ATOM 6753 C CA . THR B 1 381 ? 14.125 -30.766 -12.859 1 97.75 381 THR B CA 1
ATOM 6754 C C . THR B 1 381 ? 14.188 -30.484 -11.359 1 97.75 381 THR B C 1
ATOM 6756 O O . THR B 1 381 ? 14.055 -31.406 -10.555 1 97.75 381 THR B O 1
ATOM 6759 N N . ALA B 1 382 ? 14.406 -29.266 -11.023 1 98.31 382 ALA B N 1
ATOM 6760 C CA . ALA B 1 382 ? 14.422 -28.922 -9.602 1 98.31 382 ALA B CA 1
ATOM 6761 C C . ALA B 1 382 ? 13.016 -28.984 -9.008 1 98.31 382 ALA B C 1
ATOM 6763 O O . ALA B 1 382 ? 12.852 -28.969 -7.789 1 98.31 382 ALA B O 1
ATOM 6764 N N . PHE B 1 383 ? 11.977 -28.938 -9.836 1 98 383 PHE B N 1
ATOM 6765 C CA . PHE B 1 383 ? 10.609 -29.125 -9.375 1 98 383 PHE B CA 1
ATOM 6766 C C . PHE B 1 383 ? 10.398 -30.562 -8.898 1 98 383 PHE B C 1
ATOM 6768 O O . PHE B 1 383 ? 10.336 -31.484 -9.711 1 98 383 PHE B O 1
ATOM 6775 N N . VAL B 1 384 ? 10.156 -30.766 -7.645 1 97.88 384 VAL B N 1
ATOM 6776 C CA . VAL B 1 384 ? 10.289 -32.062 -7.02 1 97.88 384 VAL B CA 1
ATOM 6777 C C . VAL B 1 384 ? 8.906 -32.688 -6.812 1 97.88 384 VAL B C 1
ATOM 6779 O O . VAL B 1 384 ? 8.781 -33.906 -6.59 1 97.88 384 VAL B O 1
ATOM 6782 N N . HIS B 1 385 ? 7.824 -31.969 -6.98 1 96.75 385 HIS B N 1
ATOM 6783 C CA . HIS B 1 385 ? 6.484 -32.406 -6.594 1 96.75 385 HIS B CA 1
ATOM 6784 C C . HIS B 1 385 ? 5.848 -33.25 -7.688 1 96.75 385 HIS B C 1
ATOM 6786 O O . HIS B 1 385 ? 4.957 -32.781 -8.398 1 96.75 385 HIS B O 1
ATOM 6792 N N . ARG B 1 386 ? 6.281 -34.531 -7.695 1 96.31 386 ARG B N 1
ATOM 6793 C CA . ARG B 1 386 ? 5.875 -35.406 -8.789 1 96.31 386 ARG B CA 1
ATOM 6794 C C . ARG B 1 386 ? 5.371 -36.75 -8.25 1 96.31 386 ARG B C 1
ATOM 6796 O O . ARG B 1 386 ? 5.41 -37.75 -8.953 1 96.31 386 ARG B O 1
ATOM 6803 N N . THR B 1 387 ? 4.898 -36.75 -7.078 1 95.62 387 THR B N 1
ATOM 6804 C CA . THR B 1 387 ? 4.492 -38.031 -6.469 1 95.62 387 THR B CA 1
ATOM 6805 C C . THR B 1 387 ? 2.988 -38.031 -6.199 1 95.62 387 THR B C 1
ATOM 6807 O O . THR B 1 387 ? 2.314 -39.031 -6.449 1 95.62 387 THR B O 1
ATOM 6810 N N . TYR B 1 388 ? 2.486 -37.031 -5.625 1 94.88 388 TYR B N 1
ATOM 6811 C CA . TYR B 1 388 ? 1.083 -36.938 -5.238 1 94.88 388 TYR B CA 1
ATOM 6812 C C . TYR B 1 388 ? 0.349 -35.906 -6.094 1 94.88 388 TYR B C 1
ATOM 6814 O O . TYR B 1 388 ? 0.812 -34.781 -6.25 1 94.88 388 TYR B O 1
ATOM 6822 N N . PRO B 1 389 ? -0.814 -36.219 -6.562 1 95.19 389 PRO B N 1
ATOM 6823 C CA . PRO B 1 389 ? -1.437 -35.406 -7.602 1 95.19 389 PRO B CA 1
ATOM 6824 C C . PRO B 1 389 ? -2.279 -34.281 -7.031 1 95.19 389 PRO B C 1
ATOM 6826 O O . PRO B 1 389 ? -2.574 -33.312 -7.738 1 95.19 389 PRO B O 1
ATOM 6829 N N . TRP B 1 390 ? -2.783 -34.375 -5.785 1 96.69 390 TRP B N 1
ATOM 6830 C CA . TRP B 1 390 ? -3.711 -33.375 -5.262 1 96.69 390 TRP B CA 1
ATOM 6831 C C . TRP B 1 390 ? -2.971 -32.312 -4.461 1 96.69 390 TRP B C 1
ATOM 6833 O O . TRP B 1 390 ? -2.49 -32.594 -3.357 1 96.69 390 TRP B O 1
ATOM 6843 N N . ASN B 1 391 ? -2.875 -31.109 -5.027 1 96.94 391 ASN B N 1
ATOM 6844 C CA . ASN B 1 391 ? -2.369 -29.938 -4.316 1 96.94 391 ASN B CA 1
ATOM 6845 C C . ASN B 1 391 ? -3.49 -29.188 -3.611 1 96.94 391 ASN B C 1
ATOM 6847 O O . ASN B 1 391 ? -4.352 -28.594 -4.266 1 96.94 391 ASN B O 1
ATOM 6851 N N . ALA B 1 392 ? -3.521 -29.219 -2.314 1 97.62 392 ALA B N 1
ATOM 6852 C CA . ALA B 1 392 ? -4.504 -28.5 -1.516 1 97.62 392 ALA B CA 1
ATOM 6853 C C . ALA B 1 392 ? -4.02 -27.078 -1.203 1 97.62 392 ALA B C 1
ATOM 6855 O O . ALA B 1 392 ? -3.061 -26.906 -0.448 1 97.62 392 ALA B O 1
ATOM 6856 N N . VAL B 1 393 ? -4.637 -26.109 -1.773 1 97.12 393 VAL B N 1
ATOM 6857 C CA . VAL B 1 393 ? -4.285 -24.703 -1.571 1 97.12 393 VAL B CA 1
ATOM 6858 C C . VAL B 1 393 ? -5.371 -24.016 -0.744 1 97.12 393 VAL B C 1
ATOM 6860 O O . VAL B 1 393 ? -6.512 -23.875 -1.19 1 97.12 393 VAL B O 1
ATOM 6863 N N . TRP B 1 394 ? -5.004 -23.641 0.413 1 97.5 394 TRP B N 1
ATOM 6864 C CA . TRP B 1 394 ? -5.887 -22.875 1.277 1 97.5 394 TRP B CA 1
ATOM 6865 C C . TRP B 1 394 ? -5.68 -21.375 1.062 1 97.5 394 TRP B C 1
ATOM 6867 O O . TRP B 1 394 ? -4.543 -20.906 0.962 1 97.5 394 TRP B O 1
ATOM 6877 N N . LEU B 1 395 ? -6.805 -20.703 0.955 1 96.75 395 LEU B N 1
ATOM 6878 C CA . LEU B 1 395 ? -6.77 -19.266 0.723 1 96.75 395 LEU B CA 1
ATOM 6879 C C . LEU B 1 395 ? -7.742 -18.547 1.646 1 96.75 395 LEU B C 1
ATOM 6881 O O . LEU B 1 395 ? -8.898 -18.953 1.777 1 96.75 395 LEU B O 1
ATOM 6885 N N . SER B 1 396 ? -7.293 -17.562 2.379 1 96.62 396 SER B N 1
ATOM 6886 C CA . SER B 1 396 ? -8.148 -16.578 3.037 1 96.62 396 SER B CA 1
ATOM 6887 C C . SER B 1 396 ? -7.945 -15.188 2.441 1 96.62 396 SER B C 1
ATOM 6889 O O . SER B 1 396 ? -6.816 -14.789 2.156 1 96.62 396 SER B O 1
ATOM 6891 N N . SER B 1 397 ? -9.008 -14.508 2.135 1 95.12 397 SER B N 1
ATOM 6892 C CA . SER B 1 397 ? -8.961 -13.203 1.486 1 95.12 397 SER B CA 1
ATOM 6893 C C . SER B 1 397 ? -9.938 -12.227 2.141 1 95.12 397 SER B C 1
ATOM 6895 O O . SER B 1 397 ? -11.07 -12.586 2.451 1 95.12 397 SER B O 1
ATOM 6897 N N . TRP B 1 398 ? -9.43 -10.992 2.365 1 92.94 398 TRP B N 1
ATOM 6898 C CA . TRP B 1 398 ? -10.242 -9.961 3 1 92.94 398 TRP B CA 1
ATOM 6899 C C . TRP B 1 398 ? -9.758 -8.57 2.613 1 92.94 398 TRP B C 1
ATOM 6901 O O . TRP B 1 398 ? -8.648 -8.414 2.1 1 92.94 398 TRP B O 1
ATOM 6911 N N . ALA B 1 399 ? -10.625 -7.57 2.805 1 86.56 399 ALA B N 1
ATOM 6912 C CA . ALA B 1 399 ? -10.203 -6.195 2.553 1 86.56 399 ALA B CA 1
ATOM 6913 C C . ALA B 1 399 ? -9.844 -5.484 3.855 1 86.56 399 ALA B C 1
ATOM 6915 O O . ALA B 1 399 ? -8.695 -5.07 4.047 1 86.56 399 ALA B O 1
ATOM 6916 N N . SER B 1 400 ? -10.766 -5.496 4.781 1 81.81 400 SER B N 1
ATOM 6917 C CA . SER B 1 400 ? -10.633 -4.68 5.984 1 81.81 400 SER B CA 1
ATOM 6918 C C . SER B 1 400 ? -9.617 -5.273 6.949 1 81.81 400 SER B C 1
ATOM 6920 O O . SER B 1 400 ? -9.641 -6.477 7.227 1 81.81 400 SER B O 1
ATOM 6922 N N . GLY B 1 401 ? -8.82 -4.453 7.445 1 76.31 401 GLY B N 1
ATOM 6923 C CA . GLY B 1 401 ? -7.762 -4.875 8.352 1 76.31 401 GLY B CA 1
ATOM 6924 C C . GLY B 1 401 ? -8.289 -5.488 9.641 1 76.31 401 GLY B C 1
ATOM 6925 O O . GLY B 1 401 ? -7.609 -6.305 10.266 1 76.31 401 GLY B O 1
ATOM 6926 N N . ASP B 1 402 ? -9.5 -5.172 10 1 76.38 402 ASP B N 1
ATOM 6927 C CA . ASP B 1 402 ? -10.047 -5.672 11.258 1 76.38 402 ASP B CA 1
ATOM 6928 C C . ASP B 1 402 ? -10.367 -7.164 11.164 1 76.38 402 ASP B C 1
ATOM 6930 O O . ASP B 1 402 ? -10.609 -7.816 12.18 1 76.38 402 ASP B O 1
ATOM 6934 N N . LYS B 1 403 ? -10.211 -7.668 10.031 1 83.19 403 LYS B N 1
ATOM 6935 C CA . LYS B 1 403 ? -10.508 -9.078 9.82 1 83.19 403 LYS B CA 1
ATOM 6936 C C . LYS B 1 403 ? -9.227 -9.906 9.727 1 83.19 403 LYS B C 1
ATOM 6938 O O . LYS B 1 403 ? -9.281 -11.133 9.656 1 83.19 403 LYS B O 1
ATOM 6943 N N . SER B 1 404 ? -8.18 -9.305 9.867 1 89.19 404 SER B N 1
ATOM 6944 C CA . SER B 1 404 ? -6.891 -9.93 9.586 1 89.19 404 SER B CA 1
ATOM 6945 C C . SER B 1 404 ? -6.633 -11.102 10.531 1 89.19 404 SER B C 1
ATOM 6947 O O . SER B 1 404 ? -6.301 -12.203 10.078 1 89.19 404 SER B O 1
ATOM 6949 N N . ASP B 1 405 ? -6.895 -10.945 11.781 1 92.75 405 ASP B N 1
ATOM 6950 C CA . ASP B 1 405 ? -6.578 -11.984 12.75 1 92.75 405 ASP B CA 1
ATOM 6951 C C . ASP B 1 405 ? -7.469 -13.211 12.555 1 92.75 405 ASP B C 1
ATOM 6953 O O . ASP B 1 405 ? -6.988 -14.344 12.586 1 92.75 405 ASP B O 1
ATOM 6957 N N . ALA B 1 406 ? -8.758 -12.977 12.305 1 95.12 406 ALA B N 1
ATOM 6958 C CA . ALA B 1 406 ? -9.695 -14.078 12.141 1 95.12 406 ALA B CA 1
ATOM 6959 C C . ALA B 1 406 ? -9.336 -14.938 10.93 1 95.12 406 ALA B C 1
ATOM 6961 O O . ALA B 1 406 ? -9.305 -16.172 11.023 1 95.12 406 ALA B O 1
ATOM 6962 N N . TYR B 1 407 ? -9.062 -14.367 9.875 1 96.5 407 TYR B N 1
ATOM 6963 C CA . TYR B 1 407 ? -8.742 -15.086 8.648 1 96.5 407 TYR B CA 1
ATOM 6964 C C . TYR B 1 407 ? -7.363 -15.727 8.727 1 96.5 407 TYR B C 1
ATOM 6966 O O . TYR B 1 407 ? -7.148 -16.812 8.188 1 96.5 407 TYR B O 1
ATOM 6974 N N . HIS B 1 408 ? -6.457 -15.047 9.383 1 97.19 408 HIS B N 1
ATOM 6975 C CA . HIS B 1 408 ? -5.129 -15.609 9.594 1 97.19 408 HIS B CA 1
ATOM 6976 C C . HIS B 1 408 ? -5.188 -16.844 10.492 1 97.19 408 HIS B C 1
ATOM 6978 O O . HIS B 1 408 ? -4.602 -17.875 10.172 1 97.19 408 HIS B O 1
ATOM 6984 N N . ASP B 1 409 ? -5.898 -16.719 11.641 1 97.44 409 ASP B N 1
ATOM 6985 C CA . ASP B 1 409 ? -6.02 -17.828 12.578 1 97.44 409 ASP B CA 1
ATOM 6986 C C . ASP B 1 409 ? -6.676 -19.047 11.906 1 97.44 409 ASP B C 1
ATOM 6988 O O . ASP B 1 409 ? -6.258 -20.188 12.133 1 97.44 409 ASP B O 1
ATOM 6992 N N . TRP B 1 410 ? -7.633 -18.766 11.133 1 98 410 TRP B N 1
ATOM 6993 C CA . TRP B 1 410 ? -8.336 -19.844 10.445 1 98 410 TRP B CA 1
ATOM 6994 C C . TRP B 1 410 ? -7.395 -20.594 9.516 1 98 410 TRP B C 1
ATOM 6996 O O . TRP B 1 410 ? -7.336 -21.828 9.555 1 98 410 TRP B O 1
ATOM 7006 N N . ILE B 1 411 ? -6.676 -19.906 8.711 1 97.88 411 ILE B N 1
ATOM 7007 C CA . ILE B 1 411 ? -5.863 -20.609 7.719 1 97.88 411 ILE B CA 1
ATOM 7008 C C . ILE B 1 411 ? -4.723 -21.344 8.406 1 97.88 411 ILE B C 1
ATOM 7010 O O . ILE B 1 411 ? -4.32 -22.422 7.969 1 97.88 411 ILE B O 1
ATOM 7014 N N . LEU B 1 412 ? -4.184 -20.766 9.5 1 97.06 412 LEU B N 1
ATOM 7015 C CA . LEU B 1 412 ? -3.16 -21.469 10.273 1 97.06 412 LEU B CA 1
ATOM 7016 C C . LEU B 1 412 ? -3.713 -22.75 10.859 1 97.06 412 LEU B C 1
ATOM 7018 O O . LEU B 1 412 ? -3.059 -23.797 10.805 1 97.06 412 LEU B O 1
ATOM 7022 N N . GLY B 1 413 ? -4.887 -22.609 11.414 1 96.69 413 GLY B N 1
ATOM 7023 C CA . GLY B 1 413 ? -5.527 -23.781 11.992 1 96.69 413 GLY B CA 1
ATOM 7024 C C . GLY B 1 413 ? -5.809 -24.875 10.969 1 96.69 413 GLY B C 1
ATOM 7025 O O . GLY B 1 413 ? -5.582 -26.047 11.234 1 96.69 413 GLY B O 1
ATOM 7026 N N . THR B 1 414 ? -6.281 -24.484 9.828 1 96.19 414 THR B N 1
ATOM 7027 C CA . THR B 1 414 ? -6.617 -25.453 8.781 1 96.19 414 THR B CA 1
ATOM 7028 C C . THR B 1 414 ? -5.355 -26.109 8.234 1 96.19 414 THR B C 1
ATOM 7030 O O . THR B 1 414 ? -5.332 -27.328 8.016 1 96.19 414 THR B O 1
ATOM 7033 N N . TYR B 1 415 ? -4.391 -25.281 7.977 1 94.81 415 TYR B N 1
ATOM 7034 C CA . TYR B 1 415 ? -3.117 -25.828 7.512 1 94.81 415 TYR B CA 1
ATOM 7035 C C . TYR B 1 415 ? -2.547 -26.812 8.523 1 94.81 415 TYR B C 1
ATOM 7037 O O . TYR B 1 415 ? -2.051 -27.891 8.141 1 94.81 415 TYR B O 1
ATOM 7045 N N . GLY B 1 416 ? -2.598 -26.5 9.797 1 93.94 416 GLY B N 1
ATOM 7046 C CA . GLY B 1 416 ? -2.162 -27.406 10.852 1 93.94 416 GLY B CA 1
ATOM 7047 C C . GLY B 1 416 ? -2.93 -28.703 10.867 1 93.94 416 GLY B C 1
ATOM 7048 O O . GLY B 1 416 ? -2.344 -29.781 11.062 1 93.94 416 GLY B O 1
ATOM 7049 N N . ALA B 1 417 ? -4.188 -28.656 10.609 1 94 417 ALA B N 1
ATOM 7050 C CA . ALA B 1 417 ? -5.043 -29.844 10.625 1 94 417 ALA B CA 1
ATOM 7051 C C . ALA B 1 417 ? -4.711 -30.766 9.461 1 94 417 ALA B C 1
ATOM 7053 O O . ALA B 1 417 ? -4.891 -31.984 9.562 1 94 417 ALA B O 1
ATOM 7054 N N . MET B 1 418 ? -4.246 -30.234 8.367 1 93.44 418 MET B N 1
ATOM 7055 C CA . MET B 1 418 ? -3.977 -31.016 7.168 1 93.44 418 MET B CA 1
ATOM 7056 C C . MET B 1 418 ? -2.637 -31.734 7.273 1 93.44 418 MET B C 1
ATOM 7058 O O . MET B 1 418 ? -2.34 -32.625 6.477 1 93.44 418 MET B O 1
ATOM 7062 N N . ARG B 1 419 ? -1.863 -31.375 8.242 1 90.38 419 ARG B N 1
ATOM 7063 C CA . ARG B 1 419 ? -0.514 -31.922 8.367 1 90.38 419 ARG B CA 1
ATOM 7064 C C . ARG B 1 419 ? -0.537 -33.438 8.414 1 90.38 419 ARG B C 1
ATOM 7066 O O . ARG B 1 419 ? 0.358 -34.094 7.875 1 90.38 419 ARG B O 1
ATOM 7073 N N . LEU B 1 420 ? -1.555 -34 9.023 1 90.88 420 LEU B N 1
ATOM 7074 C CA . LEU B 1 420 ? -1.653 -35.438 9.195 1 90.88 420 LEU B CA 1
ATOM 7075 C C . LEU B 1 420 ? -1.855 -36.156 7.852 1 90.88 420 LEU B C 1
ATOM 7077 O O . LEU B 1 420 ? -1.583 -37.344 7.719 1 90.88 420 LEU B O 1
ATOM 7081 N N . PHE B 1 421 ? -2.248 -35.438 6.887 1 93.19 421 PHE B N 1
ATOM 7082 C CA . PHE B 1 421 ? -2.641 -36.031 5.617 1 93.19 421 PHE B CA 1
ATOM 7083 C C . PHE B 1 421 ? -1.689 -35.594 4.504 1 93.19 421 PHE B C 1
ATOM 7085 O O . PHE B 1 421 ? -1.838 -36.031 3.357 1 93.19 421 PHE B O 1
ATOM 7092 N N . SER B 1 422 ? -0.741 -34.781 4.844 1 89.88 422 SER B N 1
ATOM 7093 C CA . SER B 1 422 ? 0.156 -34.188 3.869 1 89.88 422 SER B CA 1
ATOM 7094 C C . SER B 1 422 ? 1.5 -34.906 3.826 1 89.88 422 SER B C 1
ATOM 7096 O O . SER B 1 422 ? 1.856 -35.625 4.766 1 89.88 422 SER B O 1
ATOM 7098 N N . VAL B 1 423 ? 2.252 -34.875 2.715 1 88.12 423 VAL B N 1
ATOM 7099 C CA . VAL B 1 423 ? 3.576 -35.469 2.547 1 88.12 423 VAL B CA 1
ATOM 7100 C C . VAL B 1 423 ? 4.648 -34.438 2.893 1 88.12 423 VAL B C 1
ATOM 7102 O O . VAL B 1 423 ? 5.82 -34.594 2.547 1 88.12 423 VAL B O 1
ATOM 7105 N N . ARG B 1 424 ? 4.352 -33.312 3.543 1 87.44 424 ARG B N 1
ATOM 7106 C CA . ARG B 1 424 ? 5.254 -32.25 3.941 1 87.44 424 ARG B CA 1
ATOM 7107 C C . ARG B 1 424 ? 5.957 -31.641 2.73 1 87.44 424 ARG B C 1
ATOM 7109 O O . ARG B 1 424 ? 7.184 -31.516 2.715 1 87.44 424 ARG B O 1
ATOM 7116 N N . GLU B 1 425 ? 5.359 -31.5 1.723 1 95.12 425 GLU B N 1
ATOM 7117 C CA . GLU B 1 425 ? 5.77 -30.766 0.532 1 95.12 425 GLU B CA 1
ATOM 7118 C C . GLU B 1 425 ? 4.777 -29.656 0.202 1 95.12 425 GLU B C 1
ATOM 7120 O O . GLU B 1 425 ? 3.578 -29.781 0.45 1 95.12 425 GLU B O 1
ATOM 7125 N N . ALA B 1 426 ? 5.305 -28.594 -0.219 1 96.31 426 ALA B N 1
ATOM 7126 C CA . ALA B 1 426 ? 4.508 -27.422 -0.587 1 96.31 426 ALA B CA 1
ATOM 7127 C C . ALA B 1 426 ? 4.961 -26.844 -1.928 1 96.31 426 ALA B C 1
ATOM 7129 O O . ALA B 1 426 ? 6.16 -26.797 -2.213 1 96.31 426 ALA B O 1
ATOM 7130 N N . TYR B 1 427 ? 3.998 -26.547 -2.703 1 96.38 427 TYR B N 1
ATOM 7131 C CA . TYR B 1 427 ? 4.242 -25.984 -4.031 1 96.38 427 TYR B CA 1
ATOM 7132 C C . TYR B 1 427 ? 4.762 -24.562 -3.938 1 96.38 427 TYR B C 1
ATOM 7134 O O . TYR B 1 427 ? 4.07 -23.672 -3.436 1 96.38 427 TYR B O 1
ATOM 7142 N N . GLN B 1 428 ? 5.914 -24.266 -4.461 1 95.5 428 GLN B N 1
ATOM 7143 C CA . GLN B 1 428 ? 6.648 -23.016 -4.219 1 95.5 428 GLN B CA 1
ATOM 7144 C C . GLN B 1 428 ? 6.039 -21.859 -4.996 1 95.5 428 GLN B C 1
ATOM 7146 O O . GLN B 1 428 ? 6.348 -20.688 -4.73 1 95.5 428 GLN B O 1
ATOM 7151 N N . ASN B 1 429 ? 5.195 -22.109 -6.035 1 96.12 429 ASN B N 1
ATOM 7152 C CA . ASN B 1 429 ? 4.512 -21.016 -6.715 1 96.12 429 ASN B CA 1
ATOM 7153 C C . ASN B 1 429 ? 3.387 -20.438 -5.859 1 96.12 429 ASN B C 1
ATOM 7155 O O . ASN B 1 429 ? 2.863 -19.359 -6.156 1 96.12 429 ASN B O 1
ATOM 7159 N N . TYR B 1 430 ? 2.943 -21.156 -4.875 1 94.81 430 TYR B N 1
ATOM 7160 C CA . TYR B 1 430 ? 2.086 -20.594 -3.834 1 94.81 430 TYR B CA 1
ATOM 7161 C C . TYR B 1 430 ? 2.896 -20.234 -2.594 1 94.81 430 TYR B C 1
ATOM 7163 O O . TYR B 1 430 ? 2.779 -20.906 -1.558 1 94.81 430 TYR B O 1
ATOM 7171 N N . GLN B 1 431 ? 3.584 -19.219 -2.762 1 93.69 431 GLN B N 1
ATOM 7172 C CA . GLN B 1 431 ? 4.566 -18.828 -1.755 1 93.69 431 GLN B CA 1
ATOM 7173 C C . GLN B 1 431 ? 3.887 -18.469 -0.437 1 93.69 431 GLN B C 1
ATOM 7175 O O . GLN B 1 431 ? 2.834 -17.828 -0.431 1 93.69 431 GLN B O 1
ATOM 7180 N N . ASP B 1 432 ? 4.422 -18.938 0.591 1 95.56 432 ASP B N 1
ATOM 7181 C CA . ASP B 1 432 ? 4.016 -18.688 1.971 1 95.56 432 ASP B CA 1
ATOM 7182 C C . ASP B 1 432 ? 5.168 -18.109 2.785 1 95.56 432 ASP B C 1
ATOM 7184 O O . ASP B 1 432 ? 6.09 -18.828 3.174 1 95.56 432 ASP B O 1
ATOM 7188 N N . ASP B 1 433 ? 5.051 -16.844 3.055 1 93.06 433 ASP B N 1
ATOM 7189 C CA . ASP B 1 433 ? 6.156 -16.156 3.719 1 93.06 433 ASP B CA 1
ATOM 7190 C C . ASP B 1 433 ? 6.266 -16.578 5.18 1 93.06 433 ASP B C 1
ATOM 7192 O O . ASP B 1 433 ? 7.266 -16.297 5.844 1 93.06 433 ASP B O 1
ATOM 7196 N N . GLU B 1 434 ? 5.324 -17.344 5.699 1 93.31 434 GLU B N 1
ATOM 7197 C CA . GLU B 1 434 ? 5.348 -17.812 7.078 1 93.31 434 GLU B CA 1
ATOM 7198 C C . GLU B 1 434 ? 5.828 -19.266 7.152 1 93.31 434 GLU B C 1
ATOM 7200 O O . GLU B 1 434 ? 5.902 -19.844 8.242 1 93.31 434 GLU B O 1
ATOM 7205 N N . LEU B 1 435 ? 6.074 -19.812 6.016 1 93.12 435 LEU B N 1
ATOM 7206 C CA . LEU B 1 435 ? 6.453 -21.219 5.969 1 93.12 435 LEU B CA 1
ATOM 7207 C C . LEU B 1 435 ? 7.828 -21.438 6.59 1 93.12 435 LEU B C 1
ATOM 7209 O O . LEU B 1 435 ? 8.836 -20.953 6.062 1 93.12 435 LEU B O 1
ATOM 7213 N N . ARG B 1 436 ? 7.703 -22.203 7.699 1 87.94 436 ARG B N 1
ATOM 7214 C CA . ARG B 1 436 ? 8.969 -22.625 8.305 1 87.94 436 ARG B CA 1
ATOM 7215 C C . ARG B 1 436 ? 9.531 -23.844 7.59 1 87.94 436 ARG B C 1
ATOM 7217 O O . ARG B 1 436 ? 8.805 -24.562 6.91 1 87.94 436 ARG B O 1
ATOM 7224 N N . ASP B 1 437 ? 10.758 -24.078 7.469 1 92.69 437 ASP B N 1
ATOM 7225 C CA . ASP B 1 437 ? 11.422 -25.203 6.824 1 92.69 437 ASP B CA 1
ATOM 7226 C C . ASP B 1 437 ? 11.148 -25.219 5.32 1 92.69 437 ASP B C 1
ATOM 7228 O O . ASP B 1 437 ? 10.914 -26.281 4.738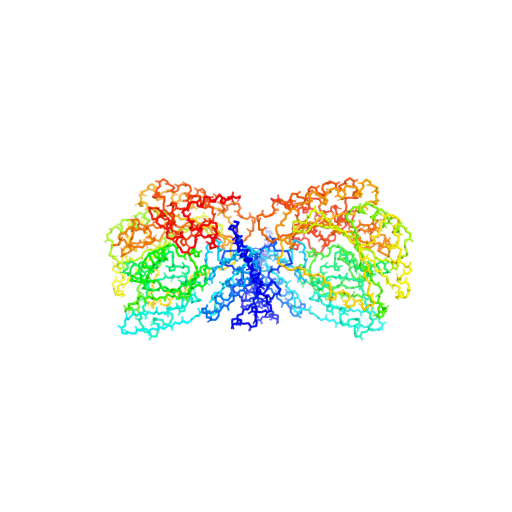 1 92.69 437 ASP B O 1
ATOM 7232 N N . TRP B 1 438 ? 10.953 -24.078 4.727 1 95.75 438 TRP B N 1
ATOM 7233 C CA . TRP B 1 438 ? 10.594 -23.938 3.318 1 95.75 438 TRP B CA 1
ATOM 7234 C C . TRP B 1 438 ? 11.578 -24.688 2.43 1 95.75 438 TRP B C 1
ATOM 7236 O O . TRP B 1 438 ? 11.211 -25.203 1.368 1 95.75 438 TRP B O 1
ATOM 7246 N N . GLU B 1 439 ? 12.859 -24.859 2.824 1 96.25 439 GLU B N 1
ATOM 7247 C CA . GLU B 1 439 ? 13.867 -25.562 2.035 1 96.25 439 GLU B CA 1
ATOM 7248 C C . GLU B 1 439 ? 13.453 -27 1.774 1 96.25 439 GLU B C 1
ATOM 7250 O O . GLU B 1 439 ? 13.508 -27.469 0.637 1 96.25 439 GLU B O 1
ATOM 7255 N N . GLN B 1 440 ? 13.031 -27.594 2.836 1 95.62 440 GLN B N 1
ATOM 7256 C CA . GLN B 1 440 ? 12.57 -28.969 2.727 1 95.62 440 GLN B CA 1
ATOM 7257 C C . GLN B 1 440 ? 11.219 -29.047 2.027 1 95.62 440 GLN B C 1
ATOM 7259 O O . GLN B 1 440 ? 10.992 -29.938 1.192 1 95.62 440 GLN B O 1
ATOM 7264 N N . LEU B 1 441 ? 10.352 -28.203 2.369 1 96.62 441 LEU B N 1
ATOM 7265 C CA . LEU B 1 441 ? 8.984 -28.281 1.872 1 96.62 441 LEU B CA 1
ATOM 7266 C C . LEU B 1 441 ? 8.922 -27.938 0.386 1 96.62 441 LEU B C 1
ATOM 7268 O O . LEU B 1 441 ? 8.156 -28.547 -0.363 1 96.62 441 LEU B O 1
ATOM 7272 N N . TYR B 1 442 ? 9.734 -27 -0.063 1 97.5 442 TYR B N 1
ATOM 7273 C CA . TYR B 1 442 ? 9.688 -26.562 -1.454 1 97.5 442 TYR B CA 1
ATOM 7274 C C . TYR B 1 442 ? 10.539 -27.469 -2.338 1 97.5 442 TYR B C 1
ATOM 7276 O O . TYR B 1 442 ? 10.195 -27.719 -3.498 1 97.5 442 TYR B O 1
ATOM 7284 N N . TYR B 1 443 ? 11.648 -28 -1.78 1 97.88 443 TYR B N 1
ATOM 7285 C CA . TYR B 1 443 ? 12.617 -28.578 -2.701 1 97.88 443 TYR B CA 1
ATOM 7286 C C . TYR B 1 443 ? 12.969 -30.016 -2.305 1 97.88 443 TYR B C 1
ATOM 7288 O O . TYR B 1 443 ? 13.562 -30.75 -3.09 1 97.88 443 TYR B O 1
ATOM 7296 N N . ALA B 1 444 ? 12.609 -30.422 -1.119 1 97.19 444 ALA B N 1
ATOM 7297 C CA . ALA B 1 444 ? 12.828 -31.781 -0.624 1 97.19 444 ALA B CA 1
ATOM 7298 C C . ALA B 1 444 ? 14.266 -32.219 -0.881 1 97.19 444 ALA B C 1
ATOM 7300 O O . ALA B 1 444 ? 15.219 -31.547 -0.498 1 97.19 444 ALA B O 1
ATOM 7301 N N . GLU B 1 445 ? 14.461 -33.406 -1.49 1 97.88 445 GLU B N 1
ATOM 7302 C CA . GLU B 1 445 ? 15.773 -34.031 -1.652 1 97.88 445 GLU B CA 1
ATOM 7303 C C . GLU B 1 445 ? 16.625 -33.25 -2.654 1 97.88 445 GLU B C 1
ATOM 7305 O O . GLU B 1 445 ? 17.828 -33.469 -2.76 1 97.88 445 GLU B O 1
ATOM 7310 N N . ASN B 1 446 ? 16.078 -32.281 -3.34 1 98.38 446 ASN B N 1
ATOM 7311 C CA . ASN B 1 446 ? 16.797 -31.562 -4.371 1 98.38 446 ASN B CA 1
ATOM 7312 C C . ASN B 1 446 ? 17.547 -30.375 -3.787 1 98.38 446 ASN B C 1
ATOM 7314 O O . ASN B 1 446 ? 18.422 -29.797 -4.445 1 98.38 446 ASN B O 1
ATOM 7318 N N . TYR B 1 447 ? 17.281 -29.938 -2.547 1 98 447 TYR B N 1
ATOM 7319 C CA . TYR B 1 447 ? 17.781 -28.688 -1.999 1 98 447 TYR B CA 1
ATOM 7320 C C . TYR B 1 447 ? 19.312 -28.703 -1.884 1 98 447 TYR B C 1
ATOM 7322 O O . TYR B 1 447 ? 19.969 -27.734 -2.229 1 98 447 TYR B O 1
ATOM 7330 N N . PRO B 1 448 ? 19.953 -29.812 -1.459 1 97.81 448 PRO B N 1
ATOM 7331 C CA . PRO B 1 448 ? 21.406 -29.781 -1.358 1 97.81 448 PRO B CA 1
ATOM 7332 C C . PRO B 1 448 ? 22.094 -29.484 -2.693 1 97.81 448 PRO B C 1
ATOM 7334 O O . PRO B 1 448 ? 23.047 -28.719 -2.744 1 97.81 448 PRO B O 1
ATOM 7337 N N . GLN B 1 449 ? 21.578 -30.062 -3.695 1 98.38 449 GLN B N 1
ATOM 7338 C CA . GLN B 1 449 ? 22.156 -29.828 -5.012 1 98.38 449 GLN B CA 1
ATOM 7339 C C . GLN B 1 449 ? 21.922 -28.375 -5.449 1 98.38 449 GLN B C 1
ATOM 7341 O O . GLN B 1 449 ? 22.797 -27.781 -6.094 1 98.38 449 GLN B O 1
ATOM 7346 N N . LEU B 1 450 ? 20.781 -27.828 -5.105 1 98.62 450 LEU B N 1
ATOM 7347 C CA . LEU B 1 450 ? 20.484 -26.438 -5.414 1 98.62 450 LEU B CA 1
ATOM 7348 C C . LEU B 1 450 ? 21.516 -25.516 -4.762 1 98.62 450 LEU B C 1
ATOM 7350 O O . LEU B 1 450 ? 21.938 -24.531 -5.363 1 98.62 450 LEU B O 1
ATOM 7354 N N . ARG B 1 451 ? 21.922 -25.812 -3.6 1 98.12 451 ARG B N 1
ATOM 7355 C CA . ARG B 1 451 ? 22.906 -25 -2.871 1 98.12 451 ARG B CA 1
ATOM 7356 C C . ARG B 1 451 ? 24.266 -25.047 -3.537 1 98.12 451 ARG B C 1
ATOM 7358 O O . ARG B 1 451 ? 24.984 -24.047 -3.584 1 98.12 451 ARG B O 1
ATOM 7365 N N . VAL B 1 452 ? 24.594 -26.219 -4.023 1 98.44 452 VAL B N 1
ATOM 7366 C CA . VAL B 1 452 ? 25.859 -26.375 -4.73 1 98.44 452 VAL B CA 1
ATOM 7367 C C . VAL B 1 452 ? 25.875 -25.5 -5.98 1 98.44 452 VAL B C 1
ATOM 7369 O O . VAL B 1 452 ? 26.844 -24.797 -6.25 1 98.44 452 VAL B O 1
ATOM 7372 N N . ILE B 1 453 ? 24.812 -25.5 -6.645 1 98.69 453 ILE B N 1
ATOM 7373 C CA . ILE B 1 453 ? 24.703 -24.719 -7.871 1 98.69 453 ILE B CA 1
ATOM 7374 C C . ILE B 1 453 ? 24.703 -23.234 -7.527 1 98.69 453 ILE B C 1
ATOM 7376 O O . ILE B 1 453 ? 25.344 -22.438 -8.219 1 98.69 453 ILE B O 1
ATOM 7380 N N . LYS B 1 454 ? 24.016 -22.844 -6.465 1 98.44 454 LYS B N 1
ATOM 7381 C CA . LYS B 1 454 ? 24.047 -21.469 -5.984 1 98.44 454 LYS B CA 1
ATOM 7382 C C . LYS B 1 454 ? 25.469 -21.016 -5.695 1 98.44 454 LYS B C 1
ATOM 7384 O O . LYS B 1 454 ? 25.875 -19.906 -6.059 1 98.44 454 LYS B O 1
ATOM 7389 N N . SER B 1 455 ? 26.234 -21.828 -5.113 1 97.81 455 SER B N 1
ATOM 7390 C CA . SER B 1 455 ? 27.625 -21.5 -4.77 1 97.81 455 SER B CA 1
ATOM 7391 C C . SER B 1 455 ? 28.469 -21.266 -6.02 1 97.81 455 SER B C 1
ATOM 7393 O O . SER B 1 455 ? 29.391 -20.453 -6 1 97.81 455 SER B O 1
ATOM 7395 N N . LYS B 1 456 ? 28.109 -21.938 -7 1 97.81 456 LYS B N 1
ATOM 7396 C CA . LYS B 1 456 ? 28.844 -21.812 -8.258 1 97.81 456 LYS B CA 1
ATOM 7397 C C . LYS B 1 456 ? 28.516 -20.5 -8.961 1 97.81 456 LYS B C 1
ATOM 7399 O O . LYS B 1 456 ? 29.406 -19.828 -9.477 1 97.81 456 LYS B O 1
ATOM 7404 N N . TYR B 1 457 ? 27.266 -20.109 -9 1 98.12 457 TYR B N 1
ATOM 7405 C CA . TYR B 1 457 ? 26.828 -19.031 -9.875 1 98.12 457 TYR B CA 1
ATOM 7406 C C . TYR B 1 457 ? 26.641 -17.734 -9.094 1 98.12 457 TYR B C 1
ATOM 7408 O O . TYR B 1 457 ? 26.625 -16.641 -9.672 1 98.12 457 TYR B O 1
ATOM 7416 N N . ASP B 1 458 ? 26.469 -17.797 -7.867 1 97.44 458 ASP B N 1
ATOM 7417 C CA . ASP B 1 458 ? 26.281 -16.656 -6.98 1 97.44 458 ASP B CA 1
ATOM 7418 C C . ASP B 1 458 ? 26.922 -16.922 -5.613 1 97.44 458 ASP B C 1
ATOM 7420 O O . ASP B 1 458 ? 26.219 -16.922 -4.594 1 97.44 458 ASP B O 1
ATOM 7424 N N . PRO B 1 459 ? 28.219 -17.062 -5.586 1 95.69 459 PRO B N 1
ATOM 7425 C CA . PRO B 1 459 ? 28.906 -17.453 -4.355 1 95.69 459 PRO B CA 1
ATOM 7426 C C . PRO B 1 459 ? 28.75 -16.438 -3.232 1 95.69 459 PRO B C 1
ATOM 7428 O O . PRO B 1 459 ? 28.828 -16.797 -2.055 1 95.69 459 PRO B O 1
ATOM 7431 N N . MET B 1 460 ? 28.516 -15.18 -3.584 1 95.12 460 MET B N 1
ATOM 7432 C CA . MET B 1 460 ? 28.406 -14.141 -2.566 1 95.12 460 MET B CA 1
ATOM 7433 C C . MET B 1 460 ? 26.969 -13.945 -2.133 1 95.12 460 MET B C 1
ATOM 7435 O O . MET B 1 460 ? 26.656 -13.047 -1.347 1 95.12 460 MET B O 1
ATOM 7439 N N . ASN B 1 461 ? 26.094 -14.734 -2.643 1 96.69 461 ASN B N 1
ATOM 7440 C CA . ASN B 1 461 ? 24.688 -14.711 -2.285 1 96.69 461 ASN B CA 1
ATOM 7441 C C . ASN B 1 461 ? 24.078 -13.328 -2.518 1 96.69 461 ASN B C 1
ATOM 7443 O O . ASN B 1 461 ? 23.344 -12.82 -1.667 1 96.69 461 ASN B O 1
ATOM 7447 N N . TYR B 1 462 ? 24.422 -12.719 -3.633 1 97 462 TYR B N 1
ATOM 7448 C CA . TYR B 1 462 ? 23.875 -11.414 -3.973 1 97 462 TYR B CA 1
ATOM 7449 C C . TYR B 1 462 ? 22.359 -11.484 -4.148 1 97 462 TYR B C 1
ATOM 7451 O O . TYR B 1 462 ? 21.625 -10.641 -3.631 1 97 462 TYR B O 1
ATOM 7459 N N . PHE B 1 463 ? 21.906 -12.414 -4.965 1 97.44 463 PHE B N 1
ATOM 7460 C CA . PHE B 1 463 ? 20.484 -12.633 -5.105 1 97.44 463 PHE B CA 1
ATOM 7461 C C . PHE B 1 463 ? 19.922 -13.359 -3.887 1 97.44 463 PHE B C 1
ATOM 7463 O O . PHE B 1 463 ? 19.969 -14.594 -3.814 1 97.44 463 PHE B O 1
ATOM 7470 N N . SER B 1 464 ? 19.422 -12.57 -2.99 1 95.06 464 SER B N 1
ATOM 7471 C CA . SER B 1 464 ? 18.969 -13.125 -1.716 1 95.06 464 SER B CA 1
ATOM 7472 C C . SER B 1 464 ? 17.656 -12.484 -1.262 1 95.06 464 SER B C 1
ATOM 7474 O O . SER B 1 464 ? 17.453 -11.281 -1.452 1 95.06 464 SER B O 1
ATOM 7476 N N . TYR B 1 465 ? 16.766 -13.297 -0.733 1 93.06 465 TYR B N 1
ATOM 7477 C CA . TYR B 1 465 ? 15.516 -12.906 -0.088 1 93.06 465 TYR B CA 1
ATOM 7478 C C . TYR B 1 465 ? 15.031 -13.992 0.864 1 93.06 465 TYR B C 1
ATOM 7480 O O . TYR B 1 465 ? 15.703 -15.016 1.041 1 93.06 465 TYR B O 1
ATOM 7488 N N . LEU B 1 466 ? 13.992 -13.875 1.697 1 89.5 466 LEU B N 1
ATOM 7489 C CA . LEU B 1 466 ? 13.469 -14.695 2.775 1 89.5 466 LEU B CA 1
ATOM 7490 C C . LEU B 1 466 ? 13.445 -16.172 2.373 1 89.5 466 LEU B C 1
ATOM 7492 O O . LEU B 1 466 ? 13.703 -17.047 3.197 1 89.5 466 LEU B O 1
ATOM 7496 N N . GLN B 1 467 ? 13.266 -16.594 1.128 1 93.88 467 GLN B N 1
ATOM 7497 C CA . GLN B 1 467 ? 13.125 -17.984 0.694 1 93.88 467 GLN B CA 1
ATOM 7498 C C . GLN B 1 467 ? 13.953 -18.25 -0.563 1 93.88 467 GLN B C 1
ATOM 7500 O O . GLN B 1 467 ? 13.555 -19.047 -1.415 1 93.88 467 GLN B O 1
ATOM 7505 N N . SER B 1 468 ? 15.055 -17.547 -0.635 1 95 468 SER B N 1
ATOM 7506 C CA . SER B 1 468 ? 15.977 -17.812 -1.736 1 95 468 SER B CA 1
ATOM 7507 C C . SER B 1 468 ? 16.953 -18.922 -1.391 1 95 468 SER B C 1
ATOM 7509 O O . SER B 1 468 ? 17.297 -19.109 -0.225 1 95 468 SER B O 1
ATOM 7511 N N . VAL B 1 469 ? 17.391 -19.656 -2.391 1 97.25 469 VAL B N 1
ATOM 7512 C CA . VAL B 1 469 ? 18.406 -20.672 -2.205 1 97.25 469 VAL B CA 1
ATOM 7513 C C . VAL B 1 469 ? 19.703 -20.031 -1.704 1 97.25 469 VAL B C 1
ATOM 7515 O O . VAL B 1 469 ? 20.109 -18.984 -2.201 1 97.25 469 VAL B O 1
ATOM 7518 N N . ARG B 1 470 ? 20.391 -20.703 -0.76 1 95.31 470 ARG B N 1
ATOM 7519 C CA . ARG B 1 470 ? 21.625 -20.188 -0.187 1 95.31 470 ARG B CA 1
ATOM 7520 C C . ARG B 1 470 ? 22.828 -21.047 -0.625 1 95.31 470 ARG B C 1
ATOM 7522 O O . ARG B 1 470 ? 22.688 -22.25 -0.805 1 95.31 470 ARG B O 1
ATOM 7529 N N . PRO B 1 471 ? 23.875 -20.359 -0.757 1 96.5 471 PRO B N 1
ATOM 7530 C CA . PRO B 1 471 ? 25.062 -21.141 -1.075 1 96.5 471 PRO B CA 1
ATOM 7531 C C . PRO B 1 471 ? 25.484 -22.062 0.066 1 96.5 471 PRO B C 1
ATOM 7533 O O . PRO B 1 471 ? 25.047 -21.875 1.207 1 96.5 471 PRO B O 1
ATOM 7536 N N . VAL B 1 472 ? 26.281 -23.047 -0.331 1 94.12 472 VAL B N 1
ATOM 7537 C CA . VAL B 1 472 ? 26.812 -23.969 0.677 1 94.12 472 VAL B CA 1
ATOM 7538 C C . VAL B 1 472 ? 27.672 -23.203 1.68 1 94.12 472 VAL B C 1
ATOM 7540 O O . VAL B 1 472 ? 28.484 -22.359 1.294 1 94.12 472 VAL B O 1
ATOM 7543 N N . GLY B 1 473 ? 27.484 -23.359 2.977 1 84.56 473 GLY B N 1
ATOM 7544 C CA . GLY B 1 473 ? 28.25 -22.703 4.02 1 84.56 473 GLY B CA 1
ATOM 7545 C C . GLY B 1 473 ? 27.609 -21.422 4.535 1 84.56 473 GLY B C 1
ATOM 7546 O O . GLY B 1 473 ? 27.984 -20.922 5.594 1 84.56 473 GLY B O 1
ATOM 7547 N N . ALA B 1 474 ? 26.781 -20.734 3.766 1 71 474 ALA B N 1
ATOM 7548 C CA . ALA B 1 474 ? 26.094 -19.531 4.203 1 71 474 ALA B CA 1
ATOM 7549 C C . ALA B 1 474 ? 24.906 -19.859 5.102 1 71 474 ALA B C 1
ATOM 7551 O O . ALA B 1 474 ? 23.969 -20.531 4.672 1 71 474 ALA B O 1
ATOM 7552 N N . GLU B 1 475 ? 25.109 -20.125 6.422 1 63.69 475 GLU B N 1
ATOM 7553 C CA . GLU B 1 475 ? 23.969 -20.391 7.285 1 63.69 475 GLU B CA 1
ATOM 7554 C C . GLU B 1 475 ? 23.328 -19.094 7.77 1 63.69 475 GLU B C 1
ATOM 7556 O O . GLU B 1 475 ? 24.016 -18.203 8.266 1 63.69 475 GLU B O 1
ATOM 7561 N N . TYR B 1 476 ? 22.703 -18.344 6.891 1 54.72 476 TYR B N 1
ATOM 7562 C CA . TYR B 1 476 ? 22.141 -17.125 7.453 1 54.72 476 TYR B CA 1
ATOM 7563 C C . TYR B 1 476 ? 20.812 -17.406 8.148 1 54.72 476 TYR B C 1
ATOM 7565 O O . TYR B 1 476 ? 20.047 -18.266 7.703 1 54.72 476 TYR B O 1
ATOM 7573 N N . GLU B 1 477 ? 20.766 -17.094 9.391 1 48.31 477 GLU B N 1
ATOM 7574 C CA . GLU B 1 477 ? 19.5 -17.109 10.125 1 48.31 477 GLU B CA 1
ATOM 7575 C C . GLU B 1 477 ? 18.625 -15.938 9.727 1 48.31 477 GLU B C 1
ATOM 7577 O O . GLU B 1 477 ? 19.031 -14.781 9.852 1 48.31 477 GLU B O 1
ATOM 7582 N N . TRP B 1 478 ? 17.844 -16.016 8.633 1 45.16 478 TRP B N 1
ATOM 7583 C CA . TRP B 1 478 ? 16.828 -14.977 8.516 1 45.16 478 TRP B CA 1
ATOM 7584 C C . TRP B 1 478 ? 15.961 -14.906 9.773 1 45.16 478 TRP B C 1
ATOM 7586 O O . TRP B 1 478 ? 15.516 -15.93 10.281 1 45.16 478 TRP B O 1
ATOM 7596 N N . ASP B 1 479 ? 16.172 -13.992 10.516 1 39.5 479 ASP B N 1
ATOM 7597 C CA . ASP B 1 479 ? 15.297 -13.805 11.664 1 39.5 479 ASP B CA 1
ATOM 7598 C C . ASP B 1 479 ? 13.844 -13.672 11.227 1 39.5 479 ASP B C 1
ATOM 7600 O O . ASP B 1 479 ? 13.492 -12.742 10.5 1 39.5 479 ASP B O 1
ATOM 7604 N N . PHE B 1 480 ? 13.102 -14.773 11.18 1 36.78 480 PHE B N 1
ATOM 7605 C CA . PHE B 1 480 ? 11.648 -14.758 11.07 1 36.78 480 PHE B CA 1
ATOM 7606 C C . PHE B 1 480 ? 11.031 -13.914 12.18 1 36.78 480 PHE B C 1
ATOM 7608 O O . PHE B 1 480 ? 11.133 -14.258 13.359 1 36.78 480 PHE B O 1
ATOM 7615 N N . TYR B 1 481 ? 11.219 -12.625 12.141 1 30.77 481 TYR B N 1
ATOM 7616 C CA . TYR B 1 481 ? 10.461 -11.906 13.156 1 30.77 481 TYR B CA 1
ATOM 7617 C C . TYR B 1 481 ? 8.969 -11.922 12.844 1 30.77 481 TYR B C 1
ATOM 7619 O O . TYR B 1 481 ? 8.578 -11.945 11.672 1 30.77 481 TYR B O 1
#

Radius of gyration: 32.13 Å; Cα contacts (8 Å, |Δi|>4): 2245; chains: 2; bounding box: 145×88×71 Å

InterPro domains:
  IPR006093 Oxygen oxidoreductase covalent FAD-binding site [PS00862] (55-88)
  IPR006094 FAD linked oxidase, N-terminal [PF01565] (55-190)
  IPR012951 Berberine/berberine-like [PF08031] (426-470)
  IPR016166 FAD-binding domain, PCMH-type [PS51387] (51-223)
  IPR016167 FAD-binding, type PCMH, subdomain 1 [G3DSA:3.30.43.10] (30-108)
  IPR016169 FAD-binding, type PCMH, subdomain 2 [G3DSA:3.30.465.10] (122-458)
  IPR036318 FAD-binding, type PCMH-like superfamily [SSF56176] (28-221)
  IPR050416 FAD-linked Oxidoreductases in Biosynthetic Pathways [PTHR42973] (23-470)

pLDDT: mean 92.79, std 13.45, range [21.97, 98.88]

Nearest PDB structures (foldseek):
  6fye-assembly1_B-2  TM=9.249E-01  e=1.412E-40  Streptomyces maritimus
  6fyg-assembly3_C  TM=9.188E-01  e=1.035E-39  Streptomyces maritimus
  6fyb-assembly1_A  TM=9.233E-01  e=5.335E-39  Streptomyces maritimus
  6y0r-assembly1_AAA  TM=8.669E-01  e=1.368E-35  Fusarium graminearum PH-1
  3rja-assembly1_A  TM=8.787E-01  e=4.788E-33  Microdochium nivale

Secondary structure (DSSP, 8-state):
----------------PPPPHHHHHHH-SSEEEETTSTTHHHHH--SBTT-----SEEEE-SSHHHHHHHHHHHHHTT-EEEEESS---SS-TTS-TTEEEEEGGG---EEEETTTTEEEE-TT-BHHHHHHHHHHHHSEE-S--SSTT-BHHHHHHH----TTHHHH--GGGGEEEEEEE-TT--EEEEESSSSHHHHHHHHHH-SSSS-EEEEEEEE-EE--S-EEEEEEEE-GGGHHHHHHHHHHHHTT--TTEEEEEEEEEETT-SS-EEEEEEEESS-HHHHHHHHGGGG-BTTB--SEEEEEEE-HHHHHHTS----SBEEEEEEEEES---HHHHHHHHHHHHT----SSTT-EEEEEEEE--GGGGGS-TTSSS----S--EEEEEEEEESSGGGHHHHHHHHHHHHHHHGGGB-S---TTS--TT-TTHHHHHHGGGHHHHHHHHHHH-TT--S--TT----TT--------/--------------------HHHHHHH-SSEEEETTSTTHHHHH--SBTT-----SEEEE-SSHHHHHHHHHHHHHTT-EEEEESS---SS-TTS-TTEEEEEGGG---EEEETTTTEEEE-TT-BHHHHHHHHHHHHSEE-S--SSTT-BHHHHHHH----TTHHHH--GGGGEEEEEEE-TT--EEEEESSSSHHHHHHHHHH-SSSS-EEEEEEEE-EE--S-EEEEEEEE-GGGHHHHHHHHHHHHTT--TTEEEEEEEEEETT-SS-EEEEEEEESS-HHHHHHHHGGGG-BTTB--SEEEEEEE-HHHHHHTS----SBEEEEEEEEES---HHHHHHHHHHHHT----SSTT-EEEEEEEE--GGGGGS-TTSSS----S--EEEEEEEEESSGGGHHHHHHHHHHHHHHHGGGB-S---TTS--TT-TTHHHHHHGGGHHHHHHHHHHH-TT--S--TT----TT--------

Foldseek 3Di:
DPPPPPPPPPPPPPLVQQQDPVNLVVPAPWDKAAPPHPPQQVQLDAQANVDDADEGIETAHQALVNVLSLLSNQVSVVAFEAEAALRHALVSSSHHHHHYRHYPLNQFDWDADPVQQKIKTWQNDFVLRVCCCCCVPPQKDDAADQARRHTRQLQQQAWGGDLCCLPHNTSLVFWAKWWFQFSVRDIAMEGCVGVPLVSQCSRRAVRLQGGGTTMTMGRMDRADQKWKKKKFWWDLVCQLLLVVVVQVLVVDAASQKWKKKKWKDFAADQAIIIMMMIIGRDPNVCRCVRVVVSCCRPPIHTPDMDMDIGGSSVSRVPDDRDHQKHKAKWKFFFPGSDSVLSVLVRVLRNLADHHNGRQFMKMKMWTFQHHPNLVDALSPGQARPRDGGTMIMIMTIDRDPVCVVRSVVSVVVSNVSCVVGGPLATRCSNPGLLDDPNLCRSRNPSLVSSQCVSCVRPVVSSSDDSDHRHHPPPPDDPPPD/DPPPPPPPPPPPPVLVQQQDPVNLVVPAPWDKAAPPHPPQQVQLDAQANVDDADEGIETAHQALVNVLSLLSNQVSVVAFEAEAALRHALVSSSHHHHHYRHYPLNQFDWDADPVQQKIKTWQNDFVLRVCCCCCVPPQKDDAADQARSHTRQLQQQAWGGDLCCLPHNTSLVFWAKWWFQFSVRDIAMEGCVGVPLVSQCSRRAVRLQGGGTTMTMGRMDRADQKWKKKKFWWDLVCQLLLVVVVQVLVVDAASQKWKKKKWKDFAADQAIIIMMMIIGRDDNVCRCVRVVVSCCRPPIHTPDMDMDIGGSSVSRVPDDRDHQKHKAKWKFFFPGSDSVLSVLVRVLRNLADHHNGRQFMKMKMWTFQHHPNLVDALSPGQQRPRDGGTMIMIMTIDRDPVCVVRSVVSVVVSNVSCVVGGPLATRCSNPGLLDDPNLCRSRNPSLVSSQCVSCVRPVVSSSDDSRHRHHPPPPDDPPPD

Sequence (962 aa):
MKSTIILFIVGMLVVCNALTLTQLKAQLSGKVIGQRDPGYNDVRTGYNSRYSRLPTLIVQPYNTADVVLALEYAQSNGLQVSVKSGGHSASLLSVLDDRVVIDFSQMKGKTFDNASMTITAQPGNRWVDFYNYSINTYGVATPGGNCPSVGIGGLSLGGGANELASVYGAAVDNILEIEIVLANRSVVTASATTNPDLFWALRGAGHQSYGVVTQLKYRVYNIRPTYYSAWITYKWADFEKVLYFVGQYSKTMPNDVNLYFTGWRSGNATTPSVALSCFSNGLPENGESLCGVFRNISGAVPLSFDFTVQSYYTTVSTGSDPKARRSYTKNTFLRDLTPLTIRTIRRSLEASPISPFNYNTARLNLYWTGGAVLDKPRNYTAFVHRTYPWNAVWLSSWASGDKSDAYHDWILGTYGAMRLFSVREAYQNYQDDELRDWEQLYYAENYPQLRVIKSKYDPMNYFSYLQSVRPVGAEYEWDFYMKSTIILFIVGMLVVCNALTLTQLKAQLSGKVIGQRDPGYNDVRTGYNSRYSRLPTLIVQPYNTADVVLALEYAQSNGLQVSVKSGGHSASLLSVLDDRVVIDFSQMKGKTFDNASMTITAQPGNRWVDFYNYSINTYGVATPGGNCPSVGIGGLSLGGGANELASVYGAAVDNILEIEIVLANRSVVTASATTNPDLFWALRGAGHQSYGVVTQLKYRVYNIRPTYYSAWITYKWADFEKVLYFVGQYSKTMPNDVNLYFTGWRSGNATTPSVALSCFSNGLPENGESLCGVFRNISGAVPLSFDFTVQSYYTTVSTGSDPKARRSYTKNTFLRDLTPLTIRTIRRSLEASPISPFNYNTARLNLYWTGGAVLDKPRNYTAFVHRTYPWNAVWLSSWASGDKSDAYHDWILGTYGAMRLFSVREAYQNYQDDELRDWEQLYYAENYPQLRVIKSKYDPMNYFSYLQSVRPVGAEYEWDFY

Solvent-accessible surface area (backbone atoms only — not comparable to full-atom values): 49184 Å² total; per-residue (Å²): 132,83,79,77,80,77,77,75,75,73,72,72,72,72,74,74,74,51,59,45,70,70,52,48,61,70,70,38,83,37,48,77,42,40,64,83,39,87,61,36,48,50,68,54,46,46,46,27,46,72,54,76,51,38,43,60,31,37,35,30,28,60,47,66,68,30,49,41,50,52,50,48,34,24,53,50,62,74,35,44,62,24,60,24,39,43,40,58,40,56,58,35,75,30,46,42,46,66,14,36,26,43,32,25,72,59,23,57,54,70,47,77,38,79,90,78,33,30,36,40,34,23,29,25,29,29,32,39,58,49,33,47,53,33,35,76,73,69,39,26,48,60,39,36,63,55,36,36,65,33,18,47,36,61,39,31,19,32,23,30,69,29,73,53,9,18,66,67,13,30,17,28,74,30,54,58,35,36,34,32,33,31,76,88,55,50,77,47,62,22,19,86,83,38,54,40,69,59,31,32,36,34,24,22,55,34,67,50,24,58,41,48,69,56,33,40,28,30,49,43,38,84,54,70,76,43,30,19,38,36,46,33,31,44,52,53,91,34,45,61,61,51,54,41,50,52,44,58,49,63,75,69,56,60,42,44,51,28,47,38,40,36,39,36,31,42,10,65,54,90,62,43,46,37,39,37,36,35,35,27,75,46,59,46,83,50,22,53,74,68,51,46,57,65,58,66,39,88,93,37,65,49,75,41,79,48,69,49,76,40,33,64,48,58,55,22,62,69,38,77,75,84,59,67,29,25,51,52,47,46,51,31,28,33,73,60,66,43,72,66,52,42,50,51,52,51,53,46,53,67,66,45,71,70,34,96,43,61,79,27,32,38,35,40,37,35,37,55,52,30,49,39,36,41,72,43,62,48,75,72,31,34,42,36,85,30,82,50,34,39,37,39,35,37,36,27,34,31,59,48,72,89,47,47,63,56,45,49,52,44,53,53,51,42,55,60,65,43,52,85,48,34,74,70,33,28,61,60,64,52,33,42,87,80,55,74,66,45,62,48,25,46,23,46,92,47,38,68,60,46,13,53,52,27,35,72,55,29,63,82,48,67,41,59,58,102,86,34,66,47,23,71,87,60,79,71,80,74,77,84,121,133,84,79,76,79,76,76,74,74,72,72,72,70,72,73,74,73,50,57,45,71,69,54,48,62,72,69,38,82,38,48,78,43,40,65,84,39,89,60,35,47,49,69,55,46,45,46,28,46,73,54,76,52,40,44,61,31,38,35,30,28,58,47,67,68,30,49,41,50,52,49,47,33,26,52,50,63,75,34,44,61,26,59,24,38,43,40,58,38,55,58,36,75,31,46,41,47,66,14,36,25,44,34,25,70,59,23,56,55,68,47,77,39,76,91,77,33,30,36,40,33,24,29,24,28,26,34,39,57,49,34,48,52,33,35,76,72,68,40,27,47,59,39,36,64,54,36,35,64,33,17,47,36,60,39,32,18,31,24,31,68,30,73,51,8,18,65,68,13,30,18,30,73,31,54,57,35,37,33,33,34,32,77,88,54,49,78,48,64,23,18,86,84,39,55,39,68,58,31,33,35,34,24,23,54,35,69,50,24,58,38,48,67,56,34,40,26,30,50,42,39,85,54,70,75,42,29,18,36,36,46,32,31,44,53,52,92,33,46,62,62,52,52,42,50,52,43,58,48,64,76,71,55,60,44,45,51,30,48,38,39,36,39,34,30,40,10,66,54,90,61,43,47,36,39,38,34,36,35,27,74,47,59,45,83,50,22,53,74,68,50,44,59,67,59,66,38,90,94,37,65,50,76,42,79,48,71,49,77,40,32,65,48,57,55,22,61,68,38,77,75,85,60,68,29,24,51,52,48,46,50,32,29,32,73,61,64,44,73,67,52,43,51,52,51,51,53,45,53,67,64,44,71,71,35,96,43,63,78,27,31,38,35,41,37,37,38,55,52,31,48,39,35,41,72,44,62,46,75,72,33,34,41,37,85,30,82,49,34,40,38,38,35,37,37,27,33,33,60,47,73,90,46,47,63,56,45,48,51,45,52,52,51,43,55,60,66,44,53,84,48,36,73,69,33,27,60,59,66,54,34,43,90,79,54,73,66,46,61,47,24,46,25,45,91,47,38,67,60,48,13,52,52,25,35,70,55,28,64,82,48,66,42,59,59,102,85,35,65,48,24,71,88,60,78,72,80,75,77,84,120

Organism: Heterostelium pallidum (strain ATCC 26659 / Pp 5 / PN500) (NCBI:txid670386)